Protein AF-A0A1X0NF04-F1 (afdb_monomer_lite)

Radius of gyration: 42.15 Å; chains: 1; bounding box: 88×84×153 Å

Foldseek 3Di:
DVVLCVVVCVVCVQPDQKDWPQVDWDDPPQKTKGIKTKHAWAQAAWEWEADLFKTKIWHAAKIWIWIKIWMDGPPDIKIKIWIKIKHTWMWMKGFDADPLSAGPDIDTDDGFTAMAIDDIAIVVHDPVVVVVSVVVRVCNHPCVRVCCVPPVVVVVVVLLNPQDFDDFDDADAADVQAAQLCLALVSLLVQLLLQQFDQFQQWRWHWDGPNSFKIKIKIKRAQWDKDKDWDPDVDDDPPPPPVVVVVVVVCPVLVPPDPDPPPPPRHHDHDTYIYIDTTRHMKMWMKMKGAPRWHDDPNNFWIKAFLAPRIAITQTAIHSNHSVRRSCRPPVVVVVRVVVNVVSSVSSNVQCVVVVDRIDTDDGDDFDDFFQWFDVVLVVVLVVVLVVVLVVLLVLLVVCCVVPFWAFPVRHTDDSVLSSVLSNVLSVLLSLLVSLLVGLQRGWFKFKDWSNRGTLDTDGLVVVLVLCVVLVVPVVSVVSCCLQVPLLNVLSVCLCCCCRPVVQLVPLVLLVSLLCLLLNCLVVLLVLLLQVLQDDRSTMHMGGGPSNVSSVVSSVSSNVSSLCSNPPRQPRIPSPDPPDPVVVVVVVVVVVPPPDDDDDDDDDDPPPPPDPPPPVVVQVQLVVQLVLLQVLQVCLQVFFFKWKDKDAQCCSSVVDIDGDGPQNSQVSDPVSNVLCCVQLPPLLSVPSNPPPPCPSSSSRNNLVSNLVSVVSSQVPSQSSVCSSVHVVCCNHIGMHMDGDDSNVSSVVSVVSSVVSVCCNSVVVVVVVVVVVVVVVVVPDDPPDDD

Structure (mmCIF, N/CA/C/O backbone):
data_AF-A0A1X0NF04-F1
#
_entry.id   AF-A0A1X0NF04-F1
#
loop_
_atom_site.group_PDB
_atom_site.id
_atom_site.type_symbol
_atom_site.label_atom_id
_atom_site.label_alt_id
_atom_site.label_comp_id
_atom_site.label_asym_id
_atom_site.label_entity_id
_atom_site.label_seq_id
_atom_site.pdbx_PDB_ins_code
_atom_site.Cartn_x
_atom_site.Cartn_y
_atom_site.Cartn_z
_atom_site.occupancy
_atom_site.B_iso_or_equiv
_atom_site.auth_seq_id
_atom_site.auth_comp_id
_atom_site.auth_asym_id
_atom_site.auth_atom_id
_atom_site.pdbx_PDB_model_num
ATOM 1 N N . MET A 1 1 ? 29.799 3.594 -42.917 1.00 28.02 1 MET A N 1
ATOM 2 C CA . MET A 1 1 ? 28.318 3.507 -42.966 1.00 28.02 1 MET A CA 1
ATOM 3 C C . MET A 1 1 ? 27.807 2.097 -43.262 1.00 28.02 1 MET A C 1
ATOM 5 O O . MET A 1 1 ? 26.980 1.624 -42.499 1.00 28.02 1 MET A O 1
ATOM 9 N N . LEU A 1 2 ? 28.289 1.399 -44.303 1.00 25.27 2 LEU A N 1
ATOM 10 C CA . LEU A 1 2 ? 27.794 0.051 -44.646 1.00 25.27 2 LEU A CA 1
ATOM 11 C C . LEU A 1 2 ? 28.223 -1.058 -43.655 1.00 25.27 2 LEU A C 1
ATOM 13 O O . LEU A 1 2 ? 27.441 -1.961 -43.377 1.00 25.27 2 LEU A O 1
ATOM 17 N N . SER A 1 3 ? 29.433 -0.988 -43.080 1.00 27.73 3 SER A N 1
ATOM 18 C CA . SER A 1 3 ? 29.946 -2.042 -42.180 1.00 27.73 3 SER A CA 1
ATOM 19 C C . SER A 1 3 ? 29.416 -1.957 -40.743 1.00 27.73 3 SER A C 1
ATOM 21 O O . SER A 1 3 ? 29.248 -2.985 -40.092 1.00 27.73 3 SER A O 1
ATOM 23 N N . THR A 1 4 ? 29.065 -0.759 -40.267 1.00 29.17 4 THR A N 1
ATOM 24 C CA . THR A 1 4 ? 28.420 -0.557 -38.960 1.00 29.17 4 THR A CA 1
ATOM 25 C C . THR A 1 4 ? 26.950 -0.984 -38.973 1.00 29.17 4 THR A C 1
ATOM 27 O O . THR A 1 4 ? 26.471 -1.547 -37.992 1.00 29.17 4 THR A O 1
ATOM 30 N N . CYS A 1 5 ? 26.258 -0.825 -40.110 1.00 27.59 5 CYS A N 1
ATOM 31 C CA . CYS A 1 5 ? 24.930 -1.413 -40.324 1.00 27.59 5 CYS A CA 1
ATOM 32 C C . CYS A 1 5 ? 24.965 -2.946 -40.335 1.00 27.59 5 CYS A C 1
ATOM 34 O O . CYS A 1 5 ? 24.060 -3.565 -39.791 1.00 27.59 5 CYS A O 1
ATOM 36 N N . LEU A 1 6 ? 26.004 -3.568 -40.904 1.00 33.78 6 LEU A N 1
ATOM 37 C CA . LEU A 1 6 ? 26.128 -5.030 -40.955 1.00 33.78 6 LEU A CA 1
ATOM 38 C C . LEU A 1 6 ? 26.264 -5.644 -39.559 1.00 33.78 6 LEU A C 1
ATOM 40 O O . LEU A 1 6 ? 25.550 -6.587 -39.238 1.00 33.78 6 LEU A O 1
ATOM 44 N N . TRP A 1 7 ? 27.121 -5.084 -38.706 1.00 32.16 7 TRP A N 1
ATOM 45 C CA . TRP A 1 7 ? 27.355 -5.617 -37.362 1.00 32.16 7 TRP A CA 1
ATOM 46 C C . TRP A 1 7 ? 26.113 -5.528 -36.462 1.00 32.16 7 TRP A C 1
ATOM 48 O O . TRP A 1 7 ? 25.769 -6.480 -35.762 1.00 32.16 7 TRP A O 1
ATOM 58 N N . PHE A 1 8 ? 25.371 -4.421 -36.562 1.00 35.97 8 PHE A N 1
ATOM 59 C CA . PHE A 1 8 ? 24.109 -4.251 -35.846 1.00 35.97 8 PHE A CA 1
ATOM 60 C C . PHE A 1 8 ? 22.975 -5.082 -36.464 1.00 35.97 8 PHE A C 1
ATOM 62 O O . PHE A 1 8 ? 22.179 -5.663 -35.732 1.00 35.97 8 PHE A O 1
ATOM 69 N N . SER A 1 9 ? 22.949 -5.232 -37.794 1.00 33.69 9 SER A N 1
ATOM 70 C CA . SER A 1 9 ? 22.044 -6.150 -38.496 1.00 33.69 9 SER A CA 1
ATOM 71 C C . SER A 1 9 ? 22.287 -7.602 -38.089 1.00 33.69 9 SER A C 1
ATOM 73 O O . SER A 1 9 ? 21.330 -8.359 -38.015 1.00 33.69 9 SER A O 1
ATOM 75 N N . PHE A 1 10 ? 23.519 -8.013 -37.775 1.00 35.66 10 PHE A N 1
ATOM 76 C CA . PHE A 1 10 ? 23.808 -9.359 -37.266 1.00 35.66 10 PHE A CA 1
ATOM 77 C C . PHE A 1 10 ? 23.348 -9.560 -35.813 1.00 35.66 10 PHE A C 1
ATOM 79 O O . PHE A 1 10 ? 22.890 -10.646 -35.473 1.00 35.66 10 PHE A O 1
ATOM 86 N N . PHE A 1 11 ? 23.400 -8.523 -34.972 1.00 35.47 11 PHE A N 1
ATOM 87 C CA . PHE A 1 11 ? 22.934 -8.603 -33.582 1.00 35.47 11 PHE A CA 1
ATOM 88 C C . PHE A 1 11 ? 21.398 -8.498 -33.462 1.00 35.47 11 PHE A C 1
ATOM 90 O O . PHE A 1 11 ? 20.785 -9.225 -32.684 1.00 35.47 11 PHE A O 1
ATOM 97 N N . TRP A 1 12 ? 20.753 -7.655 -34.281 1.00 32.44 12 TRP A N 1
ATOM 98 C CA . TRP A 1 12 ? 19.297 -7.430 -34.277 1.00 32.44 12 TRP A CA 1
ATOM 99 C C . TRP A 1 12 ? 18.490 -8.313 -35.239 1.00 32.44 12 TRP A C 1
ATOM 101 O O . TRP A 1 12 ? 17.277 -8.438 -35.063 1.00 32.44 12 TRP A O 1
ATOM 111 N N . SER A 1 13 ? 19.121 -8.984 -36.209 1.00 31.11 13 SER A N 1
ATOM 112 C CA . SER A 1 13 ? 18.430 -9.961 -37.083 1.00 31.11 13 SER A CA 1
ATOM 113 C C . SER A 1 13 ? 17.860 -11.157 -36.325 1.00 31.11 13 SER A C 1
ATOM 115 O O . SER A 1 13 ? 17.001 -11.856 -36.844 1.00 31.11 13 SER A O 1
ATOM 117 N N . SER A 1 14 ? 18.256 -11.356 -35.066 1.00 32.56 14 SER A N 1
ATOM 118 C CA . SER A 1 14 ? 17.639 -12.362 -34.197 1.00 32.56 14 SER A CA 1
ATOM 119 C C . SER A 1 14 ? 16.202 -12.001 -33.771 1.00 32.56 14 SER A C 1
ATOM 121 O O . SER A 1 14 ? 15.502 -12.858 -33.240 1.00 32.56 14 SER A O 1
ATOM 123 N N . ILE A 1 15 ? 15.756 -10.749 -33.968 1.00 36.00 15 ILE A N 1
ATOM 124 C CA . ILE A 1 15 ? 14.460 -10.231 -33.479 1.00 36.00 15 ILE A CA 1
ATOM 125 C C . ILE A 1 15 ? 13.547 -9.735 -34.617 1.00 36.00 15 ILE A C 1
ATOM 127 O O . ILE A 1 15 ? 12.332 -9.680 -34.437 1.00 36.00 15 ILE A O 1
ATOM 131 N N . LEU A 1 16 ? 14.085 -9.412 -35.796 1.00 34.03 16 LEU A N 1
ATOM 132 C CA . LEU A 1 16 ? 13.306 -8.869 -36.913 1.00 34.03 16 LEU A CA 1
ATOM 133 C C . LEU A 1 16 ? 13.131 -9.903 -38.025 1.00 34.03 16 LEU A C 1
ATOM 135 O O . LEU A 1 16 ? 14.083 -10.280 -38.701 1.00 34.03 16 LEU A O 1
ATOM 139 N N . THR A 1 17 ? 11.891 -10.341 -38.215 1.00 38.88 17 THR A N 1
ATOM 140 C CA . THR A 1 17 ? 11.458 -11.141 -39.363 1.00 38.88 17 THR A CA 1
ATOM 141 C C . THR A 1 17 ? 11.471 -10.258 -40.618 1.00 38.88 17 THR A C 1
ATOM 143 O O . THR A 1 17 ? 10.818 -9.219 -40.607 1.00 38.88 17 THR A O 1
ATOM 146 N N . GLU A 1 18 ? 12.196 -10.671 -41.665 1.00 41.00 18 GLU A N 1
ATOM 147 C CA . GLU A 1 18 ? 12.446 -9.934 -42.924 1.00 41.00 18 GLU A CA 1
ATOM 148 C C . GLU A 1 18 ? 13.227 -8.609 -42.771 1.00 41.00 18 GLU A C 1
ATOM 150 O O . GLU A 1 18 ? 12.725 -7.596 -42.285 1.00 41.00 18 GLU A O 1
ATOM 155 N N . VAL A 1 19 ? 14.472 -8.572 -43.268 1.00 44.66 19 VAL A N 1
ATOM 156 C CA . VAL A 1 19 ? 15.218 -7.308 -43.404 1.00 44.66 19 VAL A CA 1
ATOM 157 C C . VAL A 1 19 ? 14.784 -6.643 -44.707 1.00 44.66 19 VAL A C 1
ATOM 159 O O . VAL A 1 19 ? 15.302 -6.938 -45.786 1.00 44.66 19 VAL A O 1
ATOM 162 N N . ILE A 1 20 ? 13.801 -5.753 -44.598 1.00 43.81 20 ILE A N 1
ATOM 163 C CA . ILE A 1 20 ? 13.398 -4.839 -45.666 1.00 43.81 20 ILE A CA 1
ATOM 164 C C . ILE A 1 20 ? 14.092 -3.506 -45.382 1.00 43.81 20 ILE A C 1
ATOM 166 O O . ILE A 1 20 ? 13.858 -2.884 -44.346 1.00 43.81 20 ILE A O 1
ATOM 170 N N . LEU A 1 21 ? 14.955 -3.059 -46.295 1.00 48.00 21 LEU A N 1
ATOM 171 C CA . LEU A 1 21 ? 15.600 -1.742 -46.245 1.00 48.00 21 LEU A CA 1
ATOM 172 C C . LEU A 1 21 ? 14.963 -0.843 -47.319 1.00 48.00 21 LEU A C 1
ATOM 174 O O . LEU A 1 21 ? 15.548 -0.668 -48.393 1.00 48.00 21 LEU A O 1
ATOM 178 N N . PRO A 1 22 ? 13.758 -0.290 -47.073 1.00 46.56 22 PRO A N 1
ATOM 179 C CA . PRO A 1 22 ? 13.016 0.475 -48.079 1.00 46.56 22 PRO A CA 1
ATOM 180 C C . PRO A 1 22 ? 13.688 1.815 -48.423 1.00 46.56 22 PRO A C 1
ATOM 182 O O . PRO A 1 22 ? 13.532 2.313 -49.533 1.00 46.56 22 PRO A O 1
ATOM 185 N N . ASP A 1 23 ? 14.496 2.364 -47.510 1.00 42.00 23 ASP A N 1
ATOM 186 C CA . ASP A 1 23 ? 15.202 3.642 -47.694 1.00 42.00 23 ASP A CA 1
ATOM 187 C C . ASP A 1 23 ? 16.586 3.487 -48.367 1.00 42.00 23 ASP A C 1
ATOM 189 O O . ASP A 1 23 ? 17.312 4.470 -48.544 1.00 42.00 23 ASP A O 1
ATOM 193 N N . LEU A 1 24 ? 16.994 2.271 -48.762 1.00 48.97 24 LEU A N 1
ATOM 194 C CA . LEU A 1 24 ? 18.254 2.068 -49.479 1.00 48.97 24 LEU A CA 1
ATOM 195 C C . LEU A 1 24 ? 18.112 2.588 -50.917 1.00 48.97 24 LEU A C 1
ATOM 197 O O . LEU A 1 24 ? 17.558 1.903 -51.765 1.00 48.97 24 LEU A O 1
ATOM 201 N N . SER A 1 25 ? 18.637 3.782 -51.198 1.00 51.41 25 SER A N 1
ATOM 202 C CA . SER A 1 25 ? 18.739 4.338 -52.552 1.00 51.41 25 SER A CA 1
ATOM 203 C C . SER A 1 25 ? 20.197 4.654 -52.870 1.00 51.41 25 SER A C 1
ATOM 205 O O . SER A 1 25 ? 20.725 5.684 -52.451 1.00 51.41 25 SER A O 1
ATOM 207 N N . MET A 1 26 ? 20.858 3.778 -53.627 1.00 67.44 26 MET A N 1
ATOM 208 C CA . MET A 1 26 ? 22.236 3.990 -54.084 1.00 67.44 26 MET A CA 1
ATOM 209 C C . MET A 1 26 ? 22.260 4.311 -55.575 1.00 67.44 26 MET A C 1
ATOM 211 O O . MET A 1 26 ? 21.759 3.540 -56.391 1.00 67.44 26 MET A O 1
ATOM 215 N N . GLY A 1 27 ? 22.834 5.461 -55.932 1.00 56.00 27 GLY A N 1
ATOM 216 C CA . GLY A 1 27 ? 23.016 5.882 -57.319 1.00 56.00 27 GLY A CA 1
ATOM 217 C C . GLY A 1 27 ? 24.401 5.512 -57.846 1.00 56.00 27 GLY A C 1
ATOM 218 O O . GLY A 1 27 ? 25.408 5.986 -57.330 1.00 56.00 27 GLY A O 1
ATOM 219 N N . PHE A 1 28 ? 24.452 4.722 -58.914 1.00 65.44 28 PHE A N 1
ATOM 220 C CA . PHE A 1 28 ? 25.652 4.382 -59.679 1.00 65.44 28 PHE A CA 1
ATOM 221 C C . PHE A 1 28 ? 25.584 5.045 -61.059 1.00 65.44 28 PHE A C 1
ATOM 223 O O . PHE A 1 28 ? 25.433 4.383 -62.087 1.00 65.44 28 PHE A O 1
ATOM 230 N N . GLY A 1 29 ? 25.628 6.380 -61.087 1.00 72.00 29 GLY A N 1
ATOM 231 C CA . GLY A 1 29 ? 25.560 7.168 -62.322 1.00 72.00 29 GLY A CA 1
ATOM 232 C C . GLY A 1 29 ? 24.247 6.970 -63.090 1.00 72.00 29 GLY A C 1
ATOM 233 O O . GLY A 1 29 ? 23.272 7.667 -62.834 1.00 72.00 29 GLY A O 1
ATOM 234 N N . ILE A 1 30 ? 24.231 6.025 -64.036 1.00 68.25 30 ILE A N 1
ATOM 235 C CA . ILE A 1 30 ? 23.079 5.680 -64.893 1.00 68.25 30 ILE A CA 1
ATOM 236 C C . ILE A 1 30 ? 22.119 4.645 -64.275 1.00 68.25 30 ILE A C 1
ATOM 238 O O . ILE A 1 30 ? 21.089 4.346 -64.879 1.00 68.25 30 ILE A O 1
ATOM 242 N N . ALA A 1 31 ? 22.447 4.091 -63.103 1.00 70.62 31 ALA A N 1
ATOM 243 C CA . ALA A 1 31 ? 21.619 3.126 -62.380 1.00 70.62 31 ALA A CA 1
ATOM 244 C C . ALA A 1 31 ? 21.300 3.584 -60.959 1.00 70.62 31 ALA A C 1
ATOM 246 O O . ALA A 1 31 ? 22.138 4.192 -60.300 1.00 70.62 31 ALA A O 1
ATOM 247 N N . SER A 1 32 ? 20.118 3.237 -60.460 1.00 77.88 32 SER A N 1
ATOM 248 C CA . SER A 1 32 ? 19.721 3.397 -59.064 1.00 77.88 32 SER A CA 1
ATOM 249 C C . SER A 1 32 ? 19.272 2.050 -58.511 1.00 77.88 32 SER A C 1
ATOM 251 O O . SER A 1 32 ? 18.375 1.426 -59.066 1.00 77.88 32 SER A O 1
ATOM 253 N N . ALA A 1 33 ? 19.909 1.597 -57.435 1.00 76.94 33 ALA A N 1
ATOM 254 C CA . ALA A 1 33 ? 19.479 0.429 -56.676 1.00 76.94 33 ALA A CA 1
ATOM 255 C C . ALA A 1 33 ? 18.540 0.874 -55.548 1.00 76.94 33 ALA A C 1
ATOM 257 O O . ALA A 1 33 ? 18.887 1.791 -54.798 1.00 76.94 33 ALA A O 1
ATOM 258 N N . LYS A 1 34 ? 17.372 0.235 -55.447 1.00 79.25 34 LYS A N 1
ATOM 259 C CA . LYS A 1 34 ? 16.301 0.498 -54.483 1.00 79.25 34 LYS A CA 1
ATOM 260 C C . LYS A 1 34 ? 15.794 -0.805 -53.860 1.00 79.25 34 LYS A C 1
ATOM 262 O O . LYS A 1 34 ? 15.952 -1.870 -54.447 1.00 79.25 34 LYS A O 1
ATOM 267 N N . ASN A 1 35 ? 15.167 -0.717 -52.687 1.00 74.31 35 ASN A N 1
ATOM 268 C CA . ASN A 1 35 ? 14.440 -1.821 -52.041 1.00 74.31 35 ASN A CA 1
ATOM 269 C C . ASN A 1 35 ? 15.240 -3.134 -51.928 1.00 74.31 35 ASN A C 1
ATOM 271 O O . ASN A 1 35 ? 14.899 -4.142 -52.550 1.00 74.31 35 ASN A O 1
ATOM 275 N N . LEU A 1 36 ? 16.298 -3.142 -51.113 1.00 76.62 36 LEU A N 1
ATOM 276 C CA . LEU A 1 36 ? 16.958 -4.395 -50.738 1.00 76.62 36 LEU A CA 1
ATOM 277 C C . LEU A 1 36 ? 16.038 -5.186 -49.798 1.00 76.62 36 LEU A C 1
ATOM 279 O O . LEU A 1 36 ? 15.632 -4.688 -48.746 1.00 76.62 36 LEU A O 1
ATOM 283 N N . THR A 1 37 ? 15.732 -6.420 -50.184 1.00 75.25 37 THR A N 1
ATOM 284 C CA . THR A 1 37 ? 14.914 -7.362 -49.412 1.00 75.25 37 THR A CA 1
ATOM 285 C C . THR A 1 37 ? 15.655 -8.681 -49.275 1.00 75.25 37 THR A C 1
ATOM 287 O O . THR A 1 37 ? 16.098 -9.237 -50.275 1.00 75.25 37 THR A O 1
ATOM 290 N N . CYS A 1 38 ? 15.805 -9.200 -48.059 1.00 74.44 38 CYS A N 1
ATOM 291 C CA . CYS A 1 38 ? 16.409 -10.515 -47.831 1.00 74.44 38 CYS A CA 1
ATOM 292 C C . CYS A 1 38 ? 15.381 -11.444 -47.178 1.00 74.44 38 CYS A C 1
ATOM 294 O O . CYS A 1 38 ? 14.879 -11.134 -46.097 1.00 74.44 38 CYS A O 1
ATOM 296 N N . GLN A 1 39 ? 15.040 -12.538 -47.867 1.00 64.56 39 GLN A N 1
ATOM 297 C CA . GLN A 1 39 ? 13.907 -13.412 -47.521 1.00 64.56 39 GLN A CA 1
ATOM 298 C C . GLN A 1 39 ? 14.334 -14.678 -46.770 1.00 64.56 39 GLN A C 1
ATOM 300 O O . GLN A 1 39 ? 13.679 -15.053 -45.804 1.00 64.56 39 GLN A O 1
ATOM 305 N N . ASP A 1 40 ? 15.434 -15.319 -47.176 1.00 67.38 40 ASP A N 1
ATOM 306 C CA . ASP A 1 40 ? 15.978 -16.506 -46.502 1.00 67.38 40 ASP A CA 1
ATOM 307 C C . ASP A 1 40 ? 17.425 -16.226 -46.091 1.00 67.38 40 ASP A C 1
ATOM 309 O O . ASP A 1 40 ? 18.326 -16.140 -46.932 1.00 67.38 40 ASP A O 1
ATOM 313 N N . VAL A 1 41 ? 17.615 -16.001 -44.791 1.00 65.56 41 VAL A N 1
ATOM 314 C CA . VAL A 1 41 ? 18.904 -15.704 -44.167 1.00 65.56 41 VAL A CA 1
ATOM 315 C C . VAL A 1 41 ? 19.151 -16.754 -43.087 1.00 65.56 41 VAL A C 1
ATOM 317 O O . VAL A 1 41 ? 18.640 -16.676 -41.972 1.00 65.56 41 VAL A O 1
ATOM 320 N N . GLN A 1 42 ? 19.945 -17.757 -43.436 1.00 67.62 42 GLN A N 1
ATOM 321 C CA . GLN A 1 42 ? 20.378 -18.828 -42.548 1.00 67.62 42 GLN A CA 1
ATOM 322 C C . GLN A 1 42 ? 21.792 -18.522 -42.091 1.00 67.62 42 GLN A C 1
ATOM 324 O O . GLN A 1 42 ? 22.741 -18.587 -42.870 1.00 67.62 42 GLN A O 1
ATOM 329 N N . ILE A 1 43 ? 21.936 -18.174 -40.820 1.00 66.81 43 ILE A N 1
ATOM 330 C CA . ILE A 1 43 ? 23.237 -17.887 -40.233 1.00 66.81 43 ILE A CA 1
ATOM 331 C C . ILE A 1 43 ? 23.742 -19.182 -39.595 1.00 66.81 43 ILE A C 1
ATOM 333 O O . ILE A 1 43 ? 23.114 -19.716 -38.679 1.00 66.81 43 ILE A O 1
ATOM 337 N N . GLY A 1 44 ? 24.861 -19.700 -40.105 1.00 66.19 44 GLY A N 1
ATOM 338 C CA . GLY A 1 44 ? 25.544 -20.854 -39.523 1.00 66.19 44 GLY A CA 1
ATOM 339 C C . GLY A 1 44 ? 26.042 -20.542 -38.110 1.00 66.19 44 GLY A C 1
ATOM 340 O O . GLY A 1 44 ? 26.179 -19.374 -37.748 1.00 66.19 44 GLY A O 1
ATOM 341 N N . THR A 1 45 ? 26.334 -21.567 -37.303 1.00 73.31 45 THR A N 1
ATOM 342 C CA . THR A 1 45 ? 26.774 -21.405 -35.906 1.00 73.31 45 THR A CA 1
ATOM 343 C C . THR A 1 45 ? 27.858 -20.326 -35.774 1.00 73.31 45 THR A C 1
ATOM 345 O O . THR A 1 45 ? 28.994 -20.497 -36.242 1.00 73.31 45 THR A O 1
ATOM 348 N N . THR A 1 46 ? 27.509 -19.214 -35.133 1.00 69.56 46 THR A N 1
ATOM 349 C CA . THR A 1 46 ? 28.416 -18.103 -34.853 1.00 69.56 46 THR A CA 1
ATOM 350 C C . THR A 1 46 ? 28.793 -18.109 -33.382 1.00 69.56 46 THR A C 1
ATOM 352 O O . THR A 1 46 ? 27.954 -18.255 -32.491 1.00 69.56 46 THR A O 1
ATOM 355 N N . SER A 1 47 ? 30.085 -17.966 -33.112 1.00 73.69 47 SER A N 1
ATOM 356 C CA . SER A 1 47 ? 30.603 -17.725 -31.777 1.00 73.69 47 SER A CA 1
ATOM 357 C C . SER A 1 47 ? 31.323 -16.391 -31.748 1.00 73.69 47 SER A C 1
ATOM 359 O O . SER A 1 47 ? 32.231 -16.171 -32.547 1.00 73.69 47 SER A O 1
ATOM 361 N N . GLY A 1 48 ? 30.922 -15.513 -30.836 1.00 74.06 48 GLY A N 1
ATOM 362 C CA . GLY A 1 48 ? 31.539 -14.203 -30.671 1.00 74.06 48 GLY A CA 1
ATOM 363 C C . GLY A 1 48 ? 31.927 -13.959 -29.223 1.00 74.06 48 GLY A C 1
ATOM 364 O O . GLY A 1 48 ? 31.131 -14.220 -28.320 1.00 74.06 48 GLY A O 1
ATOM 365 N N . THR A 1 49 ? 33.137 -13.454 -29.007 1.00 71.00 49 THR A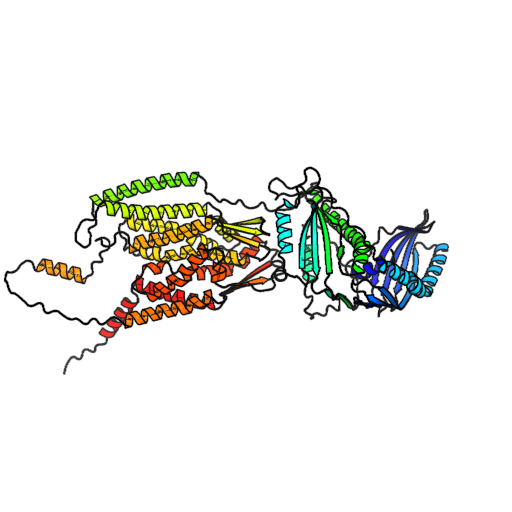 N 1
ATOM 366 C CA . THR A 1 49 ? 33.598 -12.999 -27.692 1.00 71.00 49 THR A CA 1
ATOM 367 C C . THR A 1 49 ? 33.938 -11.526 -27.777 1.00 71.00 49 THR A C 1
ATOM 369 O O . THR A 1 49 ? 34.858 -11.146 -28.503 1.00 71.00 49 THR A O 1
ATOM 372 N N . PHE A 1 50 ? 33.230 -10.704 -27.014 1.00 70.38 50 PHE A N 1
ATOM 373 C CA . PHE A 1 50 ? 33.479 -9.270 -26.952 1.00 70.38 50 PHE A CA 1
ATOM 374 C C . PHE A 1 50 ? 33.860 -8.914 -25.523 1.00 70.38 50 PHE A C 1
ATOM 376 O O . PHE A 1 50 ? 33.000 -8.761 -24.659 1.00 70.38 50 PHE A O 1
ATOM 383 N N . ASN A 1 51 ? 35.170 -8.841 -25.286 1.00 67.75 51 ASN A N 1
ATOM 384 C CA . ASN A 1 51 ? 35.761 -8.409 -24.026 1.00 67.75 51 ASN A CA 1
ATOM 385 C C . ASN A 1 51 ? 36.386 -7.009 -24.198 1.00 67.75 51 ASN A C 1
ATOM 387 O O . ASN A 1 51 ? 36.648 -6.531 -25.306 1.00 67.75 51 ASN A O 1
ATOM 391 N N . SER A 1 52 ? 36.662 -6.355 -23.078 1.00 65.06 52 SER A N 1
ATOM 392 C CA . SER A 1 52 ? 37.466 -5.144 -22.938 1.00 65.06 52 SER A CA 1
ATOM 393 C C . SER A 1 52 ? 38.839 -5.195 -23.621 1.00 65.06 52 SER A C 1
ATOM 395 O O . SER A 1 52 ? 39.315 -4.137 -24.010 1.00 65.06 52 SER A O 1
ATOM 397 N N . SER A 1 53 ? 39.445 -6.369 -23.834 1.00 71.38 53 SER A N 1
ATOM 398 C CA . SER A 1 53 ? 40.788 -6.527 -24.431 1.00 71.38 53 SER A CA 1
ATOM 399 C C . SER A 1 53 ? 40.827 -7.296 -25.760 1.00 71.38 53 SER A C 1
ATOM 401 O O . SER A 1 53 ? 41.836 -7.272 -26.464 1.00 71.38 53 SER A O 1
ATOM 403 N N . TYR A 1 54 ? 39.747 -7.994 -26.114 1.00 78.56 54 TYR A N 1
ATOM 404 C CA . TYR A 1 54 ? 39.731 -8.916 -27.248 1.00 78.56 54 TYR A CA 1
ATOM 405 C C . TYR A 1 54 ? 38.338 -9.010 -27.856 1.00 78.56 54 TYR A C 1
ATOM 407 O O . TYR A 1 54 ? 37.365 -9.312 -27.157 1.00 78.56 54 TYR A O 1
ATOM 415 N N . TRP A 1 55 ? 38.251 -8.778 -29.162 1.00 80.88 55 TRP A N 1
ATOM 416 C CA . TRP A 1 55 ? 37.049 -8.980 -29.959 1.00 80.88 55 TRP A CA 1
ATOM 417 C C . TRP A 1 55 ? 37.292 -10.128 -30.921 1.00 80.88 55 TRP A C 1
ATOM 419 O O . TRP A 1 55 ? 38.240 -10.091 -31.699 1.00 80.88 55 TRP A O 1
ATOM 429 N N . SER A 1 56 ? 36.426 -11.136 -30.898 1.00 81.31 56 SER A N 1
ATOM 430 C CA . SER A 1 56 ? 36.419 -12.178 -31.916 1.00 81.31 56 SER A CA 1
ATOM 431 C C . SER A 1 56 ? 35.016 -12.465 -32.401 1.00 81.31 56 SER A C 1
ATOM 433 O O . SER A 1 56 ? 34.058 -12.487 -31.628 1.00 81.31 56 SER A O 1
ATOM 435 N N . LEU A 1 57 ? 34.918 -12.700 -33.701 1.00 81.62 57 LEU A N 1
ATOM 436 C CA . LEU A 1 57 ? 33.741 -13.203 -34.374 1.00 81.62 57 LEU A CA 1
ATOM 437 C C . LEU A 1 57 ? 34.183 -14.385 -35.231 1.00 81.62 57 LEU A C 1
ATOM 439 O O . LEU A 1 57 ? 34.982 -14.232 -36.153 1.00 81.62 57 LEU A O 1
ATOM 443 N N . LEU A 1 58 ? 33.677 -15.566 -34.899 1.00 81.44 58 LEU A N 1
ATOM 444 C CA . LEU A 1 58 ? 33.970 -16.818 -35.578 1.00 81.44 58 LEU A CA 1
ATOM 445 C C . LEU A 1 58 ? 32.662 -17.422 -36.086 1.00 81.44 58 LEU A C 1
ATOM 447 O O . LEU A 1 58 ? 31.775 -17.737 -35.296 1.00 81.44 58 LEU A O 1
ATOM 451 N N . THR A 1 59 ? 32.554 -17.645 -37.389 1.00 81.19 59 THR A N 1
ATOM 452 C CA . THR A 1 59 ? 31.490 -18.456 -37.986 1.00 81.19 59 THR A CA 1
ATOM 453 C C . THR A 1 59 ? 32.054 -19.842 -38.283 1.00 81.19 59 THR A C 1
ATOM 455 O O . THR A 1 59 ? 33.037 -19.976 -39.007 1.00 81.19 59 THR A O 1
ATOM 458 N N . ARG A 1 60 ? 31.494 -20.891 -37.667 1.00 79.62 60 ARG A N 1
ATOM 459 C CA . ARG A 1 60 ? 31.981 -22.278 -37.844 1.00 79.62 60 ARG A CA 1
ATOM 460 C C . ARG A 1 60 ? 31.255 -23.027 -38.955 1.00 79.62 60 ARG A C 1
ATOM 462 O O . ARG A 1 60 ? 31.825 -23.941 -39.542 1.00 79.62 60 ARG A O 1
ATOM 469 N N . GLU A 1 61 ? 30.022 -22.628 -39.245 1.00 82.50 61 GLU A N 1
ATOM 470 C CA . GLU A 1 61 ? 29.201 -23.193 -40.314 1.00 82.50 61 GLU A CA 1
ATOM 471 C C . GLU A 1 61 ? 28.956 -22.152 -41.408 1.00 82.50 61 GLU A C 1
ATOM 473 O O . GLU A 1 61 ? 29.010 -20.941 -41.174 1.00 82.50 61 GLU A O 1
ATOM 478 N N . THR A 1 62 ? 28.681 -22.637 -42.616 1.00 81.81 62 THR A N 1
ATOM 479 C CA . THR A 1 62 ? 28.348 -21.795 -43.764 1.00 81.81 62 THR A CA 1
ATOM 480 C C . THR A 1 62 ? 27.013 -21.093 -43.541 1.00 81.81 62 THR A C 1
ATOM 482 O O . THR A 1 62 ? 26.032 -21.747 -43.190 1.00 81.81 62 THR A O 1
ATOM 485 N N . SER A 1 63 ? 26.963 -19.784 -43.781 1.00 80.62 63 SER A N 1
ATOM 486 C CA . SER A 1 63 ? 25.724 -19.000 -43.720 1.00 80.62 63 SER A CA 1
ATOM 487 C C . SER A 1 63 ? 25.198 -18.738 -45.126 1.00 80.62 63 SER A C 1
ATOM 489 O O . SER A 1 63 ? 25.961 -18.294 -45.980 1.00 80.62 63 SER A O 1
ATOM 491 N N . ASN A 1 64 ? 23.912 -18.970 -45.367 1.00 81.44 64 ASN A N 1
ATOM 492 C CA . ASN A 1 64 ? 23.266 -18.714 -46.651 1.00 81.44 64 ASN A CA 1
ATOM 493 C C . ASN A 1 64 ? 22.400 -17.460 -46.541 1.00 81.44 64 ASN A C 1
ATOM 495 O O . ASN A 1 64 ? 21.553 -17.363 -45.660 1.00 81.44 64 ASN A O 1
ATOM 499 N N . ILE A 1 65 ? 22.600 -16.503 -47.438 1.00 81.56 65 ILE A N 1
ATOM 500 C CA . ILE A 1 65 ? 21.884 -15.230 -47.457 1.00 81.56 65 ILE A CA 1
ATOM 501 C C . ILE A 1 65 ? 21.310 -15.040 -48.855 1.00 81.56 65 ILE A C 1
ATOM 503 O O . ILE A 1 65 ? 22.059 -14.848 -49.812 1.00 81.56 65 ILE A O 1
ATOM 507 N N . SER A 1 66 ? 19.989 -15.083 -48.979 1.00 81.88 66 SER A N 1
ATOM 508 C CA . SER A 1 66 ? 19.285 -14.781 -50.225 1.00 81.88 66 SER A CA 1
ATOM 509 C C . SER A 1 66 ? 18.651 -13.394 -50.152 1.00 81.88 66 SER A C 1
ATOM 511 O O . SER A 1 66 ? 17.862 -13.084 -49.255 1.00 81.88 66 SER A O 1
ATOM 513 N N . CYS A 1 67 ? 19.017 -12.539 -51.102 1.00 84.50 67 CYS A N 1
ATOM 514 C CA . CYS A 1 67 ? 18.527 -11.172 -51.185 1.00 84.50 67 CYS A CA 1
ATOM 515 C C . CYS A 1 67 ? 18.096 -10.821 -52.605 1.00 84.50 67 CYS A C 1
ATOM 517 O O . CYS A 1 67 ? 18.615 -11.357 -53.587 1.00 84.50 67 CYS A O 1
ATOM 519 N N . SER A 1 68 ? 17.177 -9.867 -52.708 1.00 85.31 68 SER A N 1
ATOM 520 C CA . SER A 1 68 ? 16.778 -9.247 -53.957 1.00 85.31 68 SER A CA 1
ATOM 521 C C . SER A 1 68 ? 16.834 -7.722 -53.878 1.00 85.31 68 SER A C 1
ATOM 523 O O . SER A 1 68 ? 16.576 -7.140 -52.823 1.00 85.31 68 SER A O 1
ATOM 525 N N . VAL A 1 69 ? 17.226 -7.080 -54.978 1.00 86.81 69 VAL A N 1
ATOM 526 C CA . VAL A 1 69 ? 17.385 -5.620 -55.087 1.00 86.81 69 VAL A CA 1
ATOM 527 C C . VAL A 1 69 ? 16.733 -5.137 -56.371 1.00 86.81 69 VAL A C 1
ATOM 529 O O . VAL A 1 69 ? 17.012 -5.679 -57.441 1.00 86.81 69 VAL A O 1
ATOM 532 N N . ASP A 1 70 ? 15.915 -4.092 -56.287 1.00 83.62 70 ASP A N 1
ATOM 533 C CA . ASP A 1 70 ? 15.350 -3.434 -57.461 1.00 83.62 70 ASP A CA 1
ATOM 534 C C . ASP A 1 70 ? 16.393 -2.491 -58.082 1.00 83.62 70 ASP A C 1
ATOM 536 O O . ASP A 1 70 ? 16.962 -1.632 -57.416 1.00 83.62 70 ASP A O 1
ATOM 540 N N . LEU A 1 71 ? 16.649 -2.624 -59.377 1.00 83.69 71 LEU A N 1
ATOM 541 C CA . LEU A 1 71 ? 17.489 -1.732 -60.169 1.00 83.69 71 LEU A CA 1
ATOM 542 C C . LEU A 1 71 ? 16.629 -0.931 -61.142 1.00 83.69 71 LEU A C 1
ATOM 544 O O . LEU A 1 71 ? 15.906 -1.492 -61.967 1.00 83.69 71 LEU A O 1
ATOM 548 N N . GLU A 1 72 ? 16.770 0.388 -61.093 1.00 82.62 72 GLU A N 1
ATOM 549 C CA . GLU A 1 72 ? 16.177 1.332 -62.033 1.00 82.62 72 GLU A CA 1
ATOM 550 C C . GLU A 1 72 ? 17.276 1.987 -62.883 1.00 82.62 72 GLU A C 1
ATOM 552 O O . GLU A 1 72 ? 18.186 2.630 -62.360 1.00 82.62 72 GLU A O 1
ATOM 557 N N . MET A 1 73 ? 17.196 1.852 -64.208 1.00 77.62 73 MET A N 1
ATOM 558 C CA . MET A 1 73 ? 18.111 2.481 -65.169 1.00 77.62 73 MET A CA 1
ATOM 559 C C . MET A 1 73 ? 17.299 3.177 -66.265 1.00 77.62 73 MET A C 1
ATOM 561 O O . MET A 1 73 ? 16.923 2.572 -67.272 1.00 77.62 73 MET A O 1
ATOM 565 N N . GLY A 1 74 ? 16.980 4.458 -66.065 1.00 78.31 74 GLY A N 1
ATOM 566 C CA . GLY A 1 74 ? 16.099 5.202 -66.969 1.00 78.31 74 GLY A CA 1
ATOM 567 C C . GLY A 1 74 ? 14.681 4.617 -66.990 1.00 78.31 74 GLY A C 1
ATOM 568 O O . GLY A 1 74 ? 13.936 4.785 -66.032 1.00 78.31 74 GLY A O 1
ATOM 569 N N . VAL A 1 75 ? 14.307 3.940 -68.081 1.00 74.94 75 VAL A N 1
ATOM 570 C CA . VAL A 1 75 ? 12.985 3.293 -68.252 1.00 74.94 75 VAL A CA 1
ATOM 571 C C . VAL A 1 75 ? 13.020 1.800 -67.885 1.00 74.94 75 VAL A C 1
ATOM 573 O O . VAL A 1 75 ? 11.975 1.175 -67.716 1.00 74.94 75 VAL A O 1
ATOM 576 N N . LEU A 1 76 ? 14.211 1.207 -67.755 1.00 75.06 76 LEU A N 1
ATOM 577 C CA . LEU A 1 76 ? 14.363 -0.209 -67.432 1.00 75.06 76 LEU A CA 1
ATOM 578 C C . LEU A 1 76 ? 14.294 -0.418 -65.920 1.00 75.06 76 LEU A C 1
ATOM 580 O O . LEU A 1 76 ? 15.046 0.200 -65.166 1.00 75.06 76 LEU A O 1
ATOM 584 N N . ARG A 1 77 ? 13.403 -1.320 -65.503 1.00 82.50 77 ARG A N 1
ATOM 585 C CA . ARG A 1 77 ? 13.298 -1.830 -64.136 1.00 82.50 77 ARG A CA 1
ATOM 586 C C . ARG A 1 77 ? 13.609 -3.317 -64.149 1.00 82.50 77 ARG A C 1
ATOM 588 O O . ARG A 1 77 ? 12.978 -4.062 -64.894 1.00 82.50 77 ARG A O 1
ATOM 595 N N . SER A 1 78 ? 14.573 -3.728 -63.344 1.00 84.12 78 SER A N 1
ATOM 596 C CA . SER A 1 78 ? 14.990 -5.125 -63.218 1.00 84.12 78 SER A CA 1
ATOM 597 C C . SER A 1 78 ? 15.282 -5.445 -61.767 1.00 84.12 78 SER A C 1
ATOM 599 O O . SER A 1 78 ? 15.807 -4.591 -61.064 1.00 84.12 78 SER A O 1
ATOM 601 N N . ARG A 1 79 ? 15.010 -6.664 -61.322 1.00 86.75 79 ARG A N 1
ATOM 602 C CA . ARG A 1 79 ? 15.352 -7.128 -59.980 1.00 86.75 79 ARG A CA 1
ATOM 603 C C . ARG A 1 79 ? 16.566 -8.047 -60.048 1.00 86.75 79 ARG A C 1
ATOM 605 O O . ARG A 1 79 ? 16.589 -8.979 -60.845 1.00 86.75 79 ARG A O 1
ATOM 612 N N . ILE A 1 80 ? 17.581 -7.779 -59.233 1.00 87.62 80 ILE A N 1
ATOM 613 C CA . ILE A 1 80 ? 18.689 -8.711 -59.003 1.00 87.62 80 ILE A CA 1
ATOM 614 C C . ILE A 1 80 ? 18.264 -9.678 -57.918 1.00 87.62 80 ILE A C 1
ATOM 616 O O . ILE A 1 80 ? 17.840 -9.227 -56.859 1.00 87.62 80 ILE A O 1
ATOM 620 N N . TYR A 1 81 ? 18.465 -10.971 -58.147 1.00 87.75 81 TYR A N 1
ATOM 621 C CA . TYR A 1 81 ? 18.464 -11.986 -57.100 1.00 87.75 81 TYR A CA 1
ATOM 622 C C . TYR A 1 81 ? 19.897 -12.447 -56.853 1.00 87.75 81 TYR A C 1
ATOM 624 O O . TYR A 1 81 ? 20.645 -12.699 -57.800 1.00 87.75 81 TYR A O 1
ATOM 632 N N . SER A 1 82 ? 20.279 -12.529 -55.581 1.00 87.81 82 SER A N 1
ATOM 633 C CA . SER A 1 82 ? 21.620 -12.901 -55.141 1.00 87.81 82 SER A CA 1
ATOM 634 C C . SER A 1 82 ? 21.532 -13.864 -53.964 1.00 87.81 82 SER A C 1
ATOM 636 O O . SER A 1 82 ? 21.033 -13.492 -52.903 1.00 87.81 82 SER A O 1
ATOM 638 N N . THR A 1 83 ? 22.066 -15.070 -54.137 1.00 86.38 83 THR A N 1
ATOM 639 C CA . THR A 1 83 ? 22.249 -16.057 -53.069 1.00 86.38 83 THR A CA 1
ATOM 640 C C . THR A 1 83 ? 23.728 -16.143 -52.738 1.00 86.38 83 THR A C 1
ATOM 642 O O . THR A 1 83 ? 24.549 -16.585 -53.544 1.00 86.38 83 THR A O 1
ATOM 645 N N . ILE A 1 84 ? 24.077 -15.691 -51.543 1.00 85.88 84 ILE A N 1
ATOM 646 C CA . ILE A 1 84 ? 25.443 -15.589 -51.055 1.00 85.88 84 ILE A CA 1
ATOM 647 C C . ILE A 1 84 ? 25.647 -16.633 -49.964 1.00 85.88 84 ILE A C 1
ATOM 649 O O . ILE A 1 84 ? 24.925 -16.652 -48.970 1.00 85.88 84 ILE A O 1
ATOM 653 N N . LYS A 1 85 ? 26.669 -17.468 -50.126 1.00 85.88 85 LYS A N 1
ATOM 654 C CA . LYS A 1 85 ? 27.178 -18.364 -49.093 1.00 85.88 85 LYS A CA 1
ATOM 655 C C . LYS A 1 85 ? 28.415 -17.762 -48.449 1.00 85.88 85 LYS A C 1
ATOM 657 O O . LYS A 1 85 ? 29.449 -17.606 -49.097 1.00 85.88 85 LYS A O 1
ATOM 662 N N . VAL A 1 86 ? 28.325 -17.453 -47.166 1.00 84.50 86 VAL A N 1
ATOM 663 C CA . VAL A 1 86 ? 29.461 -17.036 -46.346 1.00 84.50 86 VAL A CA 1
ATOM 664 C C . VAL A 1 86 ? 30.089 -18.292 -45.755 1.00 84.50 86 VAL A C 1
ATOM 666 O O . VAL A 1 86 ? 29.451 -19.003 -44.979 1.00 84.50 86 VAL A O 1
ATOM 669 N N . ASN A 1 87 ? 31.325 -18.586 -46.147 1.00 85.69 87 ASN A N 1
ATOM 670 C CA . ASN A 1 87 ? 32.095 -19.707 -45.615 1.00 85.69 87 ASN A CA 1
ATOM 671 C C . ASN A 1 87 ? 32.517 -19.440 -44.160 1.00 85.69 87 ASN A C 1
ATOM 673 O O . ASN A 1 87 ? 32.431 -18.297 -43.701 1.00 85.69 87 ASN A O 1
ATOM 677 N N . PRO A 1 88 ? 32.975 -20.470 -43.422 1.00 85.25 88 PRO A N 1
ATOM 678 C CA . PRO A 1 88 ? 33.532 -20.274 -42.092 1.00 85.25 88 PRO A CA 1
ATOM 679 C C . PRO A 1 88 ? 34.590 -19.169 -42.110 1.00 85.25 88 PRO A C 1
ATOM 681 O O . PRO A 1 88 ? 35.533 -19.208 -42.901 1.00 85.25 88 PRO A O 1
ATOM 684 N N . SER A 1 89 ? 34.375 -18.156 -41.282 1.00 85.12 89 SER A N 1
ATOM 685 C CA . SER A 1 89 ? 35.125 -16.905 -41.268 1.00 85.12 89 SER A CA 1
ATOM 686 C C . SER A 1 89 ? 35.531 -16.588 -39.840 1.00 85.12 89 SER A C 1
ATOM 688 O O . SER A 1 89 ? 34.793 -16.874 -38.896 1.00 85.12 89 SER A O 1
ATOM 690 N N . GLN A 1 90 ? 36.719 -16.023 -39.668 1.00 86.00 90 GLN A N 1
ATOM 691 C CA . GLN A 1 90 ? 37.225 -15.635 -38.362 1.00 86.00 90 GLN A CA 1
ATOM 692 C C . GLN A 1 90 ? 37.839 -14.251 -38.448 1.00 86.00 90 GLN A C 1
ATOM 694 O O . GLN A 1 90 ? 38.786 -14.027 -39.202 1.00 86.00 90 GLN A O 1
ATOM 699 N N . ILE A 1 91 ? 37.310 -13.339 -37.642 1.00 84.88 91 ILE A N 1
ATOM 700 C CA . ILE A 1 91 ? 37.835 -11.991 -37.467 1.00 84.88 91 ILE A CA 1
ATOM 701 C C . ILE A 1 91 ? 38.130 -11.822 -35.983 1.00 84.88 91 ILE A C 1
ATOM 703 O O . ILE A 1 91 ? 37.237 -11.988 -35.154 1.00 84.88 91 ILE A O 1
ATOM 707 N N . SER A 1 92 ? 39.373 -11.502 -35.641 1.00 85.12 92 SER A N 1
ATOM 708 C CA . SER A 1 92 ? 39.772 -11.186 -34.277 1.00 85.12 92 SER A CA 1
ATOM 709 C C . SER A 1 92 ? 40.706 -9.988 -34.204 1.00 85.12 92 SER A C 1
ATOM 711 O O . SER A 1 92 ? 41.647 -9.852 -34.990 1.00 85.12 92 SER A O 1
ATOM 713 N N . ILE A 1 93 ? 40.424 -9.133 -33.230 1.00 83.94 93 ILE A N 1
ATOM 714 C CA . ILE A 1 93 ? 41.127 -7.891 -32.946 1.00 83.94 93 ILE A CA 1
ATOM 715 C C . ILE A 1 93 ? 41.499 -7.920 -31.465 1.00 83.94 93 ILE A C 1
ATOM 717 O O . ILE A 1 93 ? 40.625 -8.082 -30.606 1.00 83.94 93 ILE A O 1
ATOM 721 N N . SER A 1 94 ? 42.779 -7.734 -31.164 1.00 83.12 94 SER A N 1
ATOM 722 C CA . SER A 1 94 ? 43.252 -7.486 -29.807 1.00 83.12 94 SER A CA 1
ATOM 723 C C . SER A 1 94 ? 43.413 -5.989 -29.587 1.00 83.12 94 SER A C 1
ATOM 725 O O . SER A 1 94 ? 43.718 -5.227 -30.507 1.00 83.12 94 SER A O 1
ATOM 727 N N . LYS A 1 95 ? 43.174 -5.545 -28.356 1.00 78.44 95 LYS A N 1
ATOM 728 C CA . LYS A 1 95 ? 43.302 -4.139 -27.979 1.00 78.44 95 LYS A CA 1
ATOM 729 C C . LYS A 1 95 ? 44.013 -3.970 -26.651 1.00 78.44 95 LYS A C 1
ATOM 731 O O . LYS A 1 95 ? 43.839 -4.760 -25.721 1.00 78.44 95 LYS A O 1
ATOM 736 N N . THR A 1 96 ? 44.780 -2.892 -26.553 1.00 76.56 96 THR A N 1
ATOM 737 C CA . THR A 1 96 ? 45.360 -2.426 -25.292 1.00 76.56 96 THR A CA 1
ATOM 738 C C . THR A 1 96 ? 44.571 -1.223 -24.798 1.00 76.56 96 THR A C 1
ATOM 740 O O . THR A 1 96 ? 44.482 -0.218 -25.500 1.00 76.56 96 THR A O 1
ATOM 743 N N . CYS A 1 97 ? 44.005 -1.303 -23.596 1.00 68.56 97 CYS A N 1
ATOM 744 C CA . CYS A 1 97 ? 43.246 -0.201 -23.003 1.00 68.56 97 CYS A CA 1
ATOM 745 C C . CYS A 1 97 ? 44.112 0.623 -22.045 1.00 68.56 97 CYS A C 1
ATOM 747 O O . CYS A 1 97 ? 44.875 0.058 -21.260 1.00 68.56 97 CYS A O 1
ATOM 749 N N . GLY A 1 98 ? 43.963 1.950 -22.091 1.00 65.50 98 GLY A N 1
ATOM 750 C CA . GLY A 1 98 ? 44.462 2.854 -21.049 1.00 65.50 98 GLY A CA 1
ATOM 751 C C . GLY A 1 98 ? 43.568 2.866 -19.799 1.00 65.50 98 GLY A C 1
ATOM 752 O O . GLY A 1 98 ? 42.575 2.136 -19.724 1.00 65.50 98 GLY A O 1
ATOM 753 N N . ASP A 1 99 ? 43.889 3.727 -18.828 1.00 63.31 99 ASP A N 1
ATOM 754 C CA . ASP A 1 99 ? 43.132 3.845 -17.569 1.00 63.31 99 ASP A CA 1
ATOM 755 C C . ASP A 1 99 ? 41.648 4.212 -17.802 1.00 63.31 99 ASP A C 1
ATOM 757 O O . ASP A 1 99 ? 40.766 3.659 -17.136 1.00 63.31 99 ASP A O 1
ATOM 761 N N . ASP A 1 100 ? 41.366 5.016 -18.836 1.00 60.09 100 ASP A N 1
ATOM 762 C CA . ASP A 1 100 ? 40.030 5.498 -19.228 1.00 60.09 100 ASP A CA 1
ATOM 763 C C . ASP A 1 100 ? 39.254 4.552 -20.179 1.00 60.09 100 ASP A C 1
ATOM 765 O O . ASP A 1 100 ? 38.257 4.948 -20.777 1.00 60.09 100 ASP A O 1
ATOM 769 N N . CYS A 1 101 ? 39.678 3.288 -20.336 1.00 63.91 101 CYS A N 1
ATOM 770 C CA . CYS A 1 101 ? 39.025 2.261 -21.178 1.00 63.91 101 CYS A CA 1
ATOM 771 C C . CYS A 1 101 ? 39.003 2.506 -22.703 1.00 63.91 101 CYS A C 1
ATOM 773 O O . CYS A 1 101 ? 38.500 1.656 -23.440 1.00 63.91 101 CYS A O 1
ATOM 775 N N . TYR A 1 102 ? 39.588 3.595 -23.197 1.00 70.00 102 TYR A N 1
ATOM 776 C CA . TYR A 1 102 ? 39.851 3.782 -24.625 1.00 70.00 102 TYR A CA 1
ATOM 777 C C . TYR A 1 102 ? 41.001 2.881 -25.083 1.00 70.00 102 TYR A C 1
ATOM 779 O O . TYR A 1 102 ? 41.983 2.703 -24.346 1.00 70.00 102 TYR A O 1
ATOM 787 N N . SER A 1 103 ? 40.877 2.279 -26.272 1.00 68.19 103 SER A N 1
ATOM 788 C CA . SER A 1 103 ? 42.019 1.576 -26.849 1.00 68.19 103 SER A CA 1
ATOM 789 C C . SER A 1 103 ? 43.071 2.594 -27.268 1.00 68.19 103 SER A C 1
ATOM 791 O O . SER A 1 103 ? 42.780 3.639 -27.839 1.00 68.19 103 SER A O 1
ATOM 793 N N . THR A 1 104 ? 44.314 2.304 -26.915 1.00 67.75 104 THR A N 1
ATOM 794 C CA . THR A 1 104 ? 45.473 3.083 -27.354 1.00 67.75 104 THR A CA 1
ATOM 795 C C . THR A 1 104 ? 46.120 2.461 -28.579 1.00 67.75 104 THR A C 1
ATOM 797 O O . THR A 1 104 ? 46.749 3.163 -29.364 1.00 67.75 104 THR A O 1
ATOM 800 N N . THR A 1 105 ? 45.981 1.140 -28.729 1.00 74.62 105 THR A N 1
ATOM 801 C CA . THR A 1 105 ? 46.388 0.396 -29.917 1.00 74.62 105 THR A CA 1
ATOM 802 C C . THR A 1 105 ? 45.396 -0.735 -30.180 1.00 74.62 105 THR A C 1
ATOM 804 O O . THR A 1 105 ? 45.041 -1.487 -29.263 1.00 74.62 105 THR A O 1
ATOM 807 N N . LEU A 1 106 ? 44.953 -0.853 -31.432 1.00 80.50 106 LEU A N 1
ATOM 808 C CA . LEU A 1 106 ? 44.183 -1.982 -31.951 1.00 80.50 106 LEU A CA 1
ATOM 809 C C . LEU A 1 106 ? 45.088 -2.797 -32.880 1.00 80.50 106 LEU A C 1
ATOM 811 O O . LEU A 1 106 ? 45.679 -2.264 -33.819 1.00 80.50 106 LEU A O 1
ATOM 815 N N . VAL A 1 107 ? 45.196 -4.100 -32.639 1.00 83.44 107 VAL A N 1
ATOM 816 C CA . VAL A 1 107 ? 46.010 -5.014 -33.445 1.00 83.44 107 VAL A CA 1
ATOM 817 C C . VAL A 1 107 ? 45.101 -6.047 -34.101 1.00 83.44 107 VAL A C 1
ATOM 819 O O . VAL A 1 107 ? 44.300 -6.718 -33.451 1.00 83.44 107 VAL A O 1
ATOM 822 N N . LYS A 1 108 ? 45.222 -6.181 -35.426 1.00 85.81 108 LYS A N 1
ATOM 823 C CA . LYS A 1 108 ? 44.574 -7.258 -36.179 1.00 85.81 108 LYS A CA 1
ATOM 824 C C . LYS A 1 108 ? 45.290 -8.574 -35.874 1.00 85.81 108 LYS A C 1
ATOM 826 O O . LYS A 1 108 ? 46.424 -8.752 -36.312 1.00 85.81 108 LYS A O 1
ATOM 831 N N . ASP A 1 109 ? 44.612 -9.504 -35.204 1.00 84.12 109 ASP A N 1
ATOM 832 C CA . ASP A 1 109 ? 45.184 -10.818 -34.891 1.00 84.12 109 ASP A CA 1
ATOM 833 C C . ASP A 1 109 ? 44.969 -11.804 -36.046 1.00 84.12 109 ASP A C 1
ATOM 835 O O . ASP A 1 109 ? 45.915 -12.386 -36.574 1.00 84.12 109 ASP A O 1
ATOM 839 N N . GLN A 1 110 ? 43.710 -11.996 -36.453 1.00 86.12 110 GLN A N 1
ATOM 840 C CA . GLN A 1 110 ? 43.312 -12.901 -37.534 1.00 86.12 110 GLN A CA 1
ATOM 841 C C . GLN A 1 110 ? 42.136 -12.289 -38.295 1.00 86.12 110 GLN A C 1
ATOM 843 O O . GLN A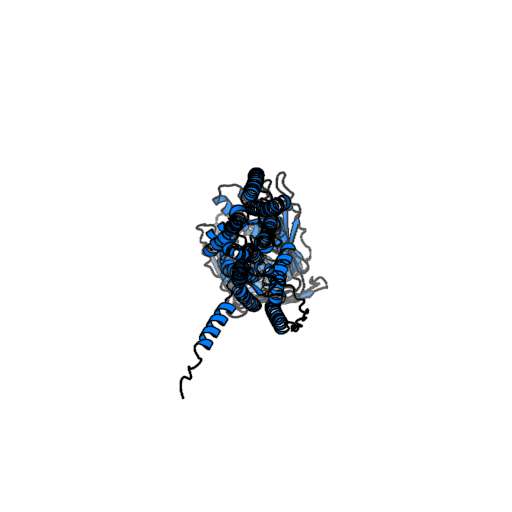 1 110 ? 41.229 -11.720 -37.698 1.00 86.12 110 GLN A O 1
ATOM 848 N N . CYS A 1 111 ? 42.147 -12.379 -39.620 1.00 85.38 111 CYS A N 1
ATOM 849 C CA . CYS A 1 111 ? 41.025 -11.968 -40.457 1.00 85.38 111 CYS A CA 1
ATOM 850 C C . CYS A 1 111 ? 40.983 -12.890 -41.669 1.00 85.38 111 CYS A C 1
ATOM 852 O O . CYS A 1 111 ? 41.936 -12.925 -42.442 1.00 85.38 111 CYS A O 1
ATOM 854 N N . THR A 1 112 ? 39.915 -13.674 -41.760 1.00 85.62 112 THR A N 1
ATOM 855 C CA . THR A 1 112 ? 39.628 -14.596 -42.859 1.00 85.62 112 THR A CA 1
ATOM 856 C C . THR A 1 112 ? 38.140 -14.518 -43.153 1.00 85.62 112 THR A C 1
ATOM 858 O O . THR A 1 112 ? 37.317 -14.800 -42.281 1.00 85.62 112 THR A O 1
ATOM 861 N N . VAL A 1 113 ? 37.781 -14.097 -44.360 1.00 83.19 113 VAL A N 1
ATOM 862 C CA . VAL A 1 113 ? 36.399 -13.925 -44.807 1.00 83.19 113 VAL A CA 1
ATOM 863 C C . VAL A 1 113 ? 36.248 -14.561 -46.181 1.00 83.19 113 VAL A C 1
ATOM 865 O O . VAL A 1 113 ? 36.597 -13.985 -47.206 1.00 83.19 113 VAL A O 1
ATOM 868 N N . GLY A 1 114 ? 35.701 -15.775 -46.199 1.00 82.06 114 GLY A N 1
ATOM 869 C CA . GLY A 1 114 ? 35.367 -16.472 -47.435 1.00 82.06 114 GLY A CA 1
ATOM 870 C C . GLY A 1 114 ? 33.917 -16.220 -47.833 1.00 82.06 114 GLY A C 1
ATOM 871 O O . GLY A 1 114 ? 33.005 -16.488 -47.053 1.00 82.06 114 GLY A O 1
ATOM 872 N N . LEU A 1 115 ? 33.692 -15.768 -49.063 1.00 84.19 115 LEU A N 1
ATOM 873 C CA . LEU A 1 115 ? 32.358 -15.583 -49.623 1.00 84.19 115 LEU A CA 1
ATOM 874 C C . LEU A 1 115 ? 32.282 -16.267 -50.986 1.00 84.19 115 LEU A C 1
ATOM 876 O O . LEU A 1 115 ? 33.152 -16.105 -51.834 1.00 84.19 115 LEU A O 1
ATOM 880 N N . THR A 1 116 ? 31.229 -17.048 -51.185 1.00 86.31 116 THR A N 1
ATOM 881 C CA . THR A 1 116 ? 30.910 -17.714 -52.449 1.00 86.31 116 THR A CA 1
ATOM 882 C C . THR A 1 116 ? 29.523 -17.287 -52.893 1.00 86.31 116 THR A C 1
ATOM 884 O O . THR A 1 116 ? 28.605 -17.226 -52.079 1.00 86.31 116 THR A O 1
ATOM 887 N N . VAL A 1 117 ? 29.358 -16.950 -54.168 1.00 86.00 117 VAL A N 1
ATOM 888 C CA . VAL A 1 117 ? 28.059 -16.533 -54.705 1.00 86.00 117 VAL A CA 1
ATOM 889 C C . VAL A 1 117 ? 27.475 -17.724 -55.449 1.00 86.00 117 VAL A C 1
ATOM 891 O O . VAL A 1 117 ? 27.996 -18.107 -56.495 1.00 86.00 117 VAL A O 1
ATOM 894 N N . ASP A 1 118 ? 26.408 -18.325 -54.930 1.00 84.06 118 ASP A N 1
ATOM 895 C CA . ASP A 1 118 ? 25.750 -19.447 -55.603 1.00 84.06 118 ASP A CA 1
ATOM 896 C C . ASP A 1 118 ? 25.064 -18.941 -56.877 1.00 84.06 118 ASP A C 1
ATOM 898 O O . ASP A 1 118 ? 25.549 -19.163 -57.993 1.00 84.06 118 ASP A O 1
ATOM 902 N N . ASP A 1 119 ? 24.007 -18.152 -56.688 1.00 83.50 119 ASP A N 1
ATOM 903 C CA . ASP A 1 119 ? 23.142 -17.640 -57.744 1.00 83.50 119 ASP A CA 1
ATOM 904 C C . ASP A 1 119 ? 23.197 -16.113 -57.778 1.00 83.50 119 ASP A C 1
ATOM 906 O O . ASP A 1 119 ? 23.041 -15.452 -56.755 1.00 83.50 119 ASP A O 1
ATOM 910 N N . LEU A 1 120 ? 23.423 -15.547 -58.965 1.00 87.00 120 LEU A N 1
ATOM 911 C CA . LEU A 1 120 ? 23.369 -14.107 -59.210 1.00 87.00 120 LEU A CA 1
ATOM 912 C C . LEU A 1 120 ? 22.796 -13.872 -60.606 1.00 87.00 120 LEU A C 1
ATOM 914 O O . LEU A 1 120 ? 23.484 -14.114 -61.601 1.00 87.00 120 LEU A O 1
ATOM 918 N N . TYR A 1 121 ? 21.541 -13.433 -60.682 1.00 87.19 121 TYR A N 1
ATOM 919 C CA . TYR A 1 121 ? 20.844 -13.225 -61.952 1.00 87.19 121 TYR A CA 1
ATOM 920 C C . TYR A 1 121 ? 19.909 -12.012 -61.912 1.00 87.19 121 TYR A C 1
ATOM 922 O O . TYR A 1 121 ? 19.507 -11.545 -60.844 1.00 87.19 121 TYR A O 1
ATOM 930 N N . LEU A 1 122 ? 19.592 -11.493 -63.099 1.00 86.62 122 LEU A N 1
ATOM 931 C CA . LEU A 1 122 ? 18.709 -10.348 -63.313 1.00 86.62 122 LEU A CA 1
ATOM 932 C C . LEU A 1 122 ? 17.353 -10.824 -63.857 1.00 86.62 122 LEU A C 1
ATOM 934 O O . LEU A 1 122 ? 17.319 -11.645 -64.774 1.00 86.62 122 LEU A O 1
ATOM 938 N N . ASP A 1 123 ? 16.254 -10.267 -63.354 1.00 86.94 123 ASP A N 1
ATOM 939 C CA . ASP A 1 123 ? 14.902 -10.495 -63.874 1.00 86.94 123 ASP A CA 1
ATOM 940 C C . ASP A 1 123 ? 14.222 -9.156 -64.233 1.00 86.94 123 ASP A C 1
ATOM 942 O O . ASP A 1 123 ? 14.005 -8.331 -63.338 1.00 86.94 123 ASP A O 1
ATOM 946 N N . PRO A 1 124 ? 13.901 -8.877 -65.514 1.00 82.19 124 PRO A N 1
ATOM 947 C CA . PRO A 1 124 ? 14.176 -9.686 -66.708 1.00 82.19 124 PRO A CA 1
ATOM 948 C C . PRO A 1 124 ? 15.664 -9.653 -67.125 1.00 82.19 124 PRO A C 1
ATOM 950 O O . PRO A 1 124 ? 16.336 -8.644 -66.899 1.00 82.19 124 PRO A O 1
ATOM 953 N N . PRO A 1 125 ? 16.195 -10.711 -67.773 1.00 80.56 125 PRO A N 1
ATOM 954 C CA . PRO A 1 125 ? 17.619 -10.826 -68.092 1.00 80.56 125 PRO A CA 1
ATOM 955 C C . PRO A 1 125 ? 18.080 -9.763 -69.096 1.00 80.56 125 PRO A C 1
ATOM 957 O O . PRO A 1 125 ? 17.421 -9.503 -70.106 1.00 80.56 125 PRO A O 1
ATOM 960 N N . ASN A 1 126 ? 19.253 -9.172 -68.848 1.00 82.00 126 ASN A N 1
ATOM 961 C CA . ASN A 1 126 ? 19.874 -8.190 -69.734 1.00 82.00 126 ASN A CA 1
ATOM 962 C C . ASN A 1 126 ? 21.330 -8.597 -70.019 1.00 82.00 126 ASN A C 1
ATOM 964 O O . ASN A 1 126 ? 22.144 -8.609 -69.096 1.00 82.00 126 ASN A O 1
ATOM 968 N N . PRO A 1 127 ? 21.708 -8.857 -71.286 1.00 80.00 127 PRO A N 1
ATOM 969 C CA . PRO A 1 127 ? 23.018 -9.411 -71.629 1.00 80.00 127 PRO A CA 1
ATOM 970 C C . PRO A 1 127 ? 24.196 -8.507 -71.236 1.00 80.00 127 PRO A C 1
ATOM 972 O O . PRO A 1 127 ? 25.282 -9.010 -70.936 1.00 80.00 127 PRO A O 1
ATOM 975 N N . LEU A 1 128 ? 23.995 -7.183 -71.218 1.00 77.69 128 LEU A N 1
ATOM 976 C CA . LEU A 1 128 ? 25.022 -6.228 -70.800 1.00 77.69 128 LEU A CA 1
ATOM 977 C C . LEU A 1 128 ? 25.226 -6.282 -69.281 1.00 77.69 128 LEU A C 1
ATOM 979 O O . LEU A 1 128 ? 26.363 -6.295 -68.812 1.00 77.69 128 LEU A O 1
ATOM 983 N N . MET A 1 129 ? 24.140 -6.394 -68.515 1.00 76.19 129 MET A N 1
ATOM 984 C CA . MET A 1 129 ? 24.204 -6.494 -67.055 1.00 76.19 129 MET A CA 1
ATOM 985 C C . MET A 1 129 ? 24.661 -7.869 -66.586 1.00 76.19 129 MET A C 1
ATOM 987 O O . MET A 1 129 ? 25.448 -7.940 -65.654 1.00 76.19 129 MET A O 1
ATOM 991 N N . ASP A 1 130 ? 24.311 -8.948 -67.282 1.00 80.50 130 ASP A N 1
ATOM 992 C CA . ASP A 1 130 ? 24.838 -10.286 -66.989 1.00 80.50 130 ASP A CA 1
ATOM 993 C C . ASP A 1 130 ? 26.363 -10.355 -67.154 1.00 80.50 130 ASP A C 1
ATOM 995 O O . ASP A 1 130 ? 27.050 -11.150 -66.508 1.00 80.50 130 ASP A O 1
ATOM 999 N N . MET A 1 131 ? 26.944 -9.533 -68.035 1.00 79.69 131 MET A N 1
ATOM 1000 C CA . MET A 1 131 ? 28.398 -9.410 -68.143 1.00 79.69 131 MET A CA 1
ATOM 1001 C C . MET A 1 131 ? 29.000 -8.711 -66.918 1.00 79.69 131 MET A C 1
ATOM 1003 O O . MET A 1 131 ? 30.013 -9.177 -66.393 1.00 79.69 131 MET A O 1
ATOM 1007 N N . VAL A 1 132 ? 28.353 -7.648 -66.436 1.00 80.38 132 VAL A N 1
ATOM 1008 C CA . VAL A 1 132 ? 28.747 -6.926 -65.218 1.00 80.38 132 VAL A CA 1
ATOM 1009 C C . VAL A 1 132 ? 28.584 -7.818 -63.986 1.00 80.38 132 VAL A C 1
ATOM 1011 O O . VAL A 1 132 ? 29.538 -7.971 -63.230 1.00 80.38 132 VAL A O 1
ATOM 1014 N N . LEU A 1 133 ? 27.444 -8.496 -63.825 1.00 83.19 133 LEU A N 1
ATOM 1015 C CA . LEU A 1 133 ? 27.182 -9.434 -62.730 1.00 83.19 133 LEU A CA 1
ATOM 1016 C C . LEU A 1 133 ? 28.212 -10.566 -62.692 1.00 83.19 133 LEU A C 1
ATOM 1018 O O . LEU A 1 133 ? 28.676 -10.935 -61.619 1.00 83.19 133 LEU A O 1
ATOM 1022 N N . ARG A 1 134 ? 28.655 -11.074 -63.850 1.00 84.44 134 ARG A N 1
ATOM 1023 C CA . ARG A 1 134 ? 29.745 -12.063 -63.908 1.00 84.44 134 ARG A CA 1
ATOM 1024 C C . ARG A 1 134 ? 31.086 -11.513 -63.427 1.00 84.44 134 ARG A C 1
ATOM 1026 O O . ARG A 1 134 ? 31.854 -12.264 -62.830 1.00 84.44 134 ARG A O 1
ATOM 1033 N N . GLN A 1 135 ? 31.392 -10.240 -63.681 1.00 81.12 135 GLN A N 1
ATOM 1034 C CA . GLN A 1 135 ? 32.593 -9.614 -63.118 1.00 81.12 135 GLN A CA 1
ATOM 1035 C C . GLN A 1 135 ? 32.454 -9.370 -61.617 1.00 81.12 135 GLN A C 1
ATOM 1037 O O . GLN A 1 135 ? 33.386 -9.668 -60.876 1.00 81.12 135 GLN A O 1
ATOM 1042 N N . VAL A 1 136 ? 31.283 -8.916 -61.169 1.00 81.62 136 VAL A N 1
ATOM 1043 C CA . VAL A 1 136 ? 30.972 -8.733 -59.747 1.00 81.62 136 VAL A CA 1
ATOM 1044 C C . VAL A 1 136 ? 31.088 -10.060 -59.000 1.00 81.62 136 VAL A C 1
ATOM 1046 O O . VAL A 1 136 ? 31.766 -10.108 -57.985 1.00 81.62 136 VAL A O 1
ATOM 1049 N N . LYS A 1 137 ? 30.539 -11.159 -59.534 1.00 84.62 137 LYS A N 1
ATOM 1050 C CA . LYS A 1 137 ? 30.690 -12.507 -58.963 1.00 84.62 137 LYS A CA 1
ATOM 1051 C C . LYS A 1 137 ? 32.162 -12.904 -58.814 1.00 84.62 137 LYS A C 1
ATOM 1053 O O . LYS A 1 137 ? 32.572 -13.328 -57.741 1.00 84.62 137 LYS A O 1
ATOM 1058 N N . LYS A 1 138 ? 32.977 -12.704 -59.858 1.00 84.06 138 LYS A N 1
ATOM 1059 C CA . LYS A 1 138 ? 34.420 -13.004 -59.808 1.00 84.06 138 LYS A CA 1
ATOM 1060 C C . LYS A 1 138 ? 35.169 -12.162 -58.775 1.00 84.06 138 LYS A C 1
ATOM 1062 O O . LYS A 1 138 ? 36.060 -12.686 -58.116 1.00 84.06 138 LYS A O 1
ATOM 1067 N N . PHE A 1 139 ? 34.826 -10.882 -58.651 1.00 79.81 139 PHE A N 1
ATOM 1068 C CA . PHE A 1 139 ? 35.398 -10.001 -57.633 1.00 79.81 139 PHE A CA 1
ATOM 1069 C C . PHE A 1 139 ? 34.983 -10.448 -56.225 1.00 79.81 139 PHE A C 1
ATOM 1071 O O . PHE A 1 139 ? 35.829 -10.565 -55.342 1.00 79.81 139 PHE A O 1
ATOM 1078 N N . LEU A 1 140 ? 33.698 -10.777 -56.043 1.00 79.38 140 LEU A N 1
ATOM 1079 C CA . LEU A 1 140 ? 33.141 -11.240 -54.774 1.00 79.38 140 LEU A CA 1
ATOM 1080 C C . LEU A 1 140 ? 33.785 -12.543 -54.277 1.00 79.38 140 LEU A C 1
ATOM 1082 O O . LEU A 1 140 ? 34.012 -12.697 -53.085 1.00 79.38 140 LEU A O 1
ATOM 1086 N N . GLU A 1 141 ? 34.106 -13.468 -55.177 1.00 82.12 141 GLU A N 1
ATOM 1087 C CA . GLU A 1 141 ? 34.712 -14.753 -54.806 1.00 82.12 141 GLU A CA 1
ATOM 1088 C C . GLU A 1 141 ? 36.226 -14.671 -54.569 1.00 82.12 141 GLU A C 1
ATOM 1090 O O . GLU A 1 141 ? 36.769 -15.463 -53.800 1.00 82.12 141 GLU A O 1
ATOM 1095 N N . LYS A 1 142 ? 36.928 -13.750 -55.243 1.00 83.12 142 LYS A N 1
ATOM 1096 C CA . LYS A 1 142 ? 38.398 -13.712 -55.240 1.00 83.12 142 LYS A CA 1
ATOM 1097 C C . LYS A 1 142 ? 38.985 -12.657 -54.306 1.00 83.12 142 LYS A C 1
ATOM 1099 O O . LYS A 1 142 ? 39.968 -12.934 -53.628 1.00 83.12 142 LYS A O 1
ATOM 1104 N N . ASP A 1 143 ? 38.403 -11.463 -54.296 1.00 82.81 143 ASP A N 1
ATOM 1105 C CA . ASP A 1 143 ? 39.043 -10.278 -53.719 1.00 82.81 143 ASP A CA 1
ATOM 1106 C C . ASP A 1 143 ? 38.336 -9.788 -52.441 1.00 82.81 143 ASP A C 1
ATOM 1108 O O . ASP A 1 143 ? 38.814 -8.857 -51.798 1.00 82.81 143 ASP A O 1
ATOM 1112 N N . VAL A 1 144 ? 37.226 -10.417 -52.027 1.00 81.69 144 VAL A N 1
ATOM 1113 C CA . VAL A 1 144 ? 36.476 -10.028 -50.815 1.00 81.69 144 VAL A CA 1
ATOM 1114 C C . VAL A 1 144 ? 37.279 -10.212 -49.540 1.00 81.69 144 VAL A C 1
ATOM 1116 O O . VAL A 1 144 ? 37.217 -9.337 -48.685 1.00 81.69 144 VAL A O 1
ATOM 1119 N N . ASP A 1 145 ? 38.051 -11.290 -49.414 1.00 81.94 145 ASP A N 1
ATOM 1120 C CA . ASP A 1 145 ? 38.884 -11.520 -48.228 1.00 81.94 145 ASP A CA 1
ATOM 1121 C C . ASP A 1 145 ? 39.894 -10.376 -48.039 1.00 81.94 145 ASP A C 1
ATOM 1123 O O . ASP A 1 145 ? 39.891 -9.689 -47.017 1.00 81.94 145 ASP A O 1
ATOM 1127 N N . ALA A 1 146 ? 40.673 -10.082 -49.086 1.00 83.19 146 ALA A N 1
ATOM 1128 C CA . ALA A 1 146 ? 41.632 -8.981 -49.091 1.00 83.19 146 ALA A CA 1
ATOM 1129 C C . ALA A 1 146 ? 40.944 -7.623 -48.886 1.00 83.19 146 ALA A C 1
ATOM 1131 O O . ALA A 1 146 ? 41.381 -6.819 -48.069 1.00 83.19 146 ALA A O 1
ATOM 1132 N N . TYR A 1 147 ? 39.821 -7.370 -49.560 1.00 78.81 147 TYR A N 1
ATOM 1133 C CA . TYR A 1 147 ? 39.097 -6.110 -49.419 1.00 78.81 147 TYR A CA 1
ATOM 1134 C C . TYR A 1 147 ? 38.543 -5.913 -47.999 1.00 78.81 147 TYR A C 1
ATOM 1136 O O . TYR A 1 147 ? 38.678 -4.836 -47.415 1.00 78.81 147 TYR A O 1
ATOM 1144 N N . VAL A 1 148 ? 37.960 -6.952 -47.398 1.00 79.44 148 VAL A N 1
ATOM 1145 C CA . VAL A 1 148 ? 37.441 -6.877 -46.030 1.00 79.44 148 VAL A CA 1
ATOM 1146 C C . VAL A 1 148 ? 38.586 -6.709 -45.032 1.00 79.44 148 VAL A C 1
ATOM 1148 O O . VAL A 1 148 ? 38.513 -5.835 -44.172 1.00 79.44 148 VAL A O 1
ATOM 1151 N N . CYS A 1 149 ? 39.659 -7.487 -45.160 1.00 83.75 149 CYS A N 1
ATOM 1152 C CA . CYS A 1 149 ? 40.736 -7.529 -44.174 1.00 83.75 149 CYS A CA 1
ATOM 1153 C C . CYS A 1 149 ? 41.798 -6.425 -44.317 1.00 83.75 149 CYS A C 1
ATOM 1155 O O . CYS A 1 149 ? 42.488 -6.140 -43.333 1.00 83.75 149 CYS A O 1
ATOM 1157 N N . GLU A 1 150 ? 41.959 -5.822 -45.498 1.00 85.00 150 GLU A N 1
ATOM 1158 C CA . GLU A 1 150 ? 42.954 -4.768 -45.765 1.00 85.00 150 GLU A CA 1
ATOM 1159 C C . GLU A 1 150 ? 42.341 -3.382 -45.983 1.00 85.00 150 GLU A C 1
ATOM 1161 O O . GLU A 1 150 ? 43.024 -2.388 -45.758 1.00 85.00 150 GLU A O 1
ATOM 1166 N N . VAL A 1 151 ? 41.068 -3.286 -46.384 1.00 77.56 151 VAL A N 1
ATOM 1167 C CA . VAL A 1 151 ? 40.414 -1.988 -46.636 1.00 77.56 151 VAL A CA 1
ATOM 1168 C C . VAL A 1 151 ? 39.346 -1.699 -45.590 1.00 77.56 151 VAL A C 1
ATOM 1170 O O . VAL A 1 151 ? 39.387 -0.660 -44.935 1.00 77.56 151 VAL A O 1
ATOM 1173 N N . ILE A 1 152 ? 38.389 -2.611 -45.404 1.00 72.56 152 ILE A N 1
ATOM 1174 C CA . ILE A 1 152 ? 37.256 -2.368 -44.500 1.00 72.56 152 ILE A CA 1
ATOM 1175 C C . ILE A 1 152 ? 37.699 -2.426 -43.037 1.00 72.56 152 ILE A C 1
ATOM 1177 O O . ILE A 1 152 ? 37.341 -1.541 -42.263 1.00 72.56 152 ILE A O 1
ATOM 1181 N N . LEU A 1 153 ? 38.459 -3.451 -42.647 1.00 79.00 153 LEU A N 1
ATOM 1182 C CA . LEU A 1 153 ? 38.836 -3.670 -41.253 1.00 79.00 153 LEU A CA 1
ATOM 1183 C C . LEU A 1 153 ? 39.705 -2.529 -40.691 1.00 79.00 153 LEU A C 1
ATOM 1185 O O . LEU A 1 153 ? 39.345 -2.017 -39.632 1.00 79.00 153 LEU A O 1
ATOM 1189 N N . PRO A 1 154 ? 40.758 -2.041 -41.382 1.00 80.69 154 PRO A N 1
ATOM 1190 C CA . PRO A 1 154 ? 41.526 -0.892 -40.895 1.00 80.69 154 PRO A CA 1
ATOM 1191 C C . PRO A 1 154 ? 40.702 0.397 -40.818 1.00 80.69 154 PRO A C 1
ATOM 1193 O O . PRO A 1 154 ? 40.847 1.152 -39.865 1.00 80.69 154 PRO A O 1
ATOM 1196 N N . LEU A 1 155 ? 39.779 0.621 -41.759 1.00 75.81 155 LEU A N 1
ATOM 1197 C CA . LEU A 1 155 ? 38.889 1.787 -41.732 1.00 75.81 155 LEU A CA 1
ATOM 1198 C C . LEU A 1 155 ? 37.891 1.731 -40.564 1.00 75.81 155 LEU A C 1
ATOM 1200 O O . LEU A 1 155 ? 37.472 2.763 -40.043 1.00 75.81 155 LEU A O 1
ATOM 1204 N N . ILE A 1 156 ? 37.494 0.530 -40.134 1.00 72.56 156 ILE A N 1
ATOM 1205 C CA . ILE A 1 156 ? 36.725 0.352 -38.898 1.00 72.56 156 ILE A CA 1
ATOM 1206 C C . ILE A 1 156 ? 37.611 0.664 -37.689 1.00 72.56 156 ILE A C 1
ATOM 1208 O O . ILE A 1 156 ? 37.166 1.407 -36.822 1.00 72.56 156 ILE A O 1
ATOM 1212 N N . MET A 1 157 ? 38.846 0.152 -37.646 1.00 76.25 157 MET A N 1
ATOM 1213 C CA . MET A 1 157 ? 39.785 0.409 -36.544 1.00 76.25 157 MET A CA 1
ATOM 1214 C C . MET A 1 157 ? 40.059 1.913 -36.373 1.00 76.25 157 MET A C 1
ATOM 1216 O O . MET A 1 157 ? 39.917 2.423 -35.269 1.00 76.25 157 MET A O 1
ATOM 1220 N N . GLU A 1 158 ? 40.316 2.644 -37.460 1.00 77.06 158 GLU A N 1
ATOM 1221 C CA . GLU A 1 158 ? 40.538 4.101 -37.440 1.00 77.06 158 GLU A CA 1
ATOM 1222 C C . GLU A 1 158 ? 39.312 4.879 -36.921 1.00 77.06 158 GLU A C 1
ATOM 1224 O O . GLU A 1 158 ? 39.440 5.836 -36.160 1.00 77.06 158 GLU A O 1
ATOM 1229 N N . ASN A 1 159 ? 38.095 4.450 -37.277 1.00 71.31 159 ASN A N 1
ATOM 1230 C CA . ASN A 1 159 ? 36.872 5.067 -36.751 1.00 71.31 159 ASN A CA 1
ATOM 1231 C C . ASN A 1 159 ? 36.629 4.748 -35.269 1.00 71.31 159 ASN A C 1
ATOM 1233 O O . ASN A 1 159 ? 35.991 5.540 -34.583 1.00 71.31 159 ASN A O 1
ATOM 1237 N N . VAL A 1 160 ? 37.110 3.604 -34.782 1.00 70.75 160 VAL A N 1
ATOM 1238 C CA . VAL A 1 160 ? 37.020 3.217 -33.367 1.00 70.75 160 VAL A CA 1
ATOM 1239 C C . VAL A 1 160 ? 38.044 3.990 -32.519 1.00 70.75 160 VAL A C 1
ATOM 1241 O O . VAL A 1 160 ? 37.731 4.381 -31.394 1.00 70.75 160 VAL A O 1
ATOM 1244 N N . GLU A 1 161 ? 39.219 4.304 -33.077 1.00 71.75 161 GLU A N 1
ATOM 1245 C CA . GLU A 1 161 ? 40.217 5.204 -32.467 1.00 71.75 161 GLU A CA 1
ATOM 1246 C C . GLU A 1 161 ? 39.740 6.667 -32.399 1.00 71.75 161 GLU A C 1
ATOM 1248 O O . GLU A 1 161 ? 40.221 7.458 -31.586 1.00 71.75 161 GLU A O 1
ATOM 1253 N N . ASN A 1 162 ? 38.760 7.058 -33.218 1.00 74.94 162 ASN A N 1
ATOM 1254 C CA . ASN A 1 162 ? 38.167 8.386 -33.137 1.00 74.94 162 ASN A CA 1
ATOM 1255 C C . ASN A 1 162 ? 37.201 8.491 -31.945 1.00 74.94 162 ASN A C 1
ATOM 1257 O O . ASN A 1 162 ? 36.013 8.216 -32.062 1.00 74.94 162 ASN A O 1
ATOM 1261 N N . HIS A 1 163 ? 37.693 8.973 -30.807 1.00 73.06 163 HIS A N 1
ATOM 1262 C CA . HIS A 1 163 ? 36.922 9.074 -29.561 1.00 73.06 163 HIS A CA 1
ATOM 1263 C C . HIS A 1 163 ? 36.005 10.311 -29.456 1.00 73.06 163 HIS A C 1
ATOM 1265 O O . HIS A 1 163 ? 35.537 10.652 -28.368 1.00 73.06 163 HIS A O 1
ATOM 1271 N N . THR A 1 164 ? 35.753 11.040 -30.549 1.00 79.81 164 THR A N 1
ATOM 1272 C CA . THR A 1 164 ? 34.911 12.248 -30.493 1.00 79.81 164 THR A CA 1
ATOM 1273 C C . THR A 1 164 ? 33.447 11.886 -30.253 1.00 79.81 164 THR A C 1
ATOM 1275 O O . THR A 1 164 ? 32.868 11.104 -30.996 1.00 79.81 164 THR A O 1
ATOM 1278 N N . LEU A 1 165 ? 32.821 12.450 -29.218 1.00 79.94 165 LEU A N 1
ATOM 1279 C CA . LEU A 1 165 ? 31.398 12.251 -28.926 1.00 79.94 165 LEU A CA 1
ATOM 1280 C C . LEU A 1 165 ? 30.574 13.413 -29.474 1.00 79.94 165 LEU A C 1
ATOM 1282 O O . LEU A 1 165 ? 30.913 14.579 -29.258 1.00 79.94 165 LEU A O 1
ATOM 1286 N N . ASN A 1 166 ? 29.458 13.098 -30.127 1.00 83.38 166 ASN A N 1
ATOM 1287 C CA . ASN A 1 166 ? 28.477 14.107 -30.496 1.00 83.38 166 ASN A CA 1
ATOM 1288 C C . ASN A 1 166 ? 27.932 14.800 -29.236 1.00 83.38 166 ASN A C 1
ATOM 1290 O O . ASN A 1 166 ? 27.684 14.169 -28.202 1.00 83.38 166 ASN A O 1
ATOM 1294 N N . ALA A 1 167 ? 27.755 16.119 -29.324 1.00 84.31 167 ALA A N 1
ATOM 1295 C CA . ALA A 1 167 ? 27.133 16.893 -28.258 1.00 84.31 167 ALA A CA 1
ATOM 1296 C C . ALA A 1 167 ? 25.661 16.467 -28.073 1.00 84.31 167 ALA A C 1
ATOM 1298 O O . ALA A 1 167 ? 25.009 16.127 -29.064 1.00 84.31 167 ALA A O 1
ATOM 1299 N N . PRO A 1 168 ? 25.130 16.492 -26.836 1.00 83.56 168 PRO A N 1
ATOM 1300 C CA . PRO A 1 168 ? 23.723 16.189 -26.594 1.00 83.56 168 PRO A CA 1
ATOM 1301 C C . PRO A 1 168 ? 22.827 17.198 -27.315 1.00 83.56 168 PRO A C 1
ATOM 1303 O O . PRO A 1 168 ? 23.153 18.388 -27.386 1.00 83.56 168 PRO A O 1
ATOM 1306 N N . THR A 1 169 ? 21.686 16.732 -27.822 1.00 83.81 169 THR A N 1
ATOM 1307 C CA . THR A 1 169 ? 20.635 17.620 -28.314 1.00 83.81 169 THR A CA 1
ATOM 1308 C C . THR A 1 169 ? 20.090 18.434 -27.147 1.00 83.81 169 THR A C 1
ATOM 1310 O O . THR A 1 169 ? 19.947 17.943 -26.025 1.00 83.81 169 THR A O 1
ATOM 1313 N N . SER A 1 170 ? 19.835 19.717 -27.392 1.00 85.25 170 SER A N 1
ATOM 1314 C CA . SER A 1 170 ? 19.219 20.588 -26.395 1.00 85.25 170 SER A CA 1
ATOM 1315 C C . SER A 1 170 ? 17.789 20.137 -26.126 1.00 85.25 170 SER A C 1
ATOM 1317 O O . SER A 1 170 ? 17.051 19.888 -27.077 1.00 85.25 170 SER A O 1
ATOM 1319 N N . PHE A 1 171 ? 17.385 20.128 -24.858 1.00 85.00 171 PHE A N 1
ATOM 1320 C CA . PHE A 1 171 ? 16.015 19.797 -24.484 1.00 85.00 171 PHE A CA 1
ATOM 1321 C C . PHE A 1 171 ? 14.999 20.720 -25.181 1.00 85.00 171 PHE A C 1
ATOM 1323 O O . PHE A 1 171 ? 15.237 21.934 -25.262 1.00 85.00 171 PHE A O 1
ATOM 1330 N N . PRO A 1 172 ? 13.863 20.184 -25.660 1.00 85.06 172 PRO A N 1
ATOM 1331 C CA . PRO A 1 172 ? 12.800 20.991 -26.236 1.00 85.06 172 PRO A CA 1
ATOM 1332 C C . PRO A 1 172 ? 12.268 21.994 -25.208 1.00 85.06 172 PRO A C 1
ATOM 1334 O O . PRO A 1 172 ? 12.006 21.657 -24.052 1.00 85.06 172 PRO A O 1
ATOM 1337 N N . GLY A 1 173 ? 12.113 23.249 -25.630 1.00 82.75 173 GLY A N 1
ATOM 1338 C CA . GLY A 1 173 ? 11.567 24.303 -24.779 1.00 82.75 173 GLY A CA 1
ATOM 1339 C C . GLY A 1 173 ? 10.081 24.092 -24.480 1.00 82.75 173 GLY A C 1
ATOM 1340 O O . GLY A 1 173 ? 9.337 23.563 -25.305 1.00 82.75 173 GLY A O 1
ATOM 1341 N N . LEU A 1 174 ? 9.635 24.549 -23.308 1.00 86.00 174 LEU A N 1
ATOM 1342 C CA . LEU A 1 174 ? 8.227 24.498 -22.920 1.00 86.00 174 LEU A CA 1
ATOM 1343 C C . LEU A 1 174 ? 7.380 25.417 -23.819 1.00 86.00 174 LEU A C 1
ATOM 1345 O O . LEU A 1 174 ? 7.631 26.622 -23.911 1.00 86.00 174 LEU A O 1
ATOM 1349 N N . VAL A 1 175 ? 6.361 24.849 -24.467 1.00 87.12 175 VAL A N 1
ATOM 1350 C CA . VAL A 1 175 ? 5.402 25.588 -25.301 1.00 87.12 175 VAL A CA 1
ATOM 1351 C C . VAL A 1 175 ? 4.459 26.407 -24.410 1.00 87.12 175 VAL A C 1
ATOM 1353 O O . VAL A 1 175 ? 4.044 25.960 -23.342 1.00 87.12 175 VAL A O 1
ATOM 1356 N N . ALA A 1 176 ? 4.105 27.624 -24.834 1.00 81.94 176 ALA A N 1
ATOM 1357 C CA . ALA A 1 176 ? 3.200 28.487 -24.077 1.00 81.94 176 ALA A CA 1
ATOM 1358 C C . ALA A 1 176 ? 1.813 27.834 -23.912 1.00 81.94 176 ALA A C 1
ATOM 1360 O O . ALA A 1 176 ? 1.121 27.593 -24.897 1.00 81.94 176 ALA A O 1
ATOM 1361 N N . GLY A 1 177 ? 1.406 27.582 -22.663 1.00 79.12 177 GLY A N 1
ATOM 1362 C CA . GLY A 1 177 ? 0.141 26.916 -22.324 1.00 79.12 177 GLY A CA 1
ATOM 1363 C C . GLY A 1 177 ? 0.258 25.413 -22.041 1.00 79.12 177 GLY A C 1
ATOM 1364 O O . GLY A 1 177 ? -0.708 24.832 -21.552 1.00 79.12 177 GLY A O 1
ATOM 1365 N N . ALA A 1 178 ? 1.421 24.799 -22.286 1.00 83.19 178 ALA A N 1
ATOM 1366 C CA . ALA A 1 178 ? 1.704 23.421 -21.891 1.00 83.19 178 ALA A CA 1
ATOM 1367 C C . ALA A 1 178 ? 1.970 23.314 -20.378 1.00 83.19 178 ALA A C 1
ATOM 1369 O O . ALA A 1 178 ? 2.490 24.241 -19.750 1.00 83.19 178 ALA A O 1
ATOM 1370 N N . THR A 1 179 ? 1.618 22.172 -19.792 1.00 84.88 179 THR A N 1
ATOM 1371 C CA . THR A 1 179 ? 1.844 21.877 -18.375 1.00 84.88 179 THR A CA 1
ATOM 1372 C C . THR A 1 179 ? 3.257 21.318 -18.191 1.00 84.88 179 THR A C 1
ATOM 1374 O O . THR A 1 179 ? 3.604 20.346 -18.865 1.00 84.88 179 THR A O 1
ATOM 1377 N N . PRO A 1 180 ? 4.077 21.864 -17.274 1.00 88.19 180 PRO A N 1
ATOM 1378 C CA . PRO A 1 180 ? 5.355 21.259 -16.928 1.00 88.19 180 PRO A CA 1
ATOM 1379 C C . PRO A 1 180 ? 5.165 19.824 -16.434 1.00 88.19 180 PRO A C 1
ATOM 1381 O O . PRO A 1 180 ? 4.287 19.534 -15.621 1.00 88.19 180 PRO A O 1
ATOM 1384 N N . ILE A 1 181 ? 6.034 18.921 -16.872 1.00 87.94 181 ILE A N 1
ATOM 1385 C CA . ILE A 1 181 ? 6.026 17.515 -16.456 1.00 87.94 181 ILE A CA 1
ATOM 1386 C C . ILE A 1 181 ? 6.144 17.360 -14.933 1.00 87.94 181 ILE A C 1
ATOM 1388 O O . ILE A 1 181 ? 5.555 16.453 -14.347 1.00 87.94 181 ILE A O 1
ATOM 1392 N N . GLU A 1 182 ? 6.879 18.260 -14.281 1.00 85.00 182 GLU A N 1
ATOM 1393 C CA . GLU A 1 182 ? 7.097 18.259 -12.830 1.00 85.00 182 GLU A CA 1
ATOM 1394 C C . GLU A 1 182 ? 5.803 18.483 -12.033 1.00 85.00 182 GLU A C 1
ATOM 1396 O O . GLU A 1 182 ? 5.675 18.007 -10.897 1.00 85.00 182 GLU A O 1
ATOM 1401 N N . ASP A 1 183 ? 4.825 19.157 -12.642 1.00 84.31 183 ASP A N 1
ATOM 1402 C CA . ASP A 1 183 ? 3.518 19.432 -12.050 1.00 84.31 183 ASP A CA 1
ATOM 1403 C C . ASP A 1 183 ? 2.553 18.250 -12.198 1.00 84.31 183 ASP A C 1
ATOM 1405 O O . ASP A 1 183 ? 1.577 18.154 -11.451 1.00 84.31 183 ASP A O 1
ATOM 1409 N N . ALA A 1 184 ? 2.836 17.306 -13.103 1.00 85.31 184 ALA A N 1
ATOM 1410 C CA . ALA A 1 184 ? 1.998 16.134 -13.302 1.00 85.31 184 ALA A CA 1
ATOM 1411 C C . ALA A 1 184 ? 2.254 15.068 -12.213 1.00 85.31 184 ALA A C 1
ATOM 1413 O O . ALA A 1 184 ? 3.323 14.445 -12.185 1.00 85.31 184 ALA A O 1
ATOM 1414 N N . PRO A 1 185 ? 1.269 14.770 -11.339 1.00 83.94 185 PRO A N 1
ATOM 1415 C CA . PRO A 1 185 ? 1.433 13.827 -10.231 1.00 83.94 185 PRO A CA 1
ATOM 1416 C C . PRO A 1 185 ? 1.787 12.411 -10.698 1.00 83.94 185 PRO A C 1
ATOM 1418 O O . PRO A 1 185 ? 2.521 11.714 -10.007 1.00 83.94 185 PRO A O 1
ATOM 1421 N N . MET A 1 186 ? 1.312 11.990 -11.876 1.00 82.38 186 MET A N 1
ATOM 1422 C CA . MET A 1 186 ? 1.628 10.675 -12.449 1.00 82.38 186 MET A CA 1
ATOM 1423 C C . MET A 1 186 ? 3.108 10.541 -12.812 1.00 82.38 186 MET A C 1
ATOM 1425 O O . MET A 1 186 ? 3.712 9.507 -12.534 1.00 82.38 186 MET A O 1
ATOM 1429 N N . ILE A 1 187 ? 3.703 11.583 -13.400 1.00 86.19 187 ILE A N 1
ATOM 1430 C CA . ILE A 1 187 ? 5.110 11.540 -13.809 1.00 86.19 187 ILE A CA 1
ATOM 1431 C C . ILE A 1 187 ? 6.005 11.655 -12.580 1.00 86.19 187 ILE A C 1
ATOM 1433 O O . ILE A 1 187 ? 6.944 10.878 -12.439 1.00 86.19 187 ILE A O 1
ATOM 1437 N N . ARG A 1 188 ? 5.657 12.530 -11.629 1.00 87.69 188 ARG A N 1
ATOM 1438 C CA . ARG A 1 188 ? 6.353 12.621 -10.341 1.00 87.69 188 ARG A CA 1
ATOM 1439 C C . ARG A 1 188 ? 6.342 11.291 -9.586 1.00 87.69 188 ARG A C 1
ATOM 1441 O O . ARG A 1 188 ? 7.391 10.840 -9.127 1.00 87.69 188 ARG A O 1
ATOM 1448 N N . ALA A 1 189 ? 5.182 10.635 -9.518 1.00 85.56 189 ALA A N 1
ATOM 1449 C CA . ALA A 1 189 ? 5.059 9.307 -8.932 1.00 85.56 189 ALA A CA 1
ATOM 1450 C C . ALA A 1 189 ? 5.911 8.278 -9.686 1.00 85.56 189 ALA A C 1
ATOM 1452 O O . ALA A 1 189 ? 6.641 7.527 -9.049 1.00 85.56 189 ALA A O 1
ATOM 1453 N N . GLY A 1 190 ? 5.877 8.270 -11.023 1.00 86.75 190 GLY A N 1
ATOM 1454 C CA . GLY A 1 190 ? 6.698 7.380 -11.850 1.00 86.75 190 GLY A CA 1
ATOM 1455 C C . GLY A 1 190 ? 8.202 7.565 -11.631 1.00 86.75 190 GLY A C 1
ATOM 1456 O O . GLY A 1 190 ? 8.913 6.587 -11.415 1.00 86.75 190 GLY A O 1
ATOM 1457 N N . VAL A 1 191 ? 8.682 8.811 -11.607 1.00 89.69 191 VAL A N 1
ATOM 1458 C CA . VAL A 1 191 ? 10.088 9.154 -11.335 1.00 89.69 191 VAL A CA 1
ATOM 1459 C C . VAL A 1 191 ? 10.501 8.695 -9.938 1.00 89.69 191 VAL A C 1
ATOM 1461 O O . VAL A 1 191 ? 11.558 8.089 -9.774 1.00 89.69 191 VAL A O 1
ATOM 1464 N N . LYS A 1 192 ? 9.658 8.932 -8.925 1.00 87.94 192 LYS A N 1
ATOM 1465 C CA . LYS A 1 192 ? 9.930 8.475 -7.560 1.00 87.94 192 LYS A CA 1
ATOM 1466 C C . LYS A 1 192 ? 9.994 6.951 -7.471 1.00 87.94 192 LYS A C 1
ATOM 1468 O O . LYS A 1 192 ? 10.924 6.435 -6.865 1.00 87.94 192 LYS A O 1
ATOM 1473 N N . ILE A 1 193 ? 9.053 6.254 -8.113 1.00 85.44 193 ILE A N 1
ATOM 1474 C CA . ILE A 1 193 ? 9.033 4.789 -8.175 1.00 85.44 193 ILE A CA 1
ATOM 1475 C C . ILE A 1 193 ? 10.340 4.280 -8.763 1.00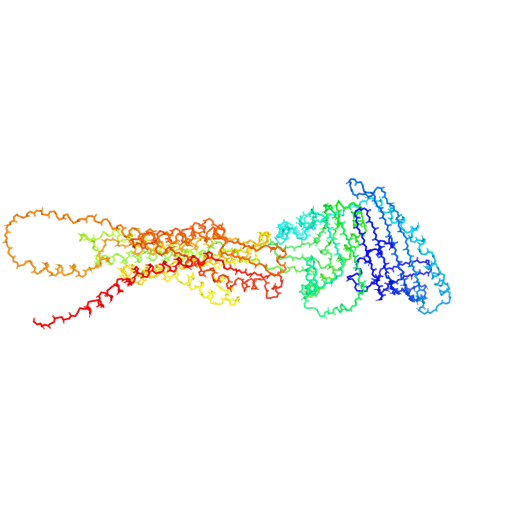 85.44 193 ILE A C 1
ATOM 1477 O O . ILE A 1 193 ? 11.001 3.477 -8.119 1.00 85.44 193 ILE A O 1
ATOM 1481 N N . LEU A 1 194 ? 10.736 4.778 -9.940 1.00 86.44 194 LEU A N 1
ATOM 1482 C CA . LEU A 1 194 ? 11.960 4.351 -10.620 1.00 86.44 194 LEU A CA 1
ATOM 1483 C C . LEU A 1 194 ? 13.206 4.528 -9.745 1.00 86.44 194 LEU A C 1
ATOM 1485 O O . LEU A 1 194 ? 14.028 3.622 -9.701 1.00 86.44 194 LEU A O 1
ATOM 1489 N N . ASN A 1 195 ? 13.304 5.641 -9.013 1.00 88.69 195 ASN A N 1
ATOM 1490 C CA . ASN A 1 195 ? 14.420 5.925 -8.105 1.00 88.69 195 ASN A CA 1
ATOM 1491 C C . ASN A 1 195 ? 14.426 5.070 -6.824 1.00 88.69 195 ASN A C 1
ATOM 1493 O O . ASN A 1 195 ? 15.477 4.898 -6.210 1.00 88.69 195 ASN A O 1
ATOM 1497 N N . GLU A 1 196 ? 13.269 4.569 -6.384 1.00 85.06 196 GLU A N 1
ATOM 1498 C CA . GLU A 1 196 ? 13.142 3.710 -5.198 1.00 85.06 196 GLU A CA 1
ATOM 1499 C C . GLU A 1 196 ? 13.200 2.206 -5.551 1.00 85.06 196 GLU A C 1
ATOM 1501 O O . GLU A 1 196 ? 13.145 1.363 -4.651 1.00 85.06 196 GLU A O 1
ATOM 1506 N N . LEU A 1 197 ? 13.337 1.847 -6.838 1.00 82.00 197 LEU A N 1
ATOM 1507 C CA . LEU A 1 197 ? 13.472 0.453 -7.265 1.00 82.00 197 LEU A CA 1
ATOM 1508 C C . LEU A 1 197 ? 14.817 -0.154 -6.823 1.00 82.00 197 LEU A C 1
ATOM 1510 O O . LEU A 1 197 ? 15.863 0.489 -6.944 1.00 82.00 197 LEU A O 1
ATOM 1514 N N . PRO A 1 198 ? 14.824 -1.416 -6.351 1.00 79.00 198 PRO A N 1
ATOM 1515 C CA . PRO A 1 198 ? 16.065 -2.124 -6.053 1.00 79.00 198 PRO A CA 1
ATOM 1516 C C . PRO A 1 198 ? 16.854 -2.453 -7.332 1.00 79.00 198 PRO A C 1
ATOM 1518 O O . PRO A 1 198 ? 16.341 -2.335 -8.443 1.00 79.00 198 PRO A O 1
ATOM 1521 N N . GLU A 1 199 ? 18.103 -2.912 -7.182 1.00 79.81 199 GLU A N 1
ATOM 1522 C CA . GLU A 1 199 ? 18.904 -3.413 -8.308 1.00 79.81 199 GLU A CA 1
ATOM 1523 C C . GLU A 1 199 ? 18.191 -4.599 -8.986 1.00 79.81 199 GLU A C 1
ATOM 1525 O O . GLU A 1 199 ? 18.044 -5.674 -8.397 1.00 79.81 199 GLU A O 1
ATOM 1530 N N . ILE A 1 200 ? 17.781 -4.427 -10.243 1.00 72.00 200 ILE A N 1
ATOM 1531 C CA . ILE A 1 200 ? 17.126 -5.463 -11.049 1.00 72.00 200 ILE A CA 1
ATOM 1532 C C . ILE A 1 200 ? 18.154 -5.977 -12.058 1.00 72.00 200 ILE A C 1
ATOM 1534 O O . ILE A 1 200 ? 18.698 -5.209 -12.843 1.00 72.00 200 ILE A O 1
ATOM 1538 N N . PHE A 1 201 ? 18.462 -7.277 -12.030 1.00 70.06 201 PHE A N 1
ATOM 1539 C CA . PHE A 1 201 ? 19.492 -7.892 -12.891 1.00 70.06 201 PHE A CA 1
ATOM 1540 C C . PHE A 1 201 ? 20.881 -7.223 -12.804 1.00 70.06 201 PHE A C 1
ATOM 1542 O O . PHE A 1 201 ? 21.625 -7.205 -13.778 1.00 70.06 201 PHE A O 1
ATOM 1549 N N . GLY A 1 202 ? 21.241 -6.675 -11.635 1.00 72.31 202 GLY A N 1
ATOM 1550 C CA . GLY A 1 202 ? 22.513 -5.964 -11.438 1.00 72.31 202 GLY A CA 1
ATOM 1551 C C . GLY A 1 202 ? 22.543 -4.547 -12.021 1.00 72.31 202 GLY A C 1
ATOM 1552 O O . GLY A 1 202 ? 23.613 -3.947 -12.077 1.00 72.31 202 GLY A O 1
ATOM 1553 N N . MET A 1 203 ? 21.387 -4.019 -12.432 1.00 81.50 203 MET A N 1
ATOM 1554 C CA . MET A 1 203 ? 21.191 -2.663 -12.938 1.00 81.50 203 MET A CA 1
ATOM 1555 C C . MET A 1 203 ? 20.368 -1.843 -11.938 1.00 81.50 203 MET A C 1
ATOM 1557 O O . MET A 1 203 ? 19.314 -2.282 -11.477 1.00 81.50 203 MET A O 1
ATOM 1561 N N . GLN A 1 204 ? 20.836 -0.640 -11.621 1.00 87.38 204 GLN A N 1
ATOM 1562 C CA . GLN A 1 204 ? 20.126 0.347 -10.816 1.00 87.38 204 GLN A CA 1
ATOM 1563 C C . GLN A 1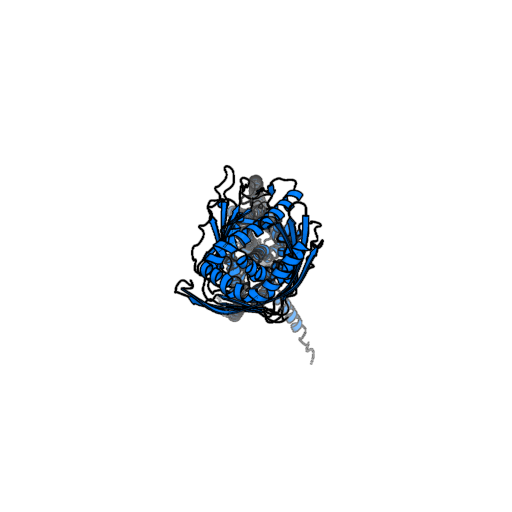 204 ? 19.475 1.387 -11.734 1.00 87.38 204 GLN A C 1
ATOM 1565 O O . GLN A 1 204 ? 20.142 1.966 -12.595 1.00 87.38 204 GLN A O 1
ATOM 1570 N N . LEU A 1 205 ? 18.175 1.611 -11.553 1.00 89.06 205 LEU A N 1
ATOM 1571 C CA . LEU A 1 205 ? 17.389 2.574 -12.321 1.00 89.06 205 LEU A CA 1
ATOM 1572 C C . LEU A 1 205 ? 17.325 3.908 -11.584 1.00 89.06 205 LEU A C 1
ATOM 1574 O O . LEU A 1 205 ? 17.009 3.937 -10.402 1.00 89.06 205 LEU A O 1
ATOM 1578 N N . ASN A 1 206 ? 17.570 4.996 -12.306 1.00 91.31 206 ASN A N 1
ATOM 1579 C CA . ASN A 1 206 ? 17.398 6.361 -11.829 1.00 91.31 206 ASN A CA 1
ATOM 1580 C C . ASN A 1 206 ? 16.562 7.149 -12.844 1.00 91.31 206 ASN A C 1
ATOM 1582 O O . ASN A 1 206 ? 16.613 6.882 -14.042 1.00 91.31 206 ASN A O 1
ATOM 1586 N N . ALA A 1 207 ? 15.814 8.143 -12.385 1.00 93.12 207 ALA A N 1
ATOM 1587 C CA . ALA A 1 207 ? 15.049 9.038 -13.238 1.00 93.12 207 ALA A CA 1
ATOM 1588 C C . ALA A 1 207 ? 15.095 10.479 -12.713 1.00 93.12 207 ALA A C 1
ATOM 1590 O O . ALA A 1 207 ? 15.000 10.714 -11.504 1.00 93.12 207 ALA A O 1
ATOM 1591 N N . SER A 1 208 ? 15.199 11.448 -13.619 1.00 92.06 208 SER A N 1
ATOM 1592 C CA . SER A 1 208 ? 15.184 12.884 -13.313 1.00 92.06 208 SER A CA 1
ATOM 1593 C C . SER A 1 208 ? 14.383 13.667 -14.351 1.00 92.06 208 SER A C 1
ATOM 1595 O O . SER A 1 208 ? 14.253 13.252 -15.499 1.00 92.06 208 SER A O 1
ATOM 1597 N N . THR A 1 209 ? 13.820 14.806 -13.951 1.00 90.81 209 THR A N 1
ATOM 1598 C CA . THR A 1 209 ? 13.107 15.722 -14.852 1.00 90.81 209 THR A CA 1
ATOM 1599 C C . THR A 1 209 ? 14.019 16.875 -15.261 1.00 90.81 209 THR A C 1
ATOM 1601 O O . THR A 1 209 ? 14.744 17.426 -14.433 1.00 90.81 209 THR A O 1
ATOM 1604 N N . HIS A 1 210 ? 13.988 17.250 -16.541 1.00 88.75 210 HIS A N 1
ATOM 1605 C CA . HIS A 1 210 ? 14.782 18.343 -17.097 1.00 88.75 210 HIS A CA 1
ATOM 1606 C C . HIS A 1 210 ? 13.931 19.243 -18.001 1.00 88.75 210 HIS A C 1
ATOM 1608 O O . HIS A 1 210 ? 13.057 18.779 -18.738 1.00 88.75 210 HIS A O 1
ATOM 1614 N N . ALA A 1 211 ? 14.195 20.553 -17.936 1.00 83.75 211 ALA A N 1
ATOM 1615 C CA . ALA A 1 211 ? 13.574 21.592 -18.768 1.00 83.75 211 ALA A CA 1
ATOM 1616 C C . ALA A 1 211 ? 12.026 21.628 -18.765 1.00 83.75 211 ALA A C 1
ATOM 1618 O O . ALA A 1 211 ? 11.423 22.260 -19.628 1.00 83.75 211 ALA A O 1
ATOM 1619 N N . GLY A 1 212 ? 11.370 20.967 -17.804 1.00 84.12 212 GLY A N 1
ATOM 1620 C CA . GLY A 1 212 ? 9.910 20.882 -17.706 1.00 84.12 212 GLY A CA 1
ATOM 1621 C C . GLY A 1 212 ? 9.224 20.018 -18.775 1.00 84.12 212 GLY A C 1
ATOM 1622 O O . GLY A 1 212 ? 8.015 19.834 -18.689 1.00 84.12 212 GLY A O 1
ATOM 1623 N N . THR A 1 213 ? 9.960 19.473 -19.746 1.00 89.88 213 THR A N 1
ATOM 1624 C CA . THR A 1 213 ? 9.438 18.732 -20.915 1.00 89.88 213 THR A CA 1
ATOM 1625 C C . THR A 1 213 ? 10.105 17.375 -21.117 1.00 89.88 213 THR A C 1
ATOM 1627 O O . THR A 1 213 ? 9.632 16.586 -21.930 1.00 89.88 213 THR A O 1
ATOM 1630 N N . THR A 1 214 ? 11.176 17.068 -20.382 1.00 91.69 214 THR A N 1
ATOM 1631 C CA . THR A 1 214 ? 11.947 15.835 -20.582 1.00 91.69 214 THR A CA 1
ATOM 1632 C C . THR A 1 214 ? 12.149 15.065 -19.283 1.00 91.69 214 THR A C 1
ATOM 1634 O O . THR A 1 214 ? 12.351 15.651 -18.217 1.00 91.69 214 THR A O 1
ATOM 1637 N N . VAL A 1 215 ? 12.080 13.738 -19.370 1.00 93.12 215 VAL A N 1
ATOM 1638 C CA . VAL A 1 215 ? 12.428 12.796 -18.303 1.00 93.12 215 VAL A CA 1
ATOM 1639 C C . VAL A 1 215 ? 13.662 12.027 -18.752 1.00 93.12 215 VAL A C 1
ATOM 1641 O O . VAL A 1 215 ? 13.609 11.287 -19.730 1.00 93.12 215 VAL A O 1
ATOM 1644 N N . GLN A 1 216 ? 14.766 12.191 -18.036 1.00 93.75 216 GLN A N 1
ATOM 1645 C CA . GLN A 1 216 ? 15.983 11.422 -18.249 1.00 93.75 216 GLN A CA 1
ATOM 1646 C C . GLN A 1 216 ? 15.910 10.126 -17.442 1.00 93.75 216 GLN A C 1
ATOM 1648 O O . GLN A 1 216 ? 15.738 10.155 -16.224 1.00 93.75 216 GLN A O 1
ATOM 1653 N N . LEU A 1 217 ? 16.054 8.991 -18.121 1.00 93.12 217 LEU A N 1
ATOM 1654 C CA . LEU A 1 217 ? 16.178 7.666 -17.522 1.00 93.12 217 LEU A CA 1
ATOM 1655 C C . LEU A 1 217 ? 17.649 7.261 -17.493 1.00 93.12 217 LEU A C 1
ATOM 1657 O O . LEU A 1 217 ? 18.282 7.161 -18.539 1.00 93.12 217 LEU A O 1
ATOM 1661 N N . GLY A 1 218 ? 18.186 7.017 -16.303 1.00 92.00 218 GLY A N 1
ATOM 1662 C CA . GLY A 1 218 ? 19.534 6.514 -16.073 1.00 92.00 218 GLY A CA 1
ATOM 1663 C C . GLY A 1 218 ? 19.530 5.034 -15.690 1.00 92.00 218 GLY A C 1
ATOM 1664 O O . GLY A 1 218 ? 18.773 4.602 -14.825 1.00 92.00 218 GLY A O 1
ATOM 1665 N N . PHE A 1 219 ? 20.423 4.263 -16.294 1.00 90.94 219 PHE A N 1
ATOM 1666 C CA . PHE A 1 219 ? 20.648 2.845 -16.042 1.00 90.94 219 PHE A CA 1
ATOM 1667 C C . PHE A 1 219 ? 22.102 2.670 -15.597 1.00 90.94 219 PHE A C 1
ATOM 1669 O O . PHE A 1 219 ? 23.027 2.771 -16.402 1.00 90.94 219 PHE A O 1
ATOM 1676 N N . THR A 1 220 ? 22.323 2.451 -14.304 1.00 89.94 220 THR A N 1
ATOM 1677 C CA . THR A 1 220 ? 23.665 2.294 -13.729 1.00 89.94 220 THR A CA 1
ATOM 1678 C C . THR A 1 220 ? 23.973 0.817 -13.530 1.00 89.94 220 THR A C 1
ATOM 1680 O O . THR A 1 220 ? 23.190 0.103 -12.912 1.00 89.94 220 THR A O 1
ATOM 1683 N N . PHE A 1 221 ? 25.129 0.356 -13.996 1.00 88.56 221 PHE A N 1
ATOM 1684 C CA . PHE A 1 221 ? 25.570 -1.034 -13.858 1.00 88.56 221 PHE A CA 1
ATOM 1685 C C . PHE A 1 221 ? 26.764 -1.105 -12.899 1.00 88.56 221 PHE A C 1
ATOM 1687 O O . PHE A 1 221 ? 27.902 -1.106 -13.354 1.00 88.56 221 PHE A O 1
ATOM 1694 N N . PRO A 1 222 ? 26.573 -1.133 -11.567 1.00 85.19 222 PRO A N 1
ATOM 1695 C CA . PRO A 1 222 ? 27.666 -0.991 -10.597 1.00 85.19 222 PRO A CA 1
ATOM 1696 C C . PRO A 1 222 ? 28.682 -2.143 -10.599 1.00 85.19 222 PRO A C 1
ATOM 1698 O O . PRO A 1 222 ? 29.819 -1.955 -10.171 1.00 85.19 222 PRO A O 1
ATOM 1701 N N . LYS A 1 223 ? 28.288 -3.337 -11.054 1.00 83.44 223 LYS A N 1
ATOM 1702 C CA . LYS A 1 223 ? 29.126 -4.552 -11.055 1.00 83.44 223 LYS A CA 1
ATOM 1703 C C . LYS A 1 223 ? 29.560 -4.975 -12.462 1.00 83.44 223 LYS A C 1
ATOM 1705 O O . LYS A 1 223 ? 30.047 -6.088 -12.629 1.00 83.44 223 LYS A O 1
ATOM 1710 N N . GLY A 1 224 ? 29.352 -4.111 -13.455 1.00 76.94 224 GLY A N 1
ATOM 1711 C CA . GLY A 1 224 ? 29.484 -4.482 -14.857 1.00 76.94 224 GLY A CA 1
ATOM 1712 C C . GLY A 1 224 ? 28.305 -5.321 -15.361 1.00 76.94 224 GLY A C 1
ATOM 1713 O O . GLY A 1 224 ? 27.271 -5.437 -14.701 1.00 76.94 224 GLY A O 1
ATOM 1714 N N . PHE A 1 225 ? 28.446 -5.870 -16.561 1.00 74.38 225 PHE A N 1
ATOM 1715 C CA . PHE A 1 225 ? 27.411 -6.610 -17.268 1.00 74.38 225 PHE A CA 1
ATOM 1716 C C . PHE A 1 225 ? 28.021 -7.821 -17.974 1.00 74.38 225 PHE A C 1
ATOM 1718 O O . PHE A 1 225 ? 28.821 -7.674 -18.895 1.00 74.38 225 PHE A O 1
ATOM 1725 N N . GLN A 1 226 ? 27.616 -9.021 -17.558 1.00 68.12 226 GLN A N 1
ATOM 1726 C CA . GLN A 1 226 ? 28.019 -10.268 -18.197 1.00 68.12 226 GLN A CA 1
ATOM 1727 C C . GLN A 1 226 ? 26.790 -10.938 -18.806 1.00 68.12 226 GLN A C 1
ATOM 1729 O O . GLN A 1 226 ? 25.877 -11.372 -18.103 1.00 68.12 226 GLN A O 1
ATOM 1734 N N . MET A 1 227 ? 26.772 -11.037 -20.130 1.00 64.19 227 MET A N 1
ATOM 1735 C CA . MET A 1 227 ? 25.700 -11.667 -20.885 1.00 64.19 227 MET A CA 1
ATOM 1736 C C . MET A 1 227 ? 26.281 -12.793 -21.725 1.00 64.19 227 MET A C 1
ATOM 1738 O O . MET A 1 227 ? 27.121 -12.576 -22.594 1.00 64.19 227 MET A O 1
ATOM 1742 N N . SER A 1 228 ? 25.814 -14.013 -21.472 1.00 53.69 228 SER A N 1
ATOM 1743 C CA . SER A 1 228 ? 26.075 -15.158 -22.339 1.00 53.69 228 SER A CA 1
ATOM 1744 C C . SER A 1 228 ? 24.772 -15.564 -23.019 1.00 53.69 228 SER A C 1
ATOM 1746 O O . SER A 1 228 ? 23.844 -16.073 -22.393 1.00 53.69 228 SER A O 1
ATOM 1748 N N . LEU A 1 229 ? 24.684 -15.301 -24.318 1.00 49.84 229 LEU A N 1
ATOM 1749 C CA . LEU A 1 229 ? 23.689 -15.913 -25.186 1.00 49.84 229 LEU A CA 1
ATOM 1750 C C . LEU A 1 229 ? 24.244 -17.267 -25.617 1.00 49.84 229 LEU A C 1
ATOM 1752 O O . LEU A 1 229 ? 25.234 -17.326 -26.335 1.00 49.84 229 LEU A O 1
ATOM 1756 N N . GLY A 1 230 ? 23.631 -18.356 -25.168 1.00 47.50 230 GLY A N 1
ATOM 1757 C CA . GLY A 1 230 ? 23.951 -19.713 -25.610 1.00 47.50 230 GLY A CA 1
ATOM 1758 C C . GLY A 1 230 ? 22.688 -20.557 -25.727 1.00 47.50 230 GLY A C 1
ATOM 1759 O O . GLY A 1 230 ? 21.600 -20.064 -25.431 1.00 47.50 230 GLY A O 1
ATOM 1760 N N . GLU A 1 231 ? 22.832 -21.816 -26.165 1.00 42.94 231 GLU A N 1
ATOM 1761 C CA . GLU A 1 231 ? 21.724 -22.768 -26.349 1.00 42.94 231 GLU A CA 1
ATOM 1762 C C . GLU A 1 231 ? 20.640 -22.608 -25.271 1.00 42.94 231 GLU A C 1
ATOM 1764 O O . GLU A 1 231 ? 20.908 -22.776 -24.077 1.00 42.94 231 GLU A O 1
ATOM 1769 N N . VAL A 1 232 ? 19.391 -22.389 -25.700 1.00 38.72 232 VAL A N 1
ATOM 1770 C CA . VAL A 1 232 ? 18.191 -22.584 -24.873 1.00 38.72 232 VAL A CA 1
ATOM 1771 C C . VAL A 1 232 ? 18.038 -24.089 -24.611 1.00 38.72 232 VAL A C 1
ATOM 1773 O O . VAL A 1 232 ? 17.118 -24.762 -25.070 1.00 38.72 232 VAL A O 1
ATOM 1776 N N . LYS A 1 233 ? 18.979 -24.670 -23.863 1.00 29.89 233 LYS A N 1
ATOM 1777 C CA 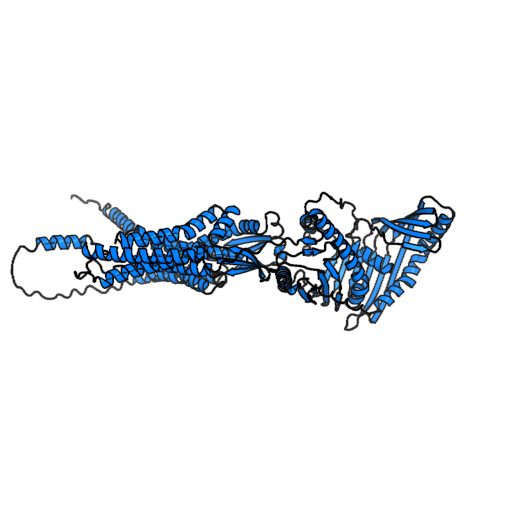. LYS A 1 233 ? 18.785 -25.951 -23.199 1.00 29.89 233 LYS A CA 1
ATOM 1778 C C . LYS A 1 233 ? 17.776 -25.703 -22.088 1.00 29.89 233 LYS A C 1
ATOM 1780 O O . LYS A 1 233 ? 17.930 -24.784 -21.291 1.00 29.89 233 LYS A O 1
ATOM 1785 N N . LYS A 1 234 ? 16.751 -26.556 -22.018 1.00 35.00 234 LYS A N 1
ATOM 1786 C CA . LYS A 1 234 ? 15.610 -26.555 -21.073 1.00 35.00 234 LYS A CA 1
ATOM 1787 C C . LYS A 1 234 ? 15.954 -26.425 -19.564 1.00 35.00 234 LYS A C 1
ATOM 1789 O O . LYS A 1 234 ? 15.049 -26.566 -18.737 1.00 35.00 234 LYS A O 1
ATOM 1794 N N . HIS A 1 235 ? 17.210 -26.200 -19.158 1.00 28.64 235 HIS A N 1
ATOM 1795 C CA . HIS A 1 235 ? 17.667 -26.430 -17.787 1.00 28.64 235 HIS A CA 1
ATOM 1796 C C . HIS A 1 235 ? 18.804 -25.562 -17.205 1.00 28.64 235 HIS A C 1
ATOM 1798 O O . HIS A 1 235 ? 19.358 -25.967 -16.189 1.00 28.64 235 HIS A O 1
ATOM 1804 N N . SER A 1 236 ? 19.117 -24.364 -17.714 1.00 23.92 236 SER A N 1
ATOM 1805 C CA . SER A 1 236 ? 19.984 -23.418 -16.976 1.00 23.92 236 SER A CA 1
ATOM 1806 C C . SER A 1 236 ? 19.202 -22.203 -16.460 1.00 23.92 236 SER A C 1
ATOM 1808 O O . SER A 1 236 ? 18.364 -21.612 -17.135 1.00 23.92 236 SER A O 1
ATOM 1810 N N . SER A 1 237 ? 19.415 -21.893 -15.185 1.00 29.14 237 SER A N 1
ATOM 1811 C CA . SER A 1 237 ? 18.563 -21.073 -14.321 1.00 29.14 237 SER A CA 1
ATOM 1812 C C . SER A 1 237 ? 19.075 -19.645 -14.108 1.00 29.14 237 SER A C 1
ATOM 1814 O O . SER A 1 237 ? 18.869 -19.098 -13.031 1.00 29.14 237 SER A O 1
ATOM 1816 N N . MET A 1 238 ? 19.729 -19.031 -15.098 1.00 25.72 238 MET A N 1
ATOM 1817 C CA . MET A 1 238 ? 20.192 -17.635 -14.976 1.00 25.72 238 MET A CA 1
ATOM 1818 C C . MET A 1 238 ? 19.464 -16.636 -15.881 1.00 25.72 238 MET A C 1
ATOM 1820 O O . MET A 1 238 ? 19.463 -15.449 -15.583 1.00 25.72 238 MET A O 1
ATOM 1824 N N . LEU A 1 239 ? 18.731 -17.109 -16.895 1.00 31.52 239 LEU A N 1
ATOM 1825 C CA . LEU A 1 239 ? 17.765 -16.293 -17.635 1.00 31.52 239 LEU A CA 1
ATOM 1826 C C . LEU A 1 239 ? 16.494 -17.100 -17.941 1.00 31.52 239 LEU A C 1
ATOM 1828 O O . LEU A 1 239 ? 16.016 -17.176 -19.066 1.00 31.52 239 LEU A O 1
ATOM 1832 N N . LYS A 1 240 ? 15.900 -17.704 -16.903 1.00 27.97 240 LYS A N 1
ATOM 1833 C CA . LYS A 1 240 ? 14.465 -18.035 -16.927 1.00 27.97 240 LYS A CA 1
ATOM 1834 C C . LYS A 1 240 ? 13.654 -16.780 -16.587 1.00 27.97 240 LYS A C 1
ATOM 1836 O O . LYS A 1 240 ? 12.860 -16.780 -15.655 1.00 27.97 240 LYS A O 1
ATOM 1841 N N . LEU A 1 241 ? 13.843 -15.710 -17.354 1.00 29.09 241 LEU A N 1
ATOM 1842 C CA . LEU A 1 241 ? 12.710 -14.845 -17.646 1.00 29.09 241 LEU A CA 1
ATOM 1843 C C . LEU A 1 241 ? 11.908 -15.596 -18.709 1.00 29.09 241 LEU A C 1
ATOM 1845 O O . LEU A 1 241 ? 12.499 -16.092 -19.672 1.00 29.09 241 LEU A O 1
ATOM 1849 N N . PRO A 1 242 ? 10.593 -15.771 -18.547 1.00 33.03 242 PRO A N 1
ATOM 1850 C CA . PRO A 1 242 ? 9.820 -16.475 -19.539 1.00 33.03 242 PRO A CA 1
ATOM 1851 C C . PRO A 1 242 ? 9.693 -15.526 -20.730 1.00 33.03 242 PRO A C 1
ATOM 1853 O O . PRO A 1 242 ? 8.757 -14.740 -20.790 1.00 33.03 242 PRO A O 1
ATOM 1856 N N . PHE A 1 243 ? 10.611 -15.601 -21.694 1.00 31.92 243 PHE A N 1
ATOM 1857 C CA . PHE A 1 243 ? 10.405 -14.984 -23.007 1.00 31.92 243 PHE A CA 1
ATOM 1858 C C . PHE A 1 243 ? 9.118 -15.522 -23.659 1.00 31.92 243 PHE A C 1
ATOM 1860 O O . PHE A 1 243 ? 8.477 -14.797 -24.405 1.00 31.92 243 PHE A O 1
ATOM 1867 N N . ASN A 1 244 ? 8.649 -16.717 -23.266 1.00 31.97 244 ASN A N 1
ATOM 1868 C CA . ASN A 1 244 ? 7.312 -17.225 -23.600 1.00 31.97 244 ASN A CA 1
ATOM 1869 C C . ASN A 1 244 ? 6.163 -16.433 -22.942 1.00 31.97 244 ASN A C 1
ATOM 1871 O O . ASN A 1 244 ? 5.097 -16.327 -23.534 1.00 31.97 244 ASN A O 1
ATOM 1875 N N . ASN A 1 245 ? 6.355 -15.855 -21.749 1.00 31.12 245 ASN A N 1
ATOM 1876 C CA . ASN A 1 245 ? 5.360 -14.959 -21.143 1.00 31.12 245 ASN A CA 1
ATOM 1877 C C . ASN A 1 245 ? 5.541 -13.518 -21.636 1.00 31.12 245 ASN A C 1
ATOM 1879 O O . ASN A 1 245 ? 4.566 -12.783 -21.675 1.00 31.12 245 ASN A O 1
ATOM 1883 N N . MET A 1 246 ? 6.746 -13.116 -22.060 1.00 30.31 246 MET A N 1
ATOM 1884 C CA . MET A 1 246 ? 6.989 -11.818 -22.704 1.00 30.31 246 MET A CA 1
ATOM 1885 C C . MET A 1 246 ? 6.446 -11.783 -24.147 1.00 30.31 246 MET A C 1
ATOM 1887 O O . MET A 1 246 ? 5.952 -10.751 -24.586 1.00 30.31 246 MET A O 1
ATOM 1891 N N . GLN A 1 247 ? 6.428 -12.930 -24.842 1.00 32.88 247 GLN A N 1
ATOM 1892 C CA . GLN A 1 247 ? 5.676 -13.151 -26.086 1.00 32.88 247 GLN A CA 1
ATOM 1893 C C . GLN A 1 247 ? 4.157 -13.178 -25.882 1.00 32.88 247 GLN A C 1
ATOM 1895 O O . GLN A 1 247 ? 3.440 -12.924 -26.839 1.00 32.88 247 GLN A O 1
ATOM 1900 N N . GLY A 1 248 ? 3.662 -13.460 -24.672 1.00 30.31 248 GLY A N 1
ATOM 1901 C CA . GLY A 1 248 ? 2.264 -13.205 -24.300 1.00 30.31 248 GLY A CA 1
ATOM 1902 C C . GLY A 1 248 ? 2.017 -11.734 -23.949 1.00 30.31 248 GLY A C 1
ATOM 1903 O O . GLY A 1 248 ? 0.954 -11.203 -24.215 1.00 30.31 248 GLY A O 1
ATOM 1904 N N . PHE A 1 249 ? 3.029 -11.035 -23.433 1.00 31.70 249 PHE A N 1
ATOM 1905 C CA . PHE A 1 249 ? 2.921 -9.663 -22.929 1.00 31.70 249 PHE A CA 1
ATOM 1906 C C . PHE A 1 249 ? 3.030 -8.574 -24.009 1.00 31.70 249 PHE A C 1
ATOM 1908 O O . PHE A 1 249 ? 2.346 -7.560 -23.912 1.00 31.70 249 PHE A O 1
ATOM 1915 N N . LEU A 1 250 ? 3.865 -8.768 -25.039 1.00 30.45 250 LEU A N 1
ATOM 1916 C CA . LEU A 1 250 ? 3.961 -7.847 -26.183 1.00 30.45 250 LEU A CA 1
ATOM 1917 C C . LEU A 1 250 ? 2.640 -7.764 -26.969 1.00 30.45 250 LEU A C 1
ATOM 1919 O O . LEU A 1 250 ? 2.259 -6.657 -27.335 1.00 30.45 250 LEU A O 1
ATOM 1923 N N . PRO A 1 251 ? 1.901 -8.873 -27.164 1.00 30.38 251 PRO A N 1
ATOM 1924 C CA . PRO A 1 251 ? 0.524 -8.826 -27.618 1.00 30.38 251 PRO A CA 1
ATOM 1925 C C . PRO A 1 251 ? -0.442 -8.369 -26.527 1.00 30.38 251 PRO A C 1
ATOM 1927 O O . PRO A 1 251 ? -1.227 -7.502 -26.842 1.00 30.38 251 PRO A O 1
ATOM 1930 N N . ASP A 1 252 ? -0.402 -8.856 -25.277 1.00 28.25 252 ASP A N 1
ATOM 1931 C CA . ASP A 1 252 ? -1.503 -8.625 -24.312 1.00 28.25 252 ASP A CA 1
ATOM 1932 C C . ASP A 1 252 ? -1.497 -7.249 -23.602 1.00 28.25 252 ASP A C 1
ATOM 1934 O O . ASP A 1 252 ? -2.555 -6.764 -23.202 1.00 28.25 252 ASP A O 1
ATOM 1938 N N . ILE A 1 253 ? -0.351 -6.562 -23.463 1.00 29.84 253 ILE A N 1
ATOM 1939 C CA . ILE A 1 253 ? -0.329 -5.142 -23.034 1.00 29.84 253 ILE A CA 1
ATOM 1940 C C . ILE A 1 253 ? -0.740 -4.211 -24.175 1.00 29.84 253 ILE A C 1
ATOM 1942 O O . ILE A 1 253 ? -1.352 -3.168 -23.937 1.00 29.84 253 ILE A O 1
ATOM 1946 N N . PHE A 1 254 ? -0.442 -4.599 -25.415 1.00 28.14 254 PHE A N 1
ATOM 1947 C CA . PHE A 1 254 ? -0.820 -3.855 -26.612 1.00 28.14 254 PHE A CA 1
ATOM 1948 C C . PHE A 1 254 ? -2.066 -4.423 -27.308 1.00 28.14 254 PHE A C 1
ATOM 1950 O O . PHE A 1 254 ? -2.453 -3.921 -28.363 1.00 28.14 254 PHE A O 1
ATOM 1957 N N . SER A 1 255 ? -2.776 -5.387 -26.704 1.00 26.77 255 SER A N 1
ATOM 1958 C CA . SER A 1 255 ? -4.026 -5.941 -27.234 1.00 26.77 255 SER A CA 1
ATOM 1959 C C . SER A 1 255 ? -5.175 -5.035 -26.824 1.00 26.77 255 SER A C 1
ATOM 1961 O O . SER A 1 255 ? -6.148 -5.435 -26.183 1.00 26.77 255 SER A O 1
ATOM 1963 N N . PHE A 1 256 ? -5.073 -3.777 -27.230 1.00 28.12 256 PHE A N 1
ATOM 1964 C CA . PHE A 1 256 ? -6.239 -2.951 -27.446 1.00 28.12 256 PHE A CA 1
ATOM 1965 C C . PHE A 1 256 ? -6.897 -3.440 -28.732 1.00 28.12 256 PHE A C 1
ATOM 1967 O O . PHE A 1 256 ? -6.507 -3.054 -29.829 1.00 28.12 256 PHE A O 1
ATOM 1974 N N . ASN A 1 257 ? -7.842 -4.367 -28.546 1.00 25.64 257 ASN A N 1
ATOM 1975 C CA . ASN A 1 257 ? -8.938 -4.782 -29.426 1.00 25.64 257 ASN A CA 1
ATOM 1976 C C . ASN A 1 257 ? -8.851 -4.301 -30.891 1.00 25.64 257 ASN A C 1
ATOM 1978 O O . ASN A 1 257 ? -9.711 -3.560 -31.368 1.00 25.64 257 ASN A O 1
ATOM 1982 N N . SER A 1 258 ? -7.809 -4.715 -31.610 1.00 29.22 258 SER A N 1
ATOM 1983 C CA . SER A 1 258 ? -7.622 -4.394 -33.019 1.00 29.22 258 SER A CA 1
ATOM 1984 C C . SER A 1 258 ? -7.276 -5.670 -33.776 1.00 29.22 258 SER A C 1
ATOM 1986 O O . SER A 1 258 ? -6.400 -6.446 -33.407 1.00 29.22 258 SER A O 1
ATOM 1988 N N . ASN A 1 259 ? -8.053 -5.902 -34.830 1.00 26.41 259 ASN A N 1
ATOM 1989 C CA . ASN A 1 259 ? -8.096 -7.099 -35.671 1.00 26.41 259 ASN A CA 1
ATOM 1990 C C . ASN A 1 259 ? -6.841 -7.311 -36.545 1.00 26.41 259 ASN A C 1
ATOM 1992 O O . ASN A 1 259 ? -6.916 -7.947 -37.594 1.00 26.41 259 ASN A O 1
ATOM 1996 N N . THR A 1 260 ? -5.680 -6.789 -36.160 1.00 29.22 260 THR A N 1
ATOM 1997 C CA . THR A 1 260 ? -4.441 -6.954 -36.926 1.00 29.22 260 THR A CA 1
ATOM 1998 C C . THR A 1 260 ? -3.578 -8.018 -36.276 1.00 29.22 260 THR A C 1
ATOM 2000 O O . THR A 1 260 ? -2.622 -7.743 -35.555 1.00 29.22 260 THR A O 1
ATOM 2003 N N . GLN A 1 261 ? -3.957 -9.264 -36.542 1.00 24.39 261 GLN A N 1
ATOM 2004 C CA . GLN A 1 261 ? -3.137 -10.439 -36.305 1.00 24.39 261 GLN A CA 1
ATOM 2005 C C . GLN A 1 261 ? -1.954 -10.384 -37.286 1.00 24.39 261 GLN A C 1
ATOM 2007 O O . GLN A 1 261 ? -2.029 -10.905 -38.395 1.00 24.39 261 GLN A O 1
ATOM 2012 N N . TYR A 1 262 ? -0.880 -9.685 -36.912 1.00 28.34 262 TYR A N 1
ATOM 2013 C CA . TYR A 1 262 ? 0.388 -9.795 -37.624 1.00 28.34 262 TYR A CA 1
ATOM 2014 C C . TYR A 1 262 ? 0.945 -11.194 -37.353 1.00 28.34 262 TYR A C 1
ATOM 2016 O O . TYR A 1 262 ? 1.342 -11.524 -36.235 1.00 28.34 262 TYR A O 1
ATOM 2024 N N . ASP A 1 263 ? 0.891 -12.042 -38.376 1.00 25.42 263 ASP A N 1
ATOM 2025 C CA . ASP A 1 263 ? 1.409 -13.406 -38.362 1.00 25.42 263 ASP A CA 1
ATOM 2026 C C . ASP A 1 263 ? 2.947 -13.363 -38.306 1.00 25.42 263 ASP A C 1
ATOM 2028 O O . ASP A 1 263 ? 3.634 -13.378 -39.325 1.00 25.42 263 ASP A O 1
ATOM 2032 N N . LEU A 1 264 ? 3.499 -13.269 -37.092 1.00 29.00 264 LEU A N 1
ATOM 2033 C CA . LEU A 1 264 ? 4.935 -13.339 -36.771 1.00 29.00 264 LEU A CA 1
ATOM 2034 C C . LEU A 1 264 ? 5.495 -14.764 -36.994 1.00 29.00 264 LEU A C 1
ATOM 2036 O O . LEU A 1 264 ? 6.089 -15.371 -36.104 1.00 29.00 264 LEU A O 1
ATOM 2040 N N . ARG A 1 265 ? 5.265 -15.350 -38.175 1.00 27.25 265 ARG A N 1
ATOM 2041 C CA . ARG A 1 265 ? 5.579 -16.758 -38.486 1.00 27.25 265 ARG A CA 1
ATOM 2042 C C . ARG A 1 265 ? 6.867 -17.010 -39.264 1.00 27.25 265 ARG A C 1
ATOM 2044 O O . ARG A 1 265 ? 7.094 -18.147 -39.664 1.00 27.25 265 ARG A O 1
ATOM 2051 N N . HIS A 1 266 ? 7.740 -16.028 -39.452 1.00 32.09 266 HIS A N 1
ATOM 2052 C CA . HIS A 1 266 ? 8.906 -16.200 -40.329 1.00 32.09 266 HIS A CA 1
ATOM 2053 C C . HIS A 1 266 ? 10.193 -16.219 -39.496 1.00 32.09 266 HIS A C 1
ATOM 2055 O O . HIS A 1 266 ? 10.697 -15.191 -39.068 1.00 32.09 266 HIS A O 1
ATOM 2061 N N . HIS A 1 267 ? 10.658 -17.429 -39.175 1.00 33.62 267 HIS A N 1
ATOM 2062 C CA . HIS A 1 267 ? 11.752 -17.686 -38.236 1.00 33.62 267 HIS A CA 1
ATOM 2063 C C . HIS A 1 267 ? 13.125 -17.513 -38.906 1.00 33.62 267 HIS A C 1
ATOM 2065 O O . HIS A 1 267 ? 13.401 -18.174 -39.903 1.00 33.62 267 HIS A O 1
ATOM 2071 N N . PHE A 1 268 ? 14.022 -16.732 -38.297 1.00 32.94 268 PHE A N 1
ATOM 2072 C CA . PHE A 1 268 ? 15.465 -16.923 -38.464 1.00 32.94 268 PHE A CA 1
ATOM 2073 C C . PHE A 1 268 ? 15.873 -18.206 -37.721 1.00 32.94 268 PHE A C 1
ATOM 2075 O O . PHE A 1 268 ? 15.680 -18.317 -36.509 1.00 32.94 268 PHE A O 1
ATOM 2082 N N . LEU A 1 269 ? 16.430 -19.190 -38.428 1.00 36.69 269 LEU A N 1
ATOM 2083 C CA . LEU A 1 269 ? 17.001 -20.399 -37.827 1.00 36.69 269 LEU A CA 1
ATOM 2084 C C . LEU A 1 269 ? 18.495 -20.171 -37.578 1.00 36.69 269 LEU A C 1
ATOM 2086 O O . LEU A 1 269 ? 19.320 -20.401 -38.458 1.00 36.69 269 LEU A O 1
ATOM 2090 N N . ILE A 1 270 ? 18.845 -19.709 -36.375 1.00 42.41 270 ILE A N 1
ATOM 2091 C CA . ILE A 1 270 ? 20.233 -19.746 -35.899 1.00 42.41 270 ILE A CA 1
ATOM 2092 C C . ILE A 1 270 ? 20.478 -21.152 -35.348 1.00 42.41 270 ILE A C 1
ATOM 2094 O O . ILE A 1 270 ? 20.015 -21.490 -34.256 1.00 42.41 270 ILE A O 1
ATOM 2098 N N . ASN A 1 271 ? 21.208 -21.983 -36.091 1.00 45.81 271 ASN A N 1
ATOM 2099 C CA . ASN A 1 271 ? 21.708 -23.246 -35.554 1.00 45.81 271 ASN A CA 1
ATOM 2100 C C . ASN A 1 271 ? 22.801 -22.922 -34.522 1.00 45.81 271 ASN A C 1
ATOM 2102 O O . ASN A 1 271 ? 23.829 -22.360 -34.875 1.00 45.81 271 ASN A O 1
ATOM 2106 N N . ASN A 1 272 ? 22.567 -23.230 -33.242 1.00 53.69 272 ASN A N 1
ATOM 2107 C CA . ASN A 1 272 ? 23.570 -23.325 -32.169 1.00 53.69 272 ASN A CA 1
ATOM 2108 C C . ASN A 1 272 ? 24.709 -22.268 -32.155 1.00 53.69 272 ASN A C 1
ATOM 2110 O O . ASN A 1 272 ? 25.892 -22.611 -32.197 1.00 53.69 272 ASN A O 1
ATOM 2114 N N . GLY A 1 273 ? 24.369 -20.981 -32.039 1.00 55.78 273 GLY A N 1
ATOM 2115 C CA . GLY A 1 273 ? 25.338 -19.899 -31.799 1.00 55.78 273 GLY A CA 1
ATOM 2116 C C . GLY A 1 273 ? 25.570 -19.604 -30.309 1.00 55.78 273 GLY A C 1
ATOM 2117 O O . GLY A 1 273 ? 24.671 -19.794 -29.486 1.00 55.78 273 GLY A O 1
ATOM 2118 N N . THR A 1 274 ? 26.766 -19.120 -29.954 1.00 59.44 274 THR A N 1
ATOM 2119 C CA . THR A 1 274 ? 27.075 -18.633 -28.595 1.00 59.44 274 THR A CA 1
ATOM 2120 C C . THR A 1 274 ? 27.758 -17.270 -28.637 1.00 59.44 274 THR A C 1
ATOM 2122 O O . THR A 1 274 ? 28.878 -17.156 -29.129 1.00 59.44 274 THR A O 1
ATOM 2125 N N . MET A 1 275 ? 27.138 -16.241 -28.073 1.00 56.81 275 MET A N 1
ATOM 2126 C CA . MET A 1 275 ? 27.725 -14.909 -27.963 1.00 56.81 275 MET A CA 1
ATOM 2127 C C . MET A 1 275 ? 27.933 -14.553 -26.497 1.00 56.81 275 MET A C 1
ATOM 2129 O O . MET A 1 275 ? 26.988 -14.573 -25.712 1.00 56.81 275 MET A O 1
ATOM 2133 N N . GLN A 1 276 ? 29.168 -14.225 -26.130 1.00 59.78 276 GLN A N 1
ATOM 2134 C CA . GLN A 1 276 ? 29.508 -13.756 -24.792 1.00 59.78 276 GLN A CA 1
ATOM 2135 C C . GLN A 1 276 ? 29.948 -12.295 -24.865 1.00 59.78 276 GLN A C 1
ATOM 2137 O O . GLN A 1 276 ? 30.922 -11.956 -25.543 1.00 59.78 276 GLN A O 1
ATOM 2142 N N . VAL A 1 277 ? 29.211 -11.442 -24.162 1.00 65.38 277 VAL A N 1
ATOM 2143 C CA . VAL A 1 277 ? 29.552 -10.043 -23.916 1.00 65.38 277 VAL A CA 1
ATOM 2144 C C . VAL A 1 277 ? 29.911 -9.937 -22.444 1.00 65.38 277 VAL A C 1
ATOM 2146 O O . VAL A 1 277 ? 29.082 -10.248 -21.588 1.00 65.38 277 VAL A O 1
ATOM 2149 N N . ASP A 1 278 ? 31.150 -9.551 -22.157 1.00 65.38 278 ASP A N 1
ATOM 2150 C CA . ASP A 1 278 ? 31.638 -9.418 -20.787 1.00 65.38 278 ASP A CA 1
ATOM 2151 C C . ASP A 1 278 ? 32.196 -8.016 -20.557 1.00 65.38 278 ASP A C 1
ATOM 2153 O O . ASP A 1 278 ? 33.174 -7.597 -21.184 1.00 65.38 278 ASP A O 1
ATOM 2157 N N . VAL A 1 279 ? 31.527 -7.280 -19.675 1.00 73.56 279 VAL A N 1
ATOM 2158 C CA . VAL A 1 279 ? 31.893 -5.937 -19.243 1.00 73.56 279 VAL A CA 1
ATOM 2159 C C . VAL A 1 279 ? 32.127 -6.000 -17.740 1.00 73.56 279 VAL A C 1
ATOM 2161 O O . VAL A 1 279 ? 31.181 -6.010 -16.966 1.00 73.56 279 VAL A O 1
ATOM 2164 N N . GLU A 1 280 ? 33.385 -6.009 -17.308 1.00 69.25 280 GLU A N 1
ATOM 2165 C CA . GLU A 1 280 ? 33.739 -6.176 -15.888 1.00 69.25 280 GLU A CA 1
ATOM 2166 C C . GLU A 1 280 ? 33.655 -4.872 -15.063 1.00 69.25 280 GLU A C 1
ATOM 2168 O O . GLU A 1 280 ? 33.697 -4.902 -13.833 1.00 69.25 280 GLU A O 1
ATOM 2173 N N . ARG A 1 281 ? 33.560 -3.704 -15.718 1.00 76.19 281 ARG A N 1
ATOM 2174 C CA . ARG A 1 281 ? 33.612 -2.376 -15.076 1.00 76.19 281 ARG A CA 1
ATOM 2175 C C . ARG A 1 281 ? 32.240 -1.700 -14.999 1.00 76.19 281 ARG A C 1
ATOM 2177 O O . ARG A 1 281 ? 31.392 -1.954 -15.853 1.00 76.19 281 ARG A O 1
ATOM 2184 N N . PRO A 1 282 ? 32.027 -0.800 -14.022 1.00 84.06 282 PRO A N 1
ATOM 2185 C CA . PRO A 1 282 ? 30.778 -0.071 -13.918 1.00 84.06 282 PRO A CA 1
ATOM 2186 C C . PRO A 1 282 ? 30.619 0.990 -15.004 1.00 84.06 282 PRO A C 1
ATOM 2188 O O . PRO A 1 282 ? 31.528 1.786 -15.235 1.00 84.06 282 PRO A O 1
ATOM 2191 N N . PHE A 1 283 ? 29.431 1.047 -15.599 1.00 86.00 283 PHE A N 1
ATOM 2192 C CA . PHE A 1 283 ? 29.072 2.028 -16.622 1.00 86.00 283 PHE A CA 1
ATOM 2193 C C . PHE A 1 283 ? 27.663 2.582 -16.398 1.00 86.00 283 PHE A C 1
ATOM 2195 O O . PHE A 1 283 ? 26.870 2.022 -15.632 1.00 86.00 283 PHE A O 1
ATOM 2202 N N . LEU A 1 284 ? 27.372 3.705 -17.052 1.00 88.81 284 LEU A N 1
ATOM 2203 C CA . LEU A 1 284 ? 26.081 4.384 -17.003 1.00 88.81 284 LEU A CA 1
ATOM 2204 C C . LEU A 1 284 ? 25.517 4.477 -18.421 1.00 88.81 284 LEU A C 1
ATOM 2206 O O . LEU A 1 284 ? 26.217 4.910 -19.331 1.00 88.81 284 LEU A O 1
ATOM 2210 N N . ALA A 1 285 ? 24.255 4.105 -18.600 1.00 89.56 285 ALA A N 1
ATOM 2211 C CA . ALA A 1 285 ? 23.485 4.449 -19.788 1.00 89.56 285 ALA A CA 1
ATOM 2212 C C . ALA A 1 285 ? 22.431 5.492 -19.423 1.00 89.56 285 ALA A C 1
ATOM 2214 O O . ALA A 1 285 ? 21.833 5.402 -18.353 1.00 89.56 285 ALA A O 1
ATOM 2215 N N . SER A 1 286 ? 22.172 6.458 -20.294 1.00 92.25 286 SER A N 1
ATOM 2216 C CA . SER A 1 286 ? 21.076 7.409 -20.129 1.00 92.25 286 SER A CA 1
ATOM 2217 C C . SER A 1 286 ? 20.254 7.544 -21.404 1.00 92.25 286 SER A C 1
ATOM 2219 O O . SER A 1 286 ? 20.759 7.348 -22.508 1.00 92.25 286 SER A O 1
ATOM 2221 N N . LEU A 1 287 ? 18.963 7.817 -21.245 1.00 92.81 287 LEU A N 1
ATOM 2222 C CA . LEU A 1 287 ? 18.002 7.971 -22.330 1.00 92.81 287 LEU A CA 1
ATOM 2223 C C . LEU A 1 287 ? 17.007 9.066 -21.959 1.00 92.81 287 LEU A C 1
ATOM 2225 O O . LEU A 1 287 ? 16.342 8.960 -20.926 1.00 92.81 287 LEU A O 1
ATOM 2229 N N . ASP A 1 288 ? 16.876 10.082 -22.805 1.00 92.69 288 ASP A N 1
ATOM 2230 C CA . ASP A 1 288 ? 15.959 11.188 -22.559 1.00 92.69 288 ASP A CA 1
ATOM 2231 C C . ASP A 1 288 ? 14.628 10.928 -23.277 1.00 92.69 288 ASP A C 1
ATOM 2233 O O . ASP A 1 288 ? 14.587 10.593 -24.463 1.00 92.69 288 ASP A O 1
ATOM 2237 N N . ILE A 1 289 ? 13.521 11.066 -22.549 1.00 92.50 289 ILE A N 1
ATOM 2238 C CA . ILE A 1 289 ? 12.158 10.961 -23.074 1.00 92.50 289 ILE A CA 1
ATOM 2239 C C . ILE A 1 289 ? 11.514 12.340 -22.985 1.00 92.50 289 ILE A C 1
ATOM 2241 O O . ILE A 1 289 ? 11.225 12.832 -21.894 1.00 92.50 289 ILE A O 1
ATOM 2245 N N . SER A 1 290 ? 11.267 12.951 -24.135 1.00 91.81 290 SER A N 1
ATOM 2246 C CA . SER A 1 290 ? 10.647 14.265 -24.272 1.00 91.81 290 SER A CA 1
ATOM 2247 C C . SER A 1 290 ? 9.146 14.134 -24.531 1.00 91.81 290 SER A C 1
ATOM 2249 O O . SER A 1 290 ? 8.722 13.381 -25.410 1.00 91.81 290 SER A O 1
ATOM 2251 N N . LEU A 1 291 ? 8.334 14.879 -23.777 1.00 90.62 291 LEU A N 1
ATOM 2252 C CA . LEU A 1 291 ? 6.893 15.010 -23.996 1.00 90.62 291 LEU A CA 1
ATOM 2253 C C . LEU A 1 291 ? 6.593 16.398 -24.567 1.00 90.62 291 LEU A C 1
ATOM 2255 O O . LEU A 1 291 ? 6.629 17.404 -23.854 1.00 90.62 291 LEU A O 1
ATOM 2259 N N . ASN A 1 292 ? 6.289 16.449 -25.861 1.00 89.44 292 ASN A N 1
ATOM 2260 C CA . ASN A 1 292 ? 6.034 17.696 -26.573 1.00 89.44 292 ASN A CA 1
ATOM 2261 C C . ASN A 1 292 ? 4.557 18.094 -26.455 1.00 89.44 292 ASN A C 1
ATOM 2263 O O . ASN A 1 292 ? 3.668 17.259 -26.615 1.00 89.44 292 ASN A O 1
ATOM 2267 N N . ASP A 1 293 ? 4.300 19.382 -26.194 1.00 87.88 293 ASP A N 1
ATOM 2268 C CA . ASP A 1 293 ? 2.949 19.953 -26.046 1.00 87.88 293 ASP A CA 1
ATOM 2269 C C . ASP A 1 293 ? 2.055 19.166 -25.064 1.00 87.88 293 ASP A C 1
ATOM 2271 O O . ASP A 1 293 ? 0.879 18.885 -25.310 1.00 87.88 293 ASP A O 1
ATOM 2275 N N . PHE A 1 294 ? 2.644 18.760 -23.938 1.00 88.81 294 PHE A N 1
ATOM 2276 C CA . PHE A 1 294 ? 1.944 18.045 -22.882 1.00 88.81 294 PHE A CA 1
ATOM 2277 C C . PHE A 1 294 ? 0.980 18.977 -22.147 1.00 88.81 294 PHE A C 1
ATOM 2279 O O . PHE A 1 294 ? 1.375 20.018 -21.624 1.00 88.81 294 PHE A O 1
ATOM 2286 N N . TYR A 1 295 ? -0.295 18.599 -22.097 1.00 88.12 295 TYR A N 1
ATOM 2287 C CA . TYR A 1 295 ? -1.331 19.406 -21.459 1.00 88.12 295 TYR A CA 1
ATOM 2288 C C . TYR A 1 295 ? -2.122 18.570 -20.466 1.00 88.12 295 TYR A C 1
ATOM 2290 O O . TYR A 1 295 ? -2.707 17.555 -20.850 1.00 88.12 295 TYR A O 1
ATOM 2298 N N . CYS A 1 296 ? -2.191 19.026 -19.219 1.00 85.94 296 CYS A N 1
ATOM 2299 C CA . CYS A 1 296 ? -3.077 18.480 -18.202 1.00 85.94 296 CYS A CA 1
ATOM 2300 C C . CYS A 1 296 ? -4.049 19.556 -17.707 1.00 85.94 296 CYS A C 1
ATOM 2302 O O . CYS A 1 296 ? -3.697 20.728 -17.592 1.00 85.94 296 CYS A O 1
ATOM 2304 N N . GLU A 1 297 ? -5.267 19.143 -17.364 1.00 82.19 297 GLU A N 1
ATOM 2305 C CA . GLU A 1 297 ? -6.242 20.008 -16.688 1.00 82.19 297 GLU A CA 1
ATOM 2306 C C . GLU A 1 297 ? -5.741 20.431 -15.286 1.00 82.19 297 GLU A C 1
ATOM 2308 O O . GLU A 1 297 ? -4.852 19.781 -14.740 1.00 82.19 297 GLU A O 1
ATOM 2313 N N . ASP A 1 298 ? -6.330 21.461 -14.661 1.00 68.75 298 ASP A N 1
ATOM 2314 C CA . ASP A 1 298 ? -5.881 22.118 -13.408 1.00 68.75 298 ASP A CA 1
ATOM 2315 C C . ASP A 1 298 ? -5.514 21.186 -12.229 1.00 68.75 298 ASP A C 1
ATOM 2317 O O . ASP A 1 298 ? -4.834 21.595 -11.288 1.00 68.75 298 ASP A O 1
ATOM 2321 N N . LYS A 1 299 ? -5.980 19.931 -12.232 1.00 62.81 299 LYS A N 1
ATOM 2322 C CA . LYS A 1 299 ? -5.669 18.930 -11.196 1.00 62.81 299 LYS A CA 1
ATOM 2323 C C . LYS A 1 299 ? -4.547 17.951 -11.578 1.00 62.81 299 LYS A C 1
ATOM 2325 O O . LYS A 1 299 ? -4.175 17.142 -10.735 1.00 62.81 299 LYS A O 1
ATOM 2330 N N . GLY A 1 300 ? -4.029 17.989 -12.807 1.00 63.97 300 GLY A N 1
ATOM 2331 C CA . GLY A 1 300 ? -2.908 17.166 -13.281 1.00 63.97 300 GLY A CA 1
ATOM 2332 C C . GLY A 1 300 ? -3.238 15.696 -13.572 1.00 63.97 300 GLY A C 1
ATOM 2333 O O . GLY A 1 300 ? -2.324 14.892 -13.730 1.00 63.97 300 GLY A O 1
ATOM 2334 N N . PHE A 1 301 ? -4.518 15.311 -13.597 1.00 67.69 301 PHE A N 1
ATOM 2335 C CA . PHE A 1 301 ? -4.921 13.915 -13.822 1.00 67.69 301 PHE A CA 1
ATOM 2336 C C . PHE A 1 301 ? -5.289 13.669 -15.280 1.00 67.69 301 PHE A C 1
ATOM 2338 O O . PHE A 1 301 ? -4.692 12.809 -15.912 1.00 67.69 301 PHE A O 1
ATOM 2345 N N . LEU A 1 302 ? -6.202 14.464 -15.843 1.00 77.62 302 LEU A N 1
ATOM 2346 C CA . LEU A 1 302 ? -6.601 14.310 -17.236 1.00 77.62 302 LEU A CA 1
ATOM 2347 C C . LEU A 1 302 ? -5.560 14.969 -18.146 1.00 77.62 302 LEU A C 1
ATOM 2349 O O . LEU A 1 302 ? -5.568 16.185 -18.339 1.00 77.62 302 LEU A O 1
ATOM 2353 N N . CYS A 1 303 ? -4.639 14.156 -18.655 1.00 85.69 303 CYS A N 1
ATOM 2354 C CA . CYS A 1 303 ? -3.528 14.615 -19.476 1.00 85.69 303 CYS A CA 1
ATOM 2355 C C . CYS A 1 303 ? -3.681 14.170 -20.931 1.00 85.69 303 CYS A C 1
ATOM 2357 O O . CYS A 1 303 ? -4.185 13.083 -21.233 1.00 85.69 303 CYS A O 1
ATOM 2359 N N . THR A 1 304 ? -3.230 15.029 -21.839 1.00 87.50 304 THR A N 1
ATOM 2360 C CA . THR A 1 304 ? -3.313 14.834 -23.283 1.00 87.50 304 THR A CA 1
ATOM 2361 C C . THR A 1 304 ? -1.978 15.119 -23.950 1.00 87.50 304 THR A C 1
ATOM 2363 O O . THR A 1 304 ? -1.272 16.058 -23.576 1.00 87.50 304 THR A O 1
ATOM 2366 N N . LEU A 1 305 ? -1.670 14.325 -24.970 1.00 89.50 305 LEU A N 1
ATOM 2367 C CA . LEU A 1 305 ? -0.487 14.459 -25.819 1.00 89.50 305 LEU A CA 1
ATOM 2368 C C . LEU A 1 305 ? -0.912 14.520 -27.289 1.00 89.50 305 LEU A C 1
ATOM 2370 O O . LEU A 1 305 ? -1.922 13.910 -27.637 1.00 89.50 305 LEU A O 1
ATOM 2374 N N . PRO A 1 306 ? -0.181 15.210 -28.173 1.00 87.81 306 PRO A N 1
ATOM 2375 C CA . PRO A 1 306 ? -0.455 15.142 -29.603 1.00 87.81 306 PRO A CA 1
ATOM 2376 C C . PRO A 1 306 ? -0.151 13.735 -30.144 1.00 87.81 306 PRO A C 1
ATOM 2378 O O . PRO A 1 306 ? 0.762 13.051 -29.680 1.00 87.81 306 PRO A O 1
ATOM 2381 N N . CYS A 1 307 ? -0.936 13.283 -31.124 1.00 82.88 307 CYS A N 1
ATOM 2382 C CA . CYS A 1 307 ? -0.830 11.917 -31.657 1.00 82.88 307 CYS A CA 1
ATOM 2383 C C . CYS A 1 307 ? 0.442 11.669 -32.479 1.00 82.88 307 CYS A C 1
ATOM 2385 O O . CYS A 1 307 ? 0.899 10.529 -32.583 1.00 82.88 307 CYS A O 1
ATOM 2387 N N . THR A 1 308 ? 1.005 12.732 -33.048 1.00 83.06 308 THR A N 1
ATOM 2388 C CA . THR A 1 308 ? 2.245 12.733 -33.829 1.00 83.06 308 THR A CA 1
ATOM 2389 C C . THR A 1 308 ? 3.308 13.527 -33.086 1.00 83.06 308 THR A C 1
ATOM 2391 O O . THR A 1 308 ? 3.038 14.659 -32.686 1.00 83.06 308 THR A O 1
ATOM 2394 N N . ASP A 1 309 ? 4.495 12.945 -32.903 1.00 84.44 309 ASP A N 1
ATOM 2395 C CA . ASP A 1 309 ? 5.660 13.580 -32.265 1.00 84.44 309 ASP A CA 1
ATOM 2396 C C . ASP A 1 309 ? 5.423 14.087 -30.827 1.00 84.44 309 ASP A C 1
ATOM 2398 O O . ASP A 1 309 ? 6.203 14.879 -30.295 1.00 84.44 309 ASP A O 1
ATOM 2402 N N . GLY A 1 310 ? 4.360 13.613 -30.166 1.00 84.19 310 GLY A N 1
ATOM 2403 C CA . GLY A 1 310 ? 4.066 13.945 -28.769 1.00 84.19 310 GLY A CA 1
ATOM 2404 C C . GLY A 1 310 ? 5.001 13.283 -27.767 1.00 84.19 310 GLY A C 1
ATOM 2405 O O . GLY A 1 310 ? 5.231 13.838 -26.698 1.00 84.19 310 GLY A O 1
ATOM 2406 N N . ILE A 1 311 ? 5.563 12.124 -28.114 1.00 89.31 311 ILE A N 1
ATOM 2407 C CA . ILE A 1 311 ? 6.588 11.435 -27.330 1.00 89.31 311 ILE A CA 1
ATOM 2408 C C . ILE A 1 311 ? 7.783 11.228 -28.249 1.00 89.31 311 ILE A C 1
ATOM 2410 O O . ILE A 1 311 ? 7.677 10.498 -29.235 1.00 89.31 311 ILE A O 1
ATOM 2414 N N . THR A 1 312 ? 8.913 11.846 -27.926 1.00 90.25 312 THR A N 1
ATOM 2415 C CA . THR A 1 312 ? 10.166 11.645 -28.654 1.00 90.25 312 THR A CA 1
ATOM 2416 C C . THR A 1 312 ? 11.231 11.142 -27.698 1.00 90.25 312 THR A C 1
ATOM 2418 O O . THR A 1 312 ? 11.413 11.675 -26.608 1.00 90.25 312 THR A O 1
ATOM 2421 N N . LEU A 1 313 ? 11.933 10.080 -28.085 1.00 89.81 313 LEU A N 1
ATOM 2422 C CA . LEU A 1 313 ? 13.171 9.703 -27.421 1.00 89.81 313 LEU A CA 1
ATOM 2423 C C . LEU A 1 313 ? 14.325 10.446 -28.066 1.00 89.81 313 LEU A C 1
ATOM 2425 O O . LEU A 1 313 ? 14.366 10.596 -29.288 1.00 89.81 313 LEU A O 1
ATOM 2429 N N . GLU A 1 314 ? 15.256 10.890 -27.237 1.00 89.25 314 GLU A N 1
ATOM 2430 C CA . GLU A 1 314 ? 16.448 11.628 -27.627 1.00 89.25 314 GLU A CA 1
ATOM 2431 C C . GLU A 1 314 ? 17.630 11.224 -26.738 1.00 89.25 314 GLU A C 1
ATOM 2433 O O . GLU A 1 314 ? 17.466 10.544 -25.724 1.00 89.25 314 GLU A O 1
ATOM 2438 N N . ASN A 1 315 ? 18.842 11.622 -27.141 1.00 88.19 315 ASN A N 1
ATOM 2439 C CA . ASN A 1 315 ? 20.048 11.517 -26.315 1.00 88.19 315 ASN A CA 1
ATOM 2440 C C . ASN A 1 315 ? 20.263 10.144 -25.648 1.00 88.19 315 ASN A C 1
ATOM 2442 O O . ASN A 1 315 ? 20.496 10.067 -24.444 1.00 88.19 315 ASN A O 1
ATOM 2446 N N . LEU A 1 316 ? 20.235 9.049 -26.417 1.00 88.12 316 LEU A N 1
ATOM 2447 C CA . LEU A 1 316 ? 20.747 7.775 -25.907 1.00 88.12 316 LEU A CA 1
ATOM 2448 C C . LEU A 1 316 ? 22.263 7.897 -25.717 1.00 88.12 316 LEU A C 1
ATOM 2450 O O . LEU A 1 316 ? 22.998 8.049 -26.698 1.00 88.12 316 LEU A O 1
ATOM 2454 N N . ARG A 1 317 ? 22.733 7.820 -24.471 1.00 87.75 317 ARG A N 1
ATOM 2455 C CA . ARG A 1 317 ? 24.154 7.935 -24.138 1.00 87.75 317 ARG A CA 1
ATOM 2456 C C . ARG A 1 317 ? 24.652 6.776 -23.297 1.00 87.75 317 ARG A C 1
ATOM 2458 O O . ARG A 1 317 ? 23.914 6.183 -22.518 1.00 87.75 317 ARG A O 1
ATOM 2465 N N . LEU A 1 318 ? 25.932 6.481 -23.477 1.00 86.38 318 LEU A N 1
ATOM 2466 C CA . LEU A 1 318 ? 26.716 5.611 -22.617 1.00 86.38 318 LEU A CA 1
ATOM 2467 C C . LEU A 1 318 ? 27.909 6.406 -22.101 1.00 86.38 318 LEU A C 1
ATOM 2469 O O . LEU A 1 318 ? 28.479 7.220 -22.830 1.00 86.38 318 LEU A O 1
ATOM 2473 N N . GLU A 1 319 ? 28.245 6.177 -20.840 1.00 84.69 319 GLU A N 1
ATOM 2474 C CA . GLU A 1 319 ? 29.404 6.756 -20.184 1.00 84.69 319 GLU A CA 1
ATOM 2475 C C . GLU A 1 319 ? 30.212 5.662 -19.488 1.00 84.69 319 GLU A C 1
ATOM 2477 O O . GLU A 1 319 ? 29.659 4.798 -18.794 1.00 84.69 319 GLU A O 1
ATOM 2482 N N . LYS A 1 320 ? 31.541 5.784 -19.586 1.00 79.25 320 LYS A N 1
ATOM 2483 C CA . LYS A 1 320 ? 32.542 4.920 -18.934 1.00 79.25 320 LYS A CA 1
ATOM 2484 C C . LYS A 1 320 ? 32.627 3.515 -19.532 1.00 79.25 320 LYS A C 1
ATOM 2486 O O . LYS A 1 320 ? 33.172 2.616 -18.891 1.00 79.25 320 LYS A O 1
ATOM 2491 N N . LEU A 1 321 ? 32.148 3.330 -20.763 1.00 77.62 321 LEU A N 1
ATOM 2492 C CA . LEU A 1 321 ? 32.304 2.089 -21.524 1.00 77.62 321 LEU A CA 1
ATOM 2493 C C . LEU A 1 321 ? 33.395 2.199 -22.614 1.00 77.62 321 LEU A C 1
ATOM 2495 O O . LEU A 1 321 ? 33.610 1.258 -23.382 1.00 77.62 321 LEU A O 1
ATOM 2499 N N . GLY A 1 322 ? 34.125 3.321 -22.653 1.00 76.56 322 GLY A N 1
ATOM 2500 C CA . GLY A 1 322 ? 35.264 3.547 -23.546 1.00 76.56 322 GLY A CA 1
ATOM 2501 C C . GLY A 1 322 ? 34.805 3.769 -24.986 1.00 76.56 322 GLY A C 1
ATOM 2502 O O . GLY A 1 322 ? 33.950 4.603 -25.252 1.00 76.56 322 GLY A O 1
ATOM 2503 N N . GLU A 1 323 ? 35.332 2.991 -25.931 1.00 74.56 323 GLU A N 1
ATOM 2504 C CA . GLU A 1 323 ? 34.982 3.086 -27.363 1.00 74.56 323 GLU A CA 1
ATOM 2505 C C . GLU A 1 323 ? 33.492 2.862 -27.640 1.00 74.56 323 GLU A C 1
ATOM 2507 O O . GLU A 1 323 ? 32.929 3.389 -28.601 1.00 74.56 323 GLU A O 1
ATOM 2512 N N . TRP A 1 324 ? 32.841 2.071 -26.788 1.00 76.06 324 TRP A N 1
ATOM 2513 C CA . TRP A 1 324 ? 31.412 1.834 -26.887 1.00 76.06 324 TRP A CA 1
ATOM 2514 C C . TRP A 1 324 ? 30.592 3.098 -26.653 1.00 76.06 324 TRP A C 1
ATOM 2516 O O . TRP A 1 324 ? 29.510 3.201 -27.226 1.00 76.06 324 TRP A O 1
ATOM 2526 N N . ASP A 1 325 ? 31.112 4.070 -25.899 1.00 77.62 325 ASP A N 1
ATOM 2527 C CA . ASP A 1 325 ? 30.466 5.369 -25.727 1.00 77.62 325 ASP A CA 1
ATOM 2528 C C . ASP A 1 325 ? 30.360 6.055 -27.099 1.00 77.62 325 ASP A C 1
ATOM 2530 O O . ASP A 1 325 ? 29.280 6.485 -27.499 1.00 77.62 325 ASP A O 1
ATOM 2534 N N . THR A 1 326 ? 31.440 6.055 -27.889 1.00 78.56 326 THR A N 1
ATOM 2535 C CA . THR A 1 326 ? 31.461 6.617 -29.249 1.00 78.56 326 THR A CA 1
ATOM 2536 C C . THR A 1 326 ? 30.572 5.838 -30.209 1.00 78.56 326 THR A C 1
ATOM 2538 O O . THR A 1 326 ? 29.748 6.430 -30.911 1.00 78.56 326 THR A O 1
ATOM 2541 N N . ILE A 1 327 ? 30.707 4.509 -30.244 1.00 76.44 327 ILE A N 1
ATOM 2542 C CA . ILE A 1 327 ? 29.946 3.660 -31.170 1.00 76.44 327 ILE A CA 1
ATOM 2543 C C . ILE A 1 327 ? 28.445 3.792 -30.889 1.00 76.44 327 ILE A C 1
ATOM 2545 O O . ILE A 1 327 ? 27.640 3.924 -31.820 1.00 76.44 327 ILE A O 1
ATOM 2549 N N . VAL A 1 328 ? 28.058 3.795 -29.611 1.00 78.62 328 VAL A N 1
ATOM 2550 C CA . VAL A 1 328 ? 26.654 3.886 -29.232 1.00 78.62 328 VAL A CA 1
ATOM 2551 C C . VAL A 1 328 ? 26.117 5.295 -29.406 1.00 78.62 328 VAL A C 1
ATOM 2553 O O . VAL A 1 328 ? 25.088 5.443 -30.046 1.00 78.62 328 VAL A O 1
ATOM 2556 N N . VAL A 1 329 ? 26.801 6.337 -28.938 1.00 82.69 329 VAL A N 1
ATOM 2557 C CA . VAL A 1 329 ? 26.291 7.716 -29.034 1.00 82.69 329 VAL A CA 1
ATOM 2558 C C . VAL A 1 329 ? 26.240 8.212 -30.482 1.00 82.69 329 VAL A C 1
ATOM 2560 O O . VAL A 1 329 ? 25.261 8.838 -30.883 1.00 82.69 329 VAL A O 1
ATOM 2563 N N . ASN A 1 330 ? 27.265 7.940 -31.294 1.00 82.38 330 ASN A N 1
ATOM 2564 C CA . ASN A 1 330 ? 27.373 8.564 -32.618 1.00 82.38 330 ASN A CA 1
ATOM 2565 C C . ASN A 1 330 ? 26.704 7.768 -33.737 1.00 82.38 330 ASN A C 1
ATOM 2567 O O . ASN A 1 330 ? 26.321 8.351 -34.754 1.00 82.38 330 ASN A O 1
ATOM 2571 N N . HIS A 1 331 ? 26.608 6.444 -33.597 1.00 76.69 331 HIS A N 1
ATOM 2572 C CA . HIS A 1 331 ? 26.151 5.580 -34.684 1.00 76.69 331 HIS A CA 1
ATOM 2573 C C . HIS A 1 331 ? 24.899 4.792 -34.318 1.00 76.69 331 HIS A C 1
ATOM 2575 O O . HIS A 1 331 ? 23.903 4.880 -35.035 1.00 76.69 331 HIS A O 1
ATOM 2581 N N . ILE A 1 332 ? 24.924 4.044 -33.213 1.00 72.56 332 ILE A N 1
ATOM 2582 C CA . ILE A 1 332 ? 23.797 3.173 -32.849 1.00 72.56 332 ILE A CA 1
ATOM 2583 C C . ILE A 1 332 ? 22.617 3.991 -32.322 1.00 72.56 332 ILE A C 1
ATOM 2585 O O . ILE A 1 332 ? 21.483 3.731 -32.702 1.00 72.56 332 ILE A O 1
ATOM 2589 N N . GLY A 1 333 ? 22.872 4.989 -31.484 1.00 76.00 333 GLY A N 1
ATOM 2590 C CA . GLY A 1 333 ? 21.872 5.800 -30.801 1.00 76.00 333 GLY A CA 1
ATOM 2591 C C . GLY A 1 333 ? 20.931 6.507 -31.766 1.00 76.00 333 GLY A C 1
ATOM 2592 O O . GLY A 1 333 ? 19.734 6.244 -31.696 1.00 76.00 333 GLY A O 1
ATOM 2593 N N . PRO A 1 334 ? 21.423 7.315 -32.724 1.00 79.56 334 PRO A N 1
ATOM 2594 C CA . PRO A 1 334 ? 20.568 7.998 -33.693 1.00 79.56 334 PRO A CA 1
ATOM 2595 C C . PRO A 1 334 ? 19.725 7.029 -34.530 1.00 79.56 334 PRO A C 1
ATOM 2597 O O . PRO A 1 334 ? 18.553 7.294 -34.797 1.00 79.56 334 PRO A O 1
ATOM 2600 N N . PHE A 1 335 ? 20.302 5.885 -34.914 1.00 74.56 335 PHE A N 1
ATOM 2601 C CA . PHE A 1 335 ? 19.592 4.852 -35.663 1.00 74.56 335 PHE A CA 1
ATOM 2602 C C . PHE A 1 335 ? 18.497 4.181 -34.818 1.00 74.56 335 PHE A C 1
ATOM 2604 O O . PHE A 1 335 ? 17.343 4.118 -35.243 1.00 74.56 335 PHE A O 1
ATOM 2611 N N . ALA A 1 336 ? 18.838 3.725 -33.610 1.00 72.12 336 ALA A N 1
ATOM 2612 C CA . ALA A 1 336 ? 17.921 3.050 -32.697 1.00 72.12 336 ALA A CA 1
ATOM 2613 C C . ALA A 1 336 ? 16.783 3.978 -32.259 1.00 72.12 336 ALA A C 1
ATOM 2615 O O . ALA A 1 336 ? 15.616 3.609 -32.354 1.00 72.12 336 ALA A O 1
ATOM 2616 N N . VAL A 1 337 ? 17.109 5.207 -31.858 1.00 81.00 337 VAL A N 1
ATOM 2617 C CA . VAL A 1 337 ? 16.136 6.233 -31.472 1.00 81.00 337 VAL A CA 1
ATOM 2618 C C . VAL A 1 337 ? 15.200 6.570 -32.636 1.00 81.00 337 VAL A C 1
ATOM 2620 O O . VAL A 1 337 ? 13.992 6.643 -32.434 1.00 81.00 337 VAL A O 1
ATOM 2623 N N . SER A 1 338 ? 15.710 6.695 -33.869 1.00 79.44 338 SER A N 1
ATOM 2624 C CA . SER A 1 338 ? 14.864 6.929 -35.050 1.00 79.44 338 SER A CA 1
ATOM 2625 C C . SER A 1 338 ? 13.868 5.791 -35.288 1.00 79.44 338 SER A C 1
ATOM 2627 O O . SER A 1 338 ? 12.691 6.042 -35.552 1.00 79.44 338 SER A O 1
ATOM 2629 N N . LEU A 1 339 ? 14.316 4.539 -35.162 1.00 70.75 339 LEU A N 1
ATOM 2630 C CA . LEU A 1 339 ? 13.468 3.362 -35.346 1.00 70.75 339 LEU A CA 1
ATOM 2631 C C . LEU A 1 339 ? 12.393 3.279 -34.250 1.00 70.75 339 LEU A C 1
ATOM 2633 O O . LEU A 1 339 ? 11.216 3.088 -34.558 1.00 70.75 339 LEU A O 1
ATOM 2637 N N . ILE A 1 340 ? 12.775 3.508 -32.990 1.00 73.56 340 ILE A N 1
ATOM 2638 C CA . ILE A 1 340 ? 11.846 3.520 -31.853 1.00 73.56 340 ILE A CA 1
ATOM 2639 C C . ILE A 1 340 ? 10.833 4.663 -31.996 1.00 73.56 340 ILE A C 1
ATOM 2641 O O . ILE A 1 340 ? 9.642 4.428 -31.825 1.00 73.56 340 ILE A O 1
ATOM 2645 N N . ASN A 1 341 ? 11.259 5.871 -32.375 1.00 83.31 341 ASN A N 1
ATOM 2646 C CA . ASN A 1 341 ? 10.350 7.003 -32.582 1.00 83.31 341 ASN A CA 1
ATOM 2647 C C . ASN A 1 341 ? 9.353 6.730 -33.722 1.00 83.31 341 ASN A C 1
ATOM 2649 O O . ASN A 1 341 ? 8.166 7.009 -33.567 1.00 83.31 341 ASN A O 1
ATOM 2653 N N . LYS A 1 342 ? 9.783 6.105 -34.833 1.00 76.19 342 LYS A N 1
ATOM 2654 C CA . LYS A 1 342 ? 8.866 5.651 -35.900 1.00 76.19 342 LYS A CA 1
ATOM 2655 C C . LYS A 1 342 ? 7.833 4.653 -35.364 1.00 76.19 342 LYS A C 1
ATOM 2657 O O . LYS A 1 342 ? 6.653 4.762 -35.692 1.00 76.19 342 LYS A O 1
ATOM 2662 N N . PHE A 1 343 ? 8.265 3.703 -34.535 1.00 73.44 343 PHE A N 1
ATOM 2663 C CA . PHE A 1 343 ? 7.381 2.713 -33.919 1.00 73.44 343 PHE A CA 1
ATOM 2664 C C . PHE A 1 343 ? 6.388 3.346 -32.933 1.00 73.44 343 PHE A C 1
ATOM 2666 O O . PHE A 1 343 ? 5.192 3.054 -32.988 1.00 73.44 343 PHE A O 1
ATOM 2673 N N . ILE A 1 344 ? 6.854 4.247 -32.065 1.00 76.31 344 ILE A N 1
ATOM 2674 C CA . ILE A 1 344 ? 6.008 4.974 -31.111 1.00 76.31 344 ILE A CA 1
ATOM 2675 C C . ILE A 1 344 ? 4.968 5.792 -31.859 1.00 76.31 344 ILE A C 1
ATOM 2677 O O . ILE A 1 344 ? 3.788 5.622 -31.578 1.00 76.31 344 ILE A O 1
ATOM 2681 N N . ASN A 1 345 ? 5.378 6.576 -32.860 1.00 80.81 345 ASN A N 1
ATOM 2682 C CA . ASN A 1 345 ? 4.464 7.380 -33.670 1.00 80.81 345 ASN A CA 1
ATOM 2683 C C . ASN A 1 345 ? 3.412 6.518 -34.391 1.00 80.81 345 ASN A C 1
ATOM 2685 O O . ASN A 1 345 ? 2.241 6.888 -34.440 1.00 80.81 345 ASN A O 1
ATOM 2689 N N . ALA A 1 346 ? 3.789 5.348 -34.922 1.00 75.69 346 ALA A N 1
ATOM 2690 C CA . ALA A 1 346 ? 2.831 4.415 -35.522 1.00 75.69 346 ALA A CA 1
ATOM 2691 C C . ALA A 1 346 ? 1.821 3.880 -34.488 1.00 75.69 346 ALA A C 1
ATOM 2693 O O . ALA A 1 346 ? 0.624 3.767 -34.769 1.00 75.69 346 ALA A O 1
ATOM 2694 N N . THR A 1 347 ? 2.295 3.592 -33.274 1.00 75.00 347 THR A N 1
ATOM 2695 C CA . THR A 1 347 ? 1.473 3.060 -32.182 1.00 75.00 347 THR A CA 1
ATOM 2696 C C . THR A 1 347 ? 0.528 4.126 -31.622 1.00 75.00 347 THR A C 1
ATOM 2698 O O . THR A 1 347 ? -0.675 3.878 -31.519 1.00 75.00 347 THR A O 1
ATOM 2701 N N . THR A 1 348 ? 1.020 5.332 -31.322 1.00 76.38 348 THR A N 1
ATOM 2702 C CA . THR A 1 348 ? 0.204 6.457 -30.833 1.00 76.38 348 THR A CA 1
ATOM 2703 C C . THR A 1 348 ? -0.842 6.874 -31.858 1.00 76.38 348 THR A C 1
ATOM 2705 O O . THR A 1 348 ? -1.998 7.089 -31.493 1.00 76.38 348 THR A O 1
ATOM 2708 N N . PHE A 1 349 ? -0.486 6.897 -33.146 1.00 76.88 349 PHE A N 1
ATOM 2709 C CA . PHE A 1 349 ? -1.427 7.189 -34.224 1.00 76.88 349 PHE A CA 1
ATOM 2710 C C . PHE A 1 349 ? -2.573 6.169 -34.288 1.00 76.88 349 PHE A C 1
ATOM 2712 O O . PHE A 1 349 ? -3.738 6.552 -34.418 1.00 76.88 349 PHE A O 1
ATOM 2719 N N . SER A 1 350 ? -2.273 4.874 -34.132 1.00 77.38 350 SER A N 1
ATOM 2720 C CA . SER A 1 350 ? -3.304 3.827 -34.112 1.00 77.38 350 SER A CA 1
ATOM 2721 C C . SER A 1 350 ? -4.293 3.989 -32.948 1.00 77.38 350 SER A C 1
ATOM 2723 O O . SER A 1 350 ? -5.497 3.798 -33.127 1.00 77.38 350 SER A O 1
ATOM 2725 N N . LEU A 1 351 ? -3.803 4.408 -31.775 1.00 72.81 351 LEU A N 1
ATOM 2726 C CA . LEU A 1 351 ? -4.624 4.641 -30.586 1.00 72.81 351 LEU A CA 1
ATOM 2727 C C . LEU A 1 351 ? -5.545 5.855 -30.763 1.00 72.81 351 LEU A C 1
ATOM 2729 O O . LEU A 1 351 ? -6.708 5.792 -30.372 1.00 72.81 351 LEU A O 1
ATOM 2733 N N . CYS A 1 352 ? -5.061 6.920 -31.405 1.00 74.62 352 CYS A N 1
ATOM 2734 C CA . CYS A 1 352 ? -5.856 8.117 -31.680 1.00 74.62 352 CYS A CA 1
ATOM 2735 C C . CYS A 1 352 ? -6.946 7.907 -32.737 1.00 74.62 352 CYS A C 1
ATOM 2737 O O . CYS A 1 352 ? -8.043 8.456 -32.621 1.00 74.62 352 CYS A O 1
ATOM 2739 N N . ASN A 1 353 ? -6.684 7.079 -33.754 1.00 72.88 353 ASN A N 1
ATOM 2740 C CA . ASN A 1 353 ? -7.679 6.769 -34.782 1.00 72.88 353 ASN A CA 1
ATOM 2741 C C . ASN A 1 353 ? -8.911 6.053 -34.193 1.00 72.88 353 ASN A C 1
ATOM 2743 O O . ASN A 1 353 ? -10.027 6.220 -34.676 1.00 72.88 353 ASN A O 1
ATOM 2747 N N . ASN A 1 354 ? -8.732 5.307 -33.099 1.00 69.12 354 ASN A N 1
ATOM 2748 C CA . ASN A 1 354 ? -9.840 4.670 -32.388 1.00 69.12 354 ASN A CA 1
ATOM 2749 C C . ASN A 1 354 ? -10.679 5.662 -31.558 1.00 69.12 354 ASN A C 1
ATOM 2751 O O . ASN A 1 354 ? -11.837 5.367 -31.262 1.00 69.12 354 ASN A O 1
ATOM 2755 N N . SER A 1 355 ? -10.124 6.821 -31.177 1.00 61.53 355 SER A N 1
ATOM 2756 C CA . SER A 1 355 ? -10.794 7.831 -30.343 1.00 61.53 355 SER A CA 1
ATOM 2757 C C . SER A 1 355 ? -11.320 9.054 -31.109 1.00 61.53 355 SER A C 1
ATOM 2759 O O . SER A 1 355 ? -11.971 9.894 -30.490 1.00 61.53 355 SER A O 1
ATOM 2761 N N . ASN A 1 356 ? -11.101 9.154 -32.432 1.00 68.50 356 ASN A N 1
ATOM 2762 C CA . ASN A 1 356 ? -11.486 10.303 -33.279 1.00 68.50 356 ASN A CA 1
ATOM 2763 C C . ASN A 1 356 ? -10.982 11.667 -32.748 1.00 68.50 356 ASN A C 1
ATOM 2765 O O . ASN A 1 356 ? -11.652 12.688 -32.910 1.00 68.50 356 ASN A O 1
ATOM 2769 N N . SER A 1 357 ? -9.817 11.692 -32.095 1.00 70.19 357 SER A N 1
ATOM 2770 C CA . SER A 1 357 ? -9.227 12.897 -31.502 1.00 70.19 357 SER A CA 1
ATOM 2771 C C . SER A 1 357 ? -7.802 13.130 -32.010 1.00 70.19 357 SER A C 1
ATOM 2773 O O . SER A 1 357 ? -7.011 12.195 -32.083 1.00 70.19 357 SER A O 1
ATOM 2775 N N . ASP A 1 358 ? -7.444 14.389 -32.287 1.00 81.81 358 ASP A N 1
ATOM 2776 C CA . ASP A 1 358 ? -6.076 14.791 -32.689 1.00 81.81 358 ASP A CA 1
ATOM 2777 C C . ASP A 1 358 ? -5.062 14.723 -31.527 1.00 81.81 358 ASP A C 1
ATOM 2779 O O . ASP A 1 358 ? -3.858 14.935 -31.700 1.00 81.81 358 ASP A O 1
ATOM 2783 N N . ARG A 1 359 ? -5.556 14.431 -30.317 1.00 83.62 359 ARG A N 1
ATOM 2784 C CA . ARG A 1 359 ? -4.771 14.251 -29.097 1.00 83.62 359 ARG A CA 1
ATOM 2785 C C . ARG A 1 359 ? -5.084 12.900 -28.460 1.00 83.62 359 ARG A C 1
ATOM 2787 O O . ARG A 1 359 ? -6.245 12.498 -28.364 1.00 83.62 359 ARG A O 1
ATOM 2794 N N . LEU A 1 360 ? -4.039 12.231 -27.989 1.00 82.12 360 LEU A N 1
ATOM 2795 C CA . LEU A 1 360 ? -4.092 11.015 -27.196 1.00 82.12 360 LEU A CA 1
ATOM 2796 C C . LEU A 1 360 ? -4.453 11.370 -25.753 1.00 82.12 360 LEU A C 1
ATOM 2798 O O . LEU A 1 360 ? -3.723 12.106 -25.085 1.00 82.12 360 LEU A O 1
ATOM 2802 N N . HIS A 1 361 ? -5.558 10.820 -25.260 1.00 79.62 361 HIS A N 1
ATOM 2803 C CA . HIS A 1 361 ? -5.922 10.904 -23.849 1.00 79.62 361 HIS A CA 1
ATOM 2804 C C . HIS A 1 361 ? -5.199 9.810 -23.068 1.00 79.62 361 HIS A C 1
ATOM 2806 O O . HIS A 1 361 ? -5.377 8.626 -23.354 1.00 79.62 361 HIS A O 1
ATOM 2812 N N . ILE A 1 362 ? -4.406 10.191 -22.066 1.00 78.06 362 ILE A N 1
ATOM 2813 C CA . ILE A 1 362 ? -3.792 9.222 -21.157 1.00 78.06 362 ILE A CA 1
ATOM 2814 C C . ILE A 1 362 ? -4.887 8.767 -20.182 1.00 78.06 362 ILE A C 1
ATOM 2816 O O . ILE A 1 362 ? -5.401 9.601 -19.430 1.00 78.06 362 ILE A O 1
ATOM 2820 N N . PRO A 1 363 ? -5.291 7.481 -20.182 1.00 64.81 363 PRO A N 1
ATOM 2821 C CA . PRO A 1 363 ? -6.360 7.004 -19.319 1.00 64.81 363 PRO A CA 1
ATOM 2822 C C . PRO A 1 363 ? -5.883 7.011 -17.868 1.00 64.81 363 PRO A C 1
ATOM 2824 O O . PRO A 1 363 ? -5.212 6.096 -17.396 1.00 64.81 363 PRO A O 1
ATOM 2827 N N . THR A 1 364 ? -6.245 8.057 -17.141 1.00 62.69 364 THR A N 1
ATOM 2828 C CA . THR A 1 364 ? -6.014 8.158 -15.703 1.00 62.69 364 THR A CA 1
ATOM 2829 C C . THR A 1 364 ? -7.338 8.039 -14.975 1.00 62.69 364 THR A C 1
ATOM 2831 O O . THR A 1 364 ? -8.305 8.725 -15.308 1.00 62.69 364 THR A O 1
ATOM 2834 N N . LYS A 1 365 ? -7.388 7.199 -13.943 1.00 63.62 365 LYS A N 1
ATOM 2835 C CA . LYS A 1 365 ? -8.533 7.170 -13.035 1.00 63.62 365 LYS A CA 1
ATOM 2836 C C . LYS A 1 365 ? -8.519 8.454 -12.207 1.00 63.62 365 LYS A C 1
ATOM 2838 O O . LYS A 1 365 ? -7.501 8.763 -11.589 1.00 63.62 365 LYS A O 1
ATOM 2843 N N . GLU A 1 366 ? -9.628 9.194 -12.194 1.00 67.19 366 GLU A N 1
ATOM 2844 C CA . GLU A 1 366 ? -9.757 10.344 -11.299 1.00 67.19 366 GLU A CA 1
ATOM 2845 C C . GLU A 1 366 ? -9.483 9.904 -9.853 1.00 67.19 366 GLU A C 1
ATOM 2847 O O . GLU A 1 366 ? -9.987 8.858 -9.419 1.00 67.19 366 GLU A O 1
ATOM 2852 N N . PRO A 1 367 ? -8.679 10.668 -9.093 1.00 70.38 367 PRO A N 1
ATOM 2853 C CA . PRO A 1 367 ? -8.378 10.309 -7.723 1.00 70.38 367 PRO A CA 1
ATOM 2854 C C . PRO A 1 367 ? -9.677 10.340 -6.915 1.00 70.38 367 PRO A C 1
ATOM 2856 O O . PRO A 1 367 ? -10.432 11.317 -6.992 1.00 70.38 367 PRO A O 1
ATOM 2859 N N . PRO A 1 368 ? -9.942 9.317 -6.093 1.00 75.56 368 PRO A N 1
ATOM 2860 C CA . PRO A 1 368 ? -11.165 9.287 -5.320 1.00 75.56 368 PRO A CA 1
ATOM 2861 C C . PRO A 1 368 ? -11.190 10.460 -4.322 1.00 75.56 368 PRO A C 1
ATOM 2863 O O . PRO A 1 368 ? -10.143 10.845 -3.778 1.00 75.56 368 PRO A O 1
ATOM 2866 N N . PRO A 1 369 ? -12.370 11.056 -4.068 1.00 80.06 369 PRO A N 1
ATOM 2867 C CA . PRO A 1 369 ? -12.485 12.192 -3.168 1.00 80.06 369 PRO A CA 1
ATOM 2868 C C . PRO A 1 369 ? -12.058 11.797 -1.752 1.00 80.06 369 PRO A C 1
ATOM 2870 O O . PRO A 1 369 ? -12.371 10.713 -1.254 1.00 80.06 369 PRO A O 1
ATOM 2873 N N . VAL A 1 370 ? -11.337 12.705 -1.096 1.00 83.25 370 VAL A N 1
ATOM 2874 C CA . VAL A 1 370 ? -10.871 12.531 0.281 1.00 83.25 370 VAL A CA 1
ATOM 2875 C C . VAL A 1 370 ? -11.664 13.474 1.170 1.00 83.25 370 VAL A C 1
ATOM 2877 O O . VAL A 1 370 ? -11.528 14.693 1.075 1.00 83.25 370 VAL A O 1
ATOM 2880 N N . ILE A 1 371 ? -12.511 12.901 2.019 1.00 86.69 371 ILE A N 1
ATOM 2881 C CA . ILE A 1 371 ? -13.400 13.641 2.912 1.00 86.69 371 ILE A CA 1
ATOM 2882 C C . ILE A 1 371 ? -12.793 13.587 4.312 1.00 86.69 371 ILE A C 1
ATOM 2884 O O . ILE A 1 371 ? -12.865 12.567 4.993 1.00 86.69 371 ILE A O 1
ATOM 2888 N N . MET A 1 372 ? -12.165 14.684 4.735 1.00 86.19 372 MET A N 1
ATOM 2889 C CA . MET A 1 372 ? -11.511 14.776 6.050 1.00 86.19 372 MET A CA 1
ATOM 2890 C C . MET A 1 372 ? -12.455 15.256 7.155 1.00 86.19 372 MET A C 1
ATOM 2892 O O . MET A 1 372 ? -12.221 14.988 8.333 1.00 86.19 372 MET A O 1
ATOM 2896 N N . THR A 1 373 ? -13.509 15.980 6.783 1.00 87.31 373 THR A N 1
ATOM 2897 C CA . THR A 1 373 ? -14.480 16.568 7.703 1.00 87.31 373 THR A CA 1
ATOM 2898 C C . THR A 1 373 ? -15.891 16.138 7.313 1.00 87.31 373 THR A C 1
ATOM 2900 O O . THR A 1 373 ? -16.221 16.117 6.126 1.00 87.31 373 THR A O 1
ATOM 2903 N N . PRO A 1 374 ? -16.745 15.778 8.285 1.00 87.75 374 PRO A N 1
ATOM 2904 C CA . PRO A 1 374 ? -18.126 15.433 8.001 1.00 87.75 374 PRO A CA 1
ATOM 2905 C C . PRO A 1 374 ? -18.916 16.677 7.568 1.00 87.75 374 PRO A C 1
ATOM 2907 O O . PRO A 1 374 ? -18.536 17.809 7.891 1.00 87.75 374 PRO A O 1
ATOM 2910 N N . PRO A 1 375 ? -20.054 16.487 6.881 1.00 89.56 375 PRO A N 1
ATOM 2911 C CA . PRO A 1 375 ? -20.907 17.594 6.479 1.00 89.56 375 PRO A CA 1
ATOM 2912 C C . PRO A 1 375 ? -21.462 18.332 7.705 1.00 89.56 375 PRO A C 1
ATOM 2914 O O . PRO A 1 375 ? -21.881 17.716 8.687 1.00 89.56 375 PRO A O 1
ATOM 2917 N N . LEU A 1 376 ? -21.531 19.666 7.628 1.00 90.50 376 LEU A N 1
ATOM 2918 C CA . LEU A 1 376 ? -22.042 20.522 8.711 1.00 90.50 376 LEU A CA 1
ATOM 2919 C C . LEU A 1 376 ? -23.470 20.148 9.145 1.00 90.50 376 LEU A C 1
ATOM 2921 O O . LEU A 1 376 ? -23.822 20.284 10.315 1.00 90.50 376 LEU A O 1
ATOM 2925 N N . THR A 1 377 ? -24.285 19.626 8.226 1.00 90.75 377 THR A N 1
ATOM 2926 C CA . THR A 1 377 ? -25.648 19.148 8.505 1.00 90.75 377 THR A CA 1
ATOM 2927 C C . THR A 1 377 ? -25.674 18.039 9.556 1.00 90.75 377 THR A C 1
ATOM 2929 O O . THR A 1 377 ? -26.533 18.058 10.436 1.00 90.75 377 THR A O 1
ATOM 2932 N N . LEU A 1 378 ? -24.706 17.117 9.518 1.00 90.19 378 LEU A N 1
ATOM 2933 C CA . LEU A 1 378 ? -24.576 16.036 10.494 1.00 90.19 378 LEU A CA 1
ATOM 2934 C C . LEU A 1 378 ? -24.251 16.590 11.883 1.00 90.19 378 LEU A C 1
ATOM 2936 O O . LEU A 1 378 ? -24.826 16.138 12.872 1.00 90.19 378 LEU A O 1
ATOM 2940 N N . PHE A 1 379 ? -23.388 17.605 11.958 1.00 90.25 379 PHE A N 1
ATOM 2941 C CA . PHE A 1 379 ? -23.039 18.258 13.218 1.00 90.25 379 PHE A CA 1
ATOM 2942 C C . PHE A 1 379 ? -24.250 18.940 13.866 1.00 90.25 379 PHE A C 1
ATOM 2944 O O . PHE A 1 379 ? -24.554 18.676 15.029 1.00 90.25 379 PHE A O 1
ATOM 2951 N N . PHE A 1 380 ? -24.983 19.770 13.114 1.00 93.19 380 PHE A N 1
ATOM 2952 C CA . PHE A 1 380 ? -26.159 20.468 13.645 1.00 93.19 380 PHE A CA 1
ATOM 2953 C C . PHE A 1 380 ? -27.278 19.501 14.045 1.00 93.19 380 PHE A C 1
ATOM 2955 O O . PHE A 1 380 ? -27.847 19.639 15.129 1.00 93.19 380 PHE A O 1
ATOM 2962 N N . ALA A 1 381 ? -27.560 18.492 13.216 1.00 93.44 381 ALA A N 1
ATOM 2963 C CA . ALA A 1 381 ? -28.559 17.474 13.532 1.00 93.44 381 ALA A CA 1
ATOM 2964 C C . ALA A 1 381 ? -28.192 16.700 14.809 1.00 93.44 381 ALA A C 1
ATOM 2966 O O . ALA A 1 381 ? -29.040 16.506 15.684 1.00 93.44 381 ALA A O 1
ATOM 2967 N N . PHE A 1 382 ? -26.920 16.312 14.955 1.00 93.75 382 PHE A N 1
ATOM 2968 C CA . PHE A 1 382 ? -26.443 15.617 16.146 1.00 93.75 382 PHE A CA 1
ATOM 2969 C C . PHE A 1 382 ? -26.499 16.502 17.396 1.00 93.75 382 PHE A C 1
ATOM 2971 O O . PHE A 1 382 ? -26.921 16.032 18.449 1.00 93.75 382 PHE A O 1
ATOM 2978 N N . ALA A 1 383 ? -26.135 17.784 17.293 1.00 93.56 383 ALA A N 1
ATOM 2979 C CA . ALA A 1 383 ? -26.195 18.719 18.414 1.00 93.56 383 ALA A CA 1
ATOM 2980 C C . ALA A 1 383 ? -27.630 18.884 18.945 1.00 93.56 383 ALA A C 1
ATOM 2982 O O . ALA A 1 383 ? -27.853 18.801 20.154 1.00 93.56 383 ALA A O 1
ATOM 2983 N N . ILE A 1 384 ? -28.615 19.041 18.052 1.00 94.94 384 ILE A N 1
ATOM 2984 C CA . ILE A 1 384 ? -30.036 19.123 18.427 1.00 94.94 384 ILE A CA 1
ATOM 2985 C C . ILE A 1 384 ? -30.482 17.824 19.111 1.00 94.94 384 ILE A C 1
ATOM 2987 O O . ILE A 1 384 ? -31.080 17.861 20.188 1.00 94.94 384 ILE A O 1
ATOM 2991 N N . PHE A 1 385 ? -30.149 16.670 18.527 1.00 94.44 385 PHE A N 1
ATOM 2992 C CA . PHE A 1 385 ? -30.475 15.360 19.094 1.00 94.44 385 PHE A CA 1
ATOM 2993 C C . PHE A 1 385 ? -29.842 15.139 20.480 1.00 94.44 385 PHE A C 1
ATOM 2995 O O . PHE A 1 385 ? -30.514 14.682 21.406 1.00 94.44 385 PHE A O 1
ATOM 3002 N N . ALA A 1 386 ? -28.574 15.518 20.651 1.00 94.56 386 ALA A N 1
ATOM 3003 C CA . ALA A 1 386 ? -27.849 15.432 21.914 1.00 94.56 386 ALA A CA 1
ATOM 3004 C C . ALA A 1 386 ? -28.496 16.301 23.002 1.00 94.56 386 ALA A C 1
ATOM 3006 O O . ALA A 1 386 ? -28.706 15.821 24.114 1.00 94.56 386 ALA A O 1
ATOM 3007 N N . ILE A 1 387 ? -28.874 17.545 22.682 1.00 94.94 387 ILE A N 1
ATOM 3008 C CA . ILE A 1 387 ? -29.563 18.442 23.623 1.00 94.94 387 ILE A CA 1
ATOM 3009 C C . ILE A 1 387 ? -30.906 17.842 24.053 1.00 94.94 387 ILE A C 1
ATOM 3011 O O . ILE A 1 387 ? -31.192 17.788 25.250 1.00 94.94 387 ILE A O 1
ATOM 3015 N N . LEU A 1 388 ? -31.705 17.334 23.108 1.00 95.06 388 LEU A N 1
ATOM 3016 C CA . LEU A 1 388 ? -32.989 16.695 23.413 1.00 95.06 388 LEU A CA 1
ATOM 3017 C C . LEU A 1 388 ? -32.819 15.473 24.324 1.00 95.06 388 LEU A C 1
ATOM 3019 O O . LEU A 1 388 ? -33.575 15.317 25.285 1.00 95.06 388 LEU A O 1
ATOM 3023 N N . LEU A 1 389 ? -31.808 14.635 24.078 1.00 93.56 389 LEU A N 1
ATOM 3024 C CA . LEU A 1 389 ? -31.507 13.496 24.945 1.00 93.56 389 LEU A CA 1
ATOM 3025 C C . LEU A 1 389 ? -30.999 13.920 26.326 1.00 93.56 389 LEU A C 1
ATOM 3027 O O . LEU A 1 389 ? -31.391 13.311 27.319 1.00 93.56 389 LEU A O 1
ATOM 3031 N N . ILE A 1 390 ? -30.174 14.962 26.435 1.00 93.88 390 ILE A N 1
ATOM 3032 C CA . ILE A 1 390 ? -29.710 15.475 27.734 1.00 93.88 390 ILE A CA 1
ATOM 3033 C C . ILE A 1 390 ? -30.895 16.015 28.545 1.00 93.88 390 ILE A C 1
ATOM 3035 O O . ILE A 1 390 ? -31.068 15.650 29.706 1.00 93.88 390 ILE A O 1
ATOM 3039 N N . VAL A 1 391 ? -31.769 16.820 27.938 1.00 94.44 391 VAL A N 1
ATOM 3040 C CA . VAL A 1 391 ? -32.972 17.332 28.615 1.00 94.44 391 VAL A CA 1
ATOM 3041 C C . VAL A 1 391 ? -33.909 16.184 29.003 1.00 94.44 391 VAL A C 1
ATOM 3043 O O . VAL A 1 391 ? -34.382 16.123 30.141 1.00 94.44 391 VAL A O 1
ATOM 3046 N N . GLY A 1 392 ? -34.136 15.234 28.091 1.00 93.00 392 GLY A N 1
ATOM 3047 C CA . GLY A 1 392 ? -34.972 14.061 28.333 1.00 93.00 392 GLY A CA 1
ATOM 3048 C C . GLY A 1 392 ? -34.442 13.174 29.459 1.00 93.00 392 GLY A C 1
ATOM 3049 O O . GLY A 1 392 ? -35.212 12.737 30.312 1.00 93.00 392 GLY A O 1
ATOM 3050 N N . THR A 1 393 ? -33.131 12.943 29.519 1.00 91.88 393 THR A N 1
ATOM 3051 C CA . THR A 1 393 ? -32.507 12.149 30.588 1.00 91.88 393 THR A CA 1
ATOM 3052 C C . THR A 1 393 ? -32.550 12.857 31.931 1.00 91.88 393 THR A C 1
ATOM 3054 O O . THR A 1 393 ? -32.942 12.224 32.904 1.00 91.88 393 THR A O 1
ATOM 3057 N N . VAL A 1 394 ? -32.276 14.164 32.001 1.00 92.81 394 VAL A N 1
ATOM 3058 C CA . VAL A 1 394 ? -32.442 14.940 33.243 1.00 92.81 394 VAL A CA 1
ATOM 3059 C C . VAL A 1 394 ? -33.887 14.860 33.743 1.00 92.81 394 VAL A C 1
ATOM 3061 O O . VAL A 1 394 ? -34.117 14.600 34.926 1.00 92.81 394 VAL A O 1
ATOM 3064 N N . TYR A 1 395 ? -34.868 15.007 32.848 1.00 93.75 395 TYR A N 1
ATOM 3065 C CA . TYR A 1 395 ? -36.283 14.854 33.187 1.00 93.75 395 TYR A CA 1
ATOM 3066 C C . TYR A 1 395 ? -36.615 13.441 33.694 1.00 93.75 395 TYR A C 1
ATOM 3068 O O . TYR A 1 395 ? -37.266 13.294 34.732 1.00 93.75 395 TYR A O 1
ATOM 3076 N N . LEU A 1 396 ? -36.143 12.392 33.010 1.00 90.56 396 LEU A N 1
ATOM 3077 C CA . LEU A 1 396 ? -36.348 11.000 33.420 1.00 90.56 396 LEU A CA 1
ATOM 3078 C C . LEU A 1 396 ? -35.691 10.698 34.772 1.00 90.56 396 LEU A C 1
ATOM 3080 O O . LEU A 1 396 ? -36.327 10.073 35.623 1.00 90.56 396 LEU A O 1
ATOM 3084 N N . SER A 1 397 ? -34.463 11.166 35.003 1.00 89.88 397 SER A N 1
ATOM 3085 C CA . SER A 1 397 ? -33.746 10.997 36.268 1.00 89.88 397 SER A CA 1
ATOM 3086 C C . SER A 1 397 ? -34.463 11.716 37.411 1.00 89.88 397 SER A C 1
ATOM 3088 O O . SER A 1 397 ? -34.630 11.129 38.479 1.00 89.88 397 SER A O 1
ATOM 3090 N N . LEU A 1 398 ? -34.976 12.934 37.189 1.00 90.62 398 LEU A N 1
ATOM 3091 C CA . LEU A 1 398 ? -35.793 13.662 38.169 1.00 90.62 398 LEU A CA 1
ATOM 3092 C C . LEU A 1 398 ? -37.111 12.942 38.475 1.00 90.62 398 LEU A C 1
ATOM 3094 O O . LEU A 1 398 ? -37.476 12.783 39.642 1.00 90.62 398 LEU A O 1
ATOM 3098 N N . ARG A 1 399 ? -37.825 12.481 37.441 1.00 91.25 399 ARG A N 1
ATOM 3099 C CA . ARG A 1 399 ? -39.091 11.752 37.595 1.00 91.25 399 ARG A CA 1
ATOM 3100 C C . ARG A 1 399 ? -38.894 10.459 38.383 1.00 91.25 399 ARG A C 1
ATOM 3102 O O . ARG A 1 399 ? -39.663 10.182 39.299 1.00 91.25 399 ARG A O 1
ATOM 3109 N N . LYS A 1 400 ? -37.859 9.685 38.058 1.00 86.00 400 LYS A N 1
ATOM 3110 C CA . LYS A 1 400 ? -37.545 8.431 38.753 1.00 86.00 400 LYS A CA 1
ATOM 3111 C C . LYS A 1 400 ? -37.065 8.648 40.176 1.00 86.00 400 LYS A C 1
ATOM 3113 O O . LYS A 1 400 ? -37.473 7.901 41.054 1.00 86.00 400 LYS A O 1
ATOM 3118 N N . TYR A 1 401 ? -36.267 9.685 40.417 1.00 86.94 401 TYR A N 1
ATOM 3119 C CA . TYR A 1 401 ? -35.846 10.044 41.768 1.00 86.94 401 TYR A CA 1
ATOM 3120 C C . TYR A 1 401 ? -37.044 10.327 42.684 1.00 86.94 401 TYR A C 1
ATOM 3122 O O . TYR A 1 401 ? -37.046 9.900 43.833 1.00 86.94 401 TYR A O 1
ATOM 3130 N N . ARG A 1 402 ? -38.082 10.999 42.161 1.00 86.81 402 ARG A N 1
ATOM 3131 C CA . ARG A 1 402 ? -39.326 11.269 42.900 1.00 86.81 402 ARG A CA 1
ATOM 3132 C C . ARG A 1 402 ? -40.180 10.022 43.137 1.00 86.81 402 ARG A C 1
ATOM 3134 O O . ARG A 1 402 ? -40.832 9.946 44.169 1.00 86.81 402 ARG A O 1
ATOM 3141 N N . LEU A 1 403 ? -40.212 9.085 42.186 1.00 87.19 403 LEU A N 1
ATOM 3142 C CA . LEU A 1 403 ? -41.039 7.874 42.280 1.00 87.19 403 LEU A CA 1
ATOM 3143 C C . LEU A 1 403 ? -40.401 6.778 43.144 1.00 87.19 403 LEU A C 1
ATOM 3145 O O . LEU A 1 403 ? -41.100 6.116 43.901 1.00 87.19 403 LEU A O 1
ATOM 3149 N N . SER A 1 404 ? -39.091 6.564 43.015 1.00 79.75 404 SER A N 1
ATOM 3150 C CA . SER A 1 404 ? -38.371 5.478 43.687 1.00 79.75 404 SER A CA 1
ATOM 3151 C C . SER A 1 404 ? -36.897 5.865 43.903 1.00 79.75 404 SER A C 1
ATOM 3153 O O . SER A 1 404 ? -36.058 5.594 43.033 1.00 79.75 404 SER A O 1
ATOM 3155 N N . PRO A 1 405 ? -36.550 6.527 45.022 1.00 80.19 405 PRO A N 1
ATOM 3156 C CA . PRO A 1 405 ? -35.174 6.927 45.291 1.00 80.19 405 PRO A CA 1
ATOM 3157 C C . PRO A 1 405 ? -34.293 5.701 45.560 1.00 80.19 405 PRO A C 1
ATOM 3159 O O . PRO A 1 405 ? -34.628 4.832 46.362 1.00 80.19 405 PRO A O 1
ATOM 3162 N N . ALA A 1 406 ? -33.136 5.636 44.899 1.00 80.06 406 ALA A N 1
ATOM 3163 C CA . ALA A 1 406 ? -32.145 4.603 45.175 1.00 80.06 406 ALA A CA 1
ATOM 3164 C C . ALA A 1 406 ? -31.501 4.845 46.549 1.00 80.06 406 ALA A C 1
ATOM 3166 O O . ALA A 1 406 ? -31.070 5.958 46.858 1.00 80.06 406 ALA A O 1
ATOM 3167 N N . VAL A 1 407 ? -31.407 3.790 47.355 1.00 84.00 407 VAL A N 1
ATOM 3168 C CA . VAL A 1 407 ? -30.830 3.832 48.708 1.00 84.00 407 VAL A CA 1
ATOM 3169 C C . VAL A 1 407 ? -29.388 3.318 48.674 1.00 84.00 407 VAL A C 1
ATOM 3171 O O . VAL A 1 407 ? -29.095 2.374 47.930 1.00 84.00 407 VAL A O 1
ATOM 3174 N N . LEU A 1 408 ? -28.486 3.941 49.433 1.00 83.75 408 LEU A N 1
ATOM 3175 C CA . LEU A 1 408 ? -27.113 3.479 49.659 1.00 83.75 408 LEU A CA 1
ATOM 3176 C C . LEU A 1 408 ? -27.106 2.229 50.561 1.00 83.75 408 LEU A C 1
ATOM 3178 O O . LEU A 1 408 ? -28.112 1.913 51.194 1.00 83.75 408 LEU A O 1
ATOM 3182 N N . TYR A 1 409 ? -25.988 1.502 50.643 1.00 77.19 409 TYR A N 1
ATOM 3183 C CA . TYR A 1 409 ? -25.909 0.341 51.546 1.00 77.19 409 TYR A CA 1
ATOM 3184 C C . TYR A 1 409 ? -26.103 0.694 53.024 1.00 77.19 409 TYR A C 1
ATOM 3186 O O . TYR A 1 409 ? -26.666 -0.123 53.747 1.00 77.19 409 TYR A O 1
ATOM 3194 N N . ASP A 1 410 ? -25.765 1.924 53.410 1.00 73.25 410 ASP A N 1
ATOM 3195 C CA . ASP A 1 410 ? -25.926 2.458 54.768 1.00 73.25 410 ASP A CA 1
ATOM 3196 C C . ASP A 1 410 ? -27.375 2.892 55.078 1.00 73.25 410 ASP A C 1
ATOM 3198 O O . ASP A 1 410 ? -27.634 3.539 56.087 1.00 73.25 410 ASP A O 1
ATOM 3202 N N . GLY A 1 411 ? -28.332 2.618 54.181 1.00 72.19 411 GLY A N 1
ATOM 3203 C CA . GLY A 1 411 ? -29.745 2.978 54.355 1.00 72.19 411 GLY A CA 1
ATOM 3204 C C . GLY A 1 411 ? -30.086 4.440 54.035 1.00 72.19 411 GLY A C 1
ATOM 3205 O O . GLY A 1 411 ? -31.260 4.803 53.993 1.00 72.19 411 GLY A O 1
ATOM 3206 N N . THR A 1 412 ? -29.094 5.286 53.743 1.00 83.56 412 THR A N 1
ATOM 3207 C CA . THR A 1 412 ? -29.313 6.690 53.365 1.00 83.56 412 THR A CA 1
ATOM 3208 C C . THR A 1 412 ? -29.788 6.829 51.916 1.00 83.56 412 THR A C 1
ATOM 3210 O O . THR A 1 412 ? -29.343 6.112 51.015 1.00 83.56 412 THR A O 1
ATOM 3213 N N . VAL A 1 413 ? -30.703 7.767 51.656 1.00 83.69 413 VAL A N 1
ATOM 3214 C CA . VAL A 1 413 ? -31.156 8.065 50.288 1.00 83.69 413 VAL A CA 1
ATOM 3215 C C . VAL A 1 413 ? -30.034 8.717 49.479 1.00 83.69 413 VAL A C 1
ATOM 3217 O O . VAL A 1 413 ? -29.324 9.604 49.954 1.00 83.69 413 VAL A O 1
ATOM 3220 N N . MET A 1 414 ? -29.859 8.285 48.230 1.00 83.44 414 MET A N 1
ATOM 3221 C CA . MET A 1 414 ? -28.828 8.835 47.353 1.00 83.44 414 MET A CA 1
ATOM 3222 C C . MET A 1 414 ? -29.102 10.317 47.058 1.00 83.44 414 MET A C 1
ATOM 3224 O O . MET A 1 414 ? -30.244 10.727 46.837 1.00 83.44 414 MET A O 1
ATOM 3228 N N . SER A 1 415 ? -28.050 11.139 47.012 1.00 89.06 415 SER A N 1
ATOM 3229 C CA . SER A 1 415 ? -28.212 12.557 46.685 1.00 89.06 415 SER A CA 1
ATOM 3230 C C . SER A 1 415 ? -28.661 12.746 45.231 1.00 89.06 415 SER A C 1
ATOM 3232 O O . SER A 1 415 ? -28.183 12.073 44.307 1.00 89.06 415 SER A O 1
ATOM 3234 N N . LEU A 1 416 ? -29.572 13.702 45.014 1.00 88.88 416 LEU A N 1
ATOM 3235 C CA . LEU A 1 416 ? -30.059 14.047 43.676 1.00 88.88 416 LEU A CA 1
ATOM 3236 C C . LEU A 1 416 ? -28.906 14.467 42.750 1.00 88.88 416 LEU A C 1
ATOM 3238 O O . LEU A 1 416 ? -28.840 14.037 41.600 1.00 88.88 416 LEU A O 1
ATOM 3242 N N . ARG A 1 417 ? -27.951 15.247 43.277 1.00 89.38 417 ARG A N 1
ATOM 3243 C CA . ARG A 1 417 ? -26.765 15.703 42.539 1.00 89.38 417 ARG A CA 1
ATOM 3244 C C . ARG A 1 417 ? -25.950 14.529 41.993 1.00 89.38 417 ARG A C 1
ATOM 3246 O O . ARG A 1 417 ? -25.593 14.540 40.821 1.00 89.38 417 ARG A O 1
ATOM 3253 N N . ARG A 1 418 ? -25.685 13.503 42.811 1.00 90.19 418 ARG A N 1
ATOM 3254 C CA . ARG A 1 418 ? -24.915 12.325 42.383 1.00 90.19 418 ARG A CA 1
ATOM 3255 C C . ARG A 1 418 ? -25.658 11.521 41.311 1.00 90.19 418 ARG A C 1
ATOM 3257 O O . ARG A 1 418 ? -25.043 11.120 40.333 1.00 90.19 418 ARG A O 1
ATOM 3264 N N . THR A 1 419 ? -26.971 11.342 41.471 1.00 89.12 419 THR A N 1
ATOM 3265 C CA . THR A 1 419 ? -27.845 10.661 40.494 1.00 89.12 419 THR A CA 1
ATOM 3266 C C . THR A 1 419 ? -27.769 11.325 39.119 1.00 89.12 419 THR A C 1
ATOM 3268 O O . THR A 1 419 ? -27.512 10.646 38.131 1.00 89.12 419 THR A O 1
ATOM 3271 N N . ILE A 1 420 ? -27.951 12.648 39.062 1.00 90.88 420 ILE A N 1
ATOM 3272 C CA . ILE A 1 420 ? -27.928 13.397 37.800 1.00 90.88 420 ILE A CA 1
ATOM 3273 C C . ILE A 1 420 ? -26.528 13.368 37.173 1.00 90.88 420 ILE A C 1
ATOM 3275 O O . ILE A 1 420 ? -26.414 13.165 35.970 1.00 90.88 420 ILE A O 1
ATOM 3279 N N . ILE A 1 421 ? -25.462 13.523 37.967 1.00 91.88 421 ILE A N 1
ATOM 3280 C CA . ILE A 1 421 ? -24.085 13.486 37.450 1.00 91.88 421 ILE A CA 1
ATOM 3281 C C . ILE A 1 421 ? -23.759 12.116 36.841 1.00 91.88 421 ILE A C 1
ATOM 3283 O O . ILE A 1 421 ? -23.261 12.070 35.722 1.00 91.88 421 ILE A O 1
ATOM 3287 N N . GLU A 1 422 ? -24.049 11.010 37.535 1.00 91.88 422 GLU A N 1
ATOM 3288 C CA . GLU A 1 422 ? -23.766 9.659 37.018 1.00 91.88 422 GLU A CA 1
ATOM 3289 C C . GLU A 1 422 ? -24.531 9.370 35.709 1.00 91.88 422 GLU A C 1
ATOM 3291 O O . GLU A 1 422 ? -23.959 8.791 34.782 1.00 91.88 422 GLU A O 1
ATOM 3296 N N . ASP A 1 423 ? -25.792 9.809 35.606 1.00 92.38 423 ASP A N 1
ATOM 3297 C CA . ASP A 1 423 ? -26.634 9.621 34.414 1.00 92.38 423 ASP A CA 1
ATOM 3298 C C . ASP A 1 423 ? -26.212 10.538 33.239 1.00 92.38 423 ASP A C 1
ATOM 3300 O O . ASP A 1 423 ? -26.221 10.110 32.083 1.00 92.38 423 ASP A O 1
ATOM 3304 N N . ILE A 1 424 ? -25.777 11.776 33.510 1.00 93.06 424 ILE A N 1
ATOM 3305 C CA . ILE A 1 424 ? -25.242 12.686 32.479 1.00 93.06 424 ILE A CA 1
ATOM 3306 C C . ILE A 1 424 ? -23.883 12.200 31.970 1.00 93.06 424 ILE A C 1
ATOM 3308 O O . ILE A 1 424 ? -23.641 12.235 30.767 1.00 93.06 424 ILE A O 1
ATOM 3312 N N . VAL A 1 425 ? -22.994 11.731 32.853 1.00 94.75 425 VAL A N 1
ATOM 3313 C CA . VAL A 1 425 ? -21.653 11.258 32.468 1.00 94.75 425 VAL A CA 1
ATOM 3314 C C . VAL A 1 425 ? -21.746 10.062 31.523 1.00 94.75 425 VAL A C 1
ATOM 3316 O O . VAL A 1 425 ? -21.084 10.054 30.484 1.00 94.75 425 VAL A O 1
ATOM 3319 N N . ILE A 1 426 ? -22.596 9.074 31.830 1.00 94.31 426 ILE A N 1
ATOM 3320 C CA . ILE A 1 426 ? -22.786 7.922 30.940 1.00 94.31 426 ILE A CA 1
ATOM 3321 C C . ILE A 1 426 ? -23.416 8.328 29.605 1.00 94.31 426 ILE A C 1
ATOM 3323 O O . ILE A 1 426 ? -22.952 7.876 28.559 1.00 94.31 426 ILE A O 1
ATOM 3327 N N . LEU A 1 427 ? -24.410 9.225 29.619 1.00 95.12 427 LEU A N 1
ATOM 3328 C CA . LEU A 1 427 ? -25.011 9.737 28.391 1.00 95.12 427 LEU A CA 1
ATOM 3329 C C . LEU A 1 427 ? -23.979 10.478 27.534 1.00 95.12 427 LEU A C 1
ATOM 3331 O O . LEU A 1 427 ? -23.922 10.248 26.332 1.00 95.12 427 LEU A O 1
ATOM 3335 N N . LEU A 1 428 ? -23.151 11.333 28.134 1.00 95.31 428 LEU A N 1
ATOM 3336 C CA . LEU A 1 428 ? -22.140 12.109 27.420 1.00 95.31 428 LEU A CA 1
ATOM 3337 C C . LEU A 1 428 ? -21.085 11.209 26.769 1.00 95.31 428 LEU A C 1
ATOM 3339 O O . LEU A 1 428 ? -20.718 11.448 25.619 1.00 95.31 428 LEU A O 1
ATOM 3343 N N . MET A 1 429 ? -20.636 10.153 27.459 1.00 96.00 429 MET A N 1
ATOM 3344 C CA . MET A 1 429 ? -19.728 9.161 26.872 1.00 96.00 429 MET A CA 1
ATOM 3345 C C . MET A 1 429 ? -20.376 8.447 25.682 1.00 96.00 429 MET A C 1
ATOM 3347 O O . MET A 1 429 ? -19.745 8.305 24.636 1.00 96.00 429 MET A O 1
ATOM 3351 N N . VAL A 1 430 ? -21.644 8.040 25.814 1.00 95.75 430 VAL A N 1
ATOM 3352 C CA . VAL A 1 430 ? -22.382 7.382 24.728 1.00 95.75 430 VAL A CA 1
ATOM 3353 C C . VAL A 1 430 ? -22.587 8.324 23.542 1.00 95.75 430 VAL A C 1
ATOM 3355 O O . VAL A 1 430 ? -22.304 7.937 22.413 1.00 95.75 430 VAL A O 1
ATOM 3358 N N . LEU A 1 431 ? -23.028 9.562 23.772 1.00 95.88 431 LEU A N 1
ATOM 3359 C CA . LEU A 1 431 ? -23.232 10.555 22.716 1.00 95.88 431 LEU A CA 1
ATOM 3360 C C . LEU A 1 431 ? -21.923 10.864 21.986 1.00 95.88 431 LEU A C 1
ATOM 3362 O O . LEU A 1 431 ? -21.888 10.826 20.760 1.00 95.88 431 LEU A O 1
ATOM 3366 N N . THR A 1 432 ? -20.835 11.089 22.723 1.00 96.12 432 THR A N 1
ATOM 3367 C CA . THR A 1 432 ? -19.512 11.322 22.125 1.00 96.12 432 THR A CA 1
ATOM 3368 C C . THR A 1 432 ? -19.070 10.134 21.265 1.00 96.12 432 THR A C 1
ATOM 3370 O O . THR A 1 432 ? -18.569 10.337 20.162 1.00 96.12 432 THR A O 1
ATOM 3373 N N . ALA A 1 433 ? -19.314 8.896 21.710 1.00 95.56 433 ALA A N 1
ATOM 3374 C CA . ALA A 1 433 ? -18.999 7.705 20.921 1.00 95.56 433 ALA A CA 1
ATOM 3375 C C . ALA A 1 433 ? -19.872 7.568 19.659 1.00 95.56 433 ALA A C 1
ATOM 3377 O O . ALA A 1 433 ? -19.347 7.269 18.590 1.00 95.56 433 ALA A O 1
ATOM 3378 N N . ILE A 1 434 ? -21.187 7.822 19.749 1.00 94.88 434 ILE A N 1
ATOM 3379 C CA . ILE A 1 434 ? -22.087 7.823 18.579 1.00 94.88 434 ILE A CA 1
ATOM 3380 C C . ILE A 1 434 ? -21.618 8.864 17.562 1.00 94.88 434 ILE A C 1
ATOM 3382 O O . ILE A 1 434 ? -21.527 8.561 16.373 1.00 94.88 434 ILE A O 1
ATOM 3386 N N . PHE A 1 435 ? -21.301 10.076 18.025 1.00 94.38 435 PHE A N 1
ATOM 3387 C CA . PHE A 1 435 ? -20.803 11.144 17.167 1.00 94.38 435 PHE A CA 1
ATOM 3388 C C . PHE A 1 435 ? -19.495 10.758 16.483 1.00 94.38 435 PHE A C 1
ATOM 3390 O O . PHE A 1 435 ? -19.371 10.938 15.278 1.00 94.38 435 PHE A O 1
ATOM 3397 N N . GLY A 1 436 ? -18.546 10.185 17.223 1.00 94.06 436 GLY A N 1
ATOM 3398 C CA . GLY A 1 436 ? -17.275 9.747 16.661 1.00 94.06 436 GLY A CA 1
ATOM 3399 C C . GLY A 1 436 ? -17.429 8.628 15.621 1.00 94.06 436 GLY A C 1
ATOM 3400 O O . GLY A 1 436 ? -16.805 8.697 14.563 1.00 94.06 436 GLY A O 1
ATOM 3401 N N . PHE A 1 437 ? -18.329 7.659 15.823 1.00 92.69 437 PHE A N 1
ATOM 3402 C CA . PHE A 1 437 ? -18.628 6.667 14.781 1.00 92.69 437 PHE A CA 1
ATOM 3403 C C . PHE A 1 437 ? -19.307 7.280 13.554 1.00 92.69 437 PHE A C 1
ATOM 3405 O O . PHE A 1 437 ? -18.944 6.947 12.430 1.00 92.69 437 PHE A O 1
ATOM 3412 N N . LEU A 1 438 ? -20.261 8.199 13.740 1.00 91.75 438 LEU A N 1
ATOM 3413 C CA . LE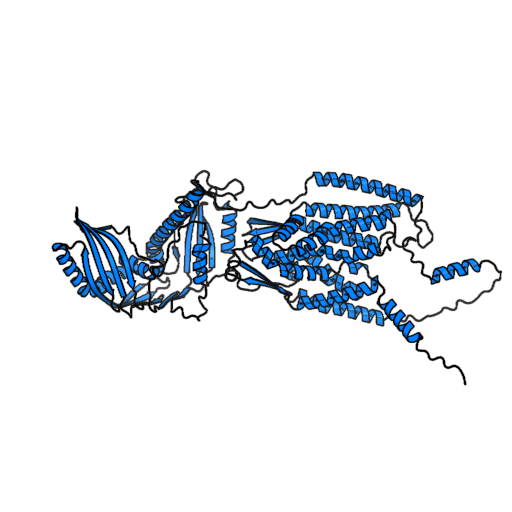U A 1 438 ? -20.885 8.920 12.624 1.00 91.75 438 LEU A CA 1
ATOM 3414 C C . LEU A 1 438 ? -19.867 9.771 11.853 1.00 91.75 438 LEU A C 1
ATOM 3416 O O . LEU A 1 438 ? -19.892 9.785 10.625 1.00 91.75 438 LEU A O 1
ATOM 3420 N N . TRP A 1 439 ? -18.952 10.436 12.561 1.00 92.50 439 TRP A N 1
ATOM 3421 C CA . TRP A 1 439 ? -17.846 11.191 11.974 1.00 92.50 439 TRP A CA 1
ATOM 3422 C C . TRP A 1 439 ? -16.948 10.279 11.147 1.00 92.50 439 TRP A C 1
ATOM 3424 O O . TRP A 1 439 ? -16.651 10.583 9.994 1.00 92.50 439 TRP A O 1
ATOM 3434 N N . SER A 1 440 ? -16.519 9.156 11.720 1.00 91.75 440 SER A N 1
ATOM 3435 C CA . SER A 1 440 ? -15.653 8.208 11.028 1.00 91.75 440 SER A CA 1
ATOM 3436 C C . SER A 1 440 ? -16.323 7.627 9.781 1.00 91.75 440 SER A C 1
ATOM 3438 O O . SER A 1 440 ? -15.727 7.638 8.711 1.00 91.75 440 SER A O 1
ATOM 3440 N N . ASN A 1 441 ? -17.594 7.230 9.875 1.00 89.25 441 ASN A N 1
ATOM 3441 C CA . ASN A 1 441 ? -18.347 6.695 8.738 1.00 89.25 441 ASN A CA 1
ATOM 3442 C C . ASN A 1 441 ? -18.559 7.720 7.613 1.00 89.25 441 ASN A C 1
ATOM 3444 O O . ASN A 1 441 ? -18.675 7.335 6.452 1.00 89.25 441 ASN A O 1
ATOM 3448 N N . ALA A 1 442 ? -18.608 9.013 7.946 1.00 88.94 442 ALA A N 1
ATOM 3449 C CA . ALA A 1 442 ? -18.728 10.102 6.979 1.00 88.94 442 ALA A CA 1
ATOM 3450 C C . ALA A 1 442 ? -17.380 10.564 6.393 1.00 88.94 442 ALA A C 1
ATOM 3452 O O . ALA A 1 442 ? -17.373 11.362 5.458 1.00 88.94 442 ALA A O 1
ATOM 3453 N N . THR A 1 443 ? -16.250 10.104 6.937 1.00 90.81 443 THR A N 1
ATOM 3454 C CA . THR A 1 443 ? -14.905 10.537 6.533 1.00 90.81 443 THR A CA 1
ATOM 3455 C C . THR A 1 443 ? -14.082 9.376 5.975 1.00 90.81 443 THR A C 1
ATOM 3457 O O . THR A 1 443 ? -14.395 8.200 6.149 1.00 90.81 443 THR A O 1
ATOM 3460 N N . THR A 1 444 ? -13.021 9.693 5.240 1.00 90.69 444 THR A N 1
ATOM 3461 C CA . THR A 1 444 ? -12.103 8.685 4.693 1.00 90.69 444 THR A CA 1
ATOM 3462 C C . THR A 1 444 ? -11.121 8.207 5.762 1.00 90.69 444 THR A C 1
ATOM 3464 O O . THR A 1 444 ? -10.505 9.024 6.451 1.00 90.69 444 THR A O 1
ATOM 3467 N N . ALA A 1 445 ? -10.956 6.890 5.884 1.00 87.69 445 ALA A N 1
ATOM 3468 C CA . ALA A 1 445 ? -10.136 6.238 6.901 1.00 87.69 445 ALA A CA 1
ATOM 3469 C C . ALA A 1 445 ? -8.696 5.969 6.429 1.00 87.69 445 ALA A C 1
ATOM 3471 O O . ALA A 1 445 ? -7.764 6.176 7.203 1.00 87.69 445 ALA A O 1
ATOM 3472 N N . ALA A 1 446 ? -8.484 5.572 5.171 1.00 87.25 446 ALA A N 1
ATOM 3473 C CA . ALA A 1 446 ? -7.150 5.488 4.565 1.00 87.25 446 ALA A CA 1
ATOM 3474 C C . ALA A 1 446 ? -7.174 5.758 3.064 1.00 87.25 446 ALA A C 1
ATOM 3476 O O . ALA A 1 446 ? -8.225 5.721 2.427 1.00 87.25 446 ALA A O 1
ATOM 3477 N N . VAL A 1 447 ? -5.993 6.014 2.507 1.00 87.94 447 VAL A N 1
ATOM 3478 C CA . VAL A 1 447 ? -5.764 6.139 1.067 1.00 87.94 447 VAL A CA 1
ATOM 3479 C C . VAL A 1 447 ? -4.548 5.321 0.648 1.00 87.94 447 VAL A C 1
ATOM 3481 O O . VAL A 1 447 ? -3.557 5.273 1.376 1.00 87.94 447 VAL A O 1
ATOM 3484 N N . LEU A 1 448 ? -4.629 4.701 -0.529 1.00 84.88 448 LEU A N 1
ATOM 3485 C CA . LEU A 1 448 ? -3.499 4.053 -1.193 1.00 84.88 448 LEU A CA 1
ATOM 3486 C C . LEU A 1 448 ? -2.850 5.061 -2.147 1.00 84.88 448 LEU A C 1
ATOM 3488 O O . LEU A 1 448 ? -3.490 5.517 -3.099 1.00 84.88 448 LEU A O 1
ATOM 3492 N N . LEU A 1 449 ? -1.600 5.412 -1.862 1.00 85.81 449 LEU A N 1
ATOM 3493 C CA . LEU A 1 449 ? -0.769 6.330 -2.631 1.00 85.81 449 LEU A CA 1
ATOM 3494 C C . LEU A 1 449 ? 0.256 5.529 -3.430 1.00 85.81 449 LEU A C 1
ATOM 3496 O O . LEU A 1 449 ? 1.007 4.745 -2.859 1.00 85.81 449 LEU A O 1
ATOM 3500 N N . VAL A 1 450 ? 0.323 5.753 -4.735 1.00 82.94 450 VAL A N 1
ATOM 3501 C CA . VAL A 1 450 ? 1.367 5.212 -5.608 1.00 82.94 450 VAL A CA 1
ATOM 3502 C C . VAL A 1 450 ? 2.367 6.313 -5.930 1.00 82.94 450 VAL A C 1
ATOM 3504 O O . VAL A 1 450 ? 1.976 7.439 -6.245 1.00 82.94 450 VAL A O 1
ATOM 3507 N N . GLY A 1 451 ? 3.654 6.009 -5.753 1.00 78.31 451 GLY A N 1
ATOM 3508 C CA . GLY A 1 451 ? 4.750 6.974 -5.873 1.00 78.31 451 GLY A CA 1
ATOM 3509 C C . GLY A 1 451 ? 4.583 8.208 -4.978 1.00 78.31 451 GLY A C 1
ATOM 3510 O O . GLY A 1 451 ? 5.072 9.279 -5.306 1.00 78.31 451 GLY A O 1
ATOM 3511 N N . GLY A 1 452 ? 3.854 8.090 -3.861 1.00 80.00 452 GLY A N 1
ATOM 3512 C CA . GLY A 1 452 ? 3.627 9.163 -2.882 1.00 80.00 452 GLY A CA 1
ATOM 3513 C C . GLY A 1 452 ? 2.566 10.213 -3.244 1.00 80.00 452 GLY A C 1
ATOM 3514 O O . GLY A 1 452 ? 2.014 10.818 -2.326 1.00 80.00 452 GLY A O 1
ATOM 3515 N N . ASP A 1 453 ? 2.229 10.382 -4.526 1.00 76.94 453 ASP A N 1
ATOM 3516 C CA . ASP A 1 453 ? 1.373 11.484 -4.997 1.00 76.94 453 ASP A CA 1
ATOM 3517 C C . ASP A 1 453 ? 0.052 11.026 -5.640 1.00 76.94 453 ASP A C 1
ATOM 3519 O O . ASP A 1 453 ? -0.966 11.723 -5.549 1.00 76.94 453 ASP A O 1
ATOM 3523 N N . VAL A 1 454 ? 0.015 9.838 -6.254 1.00 81.62 454 VAL A N 1
ATOM 3524 C CA . VAL A 1 454 ? -1.169 9.356 -6.980 1.00 81.62 454 VAL A CA 1
ATOM 3525 C C . VAL A 1 454 ? -2.068 8.553 -6.051 1.00 81.62 454 VAL A C 1
ATOM 3527 O O . VAL A 1 454 ? -1.722 7.463 -5.604 1.00 81.62 454 VAL A O 1
ATOM 3530 N N . ARG A 1 455 ? -3.268 9.067 -5.778 1.00 83.88 455 ARG A N 1
ATOM 3531 C CA . ARG A 1 455 ? -4.284 8.357 -4.987 1.00 83.88 455 ARG A CA 1
ATOM 3532 C C . ARG A 1 455 ? -5.029 7.366 -5.873 1.00 83.88 455 ARG A C 1
ATOM 3534 O O . ARG A 1 455 ? -5.848 7.784 -6.684 1.00 83.88 455 ARG A O 1
ATOM 3541 N N . LEU A 1 456 ? -4.791 6.071 -5.682 1.00 76.12 456 LEU A N 1
ATOM 3542 C CA . LEU A 1 456 ? -5.516 5.030 -6.417 1.00 76.12 456 LEU A CA 1
ATOM 3543 C C . LEU A 1 456 ? -6.861 4.691 -5.777 1.00 76.12 456 LEU A C 1
ATOM 3545 O O . LEU A 1 456 ? -7.849 4.470 -6.478 1.00 76.12 456 LEU A O 1
ATOM 3549 N N . LEU A 1 457 ? -6.894 4.626 -4.445 1.00 76.69 457 LEU A N 1
ATOM 3550 C CA . LEU A 1 457 ? -8.057 4.193 -3.676 1.00 76.69 457 LEU A CA 1
ATOM 3551 C C . LEU A 1 457 ? -8.193 5.026 -2.406 1.00 76.69 457 LEU A C 1
ATOM 3553 O O . LEU A 1 457 ? -7.197 5.373 -1.768 1.00 76.69 457 LEU A O 1
ATOM 3557 N N . SER A 1 458 ? -9.435 5.316 -2.029 1.00 82.50 458 SER A N 1
ATOM 3558 C CA . SER A 1 458 ? -9.784 5.802 -0.701 1.00 82.50 458 SER A CA 1
ATOM 3559 C C . SER A 1 458 ? -10.719 4.794 -0.047 1.00 82.50 458 SER A C 1
ATOM 3561 O O . SER A 1 458 ? -11.622 4.246 -0.673 1.00 82.50 458 SER A O 1
ATOM 3563 N N . PHE A 1 459 ? -10.464 4.525 1.224 1.00 78.69 459 PHE A N 1
ATOM 3564 C CA . PHE A 1 459 ? -11.187 3.546 2.014 1.00 78.69 459 PHE A CA 1
ATOM 3565 C C . PHE A 1 459 ? -11.926 4.285 3.123 1.00 78.69 459 PHE A C 1
ATOM 3567 O O . PHE A 1 459 ? -11.303 4.904 3.986 1.00 78.69 459 PHE A O 1
ATOM 3574 N N . SER A 1 460 ? -13.255 4.247 3.099 1.00 83.62 460 SER A N 1
ATOM 3575 C CA . SER A 1 460 ? -14.107 4.504 4.270 1.00 83.62 460 SER A CA 1
ATOM 3576 C C . SER A 1 460 ? -14.685 3.174 4.757 1.00 83.62 460 SER A C 1
ATOM 3578 O O . SER A 1 460 ? -14.637 2.194 4.016 1.00 83.62 460 SER A O 1
ATOM 3580 N N . LEU A 1 461 ? -15.251 3.099 5.965 1.00 79.44 461 LEU A N 1
ATOM 3581 C CA . LEU A 1 461 ? -15.852 1.848 6.460 1.00 79.44 461 LEU A CA 1
ATOM 3582 C C . LEU A 1 461 ? -16.922 1.305 5.489 1.00 79.44 461 LEU A C 1
ATOM 3584 O O . LEU A 1 461 ? -16.937 0.121 5.141 1.00 79.44 461 LEU A O 1
ATOM 3588 N N . MET A 1 462 ? -17.803 2.195 5.019 1.00 81.31 462 MET A N 1
ATOM 3589 C CA . MET A 1 462 ? -18.886 1.840 4.101 1.00 81.31 462 MET A CA 1
ATOM 3590 C C . MET A 1 462 ? -18.351 1.472 2.713 1.00 81.31 462 MET A C 1
ATOM 3592 O O . MET A 1 462 ? -18.759 0.457 2.153 1.00 81.31 462 MET A O 1
ATOM 3596 N N . GLU A 1 463 ? -17.404 2.251 2.183 1.00 80.56 463 GLU A N 1
ATOM 3597 C CA . GLU A 1 463 ? -16.819 1.989 0.864 1.00 80.56 463 GLU A CA 1
ATOM 3598 C C . GLU A 1 463 ? -15.995 0.700 0.860 1.00 80.56 463 GLU A C 1
ATOM 3600 O O . GLU A 1 463 ? -16.052 -0.070 -0.091 1.00 80.56 463 GLU A O 1
ATOM 3605 N N . THR A 1 464 ? -15.297 0.414 1.960 1.00 78.25 464 THR A N 1
ATOM 3606 C CA . THR A 1 464 ? -14.546 -0.832 2.153 1.00 78.25 464 THR A CA 1
ATOM 3607 C C . THR A 1 464 ? -15.501 -2.016 2.186 1.00 78.25 464 THR A C 1
ATOM 3609 O O . THR A 1 464 ? -15.305 -2.980 1.455 1.00 78.25 464 THR A O 1
ATOM 3612 N N . THR A 1 465 ? -16.592 -1.926 2.953 1.00 82.69 465 THR A N 1
ATOM 3613 C CA . THR A 1 465 ? -17.629 -2.969 2.994 1.00 82.69 465 THR A CA 1
ATOM 3614 C C . THR A 1 465 ? -18.218 -3.229 1.605 1.00 82.69 465 THR A C 1
ATOM 3616 O O . THR A 1 465 ? -18.363 -4.382 1.196 1.00 82.69 465 THR A O 1
ATOM 3619 N N . ARG A 1 466 ? -18.538 -2.163 0.863 1.00 84.56 466 ARG A N 1
ATOM 3620 C CA . ARG A 1 466 ? -19.083 -2.255 -0.494 1.00 84.56 466 ARG A CA 1
ATOM 3621 C C . ARG A 1 466 ? -18.078 -2.863 -1.470 1.00 84.56 466 ARG A C 1
ATOM 3623 O O . ARG A 1 466 ? -18.418 -3.817 -2.161 1.00 84.56 466 ARG A O 1
ATOM 3630 N N . SER A 1 467 ? -16.847 -2.363 -1.470 1.00 77.12 467 SER A N 1
ATOM 3631 C CA . SER A 1 467 ? -15.762 -2.850 -2.325 1.00 77.12 467 SER A CA 1
ATOM 3632 C C . SER A 1 467 ? -15.460 -4.321 -2.053 1.00 77.12 467 SER A C 1
ATOM 3634 O O . SER A 1 467 ? -15.328 -5.101 -2.986 1.00 77.12 467 SER A O 1
ATOM 3636 N N . LEU A 1 468 ? -15.438 -4.743 -0.783 1.00 78.19 468 LEU A N 1
ATOM 3637 C CA . LEU A 1 468 ? -15.294 -6.152 -0.409 1.00 78.19 468 LEU A CA 1
ATOM 3638 C C . LEU A 1 468 ? -16.471 -6.993 -0.923 1.00 78.19 468 LEU A C 1
ATOM 3640 O O . LEU A 1 468 ? -16.276 -8.094 -1.434 1.00 78.19 468 LEU A O 1
ATOM 3644 N N . TYR A 1 469 ? -17.701 -6.486 -0.826 1.00 86.06 469 TYR A N 1
ATOM 3645 C CA . TYR A 1 469 ? -18.872 -7.195 -1.338 1.00 86.06 469 TYR A CA 1
ATOM 3646 C C . TYR A 1 469 ? -18.810 -7.380 -2.864 1.00 86.06 469 TYR A C 1
ATOM 3648 O O . TYR A 1 469 ? -19.076 -8.477 -3.364 1.00 86.06 469 TYR A O 1
ATOM 3656 N N . GLU A 1 470 ? -18.433 -6.326 -3.591 1.00 83.88 470 GLU A N 1
ATOM 3657 C CA . GLU A 1 470 ? -18.284 -6.317 -5.051 1.00 83.88 470 GLU A CA 1
ATOM 3658 C C . GLU A 1 470 ? -17.088 -7.165 -5.520 1.00 83.88 470 GLU A C 1
ATOM 3660 O O . GLU A 1 470 ? -17.192 -7.859 -6.531 1.00 83.88 470 GLU A O 1
ATOM 3665 N N . ALA A 1 471 ? -16.011 -7.227 -4.731 1.00 75.56 471 ALA A N 1
ATOM 3666 C CA . ALA A 1 471 ? -14.855 -8.099 -4.952 1.00 75.56 471 ALA A CA 1
ATOM 3667 C C . ALA A 1 471 ? -15.162 -9.603 -4.777 1.00 75.56 471 ALA A C 1
ATOM 3669 O O . ALA A 1 471 ? -14.290 -10.442 -4.984 1.00 75.56 471 ALA A O 1
ATOM 3670 N N . GLY A 1 472 ? -16.391 -9.973 -4.394 1.00 80.06 472 GLY A N 1
ATOM 3671 C CA . GLY A 1 472 ? -16.793 -11.364 -4.155 1.00 80.06 472 GLY A CA 1
ATOM 3672 C C . GLY A 1 472 ? -16.565 -11.846 -2.718 1.00 80.06 472 GLY A C 1
ATOM 3673 O O . GLY A 1 472 ? -16.996 -12.945 -2.363 1.00 80.06 472 GLY A O 1
ATOM 3674 N N . LEU A 1 473 ? -16.011 -10.995 -1.849 1.00 79.88 473 LEU A N 1
ATOM 3675 C CA . LEU A 1 473 ? -15.688 -11.261 -0.442 1.00 79.88 473 LEU A CA 1
ATOM 3676 C C . LEU A 1 473 ? -16.901 -11.066 0.484 1.00 79.88 473 LEU A C 1
ATOM 3678 O O . LEU A 1 473 ? -16.815 -10.516 1.585 1.00 79.88 473 LEU A O 1
ATOM 3682 N N . LYS A 1 474 ? -18.063 -11.560 0.045 1.00 85.56 474 LYS A N 1
ATOM 3683 C CA . LYS A 1 474 ? -19.362 -11.386 0.714 1.00 85.56 474 LYS A CA 1
ATOM 3684 C C . LYS A 1 474 ? -19.369 -11.737 2.212 1.00 85.56 474 LYS A C 1
ATOM 3686 O O . LYS A 1 474 ? -19.881 -10.920 2.977 1.00 85.56 474 LYS A O 1
ATOM 3691 N N . PRO A 1 475 ? -18.840 -12.890 2.679 1.00 83.19 475 PRO A N 1
ATOM 3692 C CA . PRO A 1 475 ? -18.935 -13.243 4.097 1.00 83.19 475 PRO A CA 1
ATOM 3693 C C . PRO A 1 475 ? -18.161 -12.276 4.997 1.00 83.19 475 PRO A C 1
ATOM 3695 O O . PRO A 1 475 ? -18.620 -11.967 6.093 1.00 83.19 475 PRO A O 1
ATOM 3698 N N . PHE A 1 476 ? -17.028 -11.751 4.533 1.00 78.88 476 PHE A N 1
ATOM 3699 C CA . PHE A 1 476 ? -16.250 -10.793 5.311 1.00 78.88 476 PHE A CA 1
ATOM 3700 C C . PHE A 1 476 ? -16.808 -9.382 5.240 1.00 78.88 476 PHE A C 1
ATOM 3702 O O . PHE A 1 476 ? -16.885 -8.734 6.277 1.00 78.88 476 PHE A O 1
ATOM 3709 N N . ALA A 1 477 ? -17.305 -8.948 4.079 1.00 84.75 477 ALA A N 1
ATOM 3710 C CA . ALA A 1 477 ? -18.054 -7.698 3.979 1.00 84.75 477 ALA A CA 1
ATOM 3711 C C . ALA A 1 477 ? -19.217 -7.668 4.991 1.00 84.75 477 ALA A C 1
ATOM 3713 O O . ALA A 1 477 ? -19.373 -6.706 5.737 1.00 84.75 477 ALA A O 1
ATOM 3714 N N . VAL A 1 478 ? -19.985 -8.761 5.090 1.00 87.81 478 VAL A N 1
ATOM 3715 C CA . VAL A 1 478 ? -21.065 -8.898 6.083 1.00 87.81 478 VAL A CA 1
ATOM 3716 C C . VAL A 1 478 ? -20.524 -8.870 7.514 1.00 87.81 478 VAL A C 1
ATOM 3718 O O . VAL A 1 478 ? -21.105 -8.209 8.371 1.00 87.81 478 VAL A O 1
ATOM 3721 N N . LEU A 1 479 ? -19.414 -9.557 7.783 1.00 84.50 479 LEU A N 1
ATOM 3722 C CA . LEU A 1 479 ? -18.801 -9.600 9.108 1.00 84.50 479 LEU A CA 1
ATOM 3723 C C . LEU A 1 479 ? -18.333 -8.207 9.563 1.00 84.50 479 LEU A C 1
ATOM 3725 O O . LEU A 1 479 ? -18.698 -7.776 10.656 1.00 84.50 479 LEU A O 1
ATOM 3729 N N . VAL A 1 480 ? -17.594 -7.482 8.718 1.00 82.81 480 VAL A N 1
ATOM 3730 C CA . VAL A 1 480 ? -17.132 -6.108 8.982 1.00 82.81 480 VAL A CA 1
ATOM 3731 C C . VAL A 1 480 ? -18.323 -5.167 9.163 1.00 82.81 480 VAL A C 1
ATOM 3733 O O . VAL A 1 480 ? -18.385 -4.428 10.146 1.00 82.81 480 VAL A O 1
ATOM 3736 N N . PHE A 1 481 ? -19.328 -5.250 8.287 1.00 88.00 481 PHE A N 1
ATOM 3737 C CA . PHE A 1 481 ? -20.542 -4.444 8.405 1.00 88.00 481 PHE A CA 1
ATOM 3738 C C . PHE A 1 481 ? -21.271 -4.675 9.734 1.00 88.00 481 PHE A C 1
ATOM 3740 O O . PHE A 1 481 ? -21.664 -3.724 10.410 1.00 88.00 481 PHE A O 1
ATOM 3747 N N . ILE A 1 482 ? -21.435 -5.935 10.145 1.00 88.75 482 ILE A N 1
ATOM 3748 C CA . ILE A 1 482 ? -22.125 -6.273 11.390 1.00 88.75 482 ILE A CA 1
ATOM 3749 C C . ILE A 1 482 ? -21.316 -5.803 12.600 1.00 88.75 482 ILE A C 1
ATOM 3751 O O . ILE A 1 482 ? -21.879 -5.127 13.458 1.00 88.75 482 ILE A O 1
ATOM 3755 N N . PHE A 1 483 ? -20.023 -6.125 12.689 1.00 85.31 483 PHE A N 1
ATOM 3756 C CA . PHE A 1 483 ? -19.228 -5.853 13.895 1.00 85.31 483 PHE A CA 1
ATOM 3757 C C . PHE A 1 483 ? -18.763 -4.400 14.038 1.00 85.31 483 PHE A C 1
ATOM 3759 O O . PHE A 1 483 ? -18.571 -3.944 15.168 1.00 85.31 483 PHE A O 1
ATOM 3766 N N . SER A 1 484 ? -18.649 -3.665 12.934 1.00 82.25 484 SER A N 1
ATOM 3767 C CA . SER A 1 484 ? -18.108 -2.298 12.926 1.00 82.25 484 SER A CA 1
ATOM 3768 C C . SER A 1 484 ? -19.133 -1.254 12.504 1.00 82.25 484 SER A C 1
ATOM 3770 O O . SER A 1 484 ? -19.083 -0.118 12.968 1.00 82.25 484 SER A O 1
ATOM 3772 N N . GLY A 1 485 ? -20.105 -1.643 11.678 1.00 85.81 485 GLY A N 1
ATOM 3773 C CA . GLY A 1 485 ? -21.201 -0.777 11.255 1.00 85.81 485 GLY A CA 1
ATOM 3774 C C . GLY A 1 485 ? -22.419 -0.844 12.172 1.00 85.81 485 GLY A C 1
ATOM 3775 O O . GLY A 1 485 ? -22.989 0.191 12.481 1.00 85.81 485 GLY A O 1
ATOM 3776 N N . VAL A 1 486 ? -22.837 -2.029 12.631 1.00 90.12 486 VAL A N 1
ATOM 3777 C CA . VAL A 1 486 ? -24.121 -2.199 13.348 1.00 90.12 486 VAL A CA 1
ATOM 3778 C C . VAL A 1 486 ? -23.931 -2.406 14.854 1.00 90.12 486 VAL A C 1
ATOM 3780 O O . VAL A 1 486 ? -24.572 -1.745 15.676 1.00 90.12 486 VAL A O 1
ATOM 3783 N N . TYR A 1 487 ? -23.039 -3.317 15.232 1.00 90.69 487 TYR A N 1
ATOM 3784 C CA . TYR A 1 487 ? -22.827 -3.745 16.612 1.00 90.69 487 TYR A CA 1
ATOM 3785 C C . TYR A 1 487 ? -22.462 -2.604 17.578 1.00 90.69 487 TYR A C 1
ATOM 3787 O O . TYR A 1 487 ? -23.040 -2.578 18.671 1.00 90.69 487 TYR A O 1
ATOM 3795 N N . PRO A 1 488 ? -21.603 -1.621 17.225 1.00 91.25 488 PRO A N 1
ATOM 3796 C CA . PRO A 1 488 ? -21.267 -0.535 18.145 1.00 91.25 488 PRO A CA 1
ATOM 3797 C C . PRO A 1 488 ? -22.496 0.287 18.550 1.00 91.25 488 PRO A C 1
ATOM 3799 O O . PRO A 1 488 ? -22.660 0.617 19.725 1.00 91.25 488 PRO A O 1
ATOM 3802 N N . TYR A 1 489 ? -23.420 0.543 17.621 1.00 92.31 489 TYR A N 1
ATOM 3803 C CA . TYR A 1 489 ? -24.661 1.259 17.924 1.00 92.31 489 TYR A CA 1
ATOM 3804 C C . TYR A 1 489 ? -25.613 0.419 18.777 1.00 92.31 489 TYR A C 1
ATOM 3806 O O . TYR A 1 489 ? -26.158 0.934 19.754 1.00 92.31 489 TYR A O 1
ATOM 3814 N N . ILE A 1 490 ? -25.767 -0.879 18.479 1.00 92.31 490 ILE A N 1
ATOM 3815 C CA . ILE A 1 490 ? -26.564 -1.795 19.316 1.00 92.31 490 ILE A CA 1
ATOM 3816 C C . ILE A 1 490 ? -26.017 -1.818 20.748 1.00 92.31 490 ILE A C 1
ATOM 3818 O O . ILE A 1 490 ? -26.787 -1.718 21.705 1.00 92.31 490 ILE A O 1
ATOM 3822 N N . LYS A 1 491 ? -24.689 -1.889 20.908 1.00 92.25 491 LYS A N 1
ATOM 3823 C CA . LYS A 1 491 ? -24.018 -1.844 22.211 1.00 92.25 491 LYS A CA 1
ATOM 3824 C C . LYS A 1 491 ? -24.346 -0.556 22.967 1.00 92.25 491 LYS A C 1
ATOM 3826 O O . LYS A 1 491 ? -24.752 -0.618 24.127 1.00 92.25 491 LYS A O 1
ATOM 3831 N N . LEU A 1 492 ? -24.207 0.601 22.321 1.00 93.31 492 LEU A N 1
ATOM 3832 C CA . LEU A 1 492 ? -24.472 1.905 22.937 1.00 93.31 492 LEU A CA 1
ATOM 3833 C C . LEU A 1 492 ? -25.946 2.073 23.336 1.00 93.31 492 LEU A C 1
ATOM 3835 O O . LEU A 1 492 ? -26.234 2.523 24.448 1.00 93.31 492 LEU A O 1
ATOM 3839 N N . VAL A 1 493 ? -26.884 1.632 22.493 1.00 93.19 493 VAL A N 1
ATOM 3840 C CA . VAL A 1 493 ? -28.319 1.615 22.822 1.00 93.19 493 VAL A CA 1
ATOM 3841 C C . VAL A 1 493 ? -28.594 0.681 24.000 1.00 93.19 493 VAL A C 1
ATOM 3843 O O . VAL A 1 493 ? -29.290 1.067 24.938 1.00 93.19 493 VAL A O 1
ATOM 3846 N N . CYS A 1 494 ? -28.006 -0.518 24.012 1.00 92.12 494 CYS A N 1
ATOM 3847 C CA . CYS A 1 494 ? -28.149 -1.461 25.119 1.00 92.12 494 CYS A CA 1
ATOM 3848 C C . CYS A 1 494 ? -27.641 -0.873 26.446 1.00 92.12 494 CYS A C 1
ATOM 3850 O O . CYS A 1 494 ? -28.283 -1.057 27.482 1.00 92.12 494 CYS A O 1
ATOM 3852 N N . ILE A 1 495 ? -26.523 -0.137 26.429 1.00 92.12 495 ILE A N 1
ATOM 3853 C CA . ILE A 1 495 ? -26.001 0.567 27.608 1.00 92.12 495 ILE A CA 1
ATOM 3854 C C . ILE A 1 495 ? -27.021 1.599 28.105 1.00 92.12 495 ILE A C 1
ATOM 3856 O O . ILE A 1 495 ? -27.356 1.579 29.291 1.00 92.12 495 ILE A O 1
ATOM 3860 N N . LEU A 1 496 ? -27.571 2.448 27.228 1.00 92.50 496 LEU A N 1
ATOM 3861 C CA . LEU A 1 496 ? -28.560 3.469 27.608 1.00 92.50 496 LEU A CA 1
ATOM 3862 C C . LEU A 1 496 ? -29.857 2.858 28.152 1.00 92.50 496 LEU A C 1
ATOM 3864 O O . LEU A 1 496 ? -30.368 3.299 29.182 1.00 92.50 496 LEU A O 1
ATOM 3868 N N . VAL A 1 497 ? -30.381 1.819 27.498 1.00 91.94 497 VAL A N 1
ATOM 3869 C CA . VAL A 1 497 ? -31.619 1.151 27.919 1.00 91.94 497 VAL A CA 1
ATOM 3870 C C . VAL A 1 497 ? -31.429 0.467 29.275 1.00 91.94 497 VAL A C 1
ATOM 3872 O O . VAL A 1 497 ? -32.236 0.672 30.181 1.00 91.94 497 VAL A O 1
ATOM 3875 N N . CYS A 1 498 ? -30.355 -0.302 29.468 1.00 89.31 498 CYS A N 1
ATOM 3876 C CA . CYS A 1 498 ? -30.122 -1.030 30.719 1.00 89.31 498 CYS A CA 1
ATOM 3877 C C . CYS A 1 498 ? -29.836 -0.104 31.914 1.00 89.31 498 CYS A C 1
ATOM 3879 O O . CYS A 1 498 ? -30.256 -0.409 33.034 1.00 89.31 498 CYS A O 1
ATOM 3881 N N . THR A 1 499 ? -29.156 1.025 31.688 1.00 89.50 499 THR A N 1
ATOM 3882 C CA . THR A 1 499 ? -28.783 1.972 32.752 1.00 89.50 499 THR A CA 1
ATOM 3883 C C . THR A 1 499 ? -29.865 3.023 32.998 1.00 89.50 499 THR A C 1
ATOM 3885 O O . THR A 1 499 ? -30.454 3.054 34.076 1.00 89.50 499 THR A O 1
ATOM 3888 N N . LEU A 1 500 ? -30.209 3.841 32.002 1.00 88.12 500 LEU A N 1
ATOM 3889 C CA . LEU A 1 500 ? -31.105 4.985 32.184 1.00 88.12 500 LEU A CA 1
ATOM 3890 C C . LEU A 1 500 ? -32.582 4.578 32.233 1.00 88.12 500 LEU A C 1
ATOM 3892 O O . LEU A 1 500 ? -33.349 5.135 33.024 1.00 88.12 500 LEU A O 1
ATOM 3896 N N . ILE A 1 501 ? -33.005 3.591 31.433 1.00 87.06 501 ILE A N 1
ATOM 3897 C CA . ILE A 1 501 ? -34.423 3.194 31.328 1.00 87.06 501 ILE A CA 1
ATOM 3898 C C . ILE A 1 501 ? -34.772 2.074 32.309 1.00 87.06 501 ILE A C 1
ATOM 3900 O O . ILE A 1 501 ? -35.731 2.210 33.064 1.00 87.06 501 ILE A O 1
ATOM 3904 N N . LEU A 1 502 ? -34.001 0.992 32.348 1.00 85.12 502 LEU A N 1
ATOM 3905 C CA . LEU A 1 502 ? -34.298 -0.162 33.198 1.00 85.12 502 LEU A CA 1
ATOM 3906 C C . LEU A 1 502 ? -33.697 -0.045 34.604 1.00 85.12 502 LEU A C 1
ATOM 3908 O O . LEU A 1 502 ? -34.212 -0.687 35.512 1.00 85.12 502 LEU A O 1
ATOM 3912 N N . GLN A 1 503 ? -32.639 0.756 34.796 1.00 84.00 503 GLN A N 1
ATOM 3913 C CA . GLN A 1 503 ? -31.880 0.866 36.055 1.00 84.00 503 GLN A CA 1
ATOM 3914 C C . GLN A 1 503 ? -31.450 -0.489 36.646 1.00 84.00 503 GLN A C 1
ATOM 3916 O O . GLN A 1 503 ? -31.361 -0.659 37.860 1.00 84.00 503 GLN A O 1
ATOM 3921 N N . LYS A 1 504 ? -31.153 -1.463 35.777 1.00 81.75 504 LYS A N 1
ATOM 3922 C CA . LYS A 1 504 ? -30.751 -2.825 36.158 1.00 81.75 504 LYS A CA 1
ATOM 3923 C C . LYS A 1 504 ? -29.349 -3.124 35.618 1.00 81.75 504 LYS A C 1
ATOM 3925 O O . LYS A 1 504 ? -29.210 -3.830 34.619 1.00 81.75 504 LYS A O 1
ATOM 3930 N N . PRO A 1 505 ? -28.290 -2.623 36.279 1.00 74.19 505 PRO A N 1
ATOM 3931 C CA . PRO A 1 505 ? -26.915 -2.777 35.799 1.00 74.19 505 PRO A CA 1
ATOM 3932 C C . PRO A 1 505 ? -26.414 -4.229 35.885 1.00 74.19 505 PRO A C 1
ATOM 3934 O O . PRO A 1 505 ? -25.413 -4.582 35.271 1.00 74.19 505 PRO A O 1
ATOM 3937 N N . GLU A 1 506 ? -27.112 -5.090 36.630 1.00 74.56 506 GLU A N 1
ATOM 3938 C CA . GLU A 1 506 ? -26.796 -6.516 36.756 1.00 74.56 506 GLU A CA 1
ATOM 3939 C C . GLU A 1 506 ? -27.394 -7.409 35.663 1.00 74.56 506 GLU A C 1
ATOM 3941 O O . GLU A 1 506 ? -27.173 -8.623 35.688 1.00 74.56 506 GLU A O 1
ATOM 3946 N N . LEU A 1 507 ? -28.132 -6.841 34.702 1.00 82.25 507 LEU A N 1
ATOM 3947 C CA . LEU A 1 507 ? -28.677 -7.601 33.578 1.00 82.25 507 LEU A CA 1
ATOM 3948 C C . LEU A 1 507 ? -27.560 -8.359 32.849 1.00 82.25 507 LEU A C 1
ATOM 3950 O O . LEU A 1 507 ? -26.558 -7.779 32.430 1.00 82.25 507 LEU A O 1
ATOM 3954 N N . MET A 1 508 ? -27.772 -9.665 32.662 1.00 78.56 508 MET A N 1
ATOM 3955 C CA . MET A 1 508 ? -26.830 -10.554 31.971 1.00 78.56 508 MET A CA 1
ATOM 3956 C C . MET A 1 508 ? -26.506 -10.027 30.565 1.00 78.56 508 MET A C 1
ATOM 3958 O O . MET A 1 508 ? -25.348 -10.018 30.164 1.00 78.56 508 MET A O 1
ATOM 3962 N N . ILE A 1 509 ? -27.515 -9.484 29.872 1.00 84.75 509 ILE A N 1
ATOM 3963 C CA . ILE A 1 509 ? -27.387 -8.884 28.537 1.00 84.75 509 ILE A CA 1
ATOM 3964 C C . ILE A 1 509 ? -26.323 -7.778 28.526 1.00 84.75 509 ILE A C 1
ATOM 3966 O O . ILE A 1 509 ? -25.471 -7.779 27.646 1.00 84.75 509 ILE A O 1
ATOM 3970 N N . LEU A 1 510 ? -26.310 -6.882 29.522 1.00 85.56 510 LEU A N 1
ATOM 3971 C CA . LEU A 1 510 ? -25.334 -5.789 29.584 1.00 85.56 510 LEU A CA 1
ATOM 3972 C C . LEU A 1 510 ? -23.904 -6.315 29.780 1.00 85.56 510 LEU A C 1
ATOM 3974 O O . LEU A 1 510 ? -22.987 -5.826 29.129 1.00 85.56 510 LEU A O 1
ATOM 3978 N N . ARG A 1 511 ? -23.712 -7.342 30.624 1.00 82.19 511 ARG A N 1
ATOM 3979 C CA . ARG A 1 511 ? -22.393 -7.974 30.830 1.00 82.19 511 ARG A CA 1
ATOM 3980 C C . ARG A 1 511 ? -21.900 -8.705 29.581 1.00 82.19 511 ARG A C 1
ATOM 3982 O O . ARG A 1 511 ? -20.721 -8.623 29.260 1.00 82.19 511 ARG A O 1
ATOM 3989 N N . VAL A 1 512 ? -22.794 -9.406 28.882 1.00 84.50 512 VAL A N 1
ATOM 3990 C CA . VAL A 1 512 ? -22.469 -10.110 27.633 1.00 84.50 512 VAL A CA 1
ATOM 3991 C C . VAL A 1 512 ? -22.088 -9.104 26.549 1.00 84.50 512 VAL A C 1
ATOM 3993 O O . VAL A 1 512 ? -21.015 -9.217 25.970 1.00 84.50 512 VAL A O 1
ATOM 3996 N N . VAL A 1 513 ? -22.916 -8.084 26.322 1.00 87.19 513 VAL A N 1
ATOM 3997 C CA . VAL A 1 513 ? -22.667 -7.040 25.315 1.00 87.19 513 VAL A CA 1
ATOM 3998 C C . VAL A 1 513 ? -21.364 -6.275 25.589 1.00 87.19 513 VAL A C 1
ATOM 4000 O O . VAL A 1 513 ? -20.623 -5.956 24.656 1.00 87.19 513 VAL A O 1
ATOM 4003 N N . ASP A 1 514 ? -21.045 -6.002 26.857 1.00 86.12 514 ASP A N 1
ATOM 4004 C CA . ASP A 1 514 ? -19.777 -5.370 27.236 1.00 86.12 514 ASP A CA 1
ATOM 4005 C C . ASP A 1 514 ? -18.573 -6.276 26.931 1.00 86.12 514 ASP A C 1
ATOM 4007 O O . ASP A 1 514 ? -17.612 -5.835 26.300 1.00 86.12 514 ASP A O 1
ATOM 4011 N N . TYR A 1 515 ? -18.666 -7.568 27.270 1.00 84.38 515 TYR A N 1
ATOM 4012 C CA . TYR A 1 515 ? -17.613 -8.551 27.004 1.00 84.38 515 TYR A CA 1
ATOM 4013 C C . TYR A 1 515 ? -17.359 -8.771 25.506 1.00 84.38 515 TYR A C 1
ATOM 4015 O O . TYR A 1 515 ? -16.210 -8.773 25.072 1.00 84.38 515 TYR A O 1
ATOM 4023 N N . PHE A 1 516 ? -18.414 -8.891 24.692 1.00 86.75 516 PHE A N 1
ATOM 4024 C CA . PHE A 1 516 ? -18.297 -8.972 23.227 1.00 86.75 516 PHE A CA 1
ATOM 4025 C C . PHE A 1 516 ? -17.839 -7.645 22.591 1.00 86.75 516 PHE A C 1
ATOM 4027 O O . PHE A 1 516 ? -17.480 -7.611 21.418 1.00 86.75 516 PHE A O 1
ATOM 4034 N N . GLY A 1 517 ? -17.786 -6.554 23.365 1.00 84.31 517 GLY A N 1
ATOM 4035 C CA . GLY A 1 517 ? -17.289 -5.246 22.942 1.00 84.31 517 GLY A CA 1
ATOM 4036 C C . GLY A 1 517 ? -15.881 -5.243 22.341 1.00 84.31 517 GLY A C 1
ATOM 4037 O O . GLY A 1 517 ? -15.595 -4.392 21.507 1.00 84.31 517 GLY A O 1
ATOM 4038 N N . LYS A 1 518 ? -15.022 -6.198 22.716 1.00 87.38 518 LYS A N 1
ATOM 4039 C CA . LYS A 1 518 ? -13.668 -6.350 22.156 1.00 87.38 518 LYS A CA 1
ATOM 4040 C C . LYS A 1 518 ? -13.642 -6.604 20.644 1.00 87.38 518 LYS A C 1
ATOM 4042 O O . LYS A 1 518 ? -12.692 -6.198 19.983 1.00 87.38 518 LYS A O 1
ATOM 4047 N N . PHE A 1 519 ? -14.695 -7.206 20.080 1.00 89.12 519 PHE A N 1
ATOM 4048 C CA . PHE A 1 519 ? -14.785 -7.467 18.638 1.00 89.12 519 PHE A CA 1
ATOM 4049 C C . PHE A 1 519 ? -14.964 -6.200 17.801 1.00 89.12 519 PHE A C 1
ATOM 4051 O O . PHE A 1 519 ? -14.777 -6.245 16.591 1.00 89.12 519 PHE A O 1
ATOM 4058 N N . SER A 1 520 ? -15.240 -5.053 18.422 1.00 87.81 520 SER A N 1
ATOM 4059 C CA . SER A 1 520 ? -15.241 -3.768 17.722 1.00 87.81 520 SER A CA 1
ATOM 4060 C C . SER A 1 520 ? -13.848 -3.342 17.229 1.00 87.81 520 SER A C 1
ATOM 4062 O O . SER A 1 520 ? -13.770 -2.516 16.330 1.00 87.81 520 SER A O 1
ATOM 4064 N N . PHE A 1 521 ? -12.753 -3.933 17.734 1.00 90.00 521 PHE A N 1
ATOM 4065 C CA . PHE A 1 521 ? -11.407 -3.733 17.173 1.00 90.00 521 PHE A CA 1
ATOM 4066 C C . PHE A 1 521 ? -11.136 -4.530 15.889 1.00 90.00 521 PHE A C 1
ATOM 4068 O O . PHE A 1 521 ? -10.103 -4.315 15.257 1.00 90.00 521 PHE A O 1
ATOM 4075 N N . LEU A 1 522 ? -12.034 -5.442 15.494 1.00 87.94 522 LEU A N 1
ATOM 4076 C CA . LEU A 1 522 ? -11.813 -6.338 14.357 1.00 87.94 522 LEU A CA 1
ATOM 4077 C C . LEU A 1 522 ? -11.501 -5.570 13.072 1.00 87.94 522 LEU A C 1
ATOM 4079 O O . LEU A 1 522 ? -10.547 -5.913 12.384 1.00 87.94 522 LEU A O 1
ATOM 4083 N N . ASP A 1 523 ? -12.259 -4.516 12.773 1.00 83.88 523 ASP A N 1
ATOM 4084 C CA . ASP A 1 523 ? -12.031 -3.697 11.578 1.00 83.88 523 ASP A CA 1
ATOM 4085 C C . ASP A 1 523 ? -10.721 -2.912 11.649 1.00 83.88 523 ASP A C 1
ATOM 4087 O O . ASP A 1 523 ? -9.969 -2.890 10.679 1.00 83.88 523 ASP A O 1
ATOM 4091 N N . SER A 1 524 ? -10.365 -2.377 12.823 1.00 87.00 524 SER A N 1
ATOM 4092 C CA . SER A 1 524 ? -9.075 -1.704 12.998 1.00 87.00 524 SER A CA 1
ATOM 4093 C C . SER A 1 524 ? -7.893 -2.639 12.755 1.00 87.00 524 SER A C 1
ATOM 4095 O O . SER A 1 524 ? -6.927 -2.248 12.104 1.00 87.00 524 SER A O 1
ATOM 4097 N N . PHE A 1 525 ? -7.973 -3.881 13.234 1.00 89.00 525 PHE A N 1
ATOM 4098 C CA . PHE A 1 525 ? -6.941 -4.883 12.982 1.00 89.00 525 PHE A CA 1
ATOM 4099 C C . PHE A 1 525 ? -6.937 -5.352 11.525 1.00 89.00 525 PHE A C 1
ATOM 4101 O O . PHE A 1 525 ? -5.871 -5.427 10.917 1.00 89.00 525 PHE A O 1
ATOM 4108 N N . ALA A 1 526 ? -8.107 -5.614 10.941 1.00 82.88 526 ALA A N 1
ATOM 4109 C CA . ALA A 1 526 ? -8.213 -6.069 9.559 1.00 82.88 526 ALA A CA 1
ATOM 4110 C C . ALA A 1 526 ? -7.678 -5.027 8.569 1.00 82.88 526 ALA A C 1
ATOM 4112 O O . ALA A 1 526 ? -6.953 -5.374 7.640 1.00 82.88 526 ALA A O 1
ATOM 4113 N N . MET A 1 527 ? -7.973 -3.749 8.807 1.00 81.19 527 MET A N 1
ATOM 4114 C CA . MET A 1 527 ? -7.479 -2.640 8.002 1.00 81.19 527 MET A CA 1
ATOM 4115 C C . MET A 1 527 ? -5.953 -2.546 8.016 1.00 81.19 527 MET A C 1
ATOM 4117 O O . MET A 1 527 ? -5.357 -2.325 6.968 1.00 81.19 527 MET A O 1
ATOM 4121 N N . VAL A 1 528 ? -5.308 -2.740 9.169 1.00 83.25 528 VAL A N 1
ATOM 4122 C CA . VAL A 1 528 ? -3.839 -2.705 9.276 1.00 83.25 528 VAL A CA 1
ATOM 4123 C C . VAL A 1 528 ? -3.198 -3.897 8.583 1.00 83.25 528 VAL A C 1
ATOM 4125 O O . VAL A 1 528 ? -2.227 -3.725 7.854 1.00 83.25 528 VAL A O 1
ATOM 4128 N N . ILE A 1 529 ? -3.757 -5.095 8.766 1.00 84.06 529 ILE A N 1
ATOM 4129 C CA . ILE A 1 529 ? -3.274 -6.311 8.102 1.00 84.06 529 ILE A CA 1
ATOM 4130 C C . ILE A 1 529 ? -3.379 -6.132 6.582 1.00 84.06 529 ILE A C 1
ATOM 4132 O O . ILE A 1 529 ? -2.386 -6.277 5.873 1.00 84.06 529 ILE A O 1
ATOM 4136 N N . MET A 1 530 ? -4.536 -5.693 6.083 1.00 77.75 530 MET A N 1
ATOM 4137 C CA . MET A 1 530 ? -4.731 -5.412 4.660 1.00 77.75 530 MET A CA 1
ATOM 4138 C C . MET A 1 530 ? -3.796 -4.303 4.155 1.00 77.75 530 MET A C 1
ATOM 4140 O O . MET A 1 530 ? -3.151 -4.476 3.126 1.00 77.75 530 MET A O 1
ATOM 4144 N N . ALA A 1 531 ? -3.664 -3.193 4.887 1.00 79.19 531 ALA A N 1
ATOM 4145 C CA . ALA A 1 531 ? -2.765 -2.096 4.530 1.00 79.19 531 ALA A CA 1
ATOM 4146 C C . ALA A 1 531 ? -1.305 -2.560 4.434 1.00 79.19 531 ALA A C 1
ATOM 4148 O O . ALA A 1 531 ? -0.620 -2.229 3.471 1.00 79.19 531 ALA A O 1
ATOM 4149 N N . SER A 1 532 ? -0.851 -3.374 5.390 1.00 79.50 532 SER A N 1
ATOM 4150 C CA . SER A 1 532 ? 0.505 -3.930 5.398 1.00 79.50 532 SER A CA 1
ATOM 4151 C C . SER A 1 532 ? 0.775 -4.862 4.210 1.00 79.50 532 SER A C 1
ATOM 4153 O O . SER A 1 532 ? 1.891 -4.865 3.693 1.00 79.50 532 SER A O 1
ATOM 4155 N N . GLY A 1 533 ? -0.249 -5.584 3.735 1.00 76.62 533 GLY A N 1
ATOM 4156 C CA . GLY A 1 533 ? -0.164 -6.434 2.545 1.00 76.62 533 GLY A CA 1
ATOM 4157 C C . GLY A 1 533 ? -0.183 -5.667 1.217 1.00 76.62 533 GLY A C 1
ATOM 4158 O O . GLY A 1 533 ? 0.324 -6.175 0.223 1.00 76.62 533 GLY A O 1
ATOM 4159 N N . LEU A 1 534 ? -0.737 -4.448 1.190 1.00 76.00 534 LEU A N 1
ATOM 4160 C CA . LEU A 1 534 ? -0.760 -3.577 0.002 1.00 76.00 534 LEU A CA 1
ATOM 4161 C C . LEU A 1 534 ? 0.475 -2.675 -0.113 1.00 76.00 534 LEU A C 1
ATOM 4163 O O . LEU A 1 534 ? 0.727 -2.116 -1.179 1.00 76.00 534 LEU A O 1
ATOM 4167 N N . GLN A 1 535 ? 1.223 -2.495 0.976 1.00 78.56 535 GLN A N 1
ATOM 4168 C CA . GLN A 1 535 ? 2.427 -1.673 0.983 1.00 78.56 535 GLN A CA 1
ATOM 4169 C C . GLN A 1 535 ? 3.572 -2.370 0.245 1.00 78.56 535 GLN A C 1
ATOM 4171 O O . GLN A 1 535 ? 4.097 -3.388 0.706 1.00 78.56 535 GLN A O 1
ATOM 4176 N N . ILE A 1 536 ? 4.011 -1.756 -0.850 1.00 76.75 536 ILE A N 1
ATOM 4177 C CA . ILE A 1 536 ? 5.194 -2.151 -1.611 1.00 76.75 536 ILE A CA 1
ATOM 4178 C C . ILE A 1 536 ? 6.225 -1.048 -1.411 1.00 76.75 536 ILE A C 1
ATOM 4180 O O . ILE A 1 536 ? 5.997 0.095 -1.814 1.00 76.75 536 ILE A O 1
ATOM 4184 N N . SER A 1 537 ? 7.343 -1.381 -0.760 1.00 73.88 537 SER A N 1
ATOM 4185 C CA . SER A 1 537 ? 8.414 -0.416 -0.498 1.00 73.88 537 SER A CA 1
ATOM 4186 C C . SER A 1 537 ? 8.864 0.213 -1.814 1.00 73.88 537 SER A C 1
ATOM 4188 O O . SER A 1 537 ? 9.110 -0.498 -2.783 1.00 73.88 537 SER A O 1
ATOM 4190 N N . GLY A 1 538 ? 8.886 1.542 -1.866 1.00 69.75 538 GLY A N 1
ATOM 4191 C CA . GLY A 1 538 ? 9.276 2.277 -3.064 1.00 69.75 538 GLY A CA 1
ATOM 4192 C C . GLY A 1 538 ? 8.154 2.573 -4.067 1.00 69.75 538 GLY A C 1
ATOM 4193 O O . GLY A 1 538 ? 8.309 3.411 -4.949 1.00 69.75 538 GLY A O 1
ATOM 4194 N N . ILE A 1 539 ? 7.010 1.880 -3.967 1.00 78.69 539 ILE A N 1
ATOM 4195 C CA . ILE A 1 539 ? 5.994 1.893 -5.032 1.00 78.69 539 ILE A CA 1
ATOM 4196 C C . ILE A 1 539 ? 4.623 2.320 -4.529 1.00 78.69 539 ILE A C 1
ATOM 4198 O O . ILE A 1 539 ? 4.024 3.250 -5.071 1.00 78.69 539 ILE A O 1
ATOM 4202 N N . ALA A 1 540 ? 4.115 1.645 -3.501 1.00 81.12 540 ALA A N 1
ATOM 4203 C CA . ALA A 1 540 ? 2.762 1.834 -3.003 1.00 81.12 540 ALA A CA 1
ATOM 4204 C C . ALA A 1 540 ? 2.779 1.961 -1.479 1.00 81.12 540 ALA A C 1
ATOM 4206 O O . ALA A 1 540 ? 3.244 1.061 -0.780 1.00 81.12 540 ALA A O 1
ATOM 4207 N N . ASP A 1 541 ? 2.242 3.065 -0.967 1.00 83.75 541 ASP A N 1
ATOM 4208 C CA . ASP A 1 541 ? 2.127 3.332 0.461 1.00 83.75 541 ASP A CA 1
ATOM 4209 C C . ASP A 1 541 ? 0.668 3.564 0.867 1.00 83.75 541 ASP A C 1
ATOM 4211 O O . ASP A 1 541 ? -0.119 4.195 0.159 1.00 83.75 541 ASP A O 1
ATOM 4215 N N . VAL A 1 542 ? 0.296 3.052 2.035 1.00 84.88 542 VAL A N 1
ATOM 4216 C CA . VAL A 1 542 ? -1.041 3.215 2.606 1.00 84.88 542 VAL A CA 1
ATOM 4217 C C . VAL A 1 542 ? -0.973 4.244 3.720 1.00 84.88 542 VAL A C 1
ATOM 4219 O O . VAL A 1 542 ? -0.427 3.993 4.794 1.00 84.88 542 VAL A O 1
ATOM 4222 N N . LYS A 1 543 ? -1.594 5.403 3.492 1.00 87.06 543 LYS A N 1
ATOM 4223 C CA . LYS A 1 543 ? -1.652 6.483 4.476 1.00 87.06 543 LYS A CA 1
ATOM 4224 C C . LYS A 1 543 ? -2.960 6.429 5.256 1.00 87.06 543 LYS A C 1
ATOM 4226 O O . LYS A 1 543 ? -4.045 6.590 4.695 1.00 87.06 543 LYS A O 1
ATOM 4231 N N . ILE A 1 544 ? -2.843 6.253 6.570 1.00 88.19 544 ILE A N 1
ATOM 4232 C CA . ILE A 1 544 ? -3.969 6.284 7.509 1.00 88.19 544 ILE A CA 1
ATOM 4233 C C . ILE A 1 544 ? -4.381 7.741 7.768 1.00 88.19 544 ILE A C 1
ATOM 4235 O O . ILE A 1 544 ? -3.546 8.602 8.053 1.00 88.19 544 ILE A O 1
ATOM 4239 N N . LEU A 1 545 ? -5.680 8.019 7.676 1.00 90.75 545 LEU A N 1
ATOM 4240 C CA . LEU A 1 545 ? -6.283 9.348 7.774 1.00 90.75 545 LEU A CA 1
ATOM 4241 C C . LEU A 1 545 ? -7.027 9.558 9.109 1.00 90.75 545 LEU A C 1
ATOM 4243 O O . LEU A 1 545 ? -7.308 8.594 9.824 1.00 90.75 545 LEU A O 1
ATOM 4247 N N . PRO A 1 546 ? -7.394 10.811 9.463 1.00 89.44 546 PRO A N 1
ATOM 4248 C CA . PRO A 1 546 ? -8.088 11.136 10.715 1.00 89.44 546 PRO A CA 1
ATOM 4249 C C . PRO A 1 546 ? -9.346 10.306 10.999 1.00 89.44 546 PRO A C 1
ATOM 4251 O O . PRO A 1 546 ? -9.591 9.966 12.156 1.00 89.44 546 PRO A O 1
ATOM 4254 N N . GLY A 1 547 ? -10.113 9.932 9.965 1.00 89.69 547 GLY A N 1
ATOM 4255 C CA . GLY A 1 547 ? -11.336 9.136 10.116 1.00 89.69 547 GLY A CA 1
ATOM 4256 C C . GLY A 1 547 ? -11.106 7.799 10.828 1.00 89.69 547 GLY A C 1
ATOM 4257 O O . GLY A 1 547 ? -11.929 7.394 11.652 1.00 89.69 547 GLY A O 1
ATOM 4258 N N . PHE A 1 548 ? -9.954 7.161 10.599 1.00 90.75 548 PHE A N 1
ATOM 4259 C CA . PHE A 1 548 ? -9.560 5.931 11.289 1.00 90.75 548 PHE A CA 1
ATOM 4260 C C . PHE A 1 548 ? -9.259 6.161 12.772 1.00 90.75 548 PHE A C 1
ATOM 4262 O O . PHE A 1 548 ? -9.707 5.412 13.636 1.00 90.75 548 PHE A O 1
ATOM 4269 N N . TYR A 1 549 ? -8.526 7.224 13.102 1.00 91.94 549 TYR A N 1
ATOM 4270 C CA . TYR A 1 549 ? -8.188 7.516 14.496 1.00 91.94 549 TYR A CA 1
ATOM 4271 C C . TYR A 1 549 ? -9.431 7.870 15.317 1.00 91.94 549 TYR A C 1
ATOM 4273 O O . TYR A 1 549 ? -9.544 7.452 16.469 1.00 91.94 549 TYR A O 1
ATOM 4281 N N . VAL A 1 550 ? -10.398 8.577 14.719 1.00 92.88 550 VAL A N 1
ATOM 4282 C CA . VAL A 1 550 ? -11.695 8.851 15.354 1.00 92.88 550 VAL A CA 1
ATOM 4283 C C . VAL A 1 550 ? -12.486 7.554 15.569 1.00 92.88 550 VAL A C 1
ATOM 4285 O O . VAL A 1 550 ? -13.079 7.387 16.636 1.00 92.88 550 VAL A O 1
ATOM 4288 N N . PHE A 1 551 ? -12.452 6.607 14.623 1.00 91.88 551 PHE A N 1
ATOM 4289 C CA . PHE A 1 551 ? -13.044 5.272 14.799 1.00 91.88 551 PHE A CA 1
ATOM 4290 C C . PHE A 1 551 ? -12.428 4.520 15.981 1.00 91.88 551 PHE A C 1
ATOM 4292 O O . PHE A 1 551 ? -13.140 4.040 16.866 1.00 91.88 551 PHE A O 1
ATOM 4299 N N . LEU A 1 552 ? -11.096 4.454 16.019 1.00 92.75 552 LEU A N 1
ATOM 4300 C CA . LEU A 1 552 ? -10.346 3.755 17.058 1.00 92.75 552 LEU A CA 1
ATOM 4301 C C . LEU A 1 552 ? -10.611 4.375 18.438 1.00 92.75 552 LEU A C 1
ATOM 4303 O O . LEU A 1 552 ? -10.916 3.663 19.395 1.00 92.75 552 LEU A O 1
ATOM 4307 N N . ALA A 1 553 ? -10.583 5.708 18.534 1.00 94.00 553 ALA A N 1
ATOM 4308 C CA . ALA A 1 553 ? -10.893 6.436 19.762 1.00 94.00 553 ALA A CA 1
ATOM 4309 C C . ALA A 1 553 ? -12.342 6.207 20.223 1.00 94.00 553 ALA A C 1
ATOM 4311 O O . ALA A 1 553 ? -12.582 5.977 21.409 1.00 94.00 553 ALA A O 1
ATOM 4312 N N . SER A 1 554 ? -13.304 6.207 19.293 1.00 94.31 554 SER A N 1
ATOM 4313 C CA . SER A 1 554 ? -14.717 5.923 19.590 1.00 94.31 554 SER A CA 1
ATOM 4314 C C . SER A 1 554 ? -14.902 4.497 20.099 1.00 94.31 554 SER A C 1
ATOM 4316 O O . SER A 1 554 ? -15.619 4.275 21.074 1.00 94.31 554 SER A O 1
ATOM 4318 N N . THR A 1 555 ? -14.190 3.539 19.506 1.00 93.06 555 THR A N 1
ATOM 4319 C CA . THR A 1 555 ? -14.180 2.136 19.932 1.00 93.06 555 THR A CA 1
ATOM 4320 C C . THR A 1 555 ? -13.672 1.994 21.363 1.00 93.06 555 THR A C 1
ATOM 4322 O O . THR A 1 555 ? -14.377 1.428 22.204 1.00 93.06 555 THR A O 1
ATOM 4325 N N . ILE A 1 556 ? -12.519 2.591 21.682 1.00 93.81 556 ILE A N 1
ATOM 4326 C CA . ILE A 1 556 ? -11.970 2.633 23.047 1.00 93.81 556 ILE A CA 1
ATOM 4327 C C . ILE A 1 556 ? -12.975 3.274 24.011 1.00 93.81 556 ILE A C 1
ATOM 4329 O O . ILE A 1 556 ? -13.257 2.720 25.076 1.00 93.81 556 ILE A O 1
ATOM 4333 N N . LEU A 1 557 ? -13.577 4.402 23.622 1.00 94.88 557 LEU A N 1
ATOM 4334 C CA . LEU A 1 557 ? -14.570 5.099 24.434 1.00 94.88 557 LEU A CA 1
ATOM 4335 C C . LEU A 1 557 ? -15.798 4.223 24.720 1.00 94.88 557 LEU A C 1
ATOM 4337 O O . LEU A 1 557 ? -16.308 4.257 25.838 1.00 94.88 557 LEU A O 1
ATOM 4341 N N . THR A 1 558 ? -16.248 3.378 23.783 1.00 93.88 558 THR A N 1
ATOM 4342 C CA . THR A 1 558 ? -17.359 2.444 24.053 1.00 93.88 558 THR A CA 1
ATOM 4343 C C . THR A 1 558 ? -17.013 1.352 25.058 1.00 93.88 558 THR A C 1
ATOM 4345 O O . THR A 1 558 ? -17.894 0.890 25.785 1.00 93.88 558 THR A O 1
ATOM 4348 N N . ILE A 1 559 ? -15.756 0.904 25.099 1.00 92.38 559 ILE A N 1
ATOM 4349 C CA . ILE A 1 559 ? -15.287 -0.093 26.071 1.00 92.38 559 ILE A CA 1
ATOM 4350 C C . ILE A 1 559 ? -15.184 0.554 27.452 1.00 92.38 559 ILE A C 1
ATOM 4352 O O . ILE A 1 559 ? -15.596 -0.043 28.446 1.00 92.38 559 ILE A O 1
ATOM 4356 N N . ILE A 1 560 ? -14.712 1.802 27.519 1.00 93.31 560 ILE A N 1
ATOM 4357 C CA . ILE A 1 560 ? -14.719 2.596 28.752 1.00 93.31 560 ILE A CA 1
ATOM 4358 C C . ILE A 1 560 ? -16.157 2.820 29.235 1.00 93.31 560 ILE A C 1
ATOM 4360 O O . ILE A 1 560 ? -16.447 2.586 30.407 1.00 93.31 560 ILE A O 1
ATOM 4364 N N . ALA A 1 561 ? -17.071 3.214 28.345 1.00 93.31 561 ALA A N 1
ATOM 4365 C CA . ALA A 1 561 ? -18.474 3.457 28.677 1.00 93.31 561 ALA A CA 1
ATOM 4366 C C . ALA A 1 561 ? -19.183 2.184 29.165 1.00 93.31 561 ALA A C 1
ATOM 4368 O O . ALA A 1 561 ? -19.916 2.231 30.154 1.00 93.31 561 ALA A O 1
ATOM 4369 N N . GLY A 1 562 ? -18.935 1.044 28.514 1.00 91.12 562 GLY A N 1
ATOM 4370 C CA . GLY A 1 562 ? -19.454 -0.259 28.930 1.00 91.12 562 GLY A CA 1
ATOM 4371 C C . GLY A 1 562 ? -18.945 -0.668 30.312 1.00 91.12 562 GLY A C 1
ATOM 4372 O O . GLY A 1 562 ? -19.749 -0.930 31.206 1.00 91.12 562 GLY A O 1
ATOM 4373 N N . ASN A 1 563 ? -17.635 -0.565 30.546 1.00 90.12 563 ASN A N 1
ATOM 4374 C CA . ASN A 1 563 ? -17.040 -0.823 31.856 1.00 90.12 563 ASN A CA 1
ATOM 4375 C C . ASN A 1 563 ? -17.533 0.127 32.951 1.00 90.12 563 ASN A C 1
ATOM 4377 O O . ASN A 1 563 ? -17.716 -0.283 34.100 1.00 90.12 563 ASN A O 1
ATOM 4381 N N . TYR A 1 564 ? -17.737 1.402 32.621 1.00 91.31 564 TYR A N 1
ATOM 4382 C CA . TYR A 1 564 ? -18.320 2.366 33.546 1.00 91.31 564 TYR A CA 1
ATOM 4383 C C . TYR A 1 564 ? -19.748 1.955 33.912 1.00 91.31 564 TYR A C 1
ATOM 4385 O O . TYR A 1 564 ? -20.077 1.883 35.097 1.00 91.31 564 TYR A O 1
ATOM 4393 N N . ALA A 1 565 ? -20.569 1.600 32.920 1.00 90.75 565 ALA A N 1
ATOM 4394 C CA . ALA A 1 565 ? -21.935 1.128 33.117 1.00 90.75 565 ALA A CA 1
ATOM 4395 C C . ALA A 1 565 ? -21.994 -0.135 33.995 1.00 90.75 565 ALA A C 1
ATOM 4397 O O . ALA A 1 565 ? -22.789 -0.213 34.936 1.00 90.75 565 ALA A O 1
ATOM 4398 N N . THR A 1 566 ? -21.128 -1.115 33.728 1.00 86.31 566 THR A N 1
ATOM 4399 C CA . THR A 1 566 ? -21.133 -2.412 34.413 1.00 86.31 566 THR A CA 1
ATOM 4400 C C . THR A 1 566 ? -20.492 -2.354 35.796 1.00 86.31 566 THR A C 1
ATOM 4402 O O . THR A 1 566 ? -21.035 -2.956 36.722 1.00 86.31 566 THR A O 1
ATOM 4405 N N . ASN A 1 567 ? -19.424 -1.579 36.018 1.00 83.75 567 ASN A N 1
ATOM 4406 C CA . ASN A 1 567 ? -18.642 -1.623 37.267 1.00 83.75 567 ASN A CA 1
ATOM 4407 C C . ASN A 1 567 ? -18.788 -0.388 38.179 1.00 83.75 567 ASN A C 1
ATOM 4409 O O . ASN A 1 567 ? -18.725 -0.531 39.402 1.00 83.75 567 ASN A O 1
ATOM 4413 N N . LEU A 1 568 ? -18.984 0.814 37.626 1.00 87.12 568 LEU A N 1
ATOM 4414 C CA . LEU A 1 568 ? -18.929 2.079 38.384 1.00 87.12 568 LEU A CA 1
ATOM 4415 C C . LEU A 1 568 ? -20.299 2.745 38.573 1.00 87.12 568 LEU A C 1
ATOM 4417 O O . LEU A 1 568 ? -20.579 3.278 39.647 1.00 87.12 568 LEU A O 1
ATOM 4421 N N . TRP A 1 569 ? -21.167 2.698 37.566 1.00 88.62 569 TRP A N 1
ATOM 4422 C CA . TRP A 1 569 ? -22.469 3.367 37.587 1.00 88.62 569 TRP A CA 1
ATOM 4423 C C . TRP A 1 569 ? -23.362 2.803 38.706 1.00 88.62 569 TRP A C 1
ATOM 4425 O O . TRP A 1 569 ? -23.578 1.590 38.776 1.00 88.62 569 TRP A O 1
ATOM 4435 N N . ARG A 1 570 ? -23.870 3.648 39.616 1.00 87.19 570 ARG A N 1
ATOM 4436 C CA . ARG A 1 570 ? -24.640 3.238 40.812 1.00 87.19 570 ARG A CA 1
ATOM 4437 C C . ARG A 1 570 ? -23.908 2.287 41.763 1.00 87.19 570 ARG A C 1
ATOM 4439 O O . ARG A 1 570 ? -24.541 1.493 42.467 1.00 87.19 570 ARG A O 1
ATOM 4446 N N . ARG A 1 571 ? -22.574 2.334 41.817 1.00 84.31 571 ARG A N 1
ATOM 4447 C CA . ARG A 1 571 ? -21.796 1.539 42.781 1.00 84.31 571 ARG A CA 1
ATOM 4448 C C . ARG A 1 571 ? -22.205 1.883 44.225 1.00 84.31 571 ARG A C 1
ATOM 4450 O O . ARG A 1 571 ? -22.424 3.052 44.549 1.00 84.31 571 ARG A O 1
ATOM 4457 N N . HIS A 1 572 ? -22.280 0.858 45.078 1.00 82.56 572 HIS A N 1
ATOM 4458 C CA . HIS A 1 572 ? -22.700 0.935 46.489 1.00 82.56 572 HIS A CA 1
ATOM 4459 C C . HIS A 1 572 ? -24.174 1.308 46.732 1.00 82.56 572 HIS A C 1
ATOM 4461 O O . HIS A 1 572 ? -24.507 1.899 47.756 1.00 82.56 572 HIS A O 1
ATOM 4467 N N . THR A 1 573 ? -25.066 0.970 45.798 1.00 83.69 573 THR A N 1
ATOM 4468 C CA . THR A 1 573 ? -26.508 1.226 45.935 1.00 83.69 573 THR A CA 1
ATOM 4469 C C . THR A 1 573 ? -27.315 -0.071 45.973 1.00 83.69 573 THR A C 1
ATOM 4471 O O . THR A 1 573 ? -26.889 -1.107 45.459 1.00 83.69 573 THR A O 1
ATOM 4474 N N . SER A 1 574 ? -28.522 0.014 46.529 1.00 76.69 574 SER A N 1
ATOM 4475 C CA . SER A 1 574 ? -29.557 -1.032 46.542 1.00 76.69 574 SER A CA 1
ATOM 4476 C C . SER A 1 574 ? -29.838 -1.646 45.164 1.00 76.69 574 SER A C 1
ATOM 4478 O O . SER A 1 574 ? -30.127 -2.835 45.085 1.00 76.69 574 SER A O 1
ATOM 4480 N N . LEU A 1 575 ? -29.652 -0.894 44.070 1.00 78.12 575 LEU A N 1
ATOM 4481 C CA . LEU A 1 575 ? -29.803 -1.382 42.689 1.00 78.12 575 LEU A CA 1
ATOM 4482 C C . LEU A 1 575 ? -28.784 -2.470 42.292 1.00 78.12 575 LEU A C 1
ATOM 4484 O O . LEU A 1 575 ? -28.987 -3.164 41.297 1.00 78.12 575 LEU A O 1
ATOM 4488 N N . ARG A 1 576 ? -27.683 -2.607 43.043 1.00 75.94 576 ARG A N 1
ATOM 4489 C CA . ARG A 1 576 ? -26.632 -3.628 42.864 1.00 75.94 576 ARG A CA 1
ATOM 4490 C C . ARG A 1 576 ? -26.577 -4.639 44.018 1.00 75.94 576 ARG A C 1
ATOM 4492 O O . ARG A 1 576 ? -25.621 -5.406 44.123 1.00 75.94 576 ARG A O 1
ATOM 4499 N N . ARG A 1 577 ? -27.556 -4.632 44.931 1.00 63.78 577 ARG A N 1
ATOM 4500 C CA . ARG A 1 577 ? -27.585 -5.595 46.035 1.00 63.78 577 ARG A CA 1
ATOM 4501 C C . ARG A 1 577 ? -28.042 -6.952 45.490 1.00 63.78 577 ARG A C 1
ATOM 4503 O O . ARG A 1 577 ? -29.230 -7.164 45.264 1.00 63.78 577 ARG A O 1
ATOM 4510 N N . ARG A 1 578 ? -27.116 -7.903 45.331 1.00 53.97 578 ARG A N 1
ATOM 4511 C CA . ARG A 1 578 ? -27.486 -9.325 45.328 1.00 53.97 578 ARG A CA 1
ATOM 4512 C C . ARG A 1 578 ? -27.848 -9.700 46.751 1.00 53.97 578 ARG A C 1
ATOM 4514 O O . ARG A 1 578 ? -26.957 -9.861 47.575 1.00 53.97 578 ARG A O 1
ATOM 4521 N N . ILE A 1 579 ? -29.137 -9.841 47.033 1.00 40.34 579 ILE A N 1
ATOM 4522 C CA . ILE A 1 579 ? -29.570 -10.498 48.264 1.00 40.34 579 ILE A CA 1
ATOM 4523 C C . ILE A 1 579 ? -29.001 -11.917 48.208 1.00 40.34 579 ILE A C 1
ATOM 4525 O O . ILE A 1 579 ? -29.356 -12.708 47.331 1.00 40.34 579 ILE A O 1
ATOM 4529 N N . SER A 1 580 ? -28.045 -12.213 49.083 1.00 37.78 580 SER A N 1
ATOM 4530 C CA . SER A 1 580 ? -27.593 -13.579 49.278 1.00 37.78 580 SER A CA 1
ATOM 4531 C C . SER A 1 580 ? -28.671 -14.301 50.095 1.00 37.78 580 SER A C 1
ATOM 4533 O O . SER A 1 580 ? -29.154 -13.783 51.096 1.00 37.78 580 SER A O 1
ATOM 4535 N N . VAL A 1 581 ? -29.094 -15.485 49.644 1.00 40.78 581 VAL A N 1
ATOM 4536 C CA . VAL A 1 581 ? -30.134 -16.308 50.297 1.00 40.78 581 VAL A CA 1
ATOM 4537 C C . VAL A 1 581 ? -29.913 -16.534 51.815 1.00 40.78 581 VAL A C 1
ATOM 4539 O O . VAL A 1 581 ? -30.915 -16.618 52.520 1.00 40.78 581 VAL A O 1
ATOM 4542 N N . PRO A 1 582 ? -28.677 -16.576 52.367 1.00 37.41 582 PRO A N 1
ATOM 4543 C CA . PRO A 1 582 ? -28.478 -16.676 53.818 1.00 37.41 582 PRO A CA 1
ATOM 4544 C C . PRO A 1 582 ? -28.920 -15.424 54.590 1.00 37.41 582 PRO A C 1
ATOM 4546 O O . PRO A 1 582 ? -29.416 -15.529 55.702 1.00 37.41 582 PRO A O 1
ATOM 4549 N N . GLU A 1 583 ? -28.777 -14.242 53.993 1.00 39.19 583 GLU A N 1
ATOM 4550 C CA . GLU A 1 583 ? -29.052 -12.956 54.645 1.00 39.19 583 GLU A CA 1
ATOM 4551 C C . GLU A 1 583 ? -30.558 -12.666 54.691 1.00 39.19 583 GLU A C 1
ATOM 4553 O O . GLU A 1 583 ? -31.047 -12.109 55.661 1.00 39.19 583 GLU A O 1
ATOM 4558 N N . LEU A 1 584 ? -31.321 -13.138 53.694 1.00 39.91 584 LEU A N 1
ATOM 4559 C CA . LEU A 1 584 ? -32.789 -13.119 53.740 1.00 39.91 584 LEU A CA 1
ATOM 4560 C C . LEU A 1 584 ? -33.329 -14.038 54.844 1.00 39.91 584 LEU A C 1
ATOM 4562 O O . LEU A 1 584 ? -34.340 -13.716 55.454 1.00 39.91 584 LEU A O 1
ATOM 4566 N N . LYS A 1 585 ? -32.647 -15.162 55.101 1.00 42.72 585 LYS A N 1
ATOM 4567 C CA . LYS A 1 585 ? -33.003 -16.083 56.182 1.00 42.72 585 LYS A CA 1
ATOM 4568 C C . LYS A 1 585 ? -32.743 -15.448 57.548 1.00 42.72 585 LYS A C 1
ATOM 4570 O O . LYS A 1 585 ? -33.645 -15.437 58.364 1.00 42.72 585 LYS A O 1
ATOM 4575 N N . ASN A 1 586 ? -31.588 -14.805 57.728 1.00 42.72 586 ASN A N 1
ATOM 4576 C CA . ASN A 1 586 ? -31.285 -14.070 58.958 1.00 42.72 586 ASN A CA 1
ATOM 4577 C C . ASN A 1 586 ? -32.234 -12.881 59.182 1.00 42.72 586 ASN A C 1
ATOM 4579 O O . ASN A 1 586 ? -32.651 -12.659 60.303 1.00 42.72 586 ASN A O 1
ATOM 4583 N N . ILE A 1 587 ? -32.638 -12.160 58.128 1.00 50.62 587 ILE A N 1
ATOM 4584 C CA . ILE A 1 587 ? -33.619 -11.064 58.247 1.00 50.62 587 ILE A CA 1
ATOM 4585 C C . ILE A 1 587 ? -35.019 -11.598 58.605 1.00 50.62 587 ILE A C 1
ATOM 4587 O O . ILE A 1 587 ? -35.716 -10.984 59.404 1.00 50.62 587 ILE A O 1
ATOM 4591 N N . LEU A 1 588 ? -35.425 -12.747 58.048 1.00 48.66 588 LEU A N 1
ATOM 4592 C CA . LEU A 1 588 ? -36.680 -13.425 58.409 1.00 48.66 588 LEU A CA 1
ATOM 4593 C C . LEU A 1 588 ? -36.642 -14.012 59.833 1.00 48.66 588 LEU A C 1
ATOM 4595 O O . LEU A 1 588 ? -37.674 -14.037 60.498 1.00 48.66 588 LEU A O 1
ATOM 4599 N N . ASP A 1 589 ? -35.472 -14.455 60.300 1.00 43.78 589 ASP A N 1
ATOM 4600 C CA . ASP A 1 589 ? -35.260 -14.983 61.653 1.00 43.78 589 ASP A CA 1
ATOM 4601 C C . ASP A 1 589 ? -35.152 -13.841 62.704 1.00 43.78 589 ASP A C 1
ATOM 4603 O O . ASP A 1 589 ? -35.640 -13.983 63.830 1.00 43.78 589 ASP A O 1
ATOM 4607 N N . ASP A 1 590 ? -34.609 -12.673 62.331 1.00 45.78 590 ASP A N 1
ATOM 4608 C CA . ASP A 1 590 ? -34.532 -11.461 63.171 1.00 45.78 590 ASP A CA 1
ATOM 4609 C C . ASP A 1 590 ? -35.905 -10.775 63.338 1.00 45.78 590 ASP A C 1
ATOM 4611 O O . ASP A 1 590 ? -36.221 -10.241 64.402 1.00 45.78 590 ASP A O 1
ATOM 4615 N N . GLU A 1 591 ? -36.772 -10.824 62.320 1.00 39.31 591 GLU A N 1
ATOM 4616 C CA . GLU A 1 591 ? -38.130 -10.259 62.401 1.00 39.31 591 GLU A CA 1
ATOM 4617 C C . GLU A 1 591 ? -39.082 -11.133 63.249 1.00 39.31 591 GLU A C 1
ATOM 4619 O O . GLU A 1 591 ? -40.079 -10.636 63.771 1.00 39.31 591 GLU A O 1
ATOM 4624 N N . TYR A 1 592 ? -38.744 -12.411 63.472 1.00 40.94 592 TYR A N 1
ATOM 4625 C CA . TYR A 1 592 ? -39.507 -13.326 64.336 1.00 40.94 592 TYR A CA 1
ATOM 4626 C C . TYR A 1 592 ? -39.038 -13.334 65.805 1.00 40.94 592 TYR A C 1
ATOM 4628 O O . TYR A 1 592 ? -39.750 -13.835 66.674 1.00 40.94 592 TYR A O 1
ATOM 4636 N N . SER A 1 593 ? -37.860 -12.776 66.107 1.00 34.25 593 SER A N 1
ATOM 4637 C CA . SER A 1 593 ? -37.251 -12.800 67.449 1.00 34.25 593 SER A CA 1
ATOM 4638 C C . SER A 1 593 ? -37.461 -11.519 68.272 1.00 34.25 593 SER A C 1
ATOM 4640 O O . SER A 1 593 ? -37.137 -11.493 69.456 1.00 34.25 593 SER A O 1
ATOM 4642 N N . LEU A 1 594 ? -38.109 -10.486 67.719 1.00 39.72 594 LEU A N 1
ATOM 4643 C CA . LEU A 1 594 ? -38.430 -9.233 68.428 1.00 39.72 594 LEU A CA 1
ATOM 4644 C C . LEU A 1 594 ? -39.651 -9.303 69.367 1.00 39.72 594 LEU A C 1
ATOM 4646 O O . LEU A 1 594 ? -40.186 -8.275 69.785 1.00 39.72 594 LEU A O 1
ATOM 4650 N N . GLN A 1 595 ? -40.079 -10.505 69.751 1.00 35.16 595 GLN A N 1
ATOM 4651 C CA . GLN A 1 595 ? -41.153 -10.695 70.720 1.00 35.16 595 GLN A CA 1
ATOM 4652 C C . GLN A 1 595 ? -40.819 -11.823 71.700 1.00 35.16 595 GLN A C 1
ATOM 4654 O O . GLN A 1 595 ? -41.508 -12.831 71.701 1.00 35.16 595 GLN A O 1
ATOM 4659 N N . TYR A 1 596 ? -39.769 -11.670 72.516 1.00 28.95 596 TYR A N 1
ATOM 4660 C CA . TYR A 1 596 ? -39.744 -12.122 73.918 1.00 28.95 596 TYR A CA 1
ATOM 4661 C C . TYR A 1 596 ? -38.458 -11.681 74.648 1.00 28.95 596 TYR A C 1
ATOM 4663 O O . TYR A 1 596 ? -37.348 -11.975 74.225 1.00 28.95 596 TYR A O 1
ATOM 4671 N N . ASP A 1 597 ? -38.699 -11.035 75.784 1.00 27.20 597 ASP A N 1
ATOM 4672 C CA . ASP A 1 597 ? -37.920 -10.929 77.020 1.00 27.20 597 ASP A CA 1
ATOM 4673 C C . ASP A 1 597 ? -36.579 -10.185 77.159 1.00 27.20 597 ASP A C 1
ATOM 4675 O O . ASP A 1 597 ? -35.564 -10.421 76.511 1.00 27.20 597 ASP A O 1
ATOM 4679 N N . SER A 1 598 ? -36.633 -9.346 78.191 1.00 30.64 598 SER A N 1
ATOM 4680 C CA . SER A 1 598 ? -35.593 -8.792 79.045 1.00 30.64 598 SER A CA 1
ATOM 4681 C C . SER A 1 598 ? -34.682 -9.841 79.691 1.00 30.64 598 SER A C 1
ATOM 4683 O O . SER A 1 598 ? -35.173 -10.799 80.278 1.00 30.64 598 SER A O 1
ATOM 4685 N N . ASN A 1 599 ? -33.369 -9.585 79.694 1.00 25.06 599 ASN A N 1
ATOM 4686 C CA . ASN A 1 599 ? -32.542 -9.512 80.908 1.00 25.06 599 ASN A CA 1
ATOM 4687 C C . ASN A 1 599 ? -31.106 -9.083 80.573 1.00 25.06 599 ASN A C 1
ATOM 4689 O O . ASN A 1 599 ? -30.539 -9.459 79.549 1.00 25.06 599 ASN A O 1
ATOM 4693 N N . GLU A 1 600 ? -30.554 -8.260 81.461 1.00 32.16 600 GLU A N 1
ATOM 4694 C CA . GLU A 1 600 ? -29.134 -7.939 81.552 1.00 32.16 600 GLU A CA 1
ATOM 4695 C C . GLU A 1 600 ? -28.337 -9.218 81.822 1.00 32.16 600 GLU A C 1
ATOM 4697 O O . GLU A 1 600 ? -28.675 -9.943 82.749 1.00 32.16 600 GLU A O 1
ATOM 4702 N N . ASP A 1 601 ? -27.278 -9.467 81.049 1.00 24.89 601 ASP A N 1
ATOM 4703 C CA . ASP A 1 601 ? -26.062 -10.098 81.561 1.00 24.89 601 ASP A CA 1
ATOM 4704 C C . ASP A 1 601 ? -24.868 -9.824 80.636 1.00 24.89 601 ASP A C 1
ATOM 4706 O O . ASP A 1 601 ? -24.921 -9.901 79.406 1.00 24.89 601 ASP A O 1
ATOM 4710 N N . MET A 1 602 ? -23.773 -9.455 81.287 1.00 31.23 602 MET A N 1
ATOM 4711 C CA . MET A 1 602 ? -22.461 -9.135 80.744 1.00 31.23 602 MET A CA 1
ATOM 4712 C C . MET A 1 602 ? -21.777 -10.444 80.314 1.00 31.23 602 MET A C 1
ATOM 4714 O O . MET A 1 602 ? -21.479 -11.281 81.162 1.00 31.23 602 MET A O 1
ATOM 4718 N N . VAL A 1 603 ? -21.524 -10.644 79.014 1.00 28.66 603 VAL A N 1
ATOM 4719 C CA . VAL A 1 603 ? -20.800 -11.828 78.511 1.00 28.66 603 VAL A CA 1
ATOM 4720 C C . VAL A 1 603 ? -19.599 -11.410 77.668 1.00 28.66 603 VAL A C 1
ATOM 4722 O O . VAL A 1 603 ? -19.708 -10.650 76.706 1.00 28.66 603 VAL A O 1
ATOM 4725 N N . ASP A 1 604 ? -18.450 -11.932 78.089 1.00 23.34 604 ASP A N 1
ATOM 4726 C CA . ASP A 1 604 ? -17.102 -11.711 77.583 1.00 23.34 604 ASP A CA 1
ATOM 4727 C C . ASP A 1 604 ? -16.959 -11.749 76.056 1.00 23.34 604 ASP A C 1
ATOM 4729 O O . ASP A 1 604 ? -17.376 -12.683 75.364 1.00 23.34 604 ASP A O 1
ATOM 4733 N N . VAL A 1 605 ? -16.214 -10.761 75.554 1.00 29.25 605 VAL A N 1
ATOM 4734 C CA . VAL A 1 605 ? -15.629 -10.733 74.214 1.00 29.25 605 VAL A CA 1
ATOM 4735 C C . VAL A 1 605 ? -14.606 -11.865 74.109 1.00 29.25 605 VAL A C 1
ATOM 4737 O O . VAL A 1 605 ? -13.423 -11.702 74.402 1.00 29.25 605 VAL A O 1
ATOM 4740 N N . LYS A 1 606 ? -15.056 -13.042 73.667 1.00 24.00 606 LYS A N 1
ATOM 4741 C CA . LYS A 1 606 ? -14.158 -14.099 73.203 1.00 24.00 606 LYS A CA 1
ATOM 4742 C C . LYS A 1 606 ? -13.773 -13.797 71.759 1.00 24.00 606 LYS A C 1
ATOM 4744 O O . LYS A 1 606 ? -14.464 -14.152 70.808 1.00 24.00 606 LYS A O 1
ATOM 4749 N N . GLU A 1 607 ? -12.659 -13.088 71.631 1.00 31.62 607 GLU A N 1
ATOM 4750 C CA . GLU A 1 607 ? -11.949 -12.811 70.389 1.00 31.62 607 GLU A CA 1
ATOM 4751 C C . GLU A 1 607 ? -11.628 -14.136 69.670 1.00 31.62 607 GLU A C 1
ATOM 4753 O O . GLU A 1 607 ? -10.678 -14.855 69.985 1.00 31.62 607 GLU A O 1
ATOM 4758 N N . SER A 1 608 ? -12.484 -14.506 68.714 1.00 25.02 608 SER A N 1
ATOM 4759 C CA . SER A 1 608 ? -12.272 -15.635 67.812 1.00 25.02 608 SER A CA 1
ATOM 4760 C C . SER A 1 608 ? -11.169 -15.271 66.815 1.00 25.02 608 SER A C 1
ATOM 4762 O O . SER A 1 608 ? -11.429 -14.820 65.696 1.00 25.02 608 SER A O 1
ATOM 4764 N N . ASN A 1 609 ? -9.926 -15.514 67.226 1.00 26.98 609 ASN A N 1
ATOM 4765 C CA . ASN A 1 609 ? -8.760 -15.660 66.361 1.00 26.98 609 ASN A CA 1
ATOM 4766 C C . ASN A 1 609 ? -8.960 -16.837 65.382 1.00 26.98 609 ASN A C 1
ATOM 4768 O O . ASN A 1 609 ? -8.405 -17.919 65.556 1.00 26.98 609 ASN A O 1
ATOM 4772 N N . SER A 1 610 ? -9.746 -16.626 64.323 1.00 26.72 610 SER A N 1
ATOM 4773 C CA . SER A 1 610 ? -9.739 -17.482 63.134 1.00 26.72 610 SER A CA 1
ATOM 4774 C C . SER A 1 610 ? -8.596 -17.033 62.229 1.00 26.72 610 SER A C 1
ATOM 4776 O O . SER A 1 610 ? -8.745 -16.133 61.403 1.00 26.72 610 SER A O 1
ATOM 4778 N N . SER A 1 611 ? -7.438 -17.644 62.466 1.00 28.08 611 SER A N 1
ATOM 4779 C CA . SER A 1 611 ? -6.351 -17.907 61.518 1.00 28.08 611 SER A CA 1
ATOM 4780 C C . SER A 1 611 ? -6.441 -17.212 60.150 1.00 28.08 611 SER A C 1
ATOM 4782 O O . SER A 1 611 ? -7.173 -17.575 59.231 1.00 28.08 611 SER A O 1
ATOM 4784 N N . ARG A 1 612 ? -5.542 -16.246 60.001 1.00 29.86 612 ARG A N 1
ATOM 4785 C CA . ARG A 1 612 ? -5.091 -15.611 58.766 1.00 29.86 612 ARG A CA 1
ATOM 4786 C C . ARG A 1 612 ? -4.329 -16.632 57.899 1.00 29.86 612 ARG A C 1
ATOM 4788 O O . ARG A 1 612 ? -3.139 -16.460 57.657 1.00 29.86 612 ARG A O 1
ATOM 4795 N N . GLU A 1 613 ? -4.975 -17.707 57.439 1.00 36.62 613 GLU A N 1
ATOM 4796 C CA . GLU A 1 613 ? -4.441 -18.521 56.338 1.00 36.62 613 GLU A CA 1
ATOM 4797 C C . GLU A 1 613 ? -4.503 -17.677 55.061 1.00 36.62 613 GLU A C 1
ATOM 4799 O O . GLU A 1 613 ? -5.505 -17.600 54.348 1.00 36.62 613 GLU A O 1
ATOM 4804 N N . VAL A 1 614 ? -3.413 -16.956 54.800 1.00 44.06 614 VAL A N 1
ATOM 4805 C CA . VAL A 1 614 ? -3.193 -16.256 53.537 1.00 44.06 614 VAL A CA 1
ATOM 4806 C C . VAL A 1 614 ? -3.341 -17.285 52.418 1.00 44.06 614 VAL A C 1
ATOM 4808 O O . VAL A 1 614 ? -2.617 -18.276 52.383 1.00 44.06 614 VAL A O 1
ATOM 4811 N N . ASN A 1 615 ? -4.294 -17.043 51.518 1.00 58.81 615 ASN A N 1
ATOM 4812 C CA . ASN A 1 615 ? -4.708 -17.907 50.409 1.00 58.81 615 ASN A CA 1
ATOM 4813 C C . ASN A 1 615 ? -3.602 -18.050 49.330 1.00 58.81 615 ASN A C 1
ATOM 4815 O O . ASN A 1 615 ? -3.762 -17.644 48.179 1.00 58.81 615 ASN A O 1
ATOM 4819 N N . THR A 1 616 ? -2.444 -18.586 49.720 1.00 63.75 616 THR A N 1
ATOM 4820 C CA . THR A 1 616 ? -1.208 -18.765 48.937 1.00 63.75 616 THR A CA 1
ATOM 4821 C C . THR A 1 616 ? -1.435 -19.614 47.690 1.00 63.75 616 THR A C 1
ATOM 4823 O O . THR A 1 616 ? -0.906 -19.291 46.627 1.00 63.75 616 THR A O 1
ATOM 4826 N N . LYS A 1 617 ? -2.302 -20.633 47.774 1.00 71.75 617 LYS A N 1
ATOM 4827 C CA . LYS A 1 617 ? -2.718 -21.451 46.621 1.00 71.75 617 LYS A CA 1
ATOM 4828 C C . LYS A 1 617 ? -3.403 -20.622 45.528 1.00 71.75 617 LYS A C 1
ATOM 4830 O O . LYS A 1 617 ? -3.151 -20.850 44.348 1.00 71.75 617 LYS A O 1
ATOM 4835 N N . GLY A 1 618 ? -4.233 -19.647 45.905 1.00 73.00 618 GLY A N 1
ATOM 4836 C CA . GLY A 1 618 ? -4.899 -18.750 44.957 1.00 73.00 618 GLY A CA 1
ATOM 4837 C C . GLY A 1 618 ? -3.918 -17.834 44.224 1.00 73.00 618 GLY A C 1
ATOM 4838 O O . GLY A 1 618 ? -4.001 -17.701 43.007 1.00 73.00 618 GLY A O 1
ATOM 4839 N N . TYR A 1 619 ? -2.948 -17.260 44.943 1.00 79.75 619 TYR A N 1
ATOM 4840 C CA . TYR A 1 619 ? -1.905 -16.417 44.345 1.00 79.75 619 TYR A CA 1
ATOM 4841 C C . TYR A 1 619 ? -0.991 -17.200 43.396 1.00 79.75 619 TYR A C 1
ATOM 4843 O O . TYR A 1 619 ? -0.693 -16.710 42.309 1.00 79.75 619 TYR A O 1
ATOM 4851 N N . TYR A 1 620 ? -0.602 -18.424 43.766 1.00 83.88 620 TYR A N 1
ATOM 4852 C CA . TYR A 1 620 ? 0.216 -19.286 42.911 1.00 83.88 620 TYR A CA 1
ATOM 4853 C C . TYR A 1 620 ? -0.497 -19.641 41.597 1.00 83.88 620 TYR A C 1
ATOM 4855 O O . TYR A 1 620 ? 0.086 -19.510 40.524 1.00 83.88 620 TYR A O 1
ATOM 4863 N N . LEU A 1 621 ? -1.782 -20.012 41.660 1.00 84.00 621 LEU A N 1
ATOM 4864 C CA . LEU A 1 621 ? -2.580 -20.317 40.467 1.00 84.00 621 LEU A CA 1
ATOM 4865 C C . LEU A 1 621 ? -2.732 -19.091 39.549 1.00 84.00 621 LEU A C 1
ATOM 4867 O O . LEU A 1 621 ? -2.650 -19.210 38.329 1.00 84.00 621 LEU A O 1
ATOM 4871 N N . SER A 1 622 ? -2.915 -17.909 40.139 1.00 84.31 622 SER A N 1
ATOM 4872 C CA . SER A 1 622 ? -3.009 -16.641 39.408 1.00 84.31 622 SER A CA 1
ATOM 4873 C C . SER A 1 622 ? -1.696 -16.278 38.707 1.00 84.31 622 SER A C 1
ATOM 4875 O O . SER A 1 622 ? -1.697 -15.897 37.538 1.00 84.31 622 SER A O 1
ATOM 4877 N N . ALA A 1 623 ? -0.563 -16.454 39.394 1.00 87.38 623 ALA A N 1
ATOM 4878 C CA . ALA A 1 623 ? 0.764 -16.250 38.817 1.00 87.38 623 ALA A CA 1
ATOM 4879 C C . ALA A 1 623 ? 1.037 -17.221 37.658 1.00 87.38 623 ALA A C 1
ATOM 4881 O O . ALA A 1 623 ? 1.557 -16.808 36.625 1.00 87.38 623 ALA A O 1
ATOM 4882 N N . LEU A 1 624 ? 0.624 -18.485 37.797 1.00 90.25 624 LEU A N 1
ATOM 4883 C CA . LEU A 1 624 ? 0.771 -19.503 36.758 1.00 90.25 624 LEU A CA 1
ATOM 4884 C C . LEU A 1 624 ? -0.077 -19.174 35.519 1.00 90.25 624 LEU A C 1
ATOM 4886 O O . LEU A 1 624 ? 0.430 -19.240 34.402 1.00 90.25 624 LEU A O 1
ATOM 4890 N N . ASN A 1 625 ? -1.326 -18.728 35.704 1.00 90.25 625 ASN A N 1
ATOM 4891 C CA . ASN A 1 625 ? -2.179 -18.253 34.608 1.00 90.25 625 ASN A CA 1
ATOM 4892 C C . ASN A 1 625 ? -1.568 -17.049 33.877 1.00 90.25 625 ASN A C 1
ATOM 4894 O O . ASN A 1 625 ? -1.550 -17.020 32.646 1.00 90.25 625 ASN A O 1
ATOM 4898 N N . GLY A 1 626 ? -1.062 -16.062 34.625 1.00 89.62 626 GLY A N 1
ATOM 4899 C CA . GLY A 1 626 ? -0.383 -14.898 34.055 1.00 89.62 626 GLY A CA 1
ATOM 4900 C C . GLY A 1 626 ? 0.862 -15.294 33.258 1.00 89.62 626 GLY A C 1
ATOM 4901 O O . GLY A 1 626 ? 1.017 -14.872 32.115 1.00 89.62 626 GLY A O 1
ATOM 4902 N N . LEU A 1 627 ? 1.713 -16.155 33.823 1.00 93.50 627 LEU A N 1
ATOM 4903 C CA . LEU A 1 627 ? 2.919 -16.658 33.162 1.00 93.50 627 LEU A CA 1
ATOM 4904 C C . LEU A 1 627 ? 2.589 -17.431 31.878 1.00 93.50 627 LEU A C 1
ATOM 4906 O O . LEU A 1 627 ? 3.245 -17.227 30.861 1.00 93.50 627 LEU A O 1
ATOM 4910 N N . PHE A 1 628 ? 1.552 -18.272 31.902 1.00 94.19 628 PHE A N 1
ATOM 4911 C CA . PHE A 1 628 ? 1.099 -19.015 30.728 1.00 94.19 628 PHE A CA 1
ATOM 4912 C C . PHE A 1 628 ? 0.699 -18.080 29.578 1.00 94.19 628 PHE A C 1
ATOM 4914 O O . PHE A 1 628 ? 1.181 -18.242 28.457 1.00 94.19 628 PHE A O 1
ATOM 4921 N N . VAL A 1 629 ? -0.127 -17.064 29.860 1.00 92.88 629 VAL A N 1
ATOM 4922 C CA . VAL A 1 629 ? -0.532 -16.072 28.850 1.00 92.88 629 VAL A CA 1
ATOM 4923 C C . VAL A 1 629 ? 0.672 -15.272 28.352 1.00 92.88 629 VAL A C 1
ATOM 4925 O O . VAL A 1 629 ? 0.797 -15.056 27.152 1.00 92.88 629 VAL A O 1
ATOM 4928 N N . LEU A 1 630 ? 1.593 -14.886 29.239 1.00 92.88 630 LEU A N 1
ATOM 4929 C CA . LEU A 1 630 ? 2.807 -14.158 28.865 1.00 92.88 630 LEU A CA 1
ATOM 4930 C C . LEU A 1 630 ? 3.678 -14.961 27.881 1.00 92.88 630 LEU A C 1
ATOM 4932 O O . LEU A 1 630 ? 4.052 -14.442 26.830 1.00 92.88 630 LEU A O 1
ATOM 4936 N N . ILE A 1 631 ? 3.963 -16.228 28.204 1.00 93.94 631 ILE A N 1
ATOM 4937 C CA . ILE A 1 631 ? 4.777 -17.131 27.374 1.00 93.94 631 ILE A CA 1
ATOM 4938 C C . ILE A 1 631 ? 4.137 -17.344 26.001 1.00 93.94 631 ILE A C 1
ATOM 4940 O O . ILE A 1 631 ? 4.846 -17.430 25.003 1.00 93.94 631 ILE A O 1
ATOM 4944 N N . CYS A 1 632 ? 2.808 -17.406 25.935 1.00 93.81 632 CYS A N 1
ATOM 4945 C CA . CYS A 1 632 ? 2.097 -17.617 24.679 1.00 93.81 632 CYS A CA 1
ATOM 4946 C C . CYS A 1 632 ? 1.963 -16.336 23.835 1.00 93.81 632 CYS A C 1
ATOM 4948 O O . CYS A 1 632 ? 1.933 -16.424 22.610 1.00 93.81 632 CYS A O 1
ATOM 4950 N N . SER A 1 633 ? 1.902 -15.153 24.458 1.00 92.31 633 SER A N 1
ATOM 4951 C CA . SER A 1 633 ? 1.728 -13.881 23.745 1.00 92.31 633 SER A CA 1
ATOM 4952 C C . SER A 1 633 ? 3.042 -13.264 23.255 1.00 92.31 633 SER A C 1
ATOM 4954 O O . SER A 1 633 ? 3.066 -12.739 22.146 1.00 92.31 633 SER A O 1
ATOM 4956 N N . ILE A 1 634 ? 4.135 -13.316 24.034 1.00 93.81 634 ILE A N 1
ATOM 4957 C CA . ILE A 1 634 ? 5.427 -12.683 23.676 1.00 93.81 634 ILE A CA 1
ATOM 4958 C C . ILE A 1 634 ? 5.971 -13.132 22.306 1.00 93.81 634 ILE A C 1
ATOM 4960 O O . ILE A 1 634 ? 6.411 -12.262 21.551 1.00 93.81 634 ILE A O 1
ATOM 4964 N N . PRO A 1 635 ? 5.935 -14.427 21.927 1.00 94.50 635 PRO A N 1
ATOM 4965 C CA . PRO A 1 635 ? 6.485 -14.876 20.651 1.00 94.50 635 PRO A CA 1
ATOM 4966 C C . PRO A 1 635 ? 5.911 -14.147 19.434 1.00 94.50 635 PRO A C 1
ATOM 4968 O O . PRO A 1 635 ? 6.660 -13.871 18.507 1.00 94.50 635 PRO A O 1
ATOM 4971 N N . ALA A 1 636 ? 4.626 -13.773 19.448 1.00 92.06 636 ALA A N 1
ATOM 4972 C CA . ALA A 1 636 ? 3.997 -13.053 18.337 1.00 92.06 636 ALA A CA 1
ATOM 4973 C C . ALA A 1 636 ? 4.531 -11.617 18.153 1.00 92.06 636 ALA A C 1
ATOM 4975 O O . ALA A 1 636 ? 4.423 -11.058 17.062 1.00 92.06 636 ALA A O 1
ATOM 4976 N N . TRP A 1 637 ? 5.101 -11.021 19.205 1.00 93.69 637 TRP A N 1
ATOM 4977 C CA . TRP A 1 637 ? 5.696 -9.682 19.174 1.00 93.69 637 TRP A CA 1
ATOM 4978 C C . TRP A 1 637 ? 7.153 -9.680 18.715 1.00 93.69 637 TRP A C 1
ATOM 4980 O O . TRP A 1 637 ? 7.598 -8.689 18.149 1.00 93.69 637 TRP A O 1
ATOM 4990 N N . VAL A 1 638 ? 7.885 -10.763 18.986 1.00 93.62 638 VAL A N 1
ATOM 4991 C CA . VAL A 1 638 ? 9.337 -10.847 18.761 1.00 93.62 638 VAL A CA 1
ATOM 4992 C C . VAL A 1 638 ? 9.671 -11.605 17.480 1.00 93.62 638 VAL A C 1
ATOM 4994 O O . VAL A 1 638 ? 10.595 -11.224 16.769 1.00 93.62 638 VAL A O 1
ATOM 4997 N N . PHE A 1 639 ? 8.936 -12.677 17.184 1.00 94.38 639 PHE A N 1
ATOM 4998 C CA . PHE A 1 639 ? 9.166 -13.510 16.008 1.00 94.38 639 PHE A CA 1
ATOM 4999 C C . PHE A 1 639 ? 8.145 -13.206 14.908 1.00 94.38 639 PHE A C 1
ATOM 5001 O O . PHE A 1 639 ? 7.005 -12.842 15.220 1.00 94.38 639 PHE A O 1
ATOM 5008 N N . PRO A 1 640 ? 8.520 -13.381 13.627 1.00 91.75 640 PRO A N 1
ATOM 5009 C CA . PRO A 1 640 ? 7.602 -13.189 12.515 1.00 91.75 640 PRO A CA 1
ATOM 5010 C C . PRO A 1 640 ? 6.350 -14.047 12.678 1.00 91.75 640 PRO A C 1
ATOM 5012 O O . PRO A 1 640 ? 6.432 -15.256 12.909 1.00 91.75 640 PRO A O 1
ATOM 5015 N N . CYS A 1 641 ? 5.185 -13.414 12.576 1.00 91.44 641 CYS A N 1
ATOM 5016 C CA . CYS A 1 641 ? 3.890 -14.062 12.761 1.00 91.44 641 CYS A CA 1
ATOM 5017 C C . CYS A 1 641 ? 3.067 -14.117 11.462 1.00 91.44 641 CYS A C 1
ATOM 5019 O O . CYS A 1 641 ? 2.205 -14.989 11.327 1.00 91.44 641 CYS A O 1
ATOM 5021 N N . LEU A 1 642 ? 3.380 -13.243 10.500 1.00 89.12 642 LEU A N 1
ATOM 5022 C CA . LEU A 1 642 ? 2.768 -13.159 9.176 1.00 89.12 642 LEU A CA 1
ATOM 5023 C C . LEU A 1 642 ? 3.863 -13.075 8.112 1.00 89.12 642 LEU A C 1
ATOM 5025 O O . LEU A 1 642 ? 4.809 -12.307 8.266 1.00 89.12 642 LEU A O 1
ATOM 5029 N N . ARG A 1 643 ? 3.715 -13.840 7.031 1.00 89.25 643 ARG A N 1
ATOM 5030 C CA . ARG A 1 643 ? 4.587 -13.772 5.854 1.00 89.25 643 ARG A CA 1
ATOM 5031 C C . ARG A 1 643 ? 3.773 -13.333 4.651 1.00 89.25 643 ARG A C 1
ATOM 5033 O O . ARG A 1 643 ? 2.807 -14.009 4.314 1.00 89.25 643 ARG A O 1
ATOM 5040 N N . TYR A 1 644 ? 4.164 -12.242 4.002 1.00 86.06 644 TYR A N 1
ATOM 5041 C CA . TYR A 1 644 ? 3.582 -11.818 2.728 1.00 86.06 644 TYR A CA 1
ATOM 5042 C C . TYR A 1 644 ? 4.472 -12.268 1.576 1.00 86.06 644 TYR A C 1
ATOM 5044 O O . TYR A 1 644 ? 5.652 -11.917 1.518 1.00 86.06 644 TYR A O 1
ATOM 5052 N N . LYS A 1 645 ? 3.884 -13.025 0.653 1.00 83.75 645 LYS A N 1
ATOM 5053 C CA . LYS A 1 645 ? 4.534 -13.557 -0.536 1.00 83.75 645 LYS A CA 1
ATOM 5054 C C . LYS A 1 645 ? 3.963 -12.880 -1.774 1.00 83.75 645 LYS A C 1
ATOM 5056 O O . LYS A 1 645 ? 2.766 -12.971 -2.047 1.00 83.75 645 LYS A O 1
ATOM 5061 N N . VAL A 1 646 ? 4.825 -12.218 -2.536 1.00 78.75 646 VAL A N 1
ATOM 5062 C CA . VAL A 1 646 ? 4.466 -11.626 -3.829 1.00 78.75 646 VAL A CA 1
ATOM 5063 C C . VAL A 1 646 ? 4.918 -12.580 -4.932 1.00 78.75 646 VAL A C 1
ATOM 5065 O O . VAL A 1 646 ? 6.075 -12.978 -5.006 1.00 78.75 646 VAL A O 1
ATOM 5068 N N . THR A 1 647 ? 3.984 -12.978 -5.786 1.00 73.12 647 THR A N 1
ATOM 5069 C CA . THR A 1 647 ? 4.195 -13.874 -6.930 1.00 73.12 647 THR A CA 1
ATOM 5070 C C . THR A 1 647 ? 3.793 -13.172 -8.231 1.00 73.12 647 THR A C 1
ATOM 5072 O O . THR A 1 647 ? 3.079 -12.167 -8.210 1.00 73.12 647 THR A O 1
ATOM 5075 N N . GLY A 1 648 ? 4.269 -13.675 -9.373 1.00 74.12 648 GLY A N 1
ATOM 5076 C CA . GLY A 1 648 ? 4.124 -13.019 -10.682 1.00 74.12 648 GLY A CA 1
ATOM 5077 C C . GLY A 1 648 ? 5.364 -12.206 -11.064 1.00 74.12 648 GLY A C 1
ATOM 5078 O O . GLY A 1 648 ? 6.396 -12.318 -10.412 1.00 74.12 648 GLY A O 1
ATOM 5079 N N . MET A 1 649 ? 5.290 -11.380 -12.113 1.00 64.44 649 MET A N 1
ATOM 5080 C CA . MET A 1 649 ? 6.423 -10.522 -12.519 1.00 64.44 649 MET A CA 1
ATOM 5081 C C . MET A 1 649 ? 6.848 -9.526 -11.433 1.00 64.44 649 MET A C 1
ATOM 5083 O O . MET A 1 649 ? 8.016 -9.152 -11.366 1.00 64.44 649 MET A O 1
ATOM 5087 N N . ALA A 1 650 ? 5.941 -9.143 -10.537 1.00 66.00 650 ALA A N 1
ATOM 5088 C CA . ALA A 1 650 ? 6.252 -8.300 -9.391 1.00 66.00 650 ALA A CA 1
ATOM 5089 C C . ALA A 1 650 ? 7.243 -8.933 -8.400 1.00 66.00 650 ALA A C 1
ATOM 5091 O O . ALA A 1 650 ? 7.889 -8.199 -7.655 1.00 66.00 650 ALA A O 1
ATOM 5092 N N . SER A 1 651 ? 7.447 -10.257 -8.427 1.00 65.69 651 SER A N 1
ATOM 5093 C CA . SER A 1 651 ? 8.513 -10.895 -7.642 1.00 65.69 651 SER A CA 1
ATOM 5094 C C . SER A 1 651 ? 9.917 -10.508 -8.127 1.00 65.69 651 SER A C 1
ATOM 5096 O O . SER A 1 651 ? 10.893 -10.783 -7.444 1.00 65.69 651 SER A O 1
ATOM 5098 N N . ILE A 1 652 ? 10.048 -9.890 -9.307 1.00 63.84 652 ILE A N 1
ATOM 5099 C CA . ILE A 1 652 ? 11.313 -9.305 -9.780 1.00 63.84 652 ILE A CA 1
ATOM 5100 C C . ILE A 1 652 ? 11.606 -8.004 -9.020 1.00 63.84 652 ILE A C 1
ATOM 5102 O O . ILE A 1 652 ? 12.752 -7.742 -8.672 1.00 63.84 652 ILE A O 1
ATOM 5106 N N . LEU A 1 653 ? 10.564 -7.214 -8.740 1.00 63.44 653 LEU A N 1
ATOM 5107 C CA . LEU A 1 653 ? 10.657 -5.948 -8.006 1.00 63.44 653 LEU A CA 1
ATOM 5108 C C . LEU A 1 653 ? 10.808 -6.184 -6.500 1.00 63.44 653 LEU A C 1
ATOM 5110 O O . LEU A 1 653 ? 11.516 -5.445 -5.825 1.00 63.44 653 LEU A O 1
ATOM 5114 N N . GLN A 1 654 ? 10.162 -7.226 -5.976 1.00 67.62 654 GLN A N 1
ATOM 5115 C CA . GLN A 1 654 ? 10.241 -7.613 -4.572 1.00 67.62 654 GLN A CA 1
ATOM 5116 C C . GLN A 1 654 ? 10.536 -9.119 -4.454 1.00 67.62 654 GLN A C 1
ATOM 5118 O O . GLN A 1 654 ? 9.614 -9.916 -4.273 1.00 67.62 654 GLN A O 1
ATOM 5123 N N . PRO A 1 655 ? 11.813 -9.527 -4.583 1.00 58.94 655 PRO A N 1
ATOM 5124 C CA . PRO A 1 655 ? 12.196 -10.939 -4.612 1.00 58.94 655 PRO A CA 1
ATOM 5125 C C . PRO A 1 655 ? 12.176 -11.618 -3.240 1.00 58.94 655 PRO A C 1
ATOM 5127 O O . PRO A 1 655 ? 12.197 -12.846 -3.171 1.00 58.94 655 PRO A O 1
ATOM 5130 N N . THR A 1 656 ? 12.157 -10.849 -2.149 1.00 70.81 656 THR A N 1
ATOM 5131 C CA . THR A 1 656 ? 12.163 -11.375 -0.783 1.00 70.81 656 THR A CA 1
ATOM 5132 C C . THR A 1 656 ? 10.773 -11.335 -0.158 1.00 70.81 656 THR A C 1
ATOM 5134 O O . THR A 1 656 ? 10.101 -10.300 -0.153 1.00 70.81 656 THR A O 1
ATOM 5137 N N . ASP A 1 657 ? 10.371 -12.470 0.417 1.00 81.62 657 ASP A N 1
ATOM 5138 C CA . ASP A 1 657 ? 9.171 -12.565 1.245 1.00 81.62 657 ASP A CA 1
ATOM 5139 C C . ASP A 1 657 ? 9.265 -11.569 2.408 1.00 81.62 657 ASP A C 1
ATOM 5141 O O . ASP A 1 657 ? 10.313 -11.417 3.046 1.00 81.62 657 ASP A O 1
ATOM 5145 N N . ARG A 1 658 ? 8.160 -10.872 2.687 1.00 83.50 658 ARG A N 1
ATOM 5146 C CA . ARG A 1 658 ? 8.100 -9.884 3.765 1.00 83.50 658 ARG A CA 1
ATOM 5147 C C . ARG A 1 658 ? 7.555 -10.548 5.021 1.00 83.50 658 ARG A C 1
ATOM 5149 O O . ARG A 1 658 ? 6.342 -10.671 5.201 1.00 83.50 658 ARG A O 1
ATOM 5156 N N . ASP A 1 659 ? 8.475 -10.967 5.874 1.00 89.25 659 ASP A N 1
ATOM 5157 C CA . ASP A 1 659 ? 8.186 -11.482 7.207 1.00 89.25 659 ASP A CA 1
ATOM 5158 C C . ASP A 1 659 ? 7.903 -10.312 8.154 1.00 89.25 659 ASP A C 1
ATOM 5160 O O . ASP A 1 659 ? 8.712 -9.397 8.276 1.00 89.25 659 ASP A O 1
ATOM 5164 N N . MET A 1 660 ? 6.737 -10.328 8.800 1.00 88.00 660 MET A N 1
ATOM 5165 C CA . MET A 1 660 ? 6.291 -9.278 9.709 1.00 88.00 660 MET A CA 1
ATOM 5166 C C . MET A 1 660 ? 6.037 -9.815 11.111 1.00 88.00 660 MET A C 1
ATOM 5168 O O . MET A 1 660 ? 5.347 -10.821 11.319 1.00 88.00 660 MET A O 1
ATOM 5172 N N . THR A 1 661 ? 6.556 -9.091 12.093 1.00 93.19 661 THR A N 1
ATOM 5173 C CA . THR A 1 661 ? 6.206 -9.248 13.510 1.00 93.19 661 THR A CA 1
ATOM 5174 C C . THR A 1 661 ? 4.943 -8.452 13.852 1.00 93.19 661 THR A C 1
ATOM 5176 O O . THR A 1 661 ? 4.590 -7.487 13.170 1.00 93.19 661 THR A O 1
ATOM 5179 N N . LEU A 1 662 ? 4.266 -8.789 14.958 1.00 90.38 662 LEU A N 1
ATOM 5180 C CA . LEU A 1 662 ? 3.134 -7.979 15.435 1.00 90.38 662 LEU A CA 1
ATOM 5181 C C . LEU A 1 662 ? 3.565 -6.548 15.815 1.00 90.38 662 LEU A C 1
ATOM 5183 O O . LEU A 1 662 ? 2.770 -5.610 15.735 1.00 90.38 662 LEU A O 1
ATOM 5187 N N . PHE A 1 663 ? 4.830 -6.373 16.209 1.00 91.50 663 PHE A N 1
ATOM 5188 C CA . PHE A 1 663 ? 5.412 -5.063 16.479 1.00 91.50 663 PHE A CA 1
ATOM 5189 C C . PHE A 1 663 ? 5.481 -4.211 15.207 1.00 91.50 663 PHE A C 1
ATOM 5191 O O . PHE A 1 663 ? 4.887 -3.138 15.169 1.00 91.50 663 PHE A O 1
ATOM 5198 N N . GLU A 1 664 ? 6.100 -4.712 14.138 1.00 89.62 664 GLU A N 1
ATOM 5199 C CA . GLU A 1 664 ? 6.196 -3.989 12.859 1.00 89.62 664 GLU A CA 1
ATOM 5200 C C . GLU A 1 664 ? 4.821 -3.683 12.267 1.00 89.62 664 GLU A C 1
ATOM 5202 O O . GLU A 1 664 ? 4.582 -2.572 11.794 1.00 89.62 664 GLU A O 1
ATOM 5207 N N . LEU A 1 665 ? 3.892 -4.638 12.366 1.00 86.75 665 LEU A N 1
ATOM 5208 C CA . LEU A 1 665 ? 2.525 -4.475 11.881 1.00 86.75 665 LEU A CA 1
ATOM 5209 C C . LEU A 1 665 ? 1.768 -3.391 12.658 1.00 86.75 665 LEU A C 1
ATOM 5211 O O . LEU A 1 665 ? 0.932 -2.694 12.097 1.00 86.75 665 LEU A O 1
ATOM 5215 N N . SER A 1 666 ? 2.065 -3.218 13.948 1.00 87.94 666 SER A N 1
ATOM 5216 C CA . SER A 1 666 ? 1.422 -2.195 14.776 1.00 87.94 666 SER A CA 1
ATOM 5217 C C . SER A 1 666 ? 2.133 -0.837 14.763 1.00 87.94 666 SER A C 1
ATOM 5219 O O . SER A 1 666 ? 1.507 0.183 15.056 1.00 87.94 666 SER A O 1
ATOM 5221 N N . CYS A 1 667 ? 3.399 -0.790 14.339 1.00 87.94 667 CYS A N 1
ATOM 5222 C CA . CYS A 1 667 ? 4.188 0.430 14.173 1.00 87.94 667 CYS A CA 1
ATOM 5223 C C . CYS A 1 667 ? 3.714 1.352 13.038 1.00 87.94 667 CYS A C 1
ATOM 5225 O O . CYS A 1 667 ? 4.218 2.470 12.938 1.00 87.94 667 CYS A O 1
ATOM 5227 N N . THR A 1 668 ? 2.723 0.957 12.229 1.00 80.00 668 THR A N 1
ATOM 5228 C CA . THR A 1 668 ? 2.138 1.816 11.181 1.00 80.00 668 THR A CA 1
ATOM 5229 C C . THR A 1 668 ? 1.607 3.143 11.737 1.00 80.00 668 THR A C 1
ATOM 5231 O O . THR A 1 668 ? 1.637 4.162 11.052 1.00 80.00 668 THR A O 1
ATOM 5234 N N . SER A 1 669 ? 1.131 3.163 12.989 1.00 84.25 669 SER A N 1
ATOM 5235 C CA . SER A 1 669 ? 0.818 4.409 13.697 1.00 84.25 669 SER A CA 1
ATOM 5236 C C . SER A 1 669 ? 1.021 4.276 15.204 1.00 84.25 669 SER A C 1
ATOM 5238 O O . SER A 1 669 ? 0.782 3.223 15.791 1.00 84.25 669 SER A O 1
ATOM 5240 N N . TYR A 1 670 ? 1.397 5.374 15.861 1.00 88.75 670 TYR A N 1
ATOM 5241 C CA . TYR A 1 670 ? 1.651 5.382 17.305 1.00 88.75 670 TYR A CA 1
ATOM 5242 C C . TYR A 1 670 ? 0.413 5.013 18.141 1.00 88.75 670 TYR A C 1
ATOM 5244 O O . TYR A 1 670 ? 0.509 4.252 19.104 1.00 88.75 670 TYR A O 1
ATOM 5252 N N . MET A 1 671 ? -0.766 5.514 17.753 1.00 88.81 671 MET A N 1
ATOM 5253 C CA . MET A 1 671 ? -2.022 5.179 18.435 1.00 88.81 671 MET A CA 1
ATOM 5254 C C . MET A 1 671 ? -2.338 3.693 18.308 1.00 88.81 671 MET A C 1
ATOM 5256 O O . MET A 1 671 ? -2.703 3.059 19.297 1.00 88.81 671 MET A O 1
ATOM 5260 N N . LEU A 1 672 ? -2.146 3.123 17.116 1.00 88.50 672 LEU A N 1
ATOM 5261 C CA . LEU A 1 672 ? -2.398 1.708 16.907 1.00 88.50 672 LEU A CA 1
ATOM 5262 C C . LEU A 1 672 ? -1.419 0.839 17.702 1.00 88.50 672 LEU A C 1
ATOM 5264 O O . LEU A 1 672 ? -1.860 -0.078 18.390 1.00 88.50 672 LEU A O 1
ATOM 5268 N N . LEU A 1 673 ? -0.129 1.182 17.700 1.00 91.81 673 LEU A N 1
ATOM 5269 C CA . LEU A 1 673 ? 0.897 0.515 18.501 1.00 91.81 673 LEU A CA 1
ATOM 5270 C C . LEU A 1 673 ? 0.502 0.432 19.980 1.00 91.81 673 LEU A C 1
ATOM 5272 O O . LEU A 1 673 ? 0.473 -0.659 20.550 1.00 91.81 673 LEU A O 1
ATOM 5276 N N . ILE A 1 674 ? 0.122 1.561 20.590 1.00 93.12 674 ILE A N 1
ATOM 5277 C CA . ILE A 1 674 ? -0.326 1.585 21.991 1.00 93.12 674 ILE A CA 1
ATOM 5278 C C . ILE A 1 674 ? -1.548 0.687 22.184 1.00 93.12 674 ILE A C 1
ATOM 5280 O O . ILE A 1 674 ? -1.594 -0.100 23.133 1.00 93.12 674 ILE A O 1
ATOM 5284 N N . THR A 1 675 ? -2.541 0.785 21.295 1.00 92.69 675 THR A N 1
ATOM 5285 C CA . THR A 1 675 ? -3.762 -0.018 21.421 1.00 92.69 675 THR A CA 1
ATOM 5286 C C . THR A 1 675 ? -3.497 -1.510 21.274 1.00 92.69 675 THR A C 1
ATOM 5288 O O . THR A 1 675 ? -4.028 -2.281 22.069 1.00 92.69 675 THR A O 1
ATOM 5291 N N . CYS A 1 676 ? -2.638 -1.937 20.347 1.00 92.88 676 CYS A N 1
ATOM 5292 C CA . CYS A 1 676 ? -2.255 -3.336 20.179 1.00 92.88 676 CYS A CA 1
ATOM 5293 C C . CYS A 1 676 ? -1.488 -3.848 21.404 1.00 92.88 676 CYS A C 1
ATOM 5295 O O . CYS A 1 676 ? -1.838 -4.897 21.945 1.00 92.88 676 CYS A O 1
ATOM 5297 N N . ILE A 1 677 ? -0.489 -3.097 21.893 1.00 94.06 677 ILE A N 1
ATOM 5298 C CA . ILE A 1 677 ? 0.294 -3.487 23.080 1.00 94.06 677 ILE A CA 1
ATOM 5299 C C . ILE A 1 677 ? -0.639 -3.667 24.276 1.00 94.06 677 ILE A C 1
ATOM 5301 O O . ILE A 1 677 ? -0.542 -4.655 25.008 1.00 94.06 677 ILE A O 1
ATOM 5305 N N . PHE A 1 678 ? -1.583 -2.742 24.455 1.00 94.56 678 PHE A N 1
ATOM 5306 C CA . PHE A 1 678 ? -2.536 -2.818 25.547 1.00 94.56 678 PHE A CA 1
ATOM 5307 C C . PHE A 1 678 ? -3.527 -3.979 25.385 1.00 94.56 678 PHE A C 1
ATOM 5309 O O . PHE A 1 678 ? -3.687 -4.771 26.308 1.00 94.56 678 PHE A O 1
ATOM 5316 N N . THR A 1 679 ? -4.183 -4.108 24.233 1.00 93.81 679 THR A N 1
ATOM 5317 C CA . THR A 1 679 ? -5.306 -5.045 24.037 1.00 93.81 679 THR A CA 1
ATOM 5318 C C . THR A 1 679 ? -4.883 -6.489 23.766 1.00 93.81 679 THR A C 1
ATOM 5320 O O . THR A 1 679 ? -5.638 -7.402 24.097 1.00 93.81 679 THR A O 1
ATOM 5323 N N . VAL A 1 680 ? -3.688 -6.723 23.214 1.00 93.25 680 VAL A N 1
ATOM 5324 C CA . VAL A 1 680 ? -3.181 -8.064 22.855 1.00 93.25 680 VAL A CA 1
ATOM 5325 C C . VAL A 1 680 ? -2.065 -8.532 23.799 1.00 93.25 680 VAL A C 1
ATOM 5327 O O . VAL A 1 680 ? -1.892 -9.732 24.013 1.00 93.25 680 VAL A O 1
ATOM 5330 N N . GLY A 1 681 ? -1.335 -7.598 24.417 1.00 91.75 681 GLY A N 1
ATOM 5331 C CA . GLY A 1 681 ? -0.287 -7.893 25.398 1.00 91.75 681 GLY A CA 1
ATOM 5332 C C . GLY A 1 681 ? -0.751 -7.705 26.844 1.00 91.75 681 GLY A C 1
ATOM 5333 O O . GLY A 1 681 ? -0.999 -8.669 27.570 1.00 91.75 681 GLY A O 1
ATOM 5334 N N . VAL A 1 682 ? -0.856 -6.445 27.272 1.00 93.56 682 VAL A N 1
ATOM 5335 C CA . VAL A 1 682 ? -0.962 -6.062 28.691 1.00 93.56 682 VAL A CA 1
ATOM 5336 C C . VAL A 1 682 ? -2.291 -6.478 29.323 1.00 93.56 682 VAL A C 1
ATOM 5338 O O . VAL A 1 682 ? -2.291 -7.129 30.367 1.00 93.56 682 VAL A O 1
ATOM 5341 N N . ALA A 1 683 ? -3.429 -6.126 28.725 1.00 92.44 683 ALA A N 1
ATOM 5342 C CA . ALA A 1 683 ? -4.745 -6.431 29.282 1.00 92.44 683 ALA A CA 1
ATOM 5343 C C . ALA A 1 683 ? -5.002 -7.947 29.370 1.00 92.44 683 ALA A C 1
ATOM 5345 O O . ALA A 1 683 ? -5.425 -8.400 30.438 1.00 92.44 683 ALA A O 1
ATOM 5346 N N . PRO A 1 684 ? -4.673 -8.751 28.339 1.00 91.62 684 PRO A N 1
ATOM 5347 C CA . PRO A 1 684 ? -4.693 -10.203 28.414 1.00 91.62 684 PRO A CA 1
ATOM 5348 C C . PRO A 1 684 ? -3.920 -10.805 29.587 1.00 91.62 684 PRO A C 1
ATOM 5350 O O . PRO A 1 684 ? -4.444 -11.652 30.319 1.00 91.62 684 PRO A O 1
ATOM 5353 N N . PHE A 1 685 ? -2.682 -10.349 29.762 1.00 92.31 685 PHE A N 1
ATOM 5354 C CA . PHE A 1 685 ? -1.790 -10.797 30.821 1.00 92.31 685 PHE A CA 1
ATOM 5355 C C . PHE A 1 685 ? -2.318 -10.412 32.205 1.00 92.31 685 PHE A C 1
ATOM 5357 O O . PHE A 1 685 ? -2.458 -11.267 33.080 1.00 92.31 685 PHE A O 1
ATOM 5364 N N . LEU A 1 686 ? -2.671 -9.137 32.396 1.00 90.69 686 LEU A N 1
ATOM 5365 C CA . LEU A 1 686 ? -3.179 -8.635 33.670 1.00 90.69 686 LEU A CA 1
ATOM 5366 C C . LEU A 1 686 ? -4.514 -9.286 34.050 1.00 90.69 686 LEU A C 1
ATOM 5368 O O . LEU A 1 686 ? -4.728 -9.588 35.223 1.00 90.69 686 LEU A O 1
ATOM 5372 N N . TYR A 1 687 ? -5.394 -9.557 33.080 1.00 89.06 687 TYR A N 1
ATOM 5373 C CA . TYR A 1 687 ? -6.643 -10.276 33.329 1.00 89.06 687 TYR A CA 1
ATOM 5374 C C . TYR A 1 687 ? -6.385 -11.685 33.879 1.00 89.06 687 TYR A C 1
ATOM 5376 O O . TYR A 1 687 ? -6.994 -12.073 34.875 1.00 89.06 687 TYR A O 1
ATOM 5384 N N . ALA A 1 688 ? -5.447 -12.426 33.282 1.00 87.00 688 ALA A N 1
ATOM 5385 C CA . ALA A 1 688 ? -5.077 -13.763 33.743 1.00 87.00 688 ALA A CA 1
ATOM 5386 C C . ALA A 1 688 ? -4.366 -13.737 35.108 1.00 87.00 688 ALA A C 1
ATOM 5388 O O . ALA A 1 688 ? -4.672 -14.559 35.973 1.00 87.00 688 ALA A O 1
ATOM 5389 N N . LEU A 1 689 ? -3.473 -12.764 35.326 1.00 87.50 689 LEU A N 1
ATOM 5390 C CA . LEU A 1 689 ? -2.725 -12.592 36.573 1.00 87.50 689 LEU A CA 1
ATOM 5391 C C . LEU A 1 689 ? -3.614 -12.172 37.748 1.00 87.50 689 LEU A C 1
ATOM 5393 O O . LEU A 1 689 ? -3.329 -12.532 38.887 1.00 87.50 689 LEU A O 1
ATOM 5397 N N . MET A 1 690 ? -4.670 -11.397 37.500 1.00 84.94 690 MET A N 1
ATOM 5398 C CA . MET A 1 690 ? -5.566 -10.873 38.539 1.00 84.94 690 MET A CA 1
ATOM 5399 C C . MET A 1 690 ? -6.909 -11.608 38.606 1.00 84.94 690 MET A C 1
ATOM 5401 O O . MET A 1 690 ? -7.824 -11.170 39.315 1.00 84.94 690 MET A O 1
ATOM 5405 N N . TYR A 1 691 ? -7.047 -12.723 37.889 1.00 77.50 691 TYR A N 1
ATOM 5406 C CA . TYR A 1 691 ? -8.246 -13.548 37.918 1.00 77.50 691 TYR A CA 1
ATOM 5407 C C . TYR A 1 691 ? -8.497 -14.104 39.334 1.00 77.50 691 TYR A C 1
ATOM 5409 O O . TYR A 1 691 ? -7.572 -14.625 39.955 1.00 77.50 691 TYR A O 1
ATOM 5417 N N . PRO A 1 692 ? -9.729 -14.042 39.886 1.00 68.19 692 PRO A N 1
ATOM 5418 C CA . PRO A 1 692 ? -10.983 -13.535 39.311 1.00 68.19 692 PRO A CA 1
ATOM 5419 C C . PRO A 1 692 ? -11.348 -12.094 39.738 1.00 68.19 692 PRO A C 1
ATOM 5421 O O . PRO A 1 692 ? -12.491 -11.674 39.565 1.00 68.19 692 PRO A O 1
ATOM 5424 N N . ARG A 1 693 ? -10.432 -11.343 40.365 1.00 69.31 693 ARG A N 1
ATOM 5425 C CA . ARG A 1 693 ? -10.739 -10.083 41.071 1.00 69.31 693 ARG A CA 1
ATOM 5426 C C . ARG A 1 693 ? -10.978 -8.885 40.147 1.00 69.31 693 ARG A C 1
ATOM 5428 O O . ARG A 1 693 ? -11.696 -7.973 40.545 1.00 69.31 693 ARG A O 1
ATOM 5435 N N . TRP A 1 694 ? -10.380 -8.856 38.955 1.00 72.19 694 TRP A N 1
ATOM 5436 C CA . TRP A 1 694 ? -10.442 -7.713 38.029 1.00 72.19 694 TRP A CA 1
ATOM 5437 C C . TRP A 1 694 ? -11.184 -8.060 36.731 1.00 72.19 694 TRP A C 1
ATOM 5439 O O . TRP A 1 694 ? -10.588 -8.238 35.671 1.00 72.19 694 TRP A O 1
ATOM 5449 N N . SER A 1 695 ? -12.516 -8.112 36.810 1.00 69.31 695 SER A N 1
ATOM 5450 C CA . SER A 1 695 ? -13.401 -8.321 35.651 1.00 69.31 695 SER A CA 1
ATOM 5451 C C . SER A 1 695 ? -13.327 -7.199 34.608 1.00 69.31 695 SER A C 1
ATOM 5453 O O . SER A 1 695 ? -13.646 -7.438 33.449 1.00 69.31 695 SER A O 1
ATOM 5455 N N . PHE A 1 696 ? -12.868 -6.004 34.998 1.00 80.62 696 PHE A N 1
ATOM 5456 C CA . PHE A 1 696 ? -12.701 -4.843 34.116 1.00 80.62 696 PHE A CA 1
ATOM 5457 C C . PHE A 1 696 ? -11.849 -5.153 32.880 1.00 80.62 696 PHE A C 1
ATOM 5459 O O . PHE A 1 696 ? -12.195 -4.744 31.782 1.00 80.62 696 PHE A O 1
ATOM 5466 N N . LEU A 1 697 ? -10.752 -5.903 33.033 1.00 84.81 697 LEU A N 1
ATOM 5467 C CA . LEU A 1 697 ? -9.813 -6.180 31.937 1.00 84.81 697 LEU A CA 1
ATOM 5468 C C . LEU A 1 697 ? -10.324 -7.228 30.938 1.00 84.81 697 LEU A C 1
ATOM 5470 O O . LEU A 1 697 ? -9.786 -7.337 29.838 1.00 84.81 697 LEU A O 1
ATOM 5474 N N . ALA A 1 698 ? -11.380 -7.966 31.286 1.00 81.12 698 ALA A N 1
ATOM 5475 C CA . ALA A 1 698 ? -11.927 -9.028 30.446 1.00 81.12 698 ALA A CA 1
ATOM 5476 C C . ALA A 1 698 ? -12.447 -8.498 29.097 1.00 81.12 698 ALA A C 1
ATOM 5478 O O . ALA A 1 698 ? -12.325 -9.178 28.083 1.00 81.12 698 ALA A O 1
ATOM 5479 N N . SER A 1 699 ? -12.995 -7.276 29.076 1.00 85.25 699 SER A N 1
ATOM 5480 C CA . SER A 1 699 ? -13.512 -6.620 27.866 1.00 85.25 699 SER A CA 1
ATOM 5481 C C . SER A 1 699 ? -12.423 -5.984 26.991 1.00 85.25 699 SER A C 1
ATOM 5483 O O . SER A 1 699 ? -12.731 -5.494 25.909 1.00 85.25 699 SER A O 1
ATOM 5485 N N . TRP A 1 700 ? -11.178 -5.910 27.475 1.00 90.19 700 TRP A N 1
ATOM 5486 C CA . TRP A 1 700 ? -10.061 -5.257 26.778 1.00 90.19 700 TRP A CA 1
ATOM 5487 C C . TRP A 1 700 ? -9.126 -6.242 26.078 1.00 90.19 700 TRP A C 1
ATOM 5489 O O . TRP A 1 700 ? -8.393 -5.835 25.182 1.00 90.19 700 TRP A O 1
ATOM 5499 N N . GLY A 1 701 ? -9.134 -7.518 26.479 1.00 90.50 701 GLY A N 1
ATOM 5500 C CA . GLY A 1 701 ? -8.342 -8.557 25.827 1.00 90.50 701 GLY A CA 1
ATOM 5501 C C . GLY A 1 701 ? -8.906 -8.889 24.448 1.00 90.50 701 GLY A C 1
ATOM 5502 O O . GLY A 1 701 ? -9.868 -9.646 24.368 1.00 90.50 701 GLY A O 1
ATOM 5503 N N . ALA A 1 702 ? -8.315 -8.322 23.394 1.00 92.75 702 ALA A N 1
ATOM 5504 C CA . ALA A 1 702 ? -8.785 -8.413 22.007 1.00 92.75 702 ALA A CA 1
ATOM 5505 C C . ALA A 1 702 ? -7.887 -9.297 21.119 1.00 92.75 702 ALA A C 1
ATOM 5507 O O . ALA A 1 702 ? -7.911 -9.179 19.893 1.00 92.75 702 ALA A O 1
ATOM 5508 N N . SER A 1 703 ? -7.089 -10.185 21.722 1.00 92.44 703 SER A N 1
ATOM 5509 C CA . SER A 1 703 ? -6.227 -11.122 20.990 1.00 92.44 703 SER A CA 1
ATOM 5510 C C . SER A 1 703 ? -7.022 -12.002 20.022 1.00 92.44 703 SER A C 1
ATOM 5512 O O . SER A 1 703 ? -6.573 -12.261 18.917 1.00 92.44 703 SER A O 1
ATOM 5514 N N . ASP A 1 704 ? -8.230 -12.417 20.395 1.00 92.06 704 ASP A N 1
ATOM 5515 C CA . ASP A 1 704 ? -9.151 -13.159 19.531 1.00 92.06 704 ASP A CA 1
ATOM 5516 C C . ASP A 1 704 ? -9.676 -12.335 18.349 1.00 92.06 704 ASP A C 1
ATOM 5518 O O . ASP A 1 704 ? -9.747 -12.850 17.236 1.00 92.06 704 ASP A O 1
ATOM 5522 N N . ALA A 1 705 ? -10.000 -11.057 18.560 1.00 91.88 705 ALA A N 1
ATOM 5523 C CA . ALA A 1 705 ? -10.385 -10.161 17.472 1.00 91.88 705 ALA A CA 1
ATOM 5524 C C . ALA A 1 705 ? -9.237 -9.970 16.466 1.00 91.88 705 ALA A C 1
ATOM 5526 O O . ALA A 1 705 ? -9.482 -9.998 15.261 1.00 91.88 705 ALA A O 1
ATOM 5527 N N . LEU A 1 706 ? -7.991 -9.846 16.944 1.00 91.94 706 LEU A N 1
ATOM 5528 C CA . LEU A 1 706 ? -6.801 -9.799 16.087 1.00 91.94 706 LEU A CA 1
ATOM 5529 C C . LEU A 1 706 ? -6.627 -11.105 15.301 1.00 91.94 706 LEU A C 1
ATOM 5531 O O . LEU A 1 706 ? -6.432 -11.063 14.093 1.00 91.94 706 LEU A O 1
ATOM 5535 N N . LEU A 1 707 ? -6.727 -12.264 15.958 1.00 91.69 707 LEU A N 1
ATOM 5536 C CA . LEU A 1 707 ? -6.602 -13.570 15.301 1.00 91.69 707 LEU A CA 1
ATOM 5537 C C . LEU A 1 707 ? -7.660 -13.762 14.206 1.00 91.69 707 LEU A C 1
ATOM 5539 O O . LEU A 1 707 ? -7.333 -14.223 13.113 1.00 91.69 707 LEU A O 1
ATOM 5543 N N . LEU A 1 708 ? -8.912 -13.377 14.477 1.00 89.31 708 LEU A N 1
ATOM 5544 C CA . LEU A 1 708 ? -9.980 -13.387 13.476 1.00 89.31 708 LEU A CA 1
ATOM 5545 C C . LEU A 1 708 ? -9.671 -12.443 12.312 1.00 89.31 708 LEU A C 1
ATOM 5547 O O . LEU A 1 708 ? -9.888 -12.824 11.165 1.00 89.31 708 LEU A O 1
ATOM 5551 N N . ALA A 1 709 ? -9.142 -11.250 12.590 1.00 88.25 709 ALA A N 1
ATOM 5552 C CA . ALA A 1 709 ? -8.726 -10.309 11.557 1.00 88.25 709 ALA A CA 1
ATOM 5553 C C . ALA A 1 709 ? -7.570 -10.860 10.703 1.00 88.25 709 ALA A C 1
ATOM 5555 O O . ALA A 1 709 ? -7.608 -10.712 9.485 1.00 88.25 709 ALA A O 1
ATOM 5556 N N . CYS A 1 710 ? -6.597 -11.558 11.302 1.00 87.44 710 CYS A N 1
ATOM 5557 C CA . CYS A 1 710 ? -5.534 -12.253 10.571 1.00 87.44 710 CYS A CA 1
ATOM 5558 C C . CYS A 1 710 ? -6.113 -13.324 9.651 1.00 87.44 710 CYS A C 1
ATOM 5560 O O . CYS A 1 710 ? -5.877 -13.285 8.451 1.00 87.44 710 CYS A O 1
ATOM 5562 N N . VAL A 1 711 ? -6.929 -14.244 10.167 1.00 84.44 711 VAL A N 1
ATOM 5563 C CA . VAL A 1 711 ? -7.528 -15.302 9.334 1.00 84.44 711 VAL A CA 1
ATOM 5564 C C . VAL A 1 711 ? -8.382 -14.710 8.209 1.00 84.44 711 VAL A C 1
ATOM 5566 O O . VAL A 1 711 ? -8.292 -15.158 7.067 1.00 84.44 711 VAL A O 1
ATOM 5569 N N . ALA A 1 712 ? -9.181 -13.685 8.512 1.00 78.50 712 ALA A N 1
ATOM 5570 C CA . ALA A 1 712 ? -10.020 -13.025 7.524 1.00 78.50 712 ALA A CA 1
ATOM 5571 C C . ALA A 1 712 ? -9.198 -12.297 6.451 1.00 78.50 712 ALA A C 1
ATOM 5573 O O . ALA A 1 712 ? -9.465 -12.487 5.271 1.00 78.50 712 ALA A O 1
ATOM 5574 N N . GLY A 1 713 ? -8.174 -11.529 6.836 1.00 72.38 713 GLY A N 1
ATOM 5575 C CA . GLY A 1 713 ? -7.306 -10.822 5.893 1.00 72.38 713 GLY A CA 1
ATOM 5576 C C . GLY A 1 713 ? -6.547 -11.772 4.964 1.00 72.38 713 GLY A C 1
ATOM 5577 O O . GLY A 1 713 ? -6.440 -11.521 3.766 1.00 72.38 713 GLY A O 1
ATOM 5578 N N . LEU A 1 714 ? -6.086 -12.910 5.483 1.00 73.31 714 LEU A N 1
ATOM 5579 C CA . LEU A 1 714 ? -5.298 -13.883 4.724 1.00 73.31 714 LEU A CA 1
ATOM 5580 C C . LEU A 1 714 ? -6.093 -14.653 3.680 1.00 73.31 714 LEU A C 1
ATOM 5582 O O . LEU A 1 714 ? -5.620 -14.844 2.563 1.00 73.31 714 LEU A O 1
ATOM 5586 N N . LEU A 1 715 ? -7.319 -15.060 4.014 1.00 69.75 715 LEU A N 1
ATOM 5587 C CA . LEU A 1 715 ? -8.190 -15.768 3.073 1.00 69.75 715 LEU A CA 1
ATOM 5588 C C . LEU A 1 715 ? -8.606 -14.893 1.877 1.00 69.75 715 LEU A C 1
ATOM 5590 O O . LEU A 1 715 ? -9.256 -15.386 0.957 1.00 69.75 715 LEU A O 1
ATOM 5594 N N . GLN A 1 716 ? -8.297 -13.594 1.913 1.00 72.75 716 GLN A N 1
ATOM 5595 C CA . GLN A 1 716 ? -8.995 -12.587 1.121 1.00 72.75 716 GLN A CA 1
ATOM 5596 C C . GLN A 1 716 ? -8.086 -11.571 0.437 1.00 72.75 716 GLN A C 1
ATOM 5598 O O . GLN A 1 716 ? -8.525 -10.947 -0.529 1.00 72.75 716 GLN A O 1
ATOM 5603 N N . LEU A 1 717 ? -6.824 -11.451 0.865 1.00 75.06 717 LEU A N 1
ATOM 5604 C CA . LEU A 1 717 ? -5.849 -10.545 0.258 1.00 75.06 717 LEU A CA 1
ATOM 5605 C C . LEU A 1 717 ? -5.720 -10.783 -1.253 1.00 75.06 717 LEU A C 1
ATOM 5607 O O . LEU A 1 717 ? -5.763 -9.827 -2.018 1.00 75.06 717 LEU A O 1
ATOM 5611 N N . GLY A 1 718 ? -5.660 -12.046 -1.690 1.00 73.44 718 GLY A N 1
ATOM 5612 C CA . GLY A 1 718 ? -5.546 -12.388 -3.111 1.00 73.44 718 GLY A CA 1
ATOM 5613 C C . GLY A 1 718 ? -6.735 -11.906 -3.955 1.00 73.44 718 GLY A C 1
ATOM 5614 O O . GLY A 1 718 ? -6.535 -11.267 -4.983 1.00 73.44 718 GLY A O 1
ATOM 5615 N N . GLN A 1 719 ? -7.971 -12.141 -3.496 1.00 77.81 719 GLN A N 1
ATOM 5616 C CA . GLN A 1 719 ? -9.188 -11.708 -4.209 1.00 77.81 719 GLN A CA 1
ATOM 5617 C C . GLN A 1 719 ? -9.343 -10.184 -4.208 1.00 77.81 719 GLN A C 1
ATOM 5619 O O . GLN A 1 719 ? -9.795 -9.595 -5.187 1.00 77.81 719 GLN A O 1
ATOM 5624 N N . PHE A 1 720 ? -8.957 -9.537 -3.108 1.00 74.62 720 PHE A N 1
ATOM 5625 C CA . PHE A 1 720 ? -8.987 -8.086 -3.009 1.00 74.62 720 PHE A CA 1
ATOM 5626 C C . PHE A 1 720 ? -7.972 -7.438 -3.958 1.00 74.62 720 PHE A C 1
ATOM 5628 O O . PHE A 1 720 ? -8.308 -6.501 -4.677 1.00 74.62 720 PHE A O 1
ATOM 5635 N N . VAL A 1 721 ? -6.751 -7.968 -4.020 1.00 73.44 721 VAL A N 1
ATOM 5636 C CA . VAL A 1 721 ? -5.719 -7.515 -4.960 1.00 73.44 721 VAL A CA 1
ATOM 5637 C C . VAL A 1 721 ? -6.172 -7.693 -6.411 1.00 73.44 721 VAL A C 1
ATOM 5639 O O . VAL A 1 721 ? -6.020 -6.772 -7.211 1.00 73.44 721 VAL A O 1
ATOM 5642 N N . GLU A 1 722 ? -6.795 -8.824 -6.744 1.00 75.00 722 GLU A N 1
ATOM 5643 C CA . GLU A 1 722 ? -7.348 -9.073 -8.081 1.00 75.00 722 GLU A CA 1
ATOM 5644 C C . GLU A 1 722 ? -8.471 -8.084 -8.445 1.00 75.00 722 GLU A C 1
ATOM 5646 O O . GLU A 1 722 ? -8.573 -7.648 -9.591 1.00 75.00 722 GLU A O 1
ATOM 5651 N N . PHE A 1 723 ? -9.289 -7.669 -7.474 1.00 75.94 723 PHE A N 1
ATOM 5652 C CA . PHE A 1 723 ? -10.285 -6.612 -7.667 1.00 75.94 723 PHE A CA 1
ATOM 5653 C C . PHE A 1 723 ? -9.643 -5.236 -7.902 1.00 75.94 723 PHE A C 1
ATOM 5655 O O . PHE A 1 723 ? -10.109 -4.483 -8.755 1.00 75.94 723 PHE A O 1
ATOM 5662 N N . VAL A 1 724 ? -8.572 -4.910 -7.171 1.00 69.94 724 VAL A N 1
ATOM 5663 C CA . VAL A 1 724 ? -7.881 -3.615 -7.279 1.00 69.94 724 VAL A CA 1
ATOM 5664 C C . VAL A 1 724 ? -7.122 -3.473 -8.599 1.00 69.94 724 VAL A C 1
ATOM 5666 O O . VAL A 1 724 ? -7.180 -2.410 -9.217 1.00 69.94 724 VAL A O 1
ATOM 5669 N N . ILE A 1 725 ? -6.409 -4.519 -9.023 1.00 70.69 725 ILE A N 1
ATOM 5670 C CA . ILE A 1 725 ? -5.519 -4.486 -10.196 1.00 70.69 725 ILE A CA 1
ATOM 5671 C C . ILE A 1 725 ? -6.244 -4.963 -11.470 1.00 70.69 725 ILE A C 1
ATOM 5673 O O . ILE A 1 725 ? -5.914 -4.533 -12.572 1.00 70.69 725 ILE A O 1
ATOM 5677 N N . GLY A 1 726 ? -7.270 -5.805 -11.331 1.00 69.25 726 GLY A N 1
ATOM 5678 C CA . GLY A 1 726 ? -8.049 -6.376 -12.429 1.00 69.25 726 GLY A CA 1
ATOM 5679 C C . GLY A 1 726 ? -7.751 -7.862 -12.664 1.00 69.25 726 GLY A C 1
ATOM 5680 O O . GLY A 1 726 ? -6.613 -8.318 -12.566 1.00 69.25 726 GLY A O 1
ATOM 5681 N N . LYS A 1 727 ? -8.786 -8.624 -13.044 1.00 64.56 727 LYS A N 1
ATOM 5682 C CA . LYS A 1 727 ? -8.757 -10.101 -13.172 1.00 64.56 727 LYS A CA 1
ATOM 5683 C C . LYS A 1 727 ? -7.708 -10.661 -14.140 1.00 64.56 727 LYS A C 1
ATOM 5685 O O . LYS A 1 727 ? -7.288 -11.806 -14.005 1.00 64.56 727 LYS A O 1
ATOM 5690 N N . HIS A 1 728 ? -7.276 -9.874 -15.122 1.00 64.69 728 HIS A N 1
ATOM 5691 C CA . HIS A 1 728 ? -6.300 -10.305 -16.129 1.00 64.69 728 HIS A CA 1
ATOM 5692 C C . HIS A 1 728 ? -4.840 -10.053 -15.717 1.00 64.69 728 HIS A C 1
ATOM 5694 O O . HIS A 1 728 ? -3.927 -10.433 -16.441 1.00 64.69 728 HIS A O 1
ATOM 5700 N N . MET A 1 729 ? -4.601 -9.478 -14.534 1.00 62.84 729 MET A N 1
ATOM 5701 C CA . MET A 1 729 ? -3.264 -9.068 -14.083 1.00 62.84 729 MET A CA 1
ATOM 5702 C C . MET A 1 729 ? -2.603 -10.056 -13.112 1.00 62.84 729 MET A C 1
ATOM 5704 O O . MET A 1 729 ? -1.530 -9.779 -12.581 1.00 62.84 729 MET A O 1
ATOM 5708 N N . ASN A 1 730 ? -3.184 -11.246 -12.925 1.00 63.72 730 ASN A N 1
ATOM 5709 C CA . ASN A 1 730 ? -2.661 -12.280 -12.021 1.00 63.72 730 ASN A CA 1
ATOM 5710 C C . ASN A 1 730 ? -1.248 -12.773 -12.396 1.00 63.72 730 ASN A C 1
ATOM 5712 O O . ASN A 1 730 ? -0.509 -13.239 -11.531 1.00 63.72 730 ASN A O 1
ATOM 5716 N N . ALA A 1 731 ? -0.854 -12.672 -13.671 1.00 63.06 731 ALA A N 1
ATOM 5717 C CA . ALA A 1 731 ? 0.512 -12.968 -14.115 1.00 63.06 731 ALA A CA 1
ATOM 5718 C C . ALA A 1 731 ? 1.520 -11.867 -13.719 1.00 63.06 731 ALA A C 1
ATOM 5720 O O . ALA A 1 731 ? 2.716 -12.133 -13.577 1.00 63.06 731 ALA A O 1
ATOM 5721 N N . VAL A 1 732 ? 1.033 -10.637 -13.527 1.00 65.31 732 VAL A N 1
ATOM 5722 C CA . VAL A 1 732 ? 1.838 -9.453 -13.211 1.00 65.31 732 VAL A CA 1
ATOM 5723 C C . VAL A 1 732 ? 2.035 -9.326 -11.706 1.00 65.31 732 VAL A C 1
ATOM 5725 O O . VAL A 1 732 ? 3.173 -9.213 -11.256 1.00 65.31 732 VAL A O 1
ATOM 5728 N N . TYR A 1 733 ? 0.956 -9.396 -10.925 1.00 71.81 733 TYR A N 1
ATOM 5729 C CA . TYR A 1 733 ? 1.008 -9.242 -9.473 1.00 71.81 733 TYR A CA 1
ATOM 5730 C C . TYR A 1 733 ? -0.019 -10.143 -8.789 1.00 71.81 733 TYR A C 1
ATOM 5732 O O . TYR A 1 733 ? -1.219 -10.041 -9.036 1.00 71.81 733 TYR A O 1
ATOM 5740 N N . ARG A 1 734 ? 0.453 -10.994 -7.878 1.00 74.94 734 ARG A N 1
ATOM 5741 C CA . ARG A 1 734 ? -0.385 -11.810 -7.000 1.00 74.94 734 ARG A CA 1
ATOM 5742 C C . ARG A 1 734 ? 0.214 -11.817 -5.600 1.00 74.94 734 ARG A C 1
ATOM 5744 O O . ARG A 1 734 ? 1.340 -12.270 -5.418 1.00 74.94 734 ARG A O 1
ATOM 5751 N N . ALA A 1 735 ? -0.547 -11.344 -4.619 1.00 75.12 735 ALA A N 1
ATOM 5752 C CA . ALA A 1 735 ? -0.142 -11.361 -3.218 1.00 75.12 735 ALA A CA 1
ATOM 5753 C C . ALA A 1 735 ? -0.849 -12.492 -2.469 1.00 75.12 735 ALA A C 1
ATOM 5755 O O . ALA A 1 735 ? -2.073 -12.626 -2.520 1.00 75.12 735 ALA A O 1
ATOM 5756 N N . GLU A 1 736 ? -0.068 -13.285 -1.751 1.00 79.12 736 GLU A N 1
ATOM 5757 C CA . GLU A 1 736 ? -0.534 -14.310 -0.826 1.00 79.12 736 GLU A CA 1
ATOM 5758 C C . GLU A 1 736 ? 0.078 -14.046 0.542 1.00 79.12 736 GLU A C 1
ATOM 5760 O O . GLU A 1 736 ? 1.105 -13.376 0.663 1.00 79.12 736 GLU A O 1
ATOM 5765 N N . ALA A 1 737 ? -0.559 -14.548 1.591 1.00 82.38 737 ALA A N 1
ATOM 5766 C CA . ALA A 1 737 ? -0.027 -14.386 2.925 1.00 82.38 737 ALA A CA 1
ATOM 5767 C C . ALA A 1 737 ? -0.223 -15.658 3.754 1.00 82.38 737 ALA A C 1
ATOM 5769 O O . ALA A 1 737 ? -1.231 -16.357 3.632 1.00 82.38 737 ALA A O 1
ATOM 5770 N N . GLU A 1 738 ? 0.772 -15.967 4.578 1.00 87.56 738 GLU A N 1
ATOM 5771 C CA . GLU A 1 738 ? 0.880 -17.209 5.338 1.00 87.56 738 GLU A CA 1
ATOM 5772 C C . GLU A 1 738 ? 0.935 -16.921 6.846 1.00 87.56 738 GLU A C 1
ATOM 5774 O O . GLU A 1 738 ? 1.568 -15.963 7.302 1.00 87.56 738 GLU A O 1
ATOM 5779 N N . LEU A 1 739 ? 0.272 -17.777 7.631 1.00 88.75 739 LEU A N 1
ATOM 5780 C CA . LEU A 1 739 ? 0.332 -17.754 9.094 1.00 88.75 739 LEU A CA 1
ATOM 5781 C C . LEU A 1 739 ? 1.543 -18.518 9.598 1.00 88.75 739 LEU A C 1
ATOM 5783 O O . LEU A 1 739 ? 1.727 -19.688 9.264 1.00 88.75 739 LEU A O 1
ATOM 5787 N N . LEU A 1 740 ? 2.300 -17.894 10.495 1.00 92.56 740 LEU A N 1
ATOM 5788 C CA . LEU A 1 740 ? 3.424 -18.535 11.163 1.00 92.56 740 LEU A CA 1
ATOM 5789 C C . LEU A 1 740 ? 3.038 -19.027 12.567 1.00 92.56 740 LEU A C 1
ATOM 5791 O O . LEU A 1 740 ? 2.054 -18.598 13.177 1.00 92.56 740 LEU A O 1
ATOM 5795 N N . TRP A 1 741 ? 3.848 -19.943 13.103 1.00 93.50 741 TRP A N 1
ATOM 5796 C CA . TRP A 1 741 ? 3.603 -20.625 14.379 1.00 93.50 741 TRP A CA 1
ATOM 5797 C C . TRP A 1 741 ? 3.373 -19.711 15.605 1.00 93.50 741 TRP A C 1
ATOM 5799 O O . TRP A 1 741 ? 2.604 -20.132 16.475 1.00 93.50 741 TRP A O 1
ATOM 5809 N N . PRO A 1 742 ? 3.933 -18.482 15.732 1.00 93.94 742 PRO A N 1
ATOM 5810 C CA . PRO A 1 742 ? 3.680 -17.652 16.915 1.00 93.94 742 PRO A CA 1
ATOM 5811 C C . PRO A 1 742 ? 2.203 -17.272 17.080 1.00 93.94 742 PRO A C 1
ATOM 5813 O O . PRO A 1 742 ? 1.720 -17.101 18.199 1.00 93.94 742 PRO A O 1
ATOM 5816 N N . LEU A 1 743 ? 1.457 -17.197 15.973 1.00 91.44 743 LEU A N 1
ATOM 5817 C CA . LEU A 1 743 ? 0.028 -16.886 15.971 1.00 91.44 743 LEU A CA 1
ATOM 5818 C C . LEU A 1 743 ? -0.809 -18.040 16.559 1.00 91.44 743 LEU A C 1
ATOM 5820 O O . LEU A 1 743 ? -1.839 -17.804 17.191 1.00 91.44 743 LEU A O 1
ATOM 5824 N N . LEU A 1 744 ? -0.330 -19.285 16.434 1.00 92.12 744 LEU A N 1
ATOM 5825 C CA . LEU A 1 744 ? -0.939 -20.461 17.065 1.00 92.12 744 LEU A CA 1
ATOM 5826 C C . LEU A 1 744 ? -0.848 -20.380 18.596 1.00 92.12 744 LEU A C 1
ATOM 5828 O O . LEU A 1 744 ? -1.815 -20.696 19.287 1.00 92.12 744 LEU A O 1
ATOM 5832 N N . LEU A 1 745 ? 0.285 -19.924 19.141 1.00 94.12 745 LEU A N 1
ATOM 5833 C CA . LEU A 1 745 ? 0.430 -19.729 20.588 1.00 94.12 745 LEU A CA 1
ATOM 5834 C C . LEU A 1 745 ? -0.501 -18.629 21.101 1.00 94.12 745 LEU A C 1
ATOM 5836 O O . LEU A 1 745 ? -1.159 -18.807 22.128 1.00 94.12 745 LEU A O 1
ATOM 5840 N N . LEU A 1 746 ? -0.633 -17.534 20.350 1.00 93.56 746 LEU A N 1
ATOM 5841 C CA . LEU A 1 746 ? -1.590 -16.478 20.669 1.00 93.56 746 LEU A CA 1
ATOM 5842 C C . LEU A 1 746 ? -3.038 -17.001 20.653 1.00 93.56 746 LEU A C 1
ATOM 5844 O O . LEU A 1 746 ? -3.841 -16.627 21.511 1.00 93.56 746 LEU A O 1
ATOM 5848 N N . LEU A 1 747 ? -3.367 -17.917 19.735 1.00 93.88 747 LEU A N 1
ATOM 5849 C CA . LEU A 1 747 ? -4.662 -18.600 19.707 1.00 93.88 747 LEU A CA 1
ATOM 5850 C C . LEU A 1 747 ? -4.892 -19.442 20.961 1.00 93.88 747 LEU A C 1
ATOM 5852 O O . LEU A 1 747 ? -5.939 -19.296 21.592 1.00 93.88 747 LEU A O 1
ATOM 5856 N N . VAL A 1 748 ? -3.910 -20.238 21.385 1.00 94.25 748 VAL A N 1
ATOM 5857 C CA . VAL A 1 748 ? -3.989 -21.005 22.640 1.00 94.25 748 VAL A CA 1
ATOM 5858 C C . VAL A 1 748 ? -4.220 -20.080 23.842 1.00 94.25 748 VAL A C 1
ATOM 5860 O O . VAL A 1 748 ? -5.097 -20.355 24.666 1.00 94.25 748 VAL A O 1
ATOM 5863 N N . ALA A 1 749 ? -3.509 -18.950 23.916 1.00 93.00 749 ALA A N 1
ATOM 5864 C CA . ALA A 1 749 ? -3.724 -17.947 24.959 1.00 93.00 749 ALA A CA 1
ATOM 5865 C C . ALA A 1 749 ? -5.153 -17.386 24.927 1.00 93.00 749 ALA A C 1
ATOM 5867 O O . ALA A 1 749 ? -5.811 -17.317 25.964 1.00 93.00 749 ALA A O 1
ATOM 5868 N N . SER A 1 750 ? -5.663 -17.033 23.744 1.00 92.69 750 SER A N 1
ATOM 5869 C CA . SER A 1 750 ? -7.016 -16.487 23.594 1.00 92.69 750 SER A CA 1
ATOM 5870 C C . SER A 1 750 ? -8.096 -17.485 24.037 1.00 92.69 750 SER A C 1
ATOM 5872 O O . SER A 1 750 ? -9.008 -17.120 24.780 1.00 92.69 750 SER A O 1
ATOM 5874 N N . VAL A 1 751 ? -7.962 -18.767 23.675 1.00 92.69 751 VAL A N 1
ATOM 5875 C CA . VAL A 1 751 ? -8.886 -19.833 24.090 1.00 92.69 751 VAL A CA 1
ATOM 5876 C C . VAL A 1 751 ? -8.859 -19.997 25.608 1.00 92.69 751 VAL A C 1
ATOM 5878 O O . VAL A 1 751 ? -9.913 -20.090 26.239 1.00 92.69 751 VAL A O 1
ATOM 5881 N N . TRP A 1 752 ? -7.671 -19.955 26.218 1.00 92.06 752 TRP A N 1
ATOM 5882 C CA . TRP A 1 752 ? -7.531 -20.001 27.673 1.00 92.06 752 TRP A CA 1
ATOM 5883 C C . TRP A 1 752 ? -8.269 -18.849 28.366 1.00 92.06 752 TRP A C 1
ATOM 5885 O O . TRP A 1 752 ? -8.962 -19.049 29.364 1.00 92.06 752 TRP A O 1
ATOM 5895 N N . GLN A 1 753 ? -8.207 -17.644 27.804 1.00 88.38 753 GLN A N 1
ATOM 5896 C CA . GLN A 1 753 ? -8.934 -16.492 28.337 1.00 88.38 753 GLN A CA 1
ATOM 5897 C C . GLN A 1 753 ? -10.447 -16.620 28.217 1.00 88.38 753 GLN A C 1
ATOM 5899 O O . GLN A 1 753 ? -11.160 -16.213 29.134 1.00 88.38 753 GLN A O 1
ATOM 5904 N N . TRP A 1 754 ? -10.944 -17.198 27.124 1.00 87.94 754 TRP A N 1
ATOM 5905 C CA . TRP A 1 754 ? -12.364 -17.514 26.979 1.00 87.94 754 TRP A CA 1
ATOM 5906 C C . TRP A 1 754 ? -12.830 -18.522 28.030 1.00 87.94 754 TRP A C 1
ATOM 5908 O O . TRP A 1 754 ? -13.914 -18.352 28.585 1.00 87.94 754 TRP A O 1
ATOM 5918 N N . ILE A 1 755 ? -12.006 -19.521 28.364 1.00 86.94 755 ILE A N 1
ATOM 5919 C CA . ILE A 1 755 ? -12.299 -20.482 29.438 1.00 86.94 755 ILE A CA 1
ATOM 5920 C C . ILE A 1 755 ? -12.394 -19.764 30.793 1.00 86.94 755 ILE A C 1
ATOM 5922 O O . ILE A 1 755 ? -13.378 -19.948 31.513 1.00 86.94 755 ILE A O 1
ATOM 5926 N N . LEU A 1 756 ? -11.423 -18.902 31.119 1.00 83.25 756 LEU A N 1
ATOM 5927 C CA . LEU A 1 756 ? -11.437 -18.097 32.349 1.00 83.25 756 LEU A CA 1
ATOM 5928 C C . LEU A 1 756 ? -12.659 -17.164 32.410 1.00 83.25 756 LEU A C 1
ATOM 5930 O O . LEU A 1 756 ? -13.330 -17.064 33.439 1.00 83.25 756 LEU A O 1
ATOM 5934 N N . ALA A 1 757 ? -12.999 -16.513 31.298 1.00 78.94 757 ALA A N 1
ATOM 5935 C CA . ALA A 1 757 ? -14.152 -15.625 31.218 1.00 78.94 757 ALA A CA 1
ATOM 5936 C C . ALA A 1 757 ? -15.484 -16.377 31.351 1.00 78.94 757 ALA A C 1
ATOM 5938 O O . ALA A 1 757 ? -16.374 -15.932 32.080 1.00 78.94 757 ALA A O 1
ATOM 5939 N N . ALA A 1 758 ? -15.621 -17.533 30.699 1.00 77.81 758 ALA A N 1
ATOM 5940 C CA . ALA A 1 758 ? -16.807 -18.375 30.799 1.00 77.81 758 ALA A CA 1
ATOM 5941 C C . ALA A 1 758 ? -17.017 -18.882 32.233 1.00 77.81 758 ALA A C 1
ATOM 5943 O O . ALA A 1 758 ? -18.146 -18.867 32.734 1.00 77.81 758 ALA A O 1
ATOM 5944 N N . ASP A 1 759 ? -15.939 -19.263 32.925 1.00 79.81 759 ASP A N 1
ATOM 5945 C CA . ASP A 1 759 ? -16.005 -19.640 34.336 1.00 79.81 759 ASP A CA 1
ATOM 5946 C C . ASP A 1 759 ? -16.493 -18.474 35.213 1.00 79.81 759 ASP A C 1
ATOM 5948 O O . ASP A 1 759 ? -17.390 -18.657 36.038 1.00 79.81 759 ASP A O 1
ATOM 5952 N N . HIS A 1 760 ? -16.005 -17.254 34.969 1.00 73.81 760 HIS A N 1
ATOM 5953 C CA . HIS A 1 760 ? -16.427 -16.065 35.713 1.00 73.81 760 HIS A CA 1
ATOM 5954 C C . HIS A 1 760 ? -17.898 -15.682 35.484 1.00 73.81 760 HIS A C 1
ATOM 5956 O O . HIS A 1 760 ? -18.614 -15.365 36.436 1.00 73.81 760 HIS A O 1
ATOM 5962 N N . VAL A 1 761 ? -18.363 -15.698 34.230 1.00 68.00 761 VAL A N 1
ATOM 5963 C CA . VAL A 1 761 ? -19.712 -15.230 33.865 1.00 68.00 761 VAL A CA 1
ATOM 5964 C C . VAL A 1 761 ? -20.785 -16.265 34.212 1.00 68.00 761 VAL A C 1
ATOM 5966 O O . VAL A 1 761 ? -21.857 -15.901 34.700 1.00 68.00 761 VAL A O 1
ATOM 5969 N N . ILE A 1 762 ? -20.516 -17.552 33.972 1.00 68.94 762 ILE A N 1
ATOM 5970 C CA . ILE A 1 762 ? -21.517 -18.630 34.064 1.00 68.94 762 ILE A CA 1
ATOM 5971 C C . ILE A 1 762 ? -21.362 -19.442 35.366 1.00 68.94 762 ILE A C 1
ATOM 5973 O O . ILE A 1 762 ? -22.314 -20.098 35.803 1.00 68.94 762 ILE A O 1
ATOM 5977 N N . GLY A 1 763 ? -20.200 -19.383 36.027 1.00 67.75 763 GLY A N 1
ATOM 5978 C CA . GLY A 1 763 ? -19.909 -20.171 37.228 1.00 67.75 763 GLY A CA 1
ATOM 5979 C C . GLY A 1 763 ? -19.799 -21.666 36.929 1.00 67.75 763 GLY A C 1
ATOM 5980 O O . GLY A 1 763 ? -20.286 -22.488 37.711 1.00 67.75 763 GLY A O 1
ATOM 5981 N N . ILE A 1 764 ? -19.220 -22.020 35.775 1.00 64.12 764 ILE A N 1
ATOM 5982 C CA . ILE A 1 764 ? -19.142 -23.398 35.265 1.00 64.12 764 ILE A CA 1
ATOM 5983 C C . ILE A 1 764 ? -18.464 -24.303 36.288 1.00 64.12 764 ILE A C 1
ATOM 5985 O O . ILE A 1 764 ? -19.018 -25.350 36.625 1.00 64.12 764 ILE A O 1
ATOM 5989 N N . ARG A 1 765 ? -17.332 -23.876 36.860 1.00 65.69 765 ARG A N 1
ATOM 5990 C CA . ARG A 1 765 ? -16.610 -24.662 37.859 1.00 65.69 765 ARG A CA 1
ATOM 5991 C C . ARG A 1 765 ? -17.453 -24.932 39.099 1.00 65.69 765 ARG A C 1
ATOM 5993 O O . ARG A 1 765 ? -17.533 -26.077 39.522 1.00 65.69 765 ARG A O 1
ATOM 6000 N N . LYS A 1 766 ? -18.173 -23.930 39.617 1.00 64.81 766 LYS A N 1
ATOM 6001 C CA . LYS A 1 766 ? -19.078 -24.110 40.769 1.00 64.81 766 LYS A CA 1
ATOM 6002 C C . LYS A 1 766 ? -20.227 -25.070 40.461 1.00 64.81 766 LYS A C 1
ATOM 6004 O O . LYS A 1 766 ? -20.624 -25.837 41.330 1.00 64.81 766 LYS A O 1
ATOM 6009 N N . ARG A 1 767 ? -20.766 -25.059 39.235 1.00 65.38 767 ARG A N 1
ATOM 6010 C CA . ARG A 1 767 ? -21.808 -26.014 38.810 1.00 65.38 767 ARG A CA 1
ATOM 6011 C C . ARG A 1 767 ? -21.266 -27.433 38.648 1.00 65.38 767 ARG A C 1
ATOM 6013 O O . ARG A 1 767 ? -21.968 -28.377 38.997 1.00 65.38 767 ARG A O 1
ATOM 6020 N N . ILE A 1 768 ? -20.051 -27.586 38.122 1.00 66.06 768 ILE A N 1
ATOM 6021 C CA . ILE A 1 768 ? -19.395 -28.890 37.971 1.00 66.06 768 ILE A CA 1
ATOM 6022 C C . ILE A 1 768 ? -19.014 -29.449 39.340 1.00 66.06 768 ILE A C 1
ATOM 6024 O O . ILE A 1 768 ? -19.339 -30.598 39.609 1.00 66.06 768 ILE A O 1
ATOM 6028 N N . GLU A 1 769 ? -18.404 -28.643 40.214 1.00 68.88 769 GLU A N 1
ATOM 6029 C CA . GLU A 1 769 ? -18.077 -29.023 41.593 1.00 68.88 769 GLU A CA 1
ATOM 6030 C C . GLU A 1 769 ? -19.342 -29.408 42.363 1.00 68.88 769 GLU A C 1
ATOM 6032 O O . GLU A 1 769 ? -19.355 -30.471 42.971 1.00 68.88 769 GLU A O 1
ATOM 6037 N N . LYS A 1 770 ? -20.435 -28.638 42.243 1.00 72.38 770 LYS A N 1
ATOM 6038 C CA . LYS A 1 770 ? -21.734 -28.984 42.843 1.00 72.38 770 LYS A CA 1
ATOM 6039 C C . LYS A 1 770 ? -22.291 -30.313 42.315 1.00 72.38 770 LYS A C 1
ATOM 6041 O O . LYS A 1 770 ? -22.710 -31.151 43.101 1.00 72.38 770 LYS A O 1
ATOM 6046 N N . LYS A 1 771 ? -22.238 -30.558 41.000 1.00 72.75 771 LYS A N 1
ATOM 6047 C CA . LYS A 1 771 ? -22.642 -31.853 40.416 1.00 72.75 771 LYS A CA 1
ATOM 6048 C C . LYS A 1 771 ? -21.731 -33.007 40.846 1.00 72.75 771 LYS A C 1
ATOM 6050 O O . LYS A 1 771 ? -22.186 -34.142 40.954 1.00 72.75 771 LYS A O 1
ATOM 6055 N N . TRP A 1 772 ? -20.444 -32.744 41.059 1.00 68.19 772 TRP A N 1
ATOM 6056 C CA . TRP A 1 772 ? -19.474 -33.735 41.526 1.00 68.19 772 TRP A CA 1
ATOM 6057 C C . TRP A 1 772 ? -19.658 -34.069 43.007 1.00 68.19 772 TRP A C 1
ATOM 6059 O O . TRP A 1 772 ? -19.550 -35.236 43.377 1.00 68.19 772 TRP A O 1
ATOM 6069 N N . THR A 1 773 ? -19.969 -33.084 43.852 1.00 72.62 773 THR A N 1
ATOM 6070 C CA . THR A 1 773 ? -20.293 -33.316 45.264 1.00 72.62 773 THR A CA 1
ATOM 6071 C C . THR A 1 773 ? -21.648 -34.001 45.421 1.00 72.62 773 THR A C 1
ATOM 6073 O O . THR A 1 773 ? -21.747 -34.930 46.214 1.00 72.62 773 THR A O 1
ATOM 6076 N N . GLU A 1 774 ? -22.650 -33.655 44.606 1.00 69.69 774 GLU A N 1
ATOM 6077 C CA . GLU A 1 774 ? -23.935 -34.375 44.525 1.00 69.69 774 GLU A CA 1
ATOM 6078 C C . GLU A 1 774 ? -23.749 -35.844 44.085 1.00 69.69 774 GLU A C 1
ATOM 6080 O O . GLU A 1 774 ? -24.385 -36.744 44.637 1.00 69.69 774 GLU A O 1
ATOM 6085 N N . ARG A 1 775 ? -22.819 -36.122 43.155 1.00 64.38 775 ARG A N 1
ATOM 6086 C CA . ARG A 1 775 ? -22.438 -37.495 42.764 1.00 64.38 775 ARG A CA 1
ATOM 6087 C C . ARG A 1 775 ? -21.635 -38.249 43.825 1.00 64.38 775 ARG A C 1
ATOM 6089 O O . ARG A 1 775 ? -21.729 -39.465 43.885 1.00 64.38 775 ARG A O 1
ATOM 6096 N N . LYS A 1 776 ? -20.837 -37.566 44.651 1.00 62.41 776 LYS A N 1
ATOM 6097 C CA . LYS A 1 776 ? -20.126 -38.202 45.776 1.00 62.41 776 LYS A CA 1
ATOM 6098 C C . LYS A 1 776 ? -21.049 -38.469 46.968 1.00 62.41 776 LYS A C 1
ATOM 6100 O O . LYS A 1 776 ? -20.893 -39.493 47.618 1.00 62.41 776 LYS A O 1
ATOM 6105 N N . GLY A 1 777 ? -22.027 -37.598 47.225 1.00 54.44 777 GLY A N 1
ATOM 6106 C CA . GLY A 1 777 ? -23.021 -37.778 48.292 1.00 54.44 777 GLY A CA 1
ATOM 6107 C C . GLY A 1 777 ? -24.032 -38.901 48.031 1.00 54.44 777 GLY A C 1
ATOM 6108 O O . GLY A 1 777 ? -24.641 -39.397 48.967 1.00 54.44 777 GLY A O 1
ATOM 6109 N N . THR A 1 778 ? -24.178 -39.342 46.779 1.00 53.97 778 THR A N 1
ATOM 6110 C CA . THR A 1 778 ? -25.001 -40.505 46.395 1.00 53.97 778 THR A CA 1
ATOM 6111 C C . THR A 1 778 ? -24.254 -41.844 46.491 1.00 53.97 778 THR A C 1
ATOM 6113 O O . THR A 1 778 ? -24.855 -42.884 46.251 1.00 53.97 778 THR A O 1
ATOM 6116 N N . ILE A 1 779 ? -22.968 -41.839 46.873 1.00 50.03 779 ILE A N 1
ATOM 6117 C CA . ILE A 1 779 ? -22.125 -43.038 47.058 1.00 50.03 779 ILE A CA 1
ATOM 6118 C C . ILE A 1 779 ? -21.729 -43.169 48.544 1.00 50.03 779 ILE A C 1
ATOM 6120 O O . ILE A 1 779 ? -20.583 -43.452 48.883 1.00 50.03 779 ILE A O 1
ATOM 6124 N N . VAL A 1 780 ? -22.672 -42.925 49.456 1.00 44.28 780 VAL A N 1
ATOM 6125 C CA . VAL A 1 780 ? -22.557 -43.383 50.849 1.00 44.28 780 VAL A CA 1
ATOM 6126 C C . VAL A 1 780 ? -23.465 -44.608 50.975 1.00 44.28 780 VAL A C 1
ATOM 6128 O O . VAL A 1 780 ? -24.670 -44.461 50.769 1.00 44.28 780 VAL A O 1
ATOM 6131 N N . PRO A 1 781 ? -22.932 -45.815 51.240 1.00 42.56 781 PRO A N 1
ATOM 6132 C CA . PRO A 1 781 ? -23.771 -46.971 51.491 1.00 42.56 781 PRO A CA 1
ATOM 6133 C C . PRO A 1 781 ? -24.496 -46.768 52.822 1.00 42.56 781 PRO A C 1
ATOM 6135 O O . PRO A 1 781 ? -23.876 -46.472 53.842 1.00 42.56 781 PRO A O 1
ATOM 6138 N N . THR A 1 782 ? -25.815 -46.922 52.797 1.00 41.62 782 THR A N 1
ATOM 6139 C CA . THR A 1 782 ? -26.634 -47.214 53.972 1.00 41.62 782 THR A CA 1
ATOM 6140 C C . THR A 1 782 ? -26.159 -48.534 54.579 1.00 41.62 782 THR A C 1
ATOM 6142 O O . THR A 1 782 ? -26.546 -49.601 54.110 1.00 41.62 782 THR A O 1
ATOM 6145 N N . GLU A 1 783 ? -25.297 -48.469 55.594 1.00 40.22 783 GLU A N 1
ATOM 6146 C CA . GLU A 1 783 ? -25.155 -49.554 56.568 1.00 40.22 783 GLU A CA 1
ATOM 6147 C C . GLU A 1 783 ? -26.300 -49.428 57.576 1.00 40.22 783 GLU A C 1
ATOM 6149 O O . GLU A 1 783 ? -26.264 -48.637 58.517 1.00 40.22 783 GLU A O 1
ATOM 6154 N N . GLU A 1 784 ? -27.355 -50.191 57.307 1.00 39.41 784 GLU A N 1
ATOM 6155 C CA . GLU A 1 784 ? -28.467 -50.474 58.205 1.00 39.41 784 GLU A CA 1
ATOM 6156 C C . GLU A 1 784 ? -28.329 -51.941 58.664 1.00 39.41 784 GLU A C 1
ATOM 6158 O O . GLU A 1 784 ? -28.228 -52.842 57.832 1.00 39.41 784 GLU A O 1
ATOM 6163 N N . TYR A 1 785 ? -28.355 -52.144 59.987 1.00 38.28 785 TYR A N 1
ATOM 6164 C CA . TYR A 1 785 ? -28.574 -53.393 60.739 1.00 38.28 785 TYR A CA 1
ATOM 6165 C C . TYR A 1 785 ? -27.490 -54.495 60.758 1.00 38.28 785 TYR A C 1
ATOM 6167 O O . TYR A 1 785 ? -27.471 -55.398 59.922 1.00 38.28 785 TYR A O 1
ATOM 6175 N N . MET A 1 786 ? -26.738 -54.540 61.870 1.00 32.53 786 MET A N 1
ATOM 6176 C CA . MET A 1 786 ? -26.692 -55.722 62.751 1.00 32.53 786 MET A CA 1
ATOM 6177 C C . MET A 1 786 ? -26.565 -55.299 64.216 1.00 32.53 786 MET A C 1
ATOM 6179 O O . MET A 1 786 ? -25.772 -54.368 64.486 1.00 32.53 786 MET A O 1
#

pLDDT: mean 75.43, std 18.88, range [23.34, 96.12]

InterPro domains:
  IPR007498 Intermembrane transport protein PqiA-like [PF04403] (427-564)

Sequence (786 aa):
MLSTCLWFSFFWSSILTEVILPDLSMGFGIASAKNLTCQDVQIGTTSGTFNSSYWSLLTRETSNISCSVDLEMGVLRSRIYSTIKVNPSQISISKTCGDDCYSTTLVKDQCTVGLTVDDLYLDPPNPLMDMVLRQVKKFLEKDVDAYVCEVILPLIMENVENHTLNAPTSFPGLVAGATPIEDAPMIRAGVKILNELPEIFGMQLNASTHAGTTVQLGFTFPKGFQMSLGEVKKHSSMLKLPFNNMQGFLPDIFSFNSNTQYDLRHHFLINNGTMQVDVERPFLASLDISLNDFYCEDKGFLCTLPCTDGITLENLRLEKLGEWDTIVVNHIGPFAVSLINKFINATTFSLCNNSNSDRLHIPTKEPPPVIMTPPLTLFFAFAIFAILLIVGTVYLSLRKYRLSPAVLYDGTVMSLRRTIIEDIVILLMVLTAIFGFLWSNATTAAVLLVGGDVRLLSFSLMETTRSLYEAGLKPFAVLVFIFSGVYPYIKLVCILVCTLILQKPELMILRVVDYFGKFSFLDSFAMVIMASGLQISGIADVKILPGFYVFLASTILTIIAGNYATNLWRRHTSLRRRISVPELKNILDDEYSLQYDSNEDMVDVKESNSSREVNTKGYYLSALNGLFVLICSIPAWVFPCLRYKVTGMASILQPTDRDMTLFELSCTSYMLLITCIFTVGVAPFLYALMYPRWSFLASWGASDALLLACVAGLLQLGQFVEFVIGKHMNAVYRAEAELLWPLLLLLVASVWQWILAADHVIGIRKRIEKKWTERKGTIVPTEEYM

Secondary structure (DSSP, 8-state):
-HHHHHHHHHHHTTT-SSEEETT--EEETTEEEEEEEEEEEE---EEEEE-SSEEEEEE-S-EEEEEEEEEEETTEEEEEEEEEEE-SEEEEEEEEE-TTS-EEEEEEEEEE--EEEEEEEEES--HHHHHHHHHHHHHHHHTHHHIIIIIIHHHHHHHHH--PPPPPPPPPPPPTTPPPGGG-HHHHHHHHHHHH---BTTBEEEEEEETTTEEEEEEEETT-EEEEE----TT--S----HHHHHHHHHHSS-SS--------------S-EEEEEE-S-EEEEEEEEETT-EE-TTS-SEEEETTTSEEEEEEEEESSTHHHHHIIIIIHHHHHHHHHHHHHHHHHHHHHHHT-SEEEE--PPPPP---S--HHHHHHHHHHHHHHHHHHHHHHHHHHHHSPPBBTTSPBPPHHHHHHHHHHHHHHHHHHHHHHHHHHHS--EEEEETTTEEEEEE-HHHHHHHHHHTT-HHHHHHHIIIIIIHHHHHHHHHHIIIIIT--TT-HHHHHHHHGGGGGGHHHHHHHHHHHHH-BTTTEEEEE-HHHHHHHHHHHHHHHHHHIIIIITTTTBGGG----HHHHHHHHHHHHSSSS-------------------HHHHHHHHHHHHHHHHHHHHHHHS--EEEEEESGGGGT--S-EEE-HHHHHTT-HHHHHHHIIIIIIHHHHHHHTTTT-GGGGGT--HHHHHHHHHHHHTTHHHHHHHHH-GGGTTT-EEEEEE-HHHHHHHHHHHHHHHHHHHHHH-HHHHHHHHHHHHHHT--------

Organism: NCBI:txid67003